Protein 6UCK (pdb70)

InterPro domains:
  IPR000443 Islet amyloid polypeptide [PR00818] (2-23)
  IPR000443 Islet amyloid polypeptide [PR00818] (28-44)
  IPR000443 Islet amyloid polypeptide [PR00818] (44-60)
  IPR000443 Islet amyloid polypeptide [PR00818] (60-75)
  IPR001693 Calcitonin peptide-like [SM00113] (32-74)
  IPR018360 Calcitonin, conserved site [PS00258] (35-49)
  IPR021116 Calcitonin/adrenomedullin [PF00214] (27-73)
  IPR021117 Calcitonin-like [PTHR10505] (26-75)

Solvent-accessible surface area: 6943 Å² total; per-residue (Å²): 177,117,162,149,87,184,152,101,130,159,154,156,88,91,62,82,93,18,55,79,114,155,110,51,100,126,99,107,133,18,66,99,75,130,33,65,125,68,90,62,20,119,127,49,69,90,130,91,28,151,193,84,57,92,100,62,92,161,168,69,76,107,91,188,100,123,185

Structure (mmCIF, N/CA/C/O backbone):
data_6UCK
#
_entry.id   6UCK
#
loop_
_atom_site.group_PDB
_atom_site.id
_atom_site.type_symbol
_atom_site.label_atom_id
_atom_site.label_alt_id
_atom_site.label_comp_id
_atom_site.label_asym_id
_atom_site.label_entity_id
_atom_site.label_seq_id
_atom_site.pdbx_PDB_ins_code
_atom_site.Cartn_x
_atom_site.Cartn_y
_atom_site.Cartn_z
_atom_site.occupancy
_atom_site.B_iso_or_equiv
_atom_site.auth_seq_id
_atom_site.auth_comp_id
_atom_site.auth_asym_id
_atom_site.auth_atom_id
_atom_site.pdbx_PDB_model_num
ATOM 1 N N . THR A 1 1 ? -3.984 -3.761 0.611 1.00 0.00 1 THR A N 1
ATOM 2 C CA . THR A 1 1 ? -2.499 -3.654 0.646 1.00 0.00 1 THR A CA 1
ATOM 3 C C . THR A 1 1 ? -2.107 -2.483 1.553 1.00 0.00 1 THR A C 1
ATOM 4 O O . THR A 1 1 ? -2.880 -1.539 1.717 1.00 0.00 1 THR A O 1
ATOM 17 N N . PRO A 1 2 ? -0.935 -2.520 2.143 1.00 0.00 2 PRO A N 1
ATOM 18 C CA . PRO A 1 2 ? -0.462 -1.431 3.046 1.00 0.00 2 PRO A CA 1
ATOM 19 C C . PRO A 1 2 ? -0.067 -0.175 2.273 1.00 0.00 2 PRO A C 1
ATOM 20 O O . PRO A 1 2 ? 0.317 -0.248 1.106 1.00 0.00 2 PRO A O 1
ATOM 31 N N . ILE A 1 3 ? -0.166 0.975 2.932 1.00 0.00 3 ILE A N 1
ATOM 32 C CA . ILE A 1 3 ? 0.184 2.241 2.297 1.00 0.00 3 ILE A CA 1
ATOM 33 C C . ILE A 1 3 ? 1.688 2.322 2.058 1.00 0.00 3 ILE A C 1
ATOM 34 O O . ILE A 1 3 ? 2.484 1.904 2.899 1.00 0.00 3 ILE A O 1
ATOM 50 N N . GLU A 1 4 ? 2.070 2.862 0.905 1.00 0.00 4 GLU A N 1
ATOM 51 C CA . GLU A 1 4 ? 3.483 2.992 0.565 1.00 0.00 4 GLU A CA 1
ATOM 52 C C . GLU A 1 4 ? 4.178 3.956 1.522 1.00 0.00 4 GLU A C 1
ATOM 53 O O . GLU A 1 4 ? 3.605 4.969 1.923 1.00 0.00 4 GLU A O 1
ATOM 65 N N . SER A 1 5 ? 5.415 3.633 1.884 1.00 0.00 5 SER A N 1
ATOM 66 C CA . SER A 1 5 ? 6.180 4.477 2.795 1.00 0.00 5 SER A CA 1
ATOM 67 C C . SER A 1 5 ? 6.617 5.760 2.095 1.00 0.00 5 SER A C 1
ATOM 68 O O . SER A 1 5 ? 6.630 5.835 0.866 1.00 0.00 5 SER A O 1
ATOM 76 N N . HIS A 1 6 ? 6.976 6.767 2.885 1.00 0.00 6 HIS A N 1
ATOM 77 C CA . HIS A 1 6 ? 7.413 8.043 2.330 1.00 0.00 6 HIS A CA 1
ATOM 78 C C . HIS A 1 6 ? 8.935 8.094 2.222 1.00 0.00 6 HIS A C 1
ATOM 79 O O . HIS A 1 6 ? 9.525 9.173 2.169 1.00 0.00 6 HIS A O 1
ATOM 94 N N . GLN A 1 7 ? 9.566 6.923 2.189 1.00 0.00 7 GLN A N 1
ATOM 95 C CA . GLN A 1 7 ? 11.019 6.853 2.087 1.00 0.00 7 GLN A CA 1
ATOM 96 C C . GLN A 1 7 ? 11.463 7.001 0.634 1.00 0.00 7 GLN A C 1
ATOM 97 O O . GLN A 1 7 ? 10.920 6.351 -0.260 1.00 0.00 7 GLN A O 1
ATOM 111 N N . VAL A 1 8 ? 12.452 7.859 0.408 1.00 0.00 8 VAL A N 1
ATOM 112 C CA . VAL A 1 8 ? 12.961 8.084 -0.940 1.00 0.00 8 VAL A CA 1
ATOM 113 C C . VAL A 1 8 ? 14.486 8.073 -0.945 1.00 0.00 8 VAL A C 1
ATOM 114 O O . VAL A 1 8 ? 15.123 8.556 -0.009 1.00 0.00 8 VAL A O 1
ATOM 127 N N . GLU A 1 9 ? 15.066 7.519 -2.005 1.00 0.00 9 GLU A N 1
ATOM 128 C CA . GLU A 1 9 ? 16.518 7.452 -2.120 1.00 0.00 9 GLU A CA 1
ATOM 129 C C . GLU A 1 9 ? 16.955 7.714 -3.558 1.00 0.00 9 GLU A C 1
ATOM 130 O O . GLU A 1 9 ? 17.407 6.806 -4.256 1.00 0.00 9 GLU A O 1
ATOM 142 N N . LYS A 1 10 ? 16.818 8.962 -3.993 1.00 0.00 10 LYS A N 1
ATOM 143 C CA . LYS A 1 10 ? 17.203 9.334 -5.350 1.00 0.00 10 LYS A CA 1
ATOM 144 C C . LYS A 1 10 ? 18.623 8.867 -5.652 1.00 0.00 10 LYS A C 1
ATOM 145 O O . LYS A 1 10 ? 19.373 8.503 -4.747 1.00 0.00 10 LYS A O 1
ATOM 164 N N . ARG A 1 11 ? 18.984 8.879 -6.931 1.00 0.00 11 ARG A N 1
ATOM 165 C CA . ARG A 1 11 ? 20.318 8.454 -7.342 1.00 0.00 11 ARG A CA 1
ATOM 166 C C . ARG A 1 11 ? 20.805 9.281 -8.528 1.00 0.00 11 ARG A C 1
ATOM 167 O O . ARG A 1 11 ? 20.020 9.966 -9.184 1.00 0.00 11 ARG A O 1
ATOM 188 N N . LYS A 1 12 ? 22.106 9.216 -8.794 1.00 0.00 12 LYS A N 1
ATOM 189 C CA . LYS A 1 12 ? 22.690 9.966 -9.901 1.00 0.00 12 LYS A CA 1
ATOM 190 C C . LYS A 1 12 ? 22.047 9.563 -11.225 1.00 0.00 12 LYS A C 1
ATOM 191 O O . LYS A 1 12 ? 21.557 8.444 -11.372 1.00 0.00 12 LYS A O 1
ATOM 210 N N . CYS A 1 13 ? 22.052 10.486 -12.182 1.00 0.00 13 CYS A N 1
ATOM 211 C CA . CYS A 1 13 ? 21.464 10.222 -13.492 1.00 0.00 13 CYS A CA 1
ATOM 212 C C . CYS A 1 13 ? 22.273 9.173 -14.248 1.00 0.00 13 CYS A C 1
ATOM 213 O O . CYS A 1 13 ? 23.084 9.504 -15.114 1.00 0.00 13 CYS A O 1
ATOM 220 N N . ASN A 1 14 ? 22.045 7.907 -13.916 1.00 0.00 14 ASN A N 1
ATOM 221 C CA . ASN A 1 14 ? 22.753 6.811 -14.570 1.00 0.00 14 ASN A CA 1
ATOM 222 C C . ASN A 1 14 ? 21.804 5.985 -15.440 1.00 0.00 14 ASN A C 1
ATOM 223 O O . ASN A 1 14 ? 22.247 5.233 -16.309 1.00 0.00 14 ASN A O 1
ATOM 234 N N . THR A 1 15 ? 20.501 6.124 -15.204 1.00 0.00 15 THR A N 1
ATOM 235 C CA . THR A 1 15 ? 19.514 5.380 -15.978 1.00 0.00 15 THR A CA 1
ATOM 236 C C . THR A 1 15 ? 19.130 6.147 -17.241 1.00 0.00 15 THR A C 1
ATOM 237 O O . THR A 1 15 ? 19.165 7.377 -17.267 1.00 0.00 15 THR A O 1
ATOM 248 N N . ALA A 1 16 ? 18.768 5.410 -18.286 1.00 0.00 16 ALA A N 1
ATOM 249 C CA . ALA A 1 16 ? 18.383 6.025 -19.553 1.00 0.00 16 ALA A CA 1
ATOM 250 C C . ALA A 1 16 ? 17.152 6.916 -19.386 1.00 0.00 16 ALA A C 1
ATOM 251 O O . ALA A 1 16 ? 16.871 7.759 -20.238 1.00 0.00 16 ALA A O 1
ATOM 258 N N . THR A 1 17 ? 16.422 6.727 -18.291 1.00 0.00 17 THR A N 1
ATOM 259 C CA . THR A 1 17 ? 15.226 7.524 -18.038 1.00 0.00 17 THR A CA 1
ATOM 260 C C . THR A 1 17 ? 15.585 8.998 -17.865 1.00 0.00 17 THR A C 1
ATOM 261 O O . THR A 1 17 ? 14.864 9.879 -18.333 1.00 0.00 17 THR A O 1
ATOM 272 N N . CYS A 1 18 ? 16.699 9.259 -17.189 1.00 0.00 18 CYS A N 1
ATOM 273 C CA . CYS A 1 18 ? 17.137 10.631 -16.961 1.00 0.00 18 CYS A CA 1
ATOM 274 C C . CYS A 1 18 ? 17.344 11.359 -18.286 1.00 0.00 18 CYS A C 1
ATOM 275 O O . CYS A 1 18 ? 16.829 12.458 -18.487 1.00 0.00 18 CYS A O 1
ATOM 282 N N . ALA A 1 19 ? 18.099 10.740 -19.187 1.00 0.00 19 ALA A N 1
ATOM 283 C CA . ALA A 1 19 ? 18.363 11.344 -20.489 1.00 0.00 19 ALA A CA 1
ATOM 284 C C . ALA A 1 19 ? 17.077 11.453 -21.302 1.00 0.00 19 ALA A C 1
ATOM 285 O O . ALA A 1 19 ? 16.854 12.444 -21.996 1.00 0.00 19 ALA A O 1
ATOM 292 N N . THR A 1 20 ? 16.244 10.420 -21.220 1.00 0.00 20 THR A N 1
ATOM 293 C CA . THR A 1 20 ? 14.985 10.392 -21.961 1.00 0.00 20 THR A CA 1
ATOM 294 C C . THR A 1 20 ? 14.227 11.711 -21.829 1.00 0.00 20 THR A C 1
ATOM 295 O O . THR A 1 20 ? 13.677 12.217 -22.807 1.00 0.00 20 THR A O 1
ATOM 306 N N . GLN A 1 21 ? 14.189 12.260 -20.620 1.00 0.00 21 GLN A N 1
ATOM 307 C CA . GLN A 1 21 ? 13.479 13.515 -20.391 1.00 0.00 21 GLN A CA 1
ATOM 308 C C . GLN A 1 21 ? 14.345 14.715 -20.771 1.00 0.00 21 GLN A C 1
ATOM 309 O O . GLN A 1 21 ? 13.828 15.777 -21.117 1.00 0.00 21 GLN A O 1
ATOM 323 N N . ARG A 1 22 ? 15.661 14.545 -20.698 1.00 0.00 22 ARG A N 1
ATOM 324 C CA . ARG A 1 22 ? 16.579 15.631 -21.032 1.00 0.00 22 ARG A CA 1
ATOM 325 C C . ARG A 1 22 ? 16.520 15.957 -22.522 1.00 0.00 22 ARG A C 1
ATOM 326 O O . ARG A 1 22 ? 16.478 17.125 -22.909 1.00 0.00 22 ARG A O 1
ATOM 347 N N . LEU A 1 23 ? 16.524 14.921 -23.354 1.00 0.00 23 LEU A N 1
ATOM 348 C CA . LEU A 1 23 ? 16.478 15.119 -24.798 1.00 0.00 23 LEU A CA 1
ATOM 349 C C . LEU A 1 23 ? 15.112 15.645 -25.230 1.00 0.00 23 LEU A C 1
ATOM 350 O O . LEU A 1 23 ? 15.007 16.398 -26.198 1.00 0.00 23 LEU A O 1
ATOM 366 N N . ALA A 1 24 ? 14.066 15.243 -24.513 1.00 0.00 24 ALA A N 1
ATOM 367 C CA . ALA A 1 24 ? 12.716 15.683 -24.845 1.00 0.00 24 ALA A CA 1
ATOM 368 C C . ALA A 1 24 ? 12.621 17.205 -24.805 1.00 0.00 24 ALA A C 1
ATOM 369 O O . ALA A 1 24 ? 12.053 17.823 -25.704 1.00 0.00 24 ALA A O 1
ATOM 376 N N . ASN A 1 25 ? 13.180 17.805 -23.759 1.00 0.00 25 ASN A N 1
ATOM 377 C CA . ASN A 1 25 ? 13.149 19.255 -23.619 1.00 0.00 25 ASN A CA 1
ATOM 378 C C . ASN A 1 25 ? 13.971 19.917 -24.721 1.00 0.00 25 ASN A C 1
ATOM 379 O O . ASN A 1 25 ? 13.588 20.955 -25.260 1.00 0.00 25 ASN A O 1
ATOM 390 N N . PHE A 1 26 ? 15.107 19.308 -25.045 1.00 0.00 26 PHE A N 1
ATOM 391 C CA . PHE A 1 26 ? 15.988 19.841 -26.078 1.00 0.00 26 PHE A CA 1
ATOM 392 C C . PHE A 1 26 ? 15.299 19.827 -27.440 1.00 0.00 26 PHE A C 1
ATOM 393 O O . PHE A 1 26 ? 15.534 20.703 -28.272 1.00 0.00 26 PHE A O 1
ATOM 410 N N . LEU A 1 27 ? 14.454 18.826 -27.664 1.00 0.00 27 LEU A N 1
ATOM 411 C CA . LEU A 1 27 ? 13.742 18.706 -28.933 1.00 0.00 27 LEU A CA 1
ATOM 412 C C . LEU A 1 27 ? 12.966 19.989 -29.227 1.00 0.00 27 LEU A C 1
ATOM 413 O O . LEU A 1 27 ? 13.223 20.670 -30.220 1.00 0.00 27 LEU A O 1
ATOM 429 N N . VAL A 1 28 ? 12.014 20.313 -28.357 1.00 0.00 28 VAL A N 1
ATOM 430 C CA . VAL A 1 28 ? 11.201 21.511 -28.535 1.00 0.00 28 VAL A CA 1
ATOM 431 C C . VAL A 1 28 ? 12.058 22.777 -28.497 1.00 0.00 28 VAL A C 1
ATOM 432 O O . VAL A 1 28 ? 11.628 23.839 -28.946 1.00 0.00 28 VAL A O 1
ATOM 445 N N . HIS A 1 29 ? 13.266 22.659 -27.954 1.00 0.00 29 HIS A N 1
ATOM 446 C CA . HIS A 1 29 ? 14.165 23.804 -27.859 1.00 0.00 29 HIS A CA 1
ATOM 447 C C . HIS A 1 29 ? 14.988 23.961 -29.134 1.00 0.00 29 HIS A C 1
ATOM 448 O O . HIS A 1 29 ? 15.398 25.067 -29.485 1.00 0.00 29 HIS A O 1
ATOM 463 N N . SER A 1 30 ? 15.234 22.849 -29.818 1.00 0.00 30 SER A N 1
ATOM 464 C CA . SER A 1 30 ? 16.017 22.866 -31.048 1.00 0.00 30 SER A CA 1
ATOM 465 C C . SER A 1 30 ? 15.119 22.766 -32.279 1.00 0.00 30 SER A C 1
ATOM 466 O O . SER A 1 30 ? 15.584 22.420 -33.364 1.00 0.00 30 SER A O 1
ATOM 474 N N . SER A 1 31 ? 13.836 23.070 -32.115 1.00 0.00 31 SER A N 1
ATOM 475 C CA . SER A 1 31 ? 12.909 23.001 -33.240 1.00 0.00 31 SER A CA 1
ATOM 476 C C . SER A 1 31 ? 13.438 23.827 -34.410 1.00 0.00 31 SER A C 1
ATOM 477 O O . SER A 1 31 ? 13.534 23.338 -35.535 1.00 0.00 31 SER A O 1
ATOM 485 N N . ASN A 1 32 ? 13.783 25.080 -34.131 1.00 0.00 32 ASN A N 1
ATOM 486 C CA . ASN A 1 32 ? 14.306 25.967 -35.164 1.00 0.00 32 ASN A CA 1
ATOM 487 C C . ASN A 1 32 ? 15.430 25.278 -35.930 1.00 0.00 32 ASN A C 1
ATOM 488 O O . ASN A 1 32 ? 15.394 25.184 -37.156 1.00 0.00 32 ASN A O 1
ATOM 499 N N . ASN A 1 33 ? 16.423 24.794 -35.196 1.00 0.00 33 ASN A N 1
ATOM 500 C CA . ASN A 1 33 ? 17.556 24.106 -35.807 1.00 0.00 33 ASN A CA 1
ATOM 501 C C . ASN A 1 33 ? 17.084 22.920 -36.644 1.00 0.00 33 ASN A C 1
ATOM 502 O O . ASN A 1 33 ? 17.579 22.697 -37.747 1.00 0.00 33 ASN A O 1
ATOM 513 N N . PHE A 1 34 ? 16.136 22.156 -36.115 1.00 0.00 34 PHE A N 1
ATOM 514 C CA . PHE A 1 34 ? 15.620 20.991 -36.826 1.00 0.00 34 PHE A CA 1
ATOM 515 C C . PHE A 1 34 ? 15.044 21.379 -38.186 1.00 0.00 34 PHE A C 1
ATOM 516 O O . PHE A 1 34 ? 15.380 20.777 -39.206 1.00 0.00 34 PHE A O 1
ATOM 533 N N . GLY A 1 35 ? 14.164 22.375 -38.193 1.00 0.00 35 GLY A N 1
ATOM 534 C CA . GLY A 1 35 ? 13.537 22.815 -39.436 1.00 0.00 35 GLY A CA 1
ATOM 535 C C . GLY A 1 35 ? 14.557 23.429 -40.391 1.00 0.00 35 GLY A C 1
ATOM 536 O O . GLY A 1 35 ? 14.550 23.144 -41.587 1.00 0.00 35 GLY A O 1
ATOM 540 N N . ALA A 1 36 ? 15.424 24.279 -39.855 1.00 0.00 36 ALA A N 1
ATOM 541 C CA . ALA A 1 36 ? 16.441 24.938 -40.670 1.00 0.00 36 ALA A CA 1
ATOM 542 C C . ALA A 1 36 ? 17.379 23.916 -41.305 1.00 0.00 36 ALA A C 1
ATOM 543 O O . ALA A 1 36 ? 17.760 24.049 -42.468 1.00 0.00 36 ALA A O 1
ATOM 550 N N . ILE A 1 37 ? 17.753 22.900 -40.535 1.00 0.00 37 ILE A N 1
ATOM 551 C CA . ILE A 1 37 ? 18.653 21.866 -41.034 1.00 0.00 37 ILE A CA 1
ATOM 552 C C . ILE A 1 37 ? 17.961 20.993 -42.076 1.00 0.00 37 ILE A C 1
ATOM 553 O O . ILE A 1 37 ? 18.534 20.694 -43.124 1.00 0.00 37 ILE A O 1
ATOM 569 N N . LEU A 1 38 ? 16.730 20.582 -41.788 1.00 0.00 38 LEU A N 1
ATOM 570 C CA . LEU A 1 38 ? 15.985 19.740 -42.717 1.00 0.00 38 LEU A CA 1
ATOM 571 C C . LEU A 1 38 ? 15.698 20.497 -44.011 1.00 0.00 38 LEU A C 1
ATOM 572 O O . LEU A 1 38 ? 15.744 19.926 -45.100 1.00 0.00 38 LEU A O 1
ATOM 588 N N . SER A 1 39 ? 15.397 21.784 -43.881 1.00 0.00 39 SER A N 1
ATOM 589 C CA . SER A 1 39 ? 15.097 22.611 -45.043 1.00 0.00 39 SER A CA 1
ATOM 590 C C . SER A 1 39 ? 16.234 22.547 -46.059 1.00 0.00 39 SER A C 1
ATOM 591 O O . SER A 1 39 ? 16.002 22.587 -47.268 1.00 0.00 39 SER A O 1
ATOM 599 N N . SER A 1 40 ? 17.463 22.452 -45.561 1.00 0.00 40 SER A N 1
ATOM 600 C CA . SER A 1 40 ? 18.629 22.387 -46.436 1.00 0.00 40 SER A CA 1
ATOM 601 C C . SER A 1 40 ? 18.959 20.941 -46.804 1.00 0.00 40 SER A C 1
ATOM 602 O O . SER A 1 40 ? 20.084 20.636 -47.199 1.00 0.00 40 SER A O 1
ATOM 610 N N . THR A 1 41 ? 17.976 20.055 -46.674 1.00 0.00 41 THR A N 1
ATOM 611 C CA . THR A 1 41 ? 18.184 18.648 -47.000 1.00 0.00 41 THR A CA 1
ATOM 612 C C . THR A 1 41 ? 18.689 18.492 -48.433 1.00 0.00 41 THR A C 1
ATOM 613 O O . THR A 1 41 ? 19.294 17.477 -48.779 1.00 0.00 41 THR A O 1
ATOM 624 N N . ASN A 1 42 ? 18.439 19.502 -49.262 1.00 0.00 42 ASN A N 1
ATOM 625 C CA . ASN A 1 42 ? 18.875 19.460 -50.654 1.00 0.00 42 ASN A CA 1
ATOM 626 C C . ASN A 1 42 ? 20.385 19.244 -50.748 1.00 0.00 42 ASN A C 1
ATOM 627 O O . ASN A 1 42 ? 20.898 18.854 -51.797 1.00 0.00 42 ASN A O 1
ATOM 638 N N . VAL A 1 43 ? 21.093 19.498 -49.650 1.00 0.00 43 VAL A N 1
ATOM 639 C CA . VAL A 1 43 ? 22.542 19.325 -49.631 1.00 0.00 43 VAL A CA 1
ATOM 640 C C . VAL A 1 43 ? 22.927 17.924 -50.099 1.00 0.00 43 VAL A C 1
ATOM 641 O O . VAL A 1 43 ? 24.050 17.699 -50.550 1.00 0.00 43 VAL A O 1
ATOM 654 N N . GLY A 1 44 ? 21.992 16.984 -49.988 1.00 0.00 44 GLY A N 1
ATOM 655 C CA . GLY A 1 44 ? 22.254 15.610 -50.403 1.00 0.00 44 GLY A CA 1
ATOM 656 C C . GLY A 1 44 ? 21.471 14.611 -49.553 1.00 0.00 44 GLY A C 1
ATOM 657 O O . GLY A 1 44 ? 21.343 13.442 -49.920 1.00 0.00 44 GLY A O 1
ATOM 661 N N . SER A 1 45 ? 20.948 15.071 -48.419 1.00 0.00 45 SER A N 1
ATOM 662 C CA . SER A 1 45 ? 20.183 14.198 -47.535 1.00 0.00 45 SER A CA 1
ATOM 663 C C . SER A 1 45 ? 18.695 14.273 -47.863 1.00 0.00 45 SER A C 1
ATOM 664 O O . SER A 1 45 ? 17.848 14.147 -46.979 1.00 0.00 45 SER A O 1
ATOM 672 N N . ASN A 1 46 ? 18.385 14.481 -49.139 1.00 0.00 46 ASN A N 1
ATOM 673 C CA . ASN A 1 46 ? 16.995 14.573 -49.573 1.00 0.00 46 ASN A CA 1
ATOM 674 C C . ASN A 1 46 ? 16.485 13.216 -50.052 1.00 0.00 46 ASN A C 1
ATOM 675 O O . ASN A 1 46 ? 15.536 13.140 -50.831 1.00 0.00 46 ASN A O 1
ATOM 686 N N . THR A 1 47 ? 17.120 12.147 -49.580 1.00 0.00 47 THR A N 1
ATOM 687 C CA . THR A 1 47 ? 16.718 10.799 -49.969 1.00 0.00 47 THR A CA 1
ATOM 688 C C . THR A 1 47 ? 15.716 10.229 -48.970 1.00 0.00 47 THR A C 1
ATOM 689 O O . THR A 1 47 ? 15.639 9.016 -48.777 1.00 0.00 47 THR A O 1
ATOM 700 N N . TYR A 1 48 ? 14.952 11.113 -48.336 1.00 0.00 48 TYR A N 1
ATOM 701 C CA . TYR A 1 48 ? 13.958 10.687 -47.356 1.00 0.00 48 TYR A CA 1
ATOM 702 C C . TYR A 1 48 ? 12.553 11.080 -47.807 1.00 0.00 48 TYR A C 1
ATOM 703 O O . TYR A 1 48 ? 11.647 11.227 -46.986 1.00 0.00 48 TYR A O 1
ATOM 721 N N . GLY A 1 49 ? 12.378 11.246 -49.115 1.00 0.00 49 GLY A N 1
ATOM 722 C CA . GLY A 1 49 ? 11.079 11.622 -49.663 1.00 0.00 49 GLY A CA 1
ATOM 723 C C . GLY A 1 49 ? 9.968 10.748 -49.089 1.00 0.00 49 GLY A C 1
ATOM 724 O O . GLY A 1 49 ? 9.827 9.583 -49.459 1.00 0.00 49 GLY A O 1
ATOM 728 N N . LYS A 1 50 ? 9.183 11.322 -48.183 1.00 0.00 50 LYS A N 1
ATOM 729 C CA . LYS A 1 50 ? 8.086 10.590 -47.560 1.00 0.00 50 LYS A CA 1
ATOM 730 C C . LYS A 1 50 ? 6.963 10.345 -48.562 1.00 0.00 50 LYS A C 1
ATOM 731 O O . LYS A 1 50 ? 6.183 9.403 -48.416 1.00 0.00 50 LYS A O 1
ATOM 750 N N . ARG A 1 51 ? 6.884 11.198 -49.578 1.00 0.00 51 ARG A N 1
ATOM 751 C CA . ARG A 1 51 ? 5.849 11.063 -50.597 1.00 0.00 51 ARG A CA 1
ATOM 752 C C . ARG A 1 51 ? 5.982 9.733 -51.336 1.00 0.00 51 ARG A C 1
ATOM 753 O O . ARG A 1 51 ? 5.037 9.275 -51.979 1.00 0.00 51 ARG A O 1
ATOM 774 N N . ASN A 1 52 ? 7.155 9.112 -51.241 1.00 0.00 52 ASN A N 1
ATOM 775 C CA . ASN A 1 52 ? 7.386 7.835 -51.905 1.00 0.00 52 ASN A CA 1
ATOM 776 C C . ASN A 1 52 ? 6.538 6.738 -51.269 1.00 0.00 52 ASN A C 1
ATOM 777 O O . ASN A 1 52 ? 6.225 5.733 -51.907 1.00 0.00 52 ASN A O 1
ATOM 788 N N . ALA A 1 53 ? 6.175 6.935 -50.005 1.00 0.00 53 ALA A N 1
ATOM 789 C CA . ALA A 1 53 ? 5.369 5.954 -49.289 1.00 0.00 53 ALA A CA 1
ATOM 790 C C . ALA A 1 53 ? 4.082 5.654 -50.051 1.00 0.00 53 ALA A C 1
ATOM 791 O O . ALA A 1 53 ? 3.630 4.510 -50.100 1.00 0.00 53 ALA A O 1
ATOM 798 N N . VAL A 1 54 ? 3.493 6.688 -50.642 1.00 0.00 54 VAL A N 1
ATOM 799 C CA . VAL A 1 54 ? 2.257 6.515 -51.395 1.00 0.00 54 VAL A CA 1
ATOM 800 C C . VAL A 1 54 ? 2.547 5.909 -52.767 1.00 0.00 54 VAL A C 1
ATOM 801 O O . VAL A 1 54 ? 1.721 5.185 -53.320 1.00 0.00 54 VAL A O 1
ATOM 814 N N . GLU A 1 55 ? 3.724 6.209 -53.310 1.00 0.00 55 GLU A N 1
ATOM 815 C CA . GLU A 1 55 ? 4.106 5.685 -54.617 1.00 0.00 55 GLU A CA 1
ATOM 816 C C . GLU A 1 55 ? 4.212 4.163 -54.578 1.00 0.00 55 GLU A C 1
ATOM 817 O O . GLU A 1 55 ? 3.664 3.474 -55.439 1.00 0.00 55 GLU A O 1
ATOM 829 N N . VAL A 1 56 ? 4.917 3.642 -53.579 1.00 0.00 56 VAL A N 1
ATOM 830 C CA . VAL A 1 56 ? 5.078 2.198 -53.453 1.00 0.00 56 VAL A CA 1
ATOM 831 C C . VAL A 1 56 ? 3.746 1.538 -53.109 1.00 0.00 56 VAL A C 1
ATOM 832 O O . VAL A 1 56 ? 3.425 0.465 -53.620 1.00 0.00 56 VAL A O 1
ATOM 845 N N . LEU A 1 57 ? 2.975 2.185 -52.239 1.00 0.00 57 LEU A N 1
ATOM 846 C CA . LEU A 1 57 ? 1.679 1.653 -51.831 1.00 0.00 57 LEU A CA 1
ATOM 847 C C . LEU A 1 57 ? 0.859 1.223 -53.043 1.00 0.00 57 LEU A C 1
ATOM 848 O O . LEU A 1 57 ? 0.422 0.075 -53.131 1.00 0.00 57 LEU A O 1
ATOM 864 N N . LYS A 1 58 ? 0.647 2.148 -53.973 1.00 0.00 58 LYS A N 1
ATOM 865 C CA . LYS A 1 58 ? -0.132 1.843 -55.168 1.00 0.00 58 LYS A CA 1
ATOM 866 C C . LYS A 1 58 ? 0.562 0.769 -55.998 1.00 0.00 58 LYS A C 1
ATOM 867 O O . LYS A 1 58 ? -0.089 -0.038 -56.661 1.00 0.00 58 LYS A O 1
ATOM 886 N N . ARG A 1 59 ? 1.891 0.769 -55.956 1.00 0.00 59 ARG A N 1
ATOM 887 C CA . ARG A 1 59 ? 2.674 -0.206 -56.705 1.00 0.00 59 ARG A CA 1
ATOM 888 C C . ARG A 1 59 ? 2.459 -1.610 -56.148 1.00 0.00 59 ARG A C 1
ATOM 889 O O . ARG A 1 59 ? 2.557 -2.599 -56.875 1.00 0.00 59 ARG A O 1
ATOM 910 N N . GLU A 1 60 ? 2.170 -1.690 -54.853 1.00 0.00 60 GLU A N 1
ATOM 911 C CA . GLU A 1 60 ? 1.948 -2.978 -54.207 1.00 0.00 60 GLU A CA 1
ATOM 912 C C . GLU A 1 60 ? 0.572 -3.021 -53.548 1.00 0.00 60 GLU A C 1
ATOM 913 O O . GLU A 1 60 ? 0.457 -2.939 -52.325 1.00 0.00 60 GLU A O 1
ATOM 925 N N . PRO A 1 61 ? -0.465 -3.150 -54.333 1.00 0.00 61 PRO A N 1
ATOM 926 C CA . PRO A 1 61 ? -1.866 -3.209 -53.820 1.00 0.00 61 PRO A CA 1
ATOM 927 C C . PRO A 1 61 ? -2.147 -4.486 -53.028 1.00 0.00 61 PRO A C 1
ATOM 928 O O . PRO A 1 61 ? -3.181 -4.601 -52.370 1.00 0.00 61 PRO A O 1
ATOM 939 N N . LEU A 1 62 ? -1.226 -5.444 -53.096 1.00 0.00 62 LEU A N 1
ATOM 940 C CA . LEU A 1 62 ? -1.396 -6.703 -52.381 1.00 0.00 62 LEU A CA 1
ATOM 941 C C . LEU A 1 62 ? -1.542 -6.451 -50.883 1.00 0.00 62 LEU A C 1
ATOM 942 O O . LEU A 1 62 ? -2.379 -7.063 -50.221 1.00 0.00 62 LEU A O 1
ATOM 958 N N . ASN A 1 63 ? -0.722 -5.547 -50.355 1.00 0.00 63 ASN A N 1
ATOM 959 C CA . ASN A 1 63 ? -0.773 -5.227 -48.934 1.00 0.00 63 ASN A CA 1
ATOM 960 C C . ASN A 1 63 ? -2.198 -4.880 -48.514 1.00 0.00 63 ASN A C 1
ATOM 961 O O . ASN A 1 63 ? -2.600 -5.130 -47.378 1.00 0.00 63 ASN A O 1
ATOM 972 N N . TYR A 1 64 ? -2.957 -4.302 -49.440 1.00 0.00 64 TYR A N 1
ATOM 973 C CA . TYR A 1 64 ? -4.337 -3.923 -49.158 1.00 0.00 64 TYR A CA 1
ATOM 974 C C . TYR A 1 64 ? -5.261 -5.132 -49.266 1.00 0.00 64 TYR A C 1
ATOM 975 O O . TYR A 1 64 ? -6.087 -5.374 -48.386 1.00 0.00 64 TYR A O 1
ATOM 993 N N . LEU A 1 65 ? -5.118 -5.885 -50.351 1.00 0.00 65 LEU A N 1
ATOM 994 C CA . LEU A 1 65 ? -5.949 -7.065 -50.565 1.00 0.00 65 LEU A CA 1
ATOM 995 C C . LEU A 1 65 ? -5.606 -8.151 -49.543 1.00 0.00 65 LEU A C 1
ATOM 996 O O . LEU A 1 65 ? -4.520 -8.141 -48.963 1.00 0.00 65 LEU A O 1
ATOM 1012 N N . PRO A 1 66 ? -6.501 -9.081 -49.311 1.00 0.00 66 PRO A N 1
ATOM 1013 C CA . PRO A 1 66 ? -6.272 -10.187 -48.333 1.00 0.00 66 PRO A CA 1
ATOM 1014 C C . PRO A 1 66 ? -4.966 -10.929 -48.602 1.00 0.00 66 PRO A C 1
ATOM 1015 O O . PRO A 1 66 ? -4.592 -11.152 -49.753 1.00 0.00 66 PRO A O 1
ATOM 1026 N N . LEU A 1 67 ? -4.277 -11.309 -47.530 1.00 0.00 67 LEU A N 1
ATOM 1027 C CA . LEU A 1 67 ? -3.014 -12.027 -47.661 1.00 0.00 67 LEU A CA 1
ATOM 1028 C C . LEU A 1 67 ? -3.251 -13.533 -47.647 1.00 0.00 67 LEU A C 1
ATOM 1029 O O . LEU A 1 67 ? -4.106 -13.986 -48.391 1.00 0.00 67 LEU A O 1
ATOM 1045 N N . THR A 1 1 ? -3.264 -4.472 0.031 1.00 0.00 1 THR A N 2
ATOM 1046 C CA . THR A 1 1 ? -1.839 -4.528 0.462 1.00 0.00 1 THR A CA 2
ATOM 1047 C C . THR A 1 1 ? -1.572 -3.393 1.452 1.00 0.00 1 THR A C 2
ATOM 1048 O O . THR A 1 1 ? -2.323 -2.419 1.503 1.00 0.00 1 THR A O 2
ATOM 1061 N N . PRO A 1 2 ? -0.526 -3.499 2.232 1.00 0.00 2 PRO A N 2
ATOM 1062 C CA . PRO A 1 2 ? -0.167 -2.455 3.236 1.00 0.00 2 PRO A CA 2
ATOM 1063 C C . PRO A 1 2 ? 0.320 -1.169 2.573 1.00 0.00 2 PRO A C 2
ATOM 1064 O O . PRO A 1 2 ? 0.816 -1.189 1.447 1.00 0.00 2 PRO A O 2
ATOM 1075 N N . ILE A 1 3 ? 0.171 -0.052 3.277 1.00 0.00 3 ILE A N 2
ATOM 1076 C CA . ILE A 1 3 ? 0.596 1.236 2.742 1.00 0.00 3 ILE A CA 2
ATOM 1077 C C . ILE A 1 3 ? 2.026 1.153 2.218 1.00 0.00 3 ILE A C 2
ATOM 1078 O O . ILE A 1 3 ? 2.914 0.621 2.885 1.00 0.00 3 ILE A O 2
ATOM 1094 N N . GLU A 1 4 ? 2.241 1.681 1.018 1.00 0.00 4 GLU A N 2
ATOM 1095 C CA . GLU A 1 4 ? 3.566 1.661 0.411 1.00 0.00 4 GLU A CA 2
ATOM 1096 C C . GLU A 1 4 ? 4.505 2.612 1.146 1.00 0.00 4 GLU A C 2
ATOM 1097 O O . GLU A 1 4 ? 4.067 3.599 1.736 1.00 0.00 4 GLU A O 2
ATOM 1109 N N . SER A 1 5 ? 5.798 2.307 1.107 1.00 0.00 5 SER A N 2
ATOM 1110 C CA . SER A 1 5 ? 6.790 3.142 1.773 1.00 0.00 5 SER A CA 2
ATOM 1111 C C . SER A 1 5 ? 6.953 4.469 1.040 1.00 0.00 5 SER A C 2
ATOM 1112 O O . SER A 1 5 ? 6.466 4.634 -0.078 1.00 0.00 5 SER A O 2
ATOM 1120 N N . HIS A 1 6 ? 7.641 5.411 1.677 1.00 0.00 6 HIS A N 2
ATOM 1121 C CA . HIS A 1 6 ? 7.861 6.721 1.074 1.00 0.00 6 HIS A CA 2
ATOM 1122 C C . HIS A 1 6 ? 9.155 6.735 0.263 1.00 0.00 6 HIS A C 2
ATOM 1123 O O . HIS A 1 6 ? 9.736 7.793 0.024 1.00 0.00 6 HIS A O 2
ATOM 1138 N N . GLN A 1 7 ? 9.602 5.555 -0.158 1.00 0.00 7 GLN A N 2
ATOM 1139 C CA . GLN A 1 7 ? 10.827 5.448 -0.942 1.00 0.00 7 GLN A CA 2
ATOM 1140 C C . GLN A 1 7 ? 10.651 6.110 -2.304 1.00 0.00 7 GLN A C 2
ATOM 1141 O O . GLN A 1 7 ? 9.589 6.015 -2.919 1.00 0.00 7 GLN A O 2
ATOM 1155 N N . VAL A 1 8 ? 11.699 6.781 -2.770 1.00 0.00 8 VAL A N 2
ATOM 1156 C CA . VAL A 1 8 ? 11.648 7.455 -4.062 1.00 0.00 8 VAL A CA 2
ATOM 1157 C C . VAL A 1 8 ? 12.816 7.018 -4.941 1.00 0.00 8 VAL A C 2
ATOM 1158 O O . VAL A 1 8 ? 13.938 6.852 -4.461 1.00 0.00 8 VAL A O 2
ATOM 1171 N N . GLU A 1 9 ? 12.545 6.831 -6.228 1.00 0.00 9 GLU A N 2
ATOM 1172 C CA . GLU A 1 9 ? 13.582 6.412 -7.164 1.00 0.00 9 GLU A CA 2
ATOM 1173 C C . GLU A 1 9 ? 13.381 7.081 -8.521 1.00 0.00 9 GLU A C 2
ATOM 1174 O O . GLU A 1 9 ? 13.059 6.422 -9.510 1.00 0.00 9 GLU A O 2
ATOM 1186 N N . LYS A 1 10 ? 13.572 8.396 -8.559 1.00 0.00 10 LYS A N 2
ATOM 1187 C CA . LYS A 1 10 ? 13.410 9.147 -9.799 1.00 0.00 10 LYS A CA 2
ATOM 1188 C C . LYS A 1 10 ? 14.344 8.608 -10.878 1.00 0.00 10 LYS A C 2
ATOM 1189 O O . LYS A 1 10 ? 15.392 8.037 -10.576 1.00 0.00 10 LYS A O 2
ATOM 1208 N N . ARG A 1 11 ? 13.958 8.795 -12.135 1.00 0.00 11 ARG A N 2
ATOM 1209 C CA . ARG A 1 11 ? 14.769 8.324 -13.252 1.00 0.00 11 ARG A CA 2
ATOM 1210 C C . ARG A 1 11 ? 14.668 9.284 -14.433 1.00 0.00 11 ARG A C 2
ATOM 1211 O O . ARG A 1 11 ? 13.885 10.234 -14.408 1.00 0.00 11 ARG A O 2
ATOM 1232 N N . LYS A 1 12 ? 15.465 9.031 -15.466 1.00 0.00 12 LYS A N 2
ATOM 1233 C CA . LYS A 1 12 ? 15.456 9.880 -16.652 1.00 0.00 12 LYS A CA 2
ATOM 1234 C C . LYS A 1 12 ? 14.171 9.673 -17.448 1.00 0.00 12 LYS A C 2
ATOM 1235 O O . LYS A 1 12 ? 13.660 8.558 -17.536 1.00 0.00 12 LYS A O 2
ATOM 1254 N N . CYS A 1 13 ? 13.653 10.759 -18.017 1.00 0.00 13 CYS A N 2
ATOM 1255 C CA . CYS A 1 13 ? 12.422 10.695 -18.800 1.00 0.00 13 CYS A CA 2
ATOM 1256 C C . CYS A 1 13 ? 12.521 9.632 -19.892 1.00 0.00 13 CYS A C 2
ATOM 1257 O O . CYS A 1 13 ? 13.037 9.892 -20.978 1.00 0.00 13 CYS A O 2
ATOM 1264 N N . ASN A 1 14 ? 12.023 8.436 -19.594 1.00 0.00 14 ASN A N 2
ATOM 1265 C CA . ASN A 1 14 ? 12.062 7.341 -20.558 1.00 0.00 14 ASN A CA 2
ATOM 1266 C C . ASN A 1 14 ? 10.651 6.947 -20.993 1.00 0.00 14 ASN A C 2
ATOM 1267 O O . ASN A 1 14 ? 10.413 6.665 -22.167 1.00 0.00 14 ASN A O 2
ATOM 1278 N N . THR A 1 15 ? 9.720 6.923 -20.043 1.00 0.00 15 THR A N 2
ATOM 1279 C CA . THR A 1 15 ? 8.342 6.556 -20.349 1.00 0.00 15 THR A CA 2
ATOM 1280 C C . THR A 1 15 ? 7.818 7.375 -21.526 1.00 0.00 15 THR A C 2
ATOM 1281 O O . THR A 1 15 ? 8.181 8.538 -21.699 1.00 0.00 15 THR A O 2
ATOM 1292 N N . ALA A 1 16 ? 6.969 6.752 -22.338 1.00 0.00 16 ALA A N 2
ATOM 1293 C CA . ALA A 1 16 ? 6.402 7.420 -23.507 1.00 0.00 16 ALA A CA 2
ATOM 1294 C C . ALA A 1 16 ? 5.505 8.589 -23.102 1.00 0.00 16 ALA A C 2
ATOM 1295 O O . ALA A 1 16 ? 5.190 9.450 -23.925 1.00 0.00 16 ALA A O 2
ATOM 1302 N N . THR A 1 17 ? 5.095 8.620 -21.838 1.00 0.00 17 THR A N 2
ATOM 1303 C CA . THR A 1 17 ? 4.236 9.695 -21.354 1.00 0.00 17 THR A CA 2
ATOM 1304 C C . THR A 1 17 ? 4.994 11.020 -21.328 1.00 0.00 17 THR A C 2
ATOM 1305 O O . THR A 1 17 ? 4.427 12.076 -21.608 1.00 0.00 17 THR A O 2
ATOM 1316 N N . CYS A 1 18 ? 6.276 10.956 -20.984 1.00 0.00 18 CYS A N 2
ATOM 1317 C CA . CYS A 1 18 ? 7.104 12.154 -20.918 1.00 0.00 18 CYS A CA 2
ATOM 1318 C C . CYS A 1 18 ? 7.161 12.845 -22.276 1.00 0.00 18 CYS A C 2
ATOM 1319 O O . CYS A 1 18 ? 6.961 14.055 -22.377 1.00 0.00 18 CYS A O 2
ATOM 1326 N N . ALA A 1 19 ? 7.433 12.069 -23.320 1.00 0.00 19 ALA A N 2
ATOM 1327 C CA . ALA A 1 19 ? 7.511 12.621 -24.667 1.00 0.00 19 ALA A CA 2
ATOM 1328 C C . ALA A 1 19 ? 6.131 13.061 -25.148 1.00 0.00 19 ALA A C 2
ATOM 1329 O O . ALA A 1 19 ? 6.000 14.031 -25.892 1.00 0.00 19 ALA A O 2
ATOM 1336 N N . THR A 1 20 ? 5.104 12.332 -24.727 1.00 0.00 20 THR A N 2
ATOM 1337 C CA . THR A 1 20 ? 3.739 12.650 -25.131 1.00 0.00 20 THR A CA 2
ATOM 1338 C C . THR A 1 20 ? 3.327 14.037 -24.639 1.00 0.00 20 THR A C 2
ATOM 1339 O O . THR A 1 20 ? 2.767 14.829 -25.396 1.00 0.00 20 THR A O 2
ATOM 1350 N N . GLN A 1 21 ? 3.588 14.320 -23.365 1.00 0.00 21 GLN A N 2
ATOM 1351 C CA . GLN A 1 21 ? 3.216 15.611 -22.791 1.00 0.00 21 GLN A CA 2
ATOM 1352 C C . GLN A 1 21 ? 4.143 16.728 -23.272 1.00 0.00 21 GLN A C 2
ATOM 1353 O O . GLN A 1 21 ? 3.721 17.879 -23.394 1.00 0.00 21 GLN A O 2
ATOM 1367 N N . ARG A 1 22 ? 5.401 16.393 -23.545 1.00 0.00 22 ARG A N 2
ATOM 1368 C CA . ARG A 1 22 ? 6.355 17.396 -24.009 1.00 0.00 22 ARG A CA 2
ATOM 1369 C C . ARG A 1 22 ? 6.191 17.644 -25.506 1.00 0.00 22 ARG A C 2
ATOM 1370 O O . ARG A 1 22 ? 6.537 18.714 -26.009 1.00 0.00 22 ARG A O 2
ATOM 1391 N N . LEU A 1 23 ? 5.661 16.652 -26.214 1.00 0.00 23 LEU A N 2
ATOM 1392 C CA . LEU A 1 23 ? 5.454 16.776 -27.651 1.00 0.00 23 LEU A CA 2
ATOM 1393 C C . LEU A 1 23 ? 4.253 17.668 -27.942 1.00 0.00 23 LEU A C 2
ATOM 1394 O O . LEU A 1 23 ? 4.279 18.479 -28.867 1.00 0.00 23 LEU A O 2
ATOM 1410 N N . ALA A 1 24 ? 3.197 17.506 -27.151 1.00 0.00 24 ALA A N 2
ATOM 1411 C CA . ALA A 1 24 ? 1.988 18.297 -27.339 1.00 0.00 24 ALA A CA 2
ATOM 1412 C C . ALA A 1 24 ? 2.295 19.787 -27.240 1.00 0.00 24 ALA A C 2
ATOM 1413 O O . ALA A 1 24 ? 1.901 20.568 -28.106 1.00 0.00 24 ALA A O 2
ATOM 1420 N N . ASN A 1 25 ? 2.993 20.180 -26.180 1.00 0.00 25 ASN A N 2
ATOM 1421 C CA . ASN A 1 25 ? 3.336 21.584 -25.985 1.00 0.00 25 ASN A CA 2
ATOM 1422 C C . ASN A 1 25 ? 4.257 22.076 -27.097 1.00 0.00 25 ASN A C 2
ATOM 1423 O O . ASN A 1 25 ? 4.103 23.190 -27.599 1.00 0.00 25 ASN A O 2
ATOM 1434 N N . PHE A 1 26 ? 5.219 21.239 -27.472 1.00 0.00 26 PHE A N 2
ATOM 1435 C CA . PHE A 1 26 ? 6.169 21.597 -28.520 1.00 0.00 26 PHE A CA 2
ATOM 1436 C C . PHE A 1 26 ? 5.473 21.693 -29.875 1.00 0.00 26 PHE A C 2
ATOM 1437 O O . PHE A 1 26 ? 5.887 22.465 -30.740 1.00 0.00 26 PHE A O 2
ATOM 1454 N N . LEU A 1 27 ? 4.421 20.902 -30.056 1.00 0.00 27 LEU A N 2
ATOM 1455 C CA . LEU A 1 27 ? 3.683 20.905 -31.313 1.00 0.00 27 LEU A CA 2
ATOM 1456 C C . LEU A 1 27 ? 3.117 22.296 -31.588 1.00 0.00 27 LEU A C 2
ATOM 1457 O O . LEU A 1 27 ? 3.465 22.936 -32.581 1.00 0.00 27 LEU A O 2
ATOM 1473 N N . VAL A 1 28 ? 2.242 22.759 -30.701 1.00 0.00 28 VAL A N 2
ATOM 1474 C CA . VAL A 1 28 ? 1.626 24.072 -30.860 1.00 0.00 28 VAL A CA 2
ATOM 1475 C C . VAL A 1 28 ? 2.664 25.187 -30.752 1.00 0.00 28 VAL A C 2
ATOM 1476 O O . VAL A 1 28 ? 2.442 26.301 -31.227 1.00 0.00 28 VAL A O 2
ATOM 1489 N N . HIS A 1 29 ? 3.790 24.885 -30.113 1.00 0.00 29 HIS A N 2
ATOM 1490 C CA . HIS A 1 29 ? 4.847 25.876 -29.935 1.00 0.00 29 HIS A CA 2
ATOM 1491 C C . HIS A 1 29 ? 5.759 25.940 -31.156 1.00 0.00 29 HIS A C 2
ATOM 1492 O O . HIS A 1 29 ? 6.390 26.965 -31.413 1.00 0.00 29 HIS A O 2
ATOM 1507 N N . SER A 1 30 ? 5.836 24.843 -31.900 1.00 0.00 30 SER A N 2
ATOM 1508 C CA . SER A 1 30 ? 6.684 24.785 -33.085 1.00 0.00 30 SER A CA 2
ATOM 1509 C C . SER A 1 30 ? 5.867 24.976 -34.360 1.00 0.00 30 SER A C 2
ATOM 1510 O O . SER A 1 30 ? 6.318 24.620 -35.447 1.00 0.00 30 SER A O 2
ATOM 1518 N N . SER A 1 31 ? 4.668 25.534 -34.230 1.00 0.00 31 SER A N 2
ATOM 1519 C CA . SER A 1 31 ? 3.819 25.754 -35.395 1.00 0.00 31 SER A CA 2
ATOM 1520 C C . SER A 1 31 ? 4.517 26.676 -36.391 1.00 0.00 31 SER A C 2
ATOM 1521 O O . SER A 1 31 ? 4.609 26.376 -37.581 1.00 0.00 31 SER A O 2
ATOM 1529 N N . ASN A 1 32 ? 5.003 27.803 -35.885 1.00 0.00 32 ASN A N 2
ATOM 1530 C CA . ASN A 1 32 ? 5.692 28.777 -36.725 1.00 0.00 32 ASN A CA 2
ATOM 1531 C C . ASN A 1 32 ? 6.837 28.112 -37.482 1.00 0.00 32 ASN A C 2
ATOM 1532 O O . ASN A 1 32 ? 6.973 28.277 -38.695 1.00 0.00 32 ASN A O 2
ATOM 1543 N N . ASN A 1 33 ? 7.656 27.359 -36.759 1.00 0.00 33 ASN A N 2
ATOM 1544 C CA . ASN A 1 33 ? 8.787 26.668 -37.368 1.00 0.00 33 ASN A CA 2
ATOM 1545 C C . ASN A 1 33 ? 8.311 25.650 -38.400 1.00 0.00 33 ASN A C 2
ATOM 1546 O O . ASN A 1 33 ? 8.903 25.523 -39.473 1.00 0.00 33 ASN A O 2
ATOM 1557 N N . PHE A 1 34 ? 7.252 24.918 -38.070 1.00 0.00 34 PHE A N 2
ATOM 1558 C CA . PHE A 1 34 ? 6.718 23.904 -38.975 1.00 0.00 34 PHE A CA 2
ATOM 1559 C C . PHE A 1 34 ? 6.560 24.456 -40.388 1.00 0.00 34 PHE A C 2
ATOM 1560 O O . PHE A 1 34 ? 7.006 23.840 -41.356 1.00 0.00 34 PHE A O 2
ATOM 1577 N N . GLY A 1 35 ? 5.919 25.614 -40.503 1.00 0.00 35 GLY A N 2
ATOM 1578 C CA . GLY A 1 35 ? 5.708 26.223 -41.811 1.00 0.00 35 GLY A CA 2
ATOM 1579 C C . GLY A 1 35 ? 7.038 26.584 -42.463 1.00 0.00 35 GLY A C 2
ATOM 1580 O O . GLY A 1 35 ? 7.205 26.451 -43.674 1.00 0.00 35 GLY A O 2
ATOM 1584 N N . ALA A 1 36 ? 7.978 27.048 -41.647 1.00 0.00 36 ALA A N 2
ATOM 1585 C CA . ALA A 1 36 ? 9.293 27.433 -42.147 1.00 0.00 36 ALA A CA 2
ATOM 1586 C C . ALA A 1 36 ? 10.012 26.234 -42.763 1.00 0.00 36 ALA A C 2
ATOM 1587 O O . ALA A 1 36 ? 10.611 26.344 -43.833 1.00 0.00 36 ALA A O 2
ATOM 1594 N N . ILE A 1 37 ? 9.953 25.091 -42.085 1.00 0.00 37 ILE A N 2
ATOM 1595 C CA . ILE A 1 37 ? 10.608 23.886 -42.588 1.00 0.00 37 ILE A CA 2
ATOM 1596 C C . ILE A 1 37 ? 9.862 23.329 -43.797 1.00 0.00 37 ILE A C 2
ATOM 1597 O O . ILE A 1 37 ? 10.476 22.955 -44.796 1.00 0.00 37 ILE A O 2
ATOM 1613 N N . LEU A 1 38 ? 8.538 23.276 -43.704 1.00 0.00 38 LEU A N 2
ATOM 1614 C CA . LEU A 1 38 ? 7.728 22.763 -44.804 1.00 0.00 38 LEU A CA 2
ATOM 1615 C C . LEU A 1 38 ? 7.965 23.596 -46.060 1.00 0.00 38 LEU A C 2
ATOM 1616 O O . LEU A 1 38 ? 8.143 23.060 -47.154 1.00 0.00 38 LEU A O 2
ATOM 1632 N N . SER A 1 39 ? 7.959 24.912 -45.885 1.00 0.00 39 SER A N 2
ATOM 1633 C CA . SER A 1 39 ? 8.168 25.831 -46.997 1.00 0.00 39 SER A CA 2
ATOM 1634 C C . SER A 1 39 ? 9.434 25.468 -47.769 1.00 0.00 39 SER A C 2
ATOM 1635 O O . SER A 1 39 ? 9.563 25.786 -48.952 1.00 0.00 39 SER A O 2
ATOM 1643 N N . SER A 1 40 ? 10.366 24.805 -47.092 1.00 0.00 40 SER A N 2
ATOM 1644 C CA . SER A 1 40 ? 11.620 24.407 -47.725 1.00 0.00 40 SER A CA 2
ATOM 1645 C C . SER A 1 40 ? 11.501 23.011 -48.331 1.00 0.00 40 SER A C 2
ATOM 1646 O O . SER A 1 40 ? 12.499 22.308 -48.490 1.00 0.00 40 SER A O 2
ATOM 1654 N N . THR A 1 41 ? 10.277 22.617 -48.668 1.00 0.00 41 THR A N 2
ATOM 1655 C CA . THR A 1 41 ? 10.042 21.303 -49.257 1.00 0.00 41 THR A CA 2
ATOM 1656 C C . THR A 1 41 ? 10.872 21.120 -50.525 1.00 0.00 41 THR A C 2
ATOM 1657 O O . THR A 1 41 ? 11.129 19.993 -50.949 1.00 0.00 41 THR A O 2
ATOM 1668 N N . ASN A 1 42 ? 11.289 22.231 -51.127 1.00 0.00 42 ASN A N 2
ATOM 1669 C CA . ASN A 1 42 ? 12.088 22.173 -52.348 1.00 0.00 42 ASN A CA 2
ATOM 1670 C C . ASN A 1 42 ? 13.561 21.894 -52.039 1.00 0.00 42 ASN A C 2
ATOM 1671 O O . ASN A 1 42 ? 14.406 21.950 -52.932 1.00 0.00 42 ASN A O 2
ATOM 1682 N N . VAL A 1 43 ? 13.868 21.594 -50.778 1.00 0.00 43 VAL A N 2
ATOM 1683 C CA . VAL A 1 43 ? 15.244 21.311 -50.387 1.00 0.00 43 VAL A CA 2
ATOM 1684 C C . VAL A 1 43 ? 15.550 19.818 -50.522 1.00 0.00 43 VAL A C 2
ATOM 1685 O O . VAL A 1 43 ? 16.496 19.312 -49.921 1.00 0.00 43 VAL A O 2
ATOM 1698 N N . GLY A 1 44 ? 14.745 19.117 -51.318 1.00 0.00 44 GLY A N 2
ATOM 1699 C CA . GLY A 1 44 ? 14.946 17.686 -51.519 1.00 0.00 44 GLY A CA 2
ATOM 1700 C C . GLY A 1 44 ? 13.767 16.878 -50.979 1.00 0.00 44 GLY A C 2
ATOM 1701 O O . GLY A 1 44 ? 13.619 15.698 -51.296 1.00 0.00 44 GLY A O 2
ATOM 1705 N N . SER A 1 45 ? 12.931 17.515 -50.162 1.00 0.00 45 SER A N 2
ATOM 1706 C CA . SER A 1 45 ? 11.774 16.836 -49.590 1.00 0.00 45 SER A CA 2
ATOM 1707 C C . SER A 1 45 ? 10.499 17.231 -50.330 1.00 0.00 45 SER A C 2
ATOM 1708 O O . SER A 1 45 ? 9.425 17.317 -49.733 1.00 0.00 45 SER A O 2
ATOM 1716 N N . ASN A 1 46 ? 10.625 17.472 -51.631 1.00 0.00 46 ASN A N 2
ATOM 1717 C CA . ASN A 1 46 ? 9.474 17.859 -52.441 1.00 0.00 46 ASN A CA 2
ATOM 1718 C C . ASN A 1 46 ? 8.802 16.630 -53.050 1.00 0.00 46 ASN A C 2
ATOM 1719 O O . ASN A 1 46 ? 8.105 16.731 -54.060 1.00 0.00 46 ASN A O 2
ATOM 1730 N N . THR A 1 47 ? 9.013 15.472 -52.431 1.00 0.00 47 THR A N 2
ATOM 1731 C CA . THR A 1 47 ? 8.419 14.234 -52.925 1.00 0.00 47 THR A CA 2
ATOM 1732 C C . THR A 1 47 ? 7.089 13.962 -52.229 1.00 0.00 47 THR A C 2
ATOM 1733 O O . THR A 1 47 ? 6.679 12.810 -52.080 1.00 0.00 47 THR A O 2
ATOM 1744 N N . TYR A 1 48 ? 6.419 15.028 -51.805 1.00 0.00 48 TYR A N 2
ATOM 1745 C CA . TYR A 1 48 ? 5.134 14.890 -51.126 1.00 0.00 48 TYR A CA 2
ATOM 1746 C C . TYR A 1 48 ? 3.976 15.147 -52.090 1.00 0.00 48 TYR A C 2
ATOM 1747 O O . TYR A 1 48 ? 2.852 15.414 -51.664 1.00 0.00 48 TYR A O 2
ATOM 1765 N N . GLY A 1 49 ? 4.253 15.064 -53.389 1.00 0.00 49 GLY A N 2
ATOM 1766 C CA . GLY A 1 49 ? 3.220 15.290 -54.394 1.00 0.00 49 GLY A CA 2
ATOM 1767 C C . GLY A 1 49 ? 1.969 14.474 -54.086 1.00 0.00 49 GLY A C 2
ATOM 1768 O O . GLY A 1 49 ? 1.965 13.250 -54.223 1.00 0.00 49 GLY A O 2
ATOM 1772 N N . LYS A 1 50 ? 0.909 15.161 -53.671 1.00 0.00 50 LYS A N 2
ATOM 1773 C CA . LYS A 1 50 ? -0.346 14.492 -53.346 1.00 0.00 50 LYS A CA 2
ATOM 1774 C C . LYS A 1 50 ? -1.046 14.013 -54.614 1.00 0.00 50 LYS A C 2
ATOM 1775 O O . LYS A 1 50 ? -1.825 13.061 -54.583 1.00 0.00 50 LYS A O 2
ATOM 1794 N N . ARG A 1 51 ? -0.763 14.681 -55.728 1.00 0.00 51 ARG A N 2
ATOM 1795 C CA . ARG A 1 51 ? -1.371 14.316 -57.004 1.00 0.00 51 ARG A CA 2
ATOM 1796 C C . ARG A 1 51 ? -0.912 12.930 -57.456 1.00 0.00 51 ARG A C 2
ATOM 1797 O O . ARG A 1 51 ? -1.513 12.332 -58.349 1.00 0.00 51 ARG A O 2
ATOM 1818 N N . ASN A 1 52 ? 0.151 12.420 -56.840 1.00 0.00 52 ASN A N 2
ATOM 1819 C CA . ASN A 1 52 ? 0.664 11.103 -57.199 1.00 0.00 52 ASN A CA 2
ATOM 1820 C C . ASN A 1 52 ? -0.130 10.008 -56.494 1.00 0.00 52 ASN A C 2
ATOM 1821 O O . ASN A 1 52 ? -0.302 8.912 -57.027 1.00 0.00 52 ASN A O 2
ATOM 1832 N N . ALA A 1 53 ? -0.605 10.310 -55.291 1.00 0.00 53 ALA A N 2
ATOM 1833 C CA . ALA A 1 53 ? -1.372 9.342 -54.515 1.00 0.00 53 ALA A CA 2
ATOM 1834 C C . ALA A 1 53 ? -2.612 8.888 -55.280 1.00 0.00 53 ALA A C 2
ATOM 1835 O O . ALA A 1 53 ? -2.927 7.699 -55.314 1.00 0.00 53 ALA A O 2
ATOM 1842 N N . VAL A 1 54 ? -3.316 9.838 -55.886 1.00 0.00 54 VAL A N 2
ATOM 1843 C CA . VAL A 1 54 ? -4.522 9.511 -56.639 1.00 0.00 54 VAL A CA 2
ATOM 1844 C C . VAL A 1 54 ? -4.169 8.817 -57.951 1.00 0.00 54 VAL A C 2
ATOM 1845 O O . VAL A 1 54 ? -4.952 8.023 -58.472 1.00 0.00 54 VAL A O 2
ATOM 1858 N N . GLU A 1 55 ? -2.991 9.122 -58.486 1.00 0.00 55 GLU A N 2
ATOM 1859 C CA . GLU A 1 55 ? -2.558 8.517 -59.740 1.00 0.00 55 GLU A CA 2
ATOM 1860 C C . GLU A 1 55 ? -2.542 6.994 -59.627 1.00 0.00 55 GLU A C 2
ATOM 1861 O O . GLU A 1 55 ? -3.039 6.294 -60.509 1.00 0.00 55 GLU A O 2
ATOM 1873 N N . VAL A 1 56 ? -1.968 6.485 -58.541 1.00 0.00 56 VAL A N 2
ATOM 1874 C CA . VAL A 1 56 ? -1.899 5.042 -58.340 1.00 0.00 56 VAL A CA 2
ATOM 1875 C C . VAL A 1 56 ? -3.292 4.472 -58.078 1.00 0.00 56 VAL A C 2
ATOM 1876 O O . VAL A 1 56 ? -3.588 3.338 -58.455 1.00 0.00 56 VAL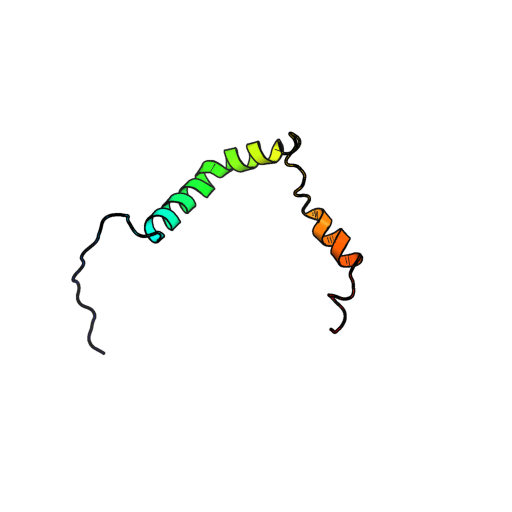 A O 2
ATOM 1889 N N . LEU A 1 57 ? -4.144 5.263 -57.431 1.00 0.00 57 LEU A N 2
ATOM 1890 C CA . LEU A 1 57 ? -5.501 4.824 -57.125 1.00 0.00 57 LEU A CA 2
ATOM 1891 C C . LEU A 1 57 ? -6.226 4.371 -58.389 1.00 0.00 57 LEU A C 2
ATOM 1892 O O . LEU A 1 57 ? -6.745 3.257 -58.449 1.00 0.00 57 LEU A O 2
ATOM 1908 N N . LYS A 1 58 ? -6.265 5.240 -59.394 1.00 0.00 58 LYS A N 2
ATOM 1909 C CA . LYS A 1 58 ? -6.941 4.907 -60.643 1.00 0.00 58 LYS A CA 2
ATOM 1910 C C . LYS A 1 58 ? -6.171 3.829 -61.400 1.00 0.00 58 LYS A C 2
ATOM 1911 O O . LYS A 1 58 ? -6.750 3.054 -62.160 1.00 0.00 58 LYS A O 2
ATOM 1930 N N . ARG A 1 59 ? -4.859 3.794 -61.187 1.00 0.00 59 ARG A N 2
ATOM 1931 C CA . ARG A 1 59 ? -4.006 2.815 -61.854 1.00 0.00 59 ARG A CA 2
ATOM 1932 C C . ARG A 1 59 ? -4.337 1.399 -61.390 1.00 0.00 59 ARG A C 2
ATOM 1933 O O . ARG A 1 59 ? -4.299 0.454 -62.178 1.00 0.00 59 ARG A O 2
ATOM 1954 N N . GLU A 1 60 ? -4.657 1.257 -60.107 1.00 0.00 60 GLU A N 2
ATOM 1955 C CA . GLU A 1 60 ? -4.988 -0.051 -59.553 1.00 0.00 60 GLU A CA 2
ATOM 1956 C C . GLU A 1 60 ? -6.412 -0.059 -59.005 1.00 0.00 60 GLU A C 2
ATOM 1957 O O . GLU A 1 60 ? -6.622 -0.024 -57.794 1.00 0.00 60 GLU A O 2
ATOM 1969 N N . PRO A 1 61 ? -7.386 -0.106 -59.873 1.00 0.00 61 PRO A N 2
ATOM 1970 C CA . PRO A 1 61 ? -8.822 -0.123 -59.471 1.00 0.00 61 PRO A CA 2
ATOM 1971 C C . PRO A 1 61 ? -9.236 -1.450 -58.832 1.00 0.00 61 PRO A C 2
ATOM 1972 O O . PRO A 1 61 ? -10.352 -1.581 -58.332 1.00 0.00 61 PRO A O 2
ATOM 1983 N N . LEU A 1 62 ? -8.336 -2.432 -58.854 1.00 0.00 62 LEU A N 2
ATOM 1984 C CA . LEU A 1 62 ? -8.634 -3.736 -58.273 1.00 0.00 62 LEU A CA 2
ATOM 1985 C C . LEU A 1 62 ? -8.784 -3.628 -56.758 1.00 0.00 62 LEU A C 2
ATOM 1986 O O . LEU A 1 62 ? -9.691 -4.218 -56.171 1.00 0.00 62 LEU A O 2
ATOM 2002 N N . ASN A 1 63 ? -7.889 -2.870 -56.131 1.00 0.00 63 ASN A N 2
ATOM 2003 C CA . ASN A 1 63 ? -7.937 -2.695 -54.683 1.00 0.00 63 ASN A CA 2
ATOM 2004 C C . ASN A 1 63 ? -9.183 -1.914 -54.278 1.00 0.00 63 ASN A C 2
ATOM 2005 O O . ASN A 1 63 ? -9.727 -2.117 -53.193 1.00 0.00 63 ASN A O 2
ATOM 2016 N N . TYR A 1 64 ? -9.632 -1.024 -55.156 1.00 0.00 64 TYR A N 2
ATOM 2017 C CA . TYR A 1 64 ? -10.819 -0.224 -54.875 1.00 0.00 64 TYR A CA 2
ATOM 2018 C C . TYR A 1 64 ? -12.084 -1.058 -55.059 1.00 0.00 64 TYR A C 2
ATOM 2019 O O . TYR A 1 64 ? -12.995 -1.006 -54.234 1.00 0.00 64 TYR A O 2
ATOM 2037 N N . LEU A 1 65 ? -12.134 -1.825 -56.143 1.00 0.00 65 LEU A N 2
ATOM 2038 C CA . LEU A 1 65 ? -13.295 -2.665 -56.417 1.00 0.00 65 LEU A CA 2
ATOM 2039 C C . LEU A 1 65 ? -13.329 -3.853 -55.455 1.00 0.00 65 LEU A C 2
ATOM 2040 O O . LEU A 1 65 ? -12.305 -4.219 -54.879 1.00 0.00 65 LEU A O 2
ATOM 2056 N N . PRO A 1 66 ? -14.477 -4.459 -55.268 1.00 0.00 66 PRO A N 2
ATOM 2057 C CA . PRO A 1 66 ? -14.624 -5.628 -54.350 1.00 0.00 66 PRO A CA 2
ATOM 2058 C C . PRO A 1 66 ? -13.604 -6.724 -54.647 1.00 0.00 66 PRO A C 2
ATOM 2059 O O . PRO A 1 66 ? -13.316 -7.018 -55.807 1.00 0.00 66 PRO A O 2
ATOM 2070 N N . LEU A 1 67 ? -13.062 -7.322 -53.592 1.00 0.00 67 LEU A N 2
ATOM 2071 C CA . LEU A 1 67 ? -12.075 -8.384 -53.752 1.00 0.00 67 LEU A CA 2
ATOM 2072 C C . LEU A 1 67 ? -12.473 -9.613 -52.941 1.00 0.00 67 LEU A C 2
ATOM 2073 O O . LEU A 1 67 ? -13.634 -9.708 -52.578 1.00 0.00 67 LEU A O 2
ATOM 2089 N N . THR A 1 1 ? -3.523 -3.774 -0.400 1.00 0.00 1 THR A N 3
ATOM 2090 C CA . THR A 1 1 ? -2.089 -3.955 -0.041 1.00 0.00 1 THR A CA 3
ATOM 2091 C C . THR A 1 1 ? -1.713 -2.941 1.041 1.00 0.00 1 THR A C 3
ATOM 2092 O O . THR A 1 1 ? -2.405 -1.940 1.229 1.00 0.00 1 THR A O 3
ATOM 2105 N N . PRO A 1 2 ? -0.640 -3.180 1.750 1.00 0.00 2 PRO A N 3
ATOM 2106 C CA . PRO A 1 2 ? -0.174 -2.267 2.835 1.00 0.00 2 PRO A CA 3
ATOM 2107 C C . PRO A 1 2 ? 0.461 -0.993 2.283 1.00 0.00 2 PRO A C 3
ATOM 2108 O O . PRO A 1 2 ? 0.957 -0.973 1.156 1.00 0.00 2 PRO A O 3
ATOM 2119 N N . ILE A 1 3 ? 0.441 0.067 3.084 1.00 0.00 3 ILE A N 3
ATOM 2120 C CA . ILE A 1 3 ? 1.017 1.339 2.664 1.00 0.00 3 ILE A CA 3
ATOM 2121 C C . ILE A 1 3 ? 2.436 1.139 2.143 1.00 0.00 3 ILE A C 3
ATOM 2122 O O . ILE A 1 3 ? 3.224 0.397 2.729 1.00 0.00 3 ILE A O 3
ATOM 2138 N N . GLU A 1 4 ? 2.754 1.805 1.038 1.00 0.00 4 GLU A N 3
ATOM 2139 C CA . GLU A 1 4 ? 4.082 1.692 0.446 1.00 0.00 4 GLU A CA 3
ATOM 2140 C C . GLU A 1 4 ? 5.141 2.244 1.394 1.00 0.00 4 GLU A C 3
ATOM 2141 O O . GLU A 1 4 ? 4.841 3.055 2.271 1.00 0.00 4 GLU A O 3
ATOM 2153 N N . SER A 1 5 ? 6.380 1.799 1.213 1.00 0.00 5 SER A N 3
ATOM 2154 C CA . SER A 1 5 ? 7.477 2.255 2.059 1.00 0.00 5 SER A CA 3
ATOM 2155 C C . SER A 1 5 ? 7.824 3.707 1.748 1.00 0.00 5 SER A C 3
ATOM 2156 O O . SER A 1 5 ? 7.421 4.245 0.717 1.00 0.00 5 SER A O 3
ATOM 2164 N N . HIS A 1 6 ? 8.575 4.336 2.647 1.00 0.00 6 HIS A N 3
ATOM 2165 C CA . HIS A 1 6 ? 8.972 5.727 2.457 1.00 0.00 6 HIS A CA 3
ATOM 2166 C C . HIS A 1 6 ? 10.293 5.816 1.694 1.00 0.00 6 HIS A C 3
ATOM 2167 O O . HIS A 1 6 ? 10.981 6.835 1.748 1.00 0.00 6 HIS A O 3
ATOM 2182 N N . GLN A 1 7 ? 10.642 4.746 0.984 1.00 0.00 7 GLN A N 3
ATOM 2183 C CA . GLN A 1 7 ? 11.882 4.723 0.216 1.00 0.00 7 GLN A CA 3
ATOM 2184 C C . GLN A 1 7 ? 11.856 5.786 -0.876 1.00 0.00 7 GLN A C 3
ATOM 2185 O O . GLN A 1 7 ? 10.858 5.942 -1.580 1.00 0.00 7 GLN A O 3
ATOM 2199 N N . VAL A 1 8 ? 12.959 6.515 -1.013 1.00 0.00 8 VAL A N 3
ATOM 2200 C CA . VAL A 1 8 ? 13.051 7.561 -2.023 1.00 0.00 8 VAL A CA 3
ATOM 2201 C C . VAL A 1 8 ? 12.667 7.014 -3.394 1.00 0.00 8 VAL A C 3
ATOM 2202 O O . VAL A 1 8 ? 13.086 5.922 -3.777 1.00 0.00 8 VAL A O 3
ATOM 2215 N N . GLU A 1 9 ? 11.867 7.780 -4.128 1.00 0.00 9 GLU A N 3
ATOM 2216 C CA . GLU A 1 9 ? 11.431 7.361 -5.455 1.00 0.00 9 GLU A CA 3
ATOM 2217 C C . GLU A 1 9 ? 11.274 8.568 -6.375 1.00 0.00 9 GLU A C 3
ATOM 2218 O O . GLU A 1 9 ? 11.231 9.709 -5.915 1.00 0.00 9 GLU A O 3
ATOM 2230 N N . LYS A 1 10 ? 11.191 8.307 -7.675 1.00 0.00 10 LYS A N 3
ATOM 2231 C CA . LYS A 1 10 ? 11.039 9.379 -8.651 1.00 0.00 10 LYS A CA 3
ATOM 2232 C C . LYS A 1 10 ? 10.040 8.984 -9.732 1.00 0.00 10 LYS A C 3
ATOM 2233 O O . LYS A 1 10 ? 9.750 7.803 -9.922 1.00 0.00 10 LYS A O 3
ATOM 2252 N N . ARG A 1 11 ? 9.519 9.981 -10.439 1.00 0.00 11 ARG A N 3
ATOM 2253 C CA . ARG A 1 11 ? 8.554 9.729 -11.503 1.00 0.00 11 ARG A CA 3
ATOM 2254 C C . ARG A 1 11 ? 8.737 10.731 -12.640 1.00 0.00 11 ARG A C 3
ATOM 2255 O O . ARG A 1 11 ? 7.845 11.527 -12.933 1.00 0.00 11 ARG A O 3
ATOM 2276 N N . LYS A 1 12 ? 9.900 10.685 -13.282 1.00 0.00 12 LYS A N 3
ATOM 2277 C CA . LYS A 1 12 ? 10.187 11.593 -14.386 1.00 0.00 12 LYS A CA 3
ATOM 2278 C C . LYS A 1 12 ? 9.074 11.539 -15.428 1.00 0.00 12 LYS A C 3
ATOM 2279 O O . LYS A 1 12 ? 8.435 10.504 -15.617 1.00 0.00 12 LYS A O 3
ATOM 2298 N N . CYS A 1 13 ? 8.845 12.664 -16.099 1.00 0.00 13 CYS A N 3
ATOM 2299 C CA . CYS A 1 13 ? 7.803 12.739 -17.117 1.00 0.00 13 CYS A CA 3
ATOM 2300 C C . CYS A 1 13 ? 8.164 11.876 -18.323 1.00 0.00 13 CYS A C 3
ATOM 2301 O O . CYS A 1 13 ? 8.805 12.342 -19.266 1.00 0.00 13 CYS A O 3
ATOM 2308 N N . ASN A 1 14 ? 7.747 10.615 -18.287 1.00 0.00 14 ASN A N 3
ATOM 2309 C CA . ASN A 1 14 ? 8.031 9.697 -19.384 1.00 0.00 14 ASN A CA 3
ATOM 2310 C C . ASN A 1 14 ? 6.751 9.348 -20.142 1.00 0.00 14 ASN A C 3
ATOM 2311 O O . ASN A 1 14 ? 6.783 9.113 -21.350 1.00 0.00 14 ASN A O 3
ATOM 2322 N N . THR A 1 15 ? 5.629 9.307 -19.425 1.00 0.00 15 THR A N 3
ATOM 2323 C CA . THR A 1 15 ? 4.348 8.978 -20.042 1.00 0.00 15 THR A CA 3
ATOM 2324 C C . THR A 1 15 ? 4.138 9.786 -21.319 1.00 0.00 15 THR A C 3
ATOM 2325 O O . THR A 1 15 ? 4.559 10.938 -21.415 1.00 0.00 15 THR A O 3
ATOM 2336 N N . ALA A 1 16 ? 3.490 9.166 -22.300 1.00 0.00 16 ALA A N 3
ATOM 2337 C CA . ALA A 1 16 ? 3.233 9.824 -23.577 1.00 0.00 16 ALA A CA 3
ATOM 2338 C C . ALA A 1 16 ? 2.290 11.012 -23.406 1.00 0.00 16 ALA A C 3
ATOM 2339 O O . ALA A 1 16 ? 2.264 11.916 -24.242 1.00 0.00 16 ALA A O 3
ATOM 2346 N N . THR A 1 17 ? 1.517 11.009 -22.325 1.00 0.00 17 THR A N 3
ATOM 2347 C CA . THR A 1 17 ? 0.578 12.097 -22.069 1.00 0.00 17 THR A CA 3
ATOM 2348 C C . THR A 1 17 ? 1.321 13.373 -21.685 1.00 0.00 17 THR A C 3
ATOM 2349 O O . THR A 1 17 ? 0.967 14.467 -22.126 1.00 0.00 17 THR A O 3
ATOM 2360 N N . CYS A 1 18 ? 2.350 13.227 -20.857 1.00 0.00 18 CYS A N 3
ATOM 2361 C CA . CYS A 1 18 ? 3.133 14.375 -20.415 1.00 0.00 18 CYS A CA 3
ATOM 2362 C C . CYS A 1 18 ? 3.808 15.058 -21.600 1.00 0.00 18 CYS A C 3
ATOM 2363 O O . CYS A 1 18 ? 3.756 16.280 -21.737 1.00 0.00 18 CYS A O 3
ATOM 2370 N N . ALA A 1 19 ? 4.446 14.263 -22.452 1.00 0.00 19 ALA A N 3
ATOM 2371 C CA . ALA A 1 19 ? 5.133 14.805 -23.619 1.00 0.00 19 ALA A CA 3
ATOM 2372 C C . ALA A 1 19 ? 4.148 15.494 -24.560 1.00 0.00 19 ALA A C 3
ATOM 2373 O O . ALA A 1 19 ? 4.476 16.502 -25.184 1.00 0.00 19 ALA A O 3
ATOM 2380 N N . THR A 1 20 ? 2.946 14.939 -24.666 1.00 0.00 20 THR A N 3
ATOM 2381 C CA . THR A 1 20 ? 1.926 15.503 -25.545 1.00 0.00 20 THR A CA 3
ATOM 2382 C C . THR A 1 20 ? 1.767 17.005 -25.321 1.00 0.00 20 THR A C 3
ATOM 2383 O O . THR A 1 20 ? 1.690 17.777 -26.277 1.00 0.00 20 THR A O 3
ATOM 2394 N N . GLN A 1 21 ? 1.703 17.414 -24.058 1.00 0.00 21 GLN A N 3
ATOM 2395 C CA . GLN A 1 21 ? 1.536 18.828 -23.736 1.00 0.00 21 GLN A CA 3
ATOM 2396 C C . GLN A 1 21 ? 2.790 19.627 -24.085 1.00 0.00 21 GLN A C 3
ATOM 2397 O O . GLN A 1 21 ? 2.711 20.822 -24.371 1.00 0.00 21 GLN A O 3
ATOM 2411 N N . ARG A 1 22 ? 3.945 18.969 -24.055 1.00 0.00 22 ARG A N 3
ATOM 2412 C CA . ARG A 1 22 ? 5.200 19.647 -24.366 1.00 0.00 22 ARG A CA 3
ATOM 2413 C C . ARG A 1 22 ? 5.324 19.893 -25.869 1.00 0.00 22 ARG A C 3
ATOM 2414 O O . ARG A 1 22 ? 5.572 21.018 -26.304 1.00 0.00 22 ARG A O 3
ATOM 2435 N N . LEU A 1 23 ? 5.155 18.836 -26.656 1.00 0.00 23 LEU A N 3
ATOM 2436 C CA . LEU A 1 23 ? 5.258 18.957 -28.105 1.00 0.00 23 LEU A CA 3
ATOM 2437 C C . LEU A 1 23 ? 4.089 19.764 -28.662 1.00 0.00 23 LEU A C 3
ATOM 2438 O O . LEU A 1 23 ? 4.240 20.494 -29.642 1.00 0.00 23 LEU A O 3
ATOM 2454 N N . ALA A 1 24 ? 2.924 19.628 -28.037 1.00 0.00 24 ALA A N 3
ATOM 2455 C CA . ALA A 1 24 ? 1.741 20.350 -28.489 1.00 0.00 24 ALA A CA 3
ATOM 2456 C C . ALA A 1 24 ? 1.991 21.855 -28.481 1.00 0.00 24 ALA A C 3
ATOM 2457 O O . ALA A 1 24 ? 1.669 22.550 -29.444 1.00 0.00 24 ALA A O 3
ATOM 2464 N N . ASN A 1 25 ? 2.563 22.354 -27.390 1.00 0.00 25 ASN A N 3
ATOM 2465 C CA . ASN A 1 25 ? 2.845 23.780 -27.277 1.00 0.00 25 ASN A CA 3
ATOM 2466 C C . ASN A 1 25 ? 3.867 24.213 -28.323 1.00 0.00 25 ASN A C 3
ATOM 2467 O O . ASN A 1 25 ? 3.752 25.288 -28.911 1.00 0.00 25 ASN A O 3
ATOM 2478 N N . PHE A 1 26 ? 4.869 23.369 -28.545 1.00 0.00 26 PHE A N 3
ATOM 2479 C CA . PHE A 1 26 ? 5.912 23.673 -29.518 1.00 0.00 26 PHE A CA 3
ATOM 2480 C C . PHE A 1 26 ? 5.325 23.792 -30.921 1.00 0.00 26 PHE A C 3
ATOM 2481 O O . PHE A 1 26 ? 5.824 24.552 -31.749 1.00 0.00 26 PHE A O 3
ATOM 2498 N N . LEU A 1 27 ? 4.268 23.031 -31.183 1.00 0.00 27 LEU A N 3
ATOM 2499 C CA . LEU A 1 27 ? 3.624 23.056 -32.491 1.00 0.00 27 LEU A CA 3
ATOM 2500 C C . LEU A 1 27 ? 3.025 24.436 -32.760 1.00 0.00 27 LEU A C 3
ATOM 2501 O O . LEU A 1 27 ? 3.413 25.121 -33.707 1.00 0.00 27 LEU A O 3
ATOM 2517 N N . VAL A 1 28 ? 2.073 24.834 -31.922 1.00 0.00 28 VAL A N 3
ATOM 2518 C CA . VAL A 1 28 ? 1.413 26.127 -32.078 1.00 0.00 28 VAL A CA 3
ATOM 2519 C C . VAL A 1 28 ? 2.395 27.286 -31.902 1.00 0.00 28 VAL A C 3
ATOM 2520 O O . VAL A 1 28 ? 2.115 28.413 -32.309 1.00 0.00 28 VAL A O 3
ATOM 2533 N N . HIS A 1 29 ? 3.539 27.007 -31.283 1.00 0.00 29 HIS A N 3
ATOM 2534 C CA . HIS A 1 29 ? 4.541 28.042 -31.049 1.00 0.00 29 HIS A CA 3
ATOM 2535 C C . HIS A 1 29 ? 5.563 28.088 -32.180 1.00 0.00 29 HIS A C 3
ATOM 2536 O O . HIS A 1 29 ? 6.167 29.130 -32.439 1.00 0.00 29 HIS A O 3
ATOM 2551 N N . SER A 1 30 ? 5.762 26.957 -32.845 1.00 0.00 30 SER A N 3
ATOM 2552 C CA . SER A 1 30 ? 6.721 26.872 -33.940 1.00 0.00 30 SER A CA 3
ATOM 2553 C C . SER A 1 30 ? 6.013 26.838 -35.291 1.00 0.00 30 SER A C 3
ATOM 2554 O O . SER A 1 30 ? 6.596 26.418 -36.288 1.00 0.00 30 SER A O 3
ATOM 2562 N N . SER A 1 31 ? 4.758 27.276 -35.324 1.00 0.00 31 SER A N 3
ATOM 2563 C CA . SER A 1 31 ? 4.003 27.280 -36.572 1.00 0.00 31 SER A CA 3
ATOM 2564 C C . SER A 1 31 ? 4.721 28.116 -37.628 1.00 0.00 31 SER A C 3
ATOM 2565 O O . SER A 1 31 ? 4.947 27.663 -38.750 1.00 0.00 31 SER A O 3
ATOM 2573 N N . ASN A 1 32 ? 5.075 29.341 -37.255 1.00 0.00 32 ASN A N 3
ATOM 2574 C CA . ASN A 1 32 ? 5.767 30.242 -38.172 1.00 0.00 32 ASN A CA 3
ATOM 2575 C C . ASN A 1 32 ? 6.991 29.558 -38.773 1.00 0.00 32 ASN A C 3
ATOM 2576 O O . ASN A 1 32 ? 7.164 29.530 -39.991 1.00 0.00 32 ASN A O 3
ATOM 2587 N N . ASN A 1 33 ? 7.833 29.005 -37.909 1.00 0.00 33 ASN A N 3
ATOM 2588 C CA . ASN A 1 33 ? 9.038 28.318 -38.360 1.00 0.00 33 ASN A CA 3
ATOM 2589 C C . ASN A 1 33 ? 8.680 27.136 -39.256 1.00 0.00 33 ASN A C 3
ATOM 2590 O O . ASN A 1 33 ? 9.330 26.902 -40.275 1.00 0.00 33 ASN A O 3
ATOM 2601 N N . PHE A 1 34 ? 7.653 26.389 -38.871 1.00 0.00 34 PHE A N 3
ATOM 2602 C CA . PHE A 1 34 ? 7.230 25.229 -39.646 1.00 0.00 34 PHE A CA 3
ATOM 2603 C C . PHE A 1 34 ? 6.990 25.604 -41.104 1.00 0.00 34 PHE A C 3
ATOM 2604 O O . PHE A 1 34 ? 7.468 24.926 -42.014 1.00 0.00 34 PHE A O 3
ATOM 2621 N N . GLY A 1 35 ? 6.241 26.680 -41.322 1.00 0.00 35 GLY A N 3
ATOM 2622 C CA . GLY A 1 35 ? 5.941 27.121 -42.679 1.00 0.00 35 GLY A CA 3
ATOM 2623 C C . GLY A 1 35 ? 7.214 27.520 -43.420 1.00 0.00 35 GLY A C 3
ATOM 2624 O O . GLY A 1 35 ? 7.356 27.261 -44.614 1.00 0.00 35 GLY A O 3
ATOM 2628 N N . ALA A 1 36 ? 8.132 28.156 -42.702 1.00 0.00 36 ALA A N 3
ATOM 2629 C CA . ALA A 1 36 ? 9.391 28.593 -43.298 1.00 0.00 36 ALA A CA 3
ATOM 2630 C C . ALA A 1 36 ? 10.186 27.399 -43.823 1.00 0.00 36 ALA A C 3
ATOM 2631 O O . ALA A 1 36 ? 10.733 27.444 -44.925 1.00 0.00 36 ALA A O 3
ATOM 2638 N N . ILE A 1 37 ? 10.249 26.335 -43.029 1.00 0.00 37 ILE A N 3
ATOM 2639 C CA . ILE A 1 37 ? 10.984 25.139 -43.431 1.00 0.00 37 ILE A CA 3
ATOM 2640 C C . ILE A 1 37 ? 10.243 24.387 -44.533 1.00 0.00 37 ILE A C 3
ATOM 2641 O O . ILE A 1 37 ? 10.844 23.981 -45.528 1.00 0.00 37 ILE A O 3
ATOM 2657 N N . LEU A 1 38 ? 8.940 24.200 -44.354 1.00 0.00 38 LEU A N 3
ATOM 2658 C CA . LEU A 1 38 ? 8.140 23.490 -45.346 1.00 0.00 38 LEU A CA 3
ATOM 2659 C C . LEU A 1 38 ? 8.235 24.188 -46.699 1.00 0.00 38 LEU A C 3
ATOM 2660 O O . LEU A 1 38 ? 8.421 23.546 -47.732 1.00 0.00 38 LEU A O 3
ATOM 2676 N N . SER A 1 39 ? 8.097 25.508 -46.680 1.00 0.00 39 SER A N 3
ATOM 2677 C CA . SER A 1 39 ? 8.160 26.296 -47.906 1.00 0.00 39 SER A CA 3
ATOM 2678 C C . SER A 1 39 ? 9.392 25.925 -48.727 1.00 0.00 39 SER A C 3
ATOM 2679 O O . SER A 1 39 ? 9.396 26.056 -49.951 1.00 0.00 39 SER A O 3
ATOM 2687 N N . SER A 1 40 ? 10.436 25.463 -48.045 1.00 0.00 40 SER A N 3
ATOM 2688 C CA . SER A 1 40 ? 11.670 25.078 -48.723 1.00 0.00 40 SER A CA 3
ATOM 2689 C C . SER A 1 40 ? 11.651 23.593 -49.076 1.00 0.00 40 SER A C 3
ATOM 2690 O O . SER A 1 40 ? 12.694 22.938 -49.100 1.00 0.00 40 SER A O 3
ATOM 2698 N N . THR A 1 41 ? 10.461 23.069 -49.349 1.00 0.00 41 THR A N 3
ATOM 2699 C CA . THR A 1 41 ? 10.318 21.660 -49.700 1.00 0.00 41 THR A CA 3
ATOM 2700 C C . THR A 1 41 ? 10.968 21.356 -51.051 1.00 0.00 41 THR A C 3
ATOM 2701 O O . THR A 1 41 ? 11.089 20.193 -51.437 1.00 0.00 41 THR A O 3
ATOM 2712 N N . ASN A 1 42 ? 11.383 22.398 -51.770 1.00 0.00 42 ASN A N 3
ATOM 2713 C CA . ASN A 1 42 ? 12.014 22.207 -53.072 1.00 0.00 42 ASN A CA 3
ATOM 2714 C C . ASN A 1 42 ? 13.501 21.878 -52.926 1.00 0.00 42 ASN A C 3
ATOM 2715 O O . ASN A 1 42 ? 14.235 21.854 -53.913 1.00 0.00 42 ASN A O 3
ATOM 2726 N N . VAL A 1 43 ? 13.943 21.623 -51.695 1.00 0.00 43 VAL A N 3
ATOM 2727 C CA . VAL A 1 43 ? 15.343 21.296 -51.450 1.00 0.00 43 VAL A CA 3
ATOM 2728 C C . VAL A 1 43 ? 15.574 19.788 -51.554 1.00 0.00 43 VAL A C 3
ATOM 2729 O O . VAL A 1 43 ? 16.567 19.266 -51.048 1.00 0.00 43 VAL A O 3
ATOM 2742 N N . GLY A 1 44 ? 14.654 19.090 -52.217 1.00 0.00 44 GLY A N 3
ATOM 2743 C CA . GLY A 1 44 ? 14.777 17.645 -52.378 1.00 0.00 44 GLY A CA 3
ATOM 2744 C C . GLY A 1 44 ? 13.644 16.910 -51.663 1.00 0.00 44 GLY A C 3
ATOM 2745 O O . GLY A 1 44 ? 13.391 15.735 -51.933 1.00 0.00 44 GLY A O 3
ATOM 2749 N N . SER A 1 45 ? 12.966 17.603 -50.752 1.00 0.00 45 SER A N 3
ATOM 2750 C CA . SER A 1 45 ? 11.866 16.997 -50.010 1.00 0.00 45 SER A CA 3
ATOM 2751 C C . SER A 1 45 ? 10.532 17.303 -50.684 1.00 0.00 45 SER A C 3
ATOM 2752 O O . SER A 1 45 ? 9.497 17.389 -50.024 1.00 0.00 45 SER A O 3
ATOM 2760 N N . ASN A 1 46 ? 10.565 17.467 -52.002 1.00 0.00 46 ASN A N 3
ATOM 2761 C CA . ASN A 1 46 ? 9.352 17.765 -52.755 1.00 0.00 46 ASN A CA 3
ATOM 2762 C C . ASN A 1 46 ? 8.708 16.481 -53.273 1.00 0.00 46 ASN A C 3
ATOM 2763 O O . ASN A 1 46 ? 7.963 16.502 -54.253 1.00 0.00 46 ASN A O 3
ATOM 2774 N N . THR A 1 47 ? 8.999 15.366 -52.610 1.00 0.00 47 THR A N 3
ATOM 2775 C CA . THR A 1 47 ? 8.440 14.081 -53.015 1.00 0.00 47 THR A CA 3
ATOM 2776 C C . THR A 1 47 ? 7.148 13.794 -52.254 1.00 0.00 47 THR A C 3
ATOM 2777 O O . THR A 1 47 ? 6.795 12.637 -52.026 1.00 0.00 47 THR A O 3
ATOM 2788 N N . TYR A 1 48 ? 6.449 14.855 -51.864 1.00 0.00 48 TYR A N 3
ATOM 2789 C CA . TYR A 1 48 ? 5.197 14.706 -51.129 1.00 0.00 48 TYR A CA 3
ATOM 2790 C C . TYR A 1 48 ? 4.039 15.326 -51.907 1.00 0.00 48 TYR A C 3
ATOM 2791 O O . TYR A 1 48 ? 3.030 15.724 -51.324 1.00 0.00 48 TYR A O 3
ATOM 2809 N N . GLY A 1 49 ? 4.191 15.405 -53.226 1.00 0.00 49 GLY A N 3
ATOM 2810 C CA . GLY A 1 49 ? 3.151 15.979 -54.073 1.00 0.00 49 GLY A CA 3
ATOM 2811 C C . GLY A 1 49 ? 1.784 15.389 -53.740 1.00 0.00 49 GLY A C 3
ATOM 2812 O O . GLY A 1 49 ? 1.542 14.200 -53.948 1.00 0.00 49 GLY A O 3
ATOM 2816 N N . LYS A 1 50 ? 0.895 16.231 -53.223 1.00 0.00 50 LYS A N 3
ATOM 2817 C CA . LYS A 1 50 ? -0.447 15.788 -52.864 1.00 0.00 50 LYS A CA 3
ATOM 2818 C C . LYS A 1 50 ? -1.238 15.403 -54.110 1.00 0.00 50 LYS A C 3
ATOM 2819 O O . LYS A 1 50 ? -2.064 14.490 -54.075 1.00 0.00 50 LYS A O 3
ATOM 2838 N N . ARG A 1 51 ? -0.981 16.104 -55.208 1.00 0.00 51 ARG A N 3
ATOM 2839 C CA . ARG A 1 51 ? -1.675 15.828 -56.462 1.00 0.00 51 ARG A CA 3
ATOM 2840 C C . ARG A 1 51 ? -1.396 14.404 -56.942 1.00 0.00 51 ARG A C 3
ATOM 2841 O O . ARG A 1 51 ? -2.106 13.882 -57.801 1.00 0.00 51 ARG A O 3
ATOM 2862 N N . ASN A 1 52 ? -0.361 13.778 -56.387 1.00 0.00 52 ASN A N 3
ATOM 2863 C CA . ASN A 1 52 ? -0.012 12.416 -56.776 1.00 0.00 52 ASN A CA 3
ATOM 2864 C C . ASN A 1 52 ? -0.873 11.405 -56.026 1.00 0.00 52 ASN A C 3
ATOM 2865 O O . ASN A 1 52 ? -1.086 10.287 -56.495 1.00 0.00 52 ASN A O 3
ATOM 2876 N N . ALA A 1 53 ? -1.363 11.803 -54.856 1.00 0.00 53 ALA A N 3
ATOM 2877 C CA . ALA A 1 53 ? -2.196 10.922 -54.045 1.00 0.00 53 ALA A CA 3
ATOM 2878 C C . ALA A 1 53 ? -3.452 10.511 -54.807 1.00 0.00 53 ALA A C 3
ATOM 2879 O O . ALA A 1 53 ? -3.861 9.351 -54.768 1.00 0.00 53 ALA A O 3
ATOM 2886 N N . VAL A 1 54 ? -4.063 11.470 -55.494 1.00 0.00 54 VAL A N 3
ATOM 2887 C CA . VAL A 1 54 ? -5.275 11.193 -56.255 1.00 0.00 54 VAL A CA 3
ATOM 2888 C C . VAL A 1 54 ? -4.941 10.493 -57.569 1.00 0.00 54 VAL A C 3
ATOM 2889 O O . VAL A 1 54 ? -5.745 9.723 -58.093 1.00 0.00 54 VAL A O 3
ATOM 2902 N N . GLU A 1 55 ? -3.751 10.762 -58.097 1.00 0.00 55 GLU A N 3
ATOM 2903 C CA . GLU A 1 55 ? -3.329 10.147 -59.351 1.00 0.00 55 GLU A CA 3
ATOM 2904 C C . GLU A 1 55 ? -3.195 8.635 -59.191 1.00 0.00 55 GLU A C 3
ATOM 2905 O O . GLU A 1 55 ? -3.664 7.870 -60.033 1.00 0.00 55 GLU A O 3
ATOM 2917 N N . VAL A 1 56 ? -2.552 8.210 -58.108 1.00 0.00 56 VAL A N 3
ATOM 2918 C CA . VAL A 1 56 ? -2.366 6.785 -57.857 1.00 0.00 56 VAL A CA 3
ATOM 2919 C C . VAL A 1 56 ? -3.677 6.140 -57.416 1.00 0.00 56 VAL A C 3
ATOM 2920 O O . VAL A 1 56 ? -3.965 4.996 -57.766 1.00 0.00 56 VAL A O 3
ATOM 2933 N N . LEU A 1 57 ? -4.467 6.882 -56.645 1.00 0.00 57 LEU A N 3
ATOM 2934 C CA . LEU A 1 57 ? -5.747 6.375 -56.160 1.00 0.00 57 LEU A CA 3
ATOM 2935 C C . LEU A 1 57 ? -6.555 5.754 -57.294 1.00 0.00 57 LEU A C 3
ATOM 2936 O O . LEU A 1 57 ? -7.051 4.634 -57.171 1.00 0.00 57 LEU A O 3
ATOM 2952 N N . LYS A 1 58 ? -6.690 6.485 -58.396 1.00 0.00 58 LYS A N 3
ATOM 2953 C CA . LYS A 1 58 ? -7.449 5.983 -59.536 1.00 0.00 58 LYS A CA 3
ATOM 2954 C C . LYS A 1 58 ? -6.788 4.734 -60.109 1.00 0.00 58 LYS A C 3
ATOM 2955 O O . LYS A 1 58 ? -7.464 3.776 -60.484 1.00 0.00 58 LYS A O 3
ATOM 2974 N N . ARG A 1 59 ? -5.460 4.753 -60.171 1.00 0.00 59 ARG A N 3
ATOM 2975 C CA . ARG A 1 59 ? -4.710 3.619 -60.699 1.00 0.00 59 ARG A CA 3
ATOM 2976 C C . ARG A 1 59 ? -4.796 2.424 -59.752 1.00 0.00 59 ARG A C 3
ATOM 2977 O O . ARG A 1 59 ? -4.592 1.282 -60.163 1.00 0.00 59 ARG A O 3
ATOM 2998 N N . GLU A 1 60 ? -5.096 2.693 -58.484 1.00 0.00 60 GLU A N 3
ATOM 2999 C CA . GLU A 1 60 ? -5.201 1.627 -57.494 1.00 0.00 60 GLU A CA 3
ATOM 3000 C C . GLU A 1 60 ? -6.631 1.513 -56.977 1.00 0.00 60 GLU A C 3
ATOM 3001 O O . GLU A 1 60 ? -6.928 1.918 -55.854 1.00 0.00 60 GLU A O 3
ATOM 3013 N N . PRO A 1 61 ? -7.513 0.968 -57.773 1.00 0.00 61 PRO A N 3
ATOM 3014 C CA . PRO A 1 61 ? -8.946 0.791 -57.392 1.00 0.00 61 PRO A CA 3
ATOM 3015 C C . PRO A 1 61 ? -9.130 -0.227 -56.265 1.00 0.00 61 PRO A C 3
ATOM 3016 O O . PRO A 1 61 ? -10.235 -0.397 -55.748 1.00 0.00 61 PRO A O 3
ATOM 3027 N N . LEU A 1 62 ? -8.048 -0.902 -55.885 1.00 0.00 62 LEU A N 3
ATOM 3028 C CA . LEU A 1 62 ? -8.116 -1.892 -54.818 1.00 0.00 62 LEU A CA 3
ATOM 3029 C C . LEU A 1 62 ? -8.555 -1.237 -53.512 1.00 0.00 62 LEU A C 3
ATOM 3030 O O . LEU A 1 62 ? -9.370 -1.790 -52.774 1.00 0.00 62 LEU A O 3
ATOM 3046 N N . ASN A 1 63 ? -8.011 -0.057 -53.232 1.00 0.00 63 ASN A N 3
ATOM 3047 C CA . ASN A 1 63 ? -8.359 0.659 -52.010 1.00 0.00 63 ASN A CA 3
ATOM 3048 C C . ASN A 1 63 ? -9.871 0.845 -51.909 1.00 0.00 63 ASN A C 3
ATOM 3049 O O . ASN A 1 63 ? -10.416 0.985 -50.814 1.00 0.00 63 ASN A O 3
ATOM 3060 N N . TYR A 1 64 ? -10.543 0.843 -53.056 1.00 0.00 64 TYR A N 3
ATOM 3061 C CA . TYR A 1 64 ? -11.992 1.008 -53.082 1.00 0.00 64 TYR A CA 3
ATOM 3062 C C . TYR A 1 64 ? -12.684 -0.272 -52.623 1.00 0.00 64 TYR A C 3
ATOM 3063 O O . TYR A 1 64 ? -13.590 -0.235 -51.790 1.00 0.00 64 TYR A O 3
ATOM 3081 N N . LEU A 1 65 ? -12.252 -1.402 -53.171 1.00 0.00 65 LEU A N 3
ATOM 3082 C CA . LEU A 1 65 ? -12.837 -2.689 -52.812 1.00 0.00 65 LEU A CA 3
ATOM 3083 C C . LEU A 1 65 ? -12.448 -3.070 -51.383 1.00 0.00 65 LEU A C 3
ATOM 3084 O O . LEU A 1 65 ? -11.461 -2.563 -50.849 1.00 0.00 65 LEU A O 3
ATOM 3100 N N . PRO A 1 66 ? -13.196 -3.945 -50.755 1.00 0.00 66 PRO A N 3
ATOM 3101 C CA . PRO A 1 66 ? -12.908 -4.388 -49.358 1.00 0.00 66 PRO A CA 3
ATOM 3102 C C . PRO A 1 66 ? -11.470 -4.873 -49.194 1.00 0.00 66 PRO A C 3
ATOM 3103 O O . PRO A 1 66 ? -10.927 -5.545 -50.072 1.00 0.00 66 PRO A O 3
ATOM 3114 N N . LEU A 1 67 ? -10.859 -4.528 -48.066 1.00 0.00 67 LEU A N 3
ATOM 3115 C CA . LEU A 1 67 ? -9.484 -4.933 -47.798 1.00 0.00 67 LEU A CA 3
ATOM 3116 C C . LEU A 1 67 ? -9.370 -5.556 -46.410 1.00 0.00 67 LEU A C 3
ATOM 3117 O O . LEU A 1 67 ? -10.117 -5.149 -45.536 1.00 0.00 67 LEU A O 3
ATOM 3133 N N . THR A 1 1 ? -3.463 -3.475 -0.288 1.00 0.00 1 THR A N 4
ATOM 3134 C CA . THR A 1 1 ? -2.184 -3.885 0.358 1.00 0.00 1 THR A CA 4
ATOM 3135 C C . THR A 1 1 ? -1.553 -2.667 1.033 1.00 0.00 1 THR A C 4
ATOM 3136 O O . THR A 1 1 ? -1.891 -1.528 0.711 1.00 0.00 1 THR A O 4
ATOM 3149 N N . PRO A 1 2 ? -0.652 -2.883 1.957 1.00 0.00 2 PRO A N 4
ATOM 3150 C CA . PRO A 1 2 ? 0.031 -1.776 2.689 1.00 0.00 2 PRO A CA 4
ATOM 3151 C C . PRO A 1 2 ? 1.053 -1.052 1.816 1.00 0.00 2 PRO A C 4
ATOM 3152 O O . PRO A 1 2 ? 1.531 -1.596 0.821 1.00 0.00 2 PRO A O 4
ATOM 3163 N N . ILE A 1 3 ? 1.382 0.178 2.196 1.00 0.00 3 ILE A N 4
ATOM 3164 C CA . ILE A 1 3 ? 2.348 0.968 1.441 1.00 0.00 3 ILE A CA 4
ATOM 3165 C C . ILE A 1 3 ? 3.611 0.157 1.172 1.00 0.00 3 ILE A C 4
ATOM 3166 O O . ILE A 1 3 ? 4.103 -0.553 2.049 1.00 0.00 3 ILE A O 4
ATOM 3182 N N . GLU A 1 4 ? 4.131 0.269 -0.045 1.00 0.00 4 GLU A N 4
ATOM 3183 C CA . GLU A 1 4 ? 5.338 -0.458 -0.420 1.00 0.00 4 GLU A CA 4
ATOM 3184 C C . GLU A 1 4 ? 6.516 -0.023 0.446 1.00 0.00 4 GLU A C 4
ATOM 3185 O O . GLU A 1 4 ? 6.393 0.886 1.267 1.00 0.00 4 GLU A O 4
ATOM 3197 N N . SER A 1 5 ? 7.656 -0.679 0.258 1.00 0.00 5 SER A N 4
ATOM 3198 C CA . SER A 1 5 ? 8.851 -0.353 1.029 1.00 0.00 5 SER A CA 4
ATOM 3199 C C . SER A 1 5 ? 9.379 1.024 0.640 1.00 0.00 5 SER A C 4
ATOM 3200 O O . SER A 1 5 ? 8.943 1.610 -0.351 1.00 0.00 5 SER A O 4
ATOM 3208 N N . HIS A 1 6 ? 10.318 1.536 1.428 1.00 0.00 6 HIS A N 4
ATOM 3209 C CA . HIS A 1 6 ? 10.898 2.846 1.158 1.00 0.00 6 HIS A CA 4
ATOM 3210 C C . HIS A 1 6 ? 11.422 2.916 -0.273 1.00 0.00 6 HIS A C 4
ATOM 3211 O O . HIS A 1 6 ? 11.510 3.995 -0.860 1.00 0.00 6 HIS A O 4
ATOM 3226 N N . GLN A 1 7 ? 11.766 1.760 -0.831 1.00 0.00 7 GLN A N 4
ATOM 3227 C CA . GLN A 1 7 ? 12.278 1.704 -2.195 1.00 0.00 7 GLN A CA 4
ATOM 3228 C C . GLN A 1 7 ? 11.203 2.134 -3.188 1.00 0.00 7 GLN A C 4
ATOM 3229 O O . GLN A 1 7 ? 10.059 1.687 -3.111 1.00 0.00 7 GLN A O 4
ATOM 3243 N N . VAL A 1 8 ? 11.578 3.005 -4.119 1.00 0.00 8 VAL A N 4
ATOM 3244 C CA . VAL A 1 8 ? 10.636 3.489 -5.122 1.00 0.00 8 VAL A CA 4
ATOM 3245 C C . VAL A 1 8 ? 11.270 3.466 -6.509 1.00 0.00 8 VAL A C 4
ATOM 3246 O O . VAL A 1 8 ? 12.453 3.766 -6.667 1.00 0.00 8 VAL A O 4
ATOM 3259 N N . GLU A 1 9 ? 10.473 3.109 -7.511 1.00 0.00 9 GLU A N 4
ATOM 3260 C CA . GLU A 1 9 ? 10.966 3.051 -8.882 1.00 0.00 9 GLU A CA 4
ATOM 3261 C C . GLU A 1 9 ? 9.852 3.394 -9.866 1.00 0.00 9 GLU A C 4
ATOM 3262 O O . GLU A 1 9 ? 8.669 3.293 -9.540 1.00 0.00 9 GLU A O 4
ATOM 3274 N N . LYS A 1 10 ? 10.239 3.804 -11.069 1.00 0.00 10 LYS A N 4
ATOM 3275 C CA . LYS A 1 10 ? 9.263 4.163 -12.092 1.00 0.00 10 LYS A CA 4
ATOM 3276 C C . LYS A 1 10 ? 8.562 2.918 -12.627 1.00 0.00 10 LYS A C 4
ATOM 3277 O O . LYS A 1 10 ? 9.210 1.949 -13.024 1.00 0.00 10 LYS A O 4
ATOM 3296 N N . ARG A 1 11 ? 7.234 2.951 -12.631 1.00 0.00 11 ARG A N 4
ATOM 3297 C CA . ARG A 1 11 ? 6.451 1.821 -13.119 1.00 0.00 11 ARG A CA 4
ATOM 3298 C C . ARG A 1 11 ? 5.180 2.310 -13.810 1.00 0.00 11 ARG A C 4
ATOM 3299 O O . ARG A 1 11 ? 4.069 2.026 -13.367 1.00 0.00 11 ARG A O 4
ATOM 3320 N N . LYS A 1 12 ? 5.354 3.046 -14.902 1.00 0.00 12 LYS A N 4
ATOM 3321 C CA . LYS A 1 12 ? 4.213 3.567 -15.647 1.00 0.00 12 LYS A CA 4
ATOM 3322 C C . LYS A 1 12 ? 3.749 2.559 -16.694 1.00 0.00 12 LYS A C 4
ATOM 3323 O O . LYS A 1 12 ? 4.574 1.920 -17.349 1.00 0.00 12 LYS A O 4
ATOM 3342 N N . CYS A 1 13 ? 2.422 2.443 -16.838 1.00 0.00 13 CYS A N 4
ATOM 3343 C CA . CYS A 1 13 ? 1.802 1.524 -17.803 1.00 0.00 13 CYS A CA 4
ATOM 3344 C C . CYS A 1 13 ? 2.639 0.266 -18.019 1.00 0.00 13 CYS A C 4
ATOM 3345 O O . CYS A 1 13 ? 3.393 0.171 -18.988 1.00 0.00 13 CYS A O 4
ATOM 3352 N N . ASN A 1 14 ? 2.503 -0.696 -17.113 1.00 0.00 14 ASN A N 4
ATOM 3353 C CA . ASN A 1 14 ? 3.254 -1.942 -17.218 1.00 0.00 14 ASN A CA 4
ATOM 3354 C C . ASN A 1 14 ? 2.340 -3.085 -17.649 1.00 0.00 14 ASN A C 4
ATOM 3355 O O . ASN A 1 14 ? 2.562 -4.240 -17.286 1.00 0.00 14 ASN A O 4
ATOM 3366 N N . THR A 1 15 ? 1.313 -2.757 -18.428 1.00 0.00 15 THR A N 4
ATOM 3367 C CA . THR A 1 15 ? 0.375 -3.768 -18.904 1.00 0.00 15 THR A CA 4
ATOM 3368 C C . THR A 1 15 ? -0.179 -3.384 -20.273 1.00 0.00 15 THR A C 4
ATOM 3369 O O . THR A 1 15 ? -0.287 -2.202 -20.599 1.00 0.00 15 THR A O 4
ATOM 3380 N N . ALA A 1 16 ? -0.523 -4.390 -21.071 1.00 0.00 16 ALA A N 4
ATOM 3381 C CA . ALA A 1 16 ? -1.060 -4.147 -22.406 1.00 0.00 16 ALA A CA 4
ATOM 3382 C C . ALA A 1 16 ? -2.368 -3.363 -22.337 1.00 0.00 16 ALA A C 4
ATOM 3383 O O . ALA A 1 16 ? -2.773 -2.730 -23.312 1.00 0.00 16 ALA A O 4
ATOM 3390 N N . THR A 1 17 ? -3.028 -3.409 -21.183 1.00 0.00 17 THR A N 4
ATOM 3391 C CA . THR A 1 17 ? -4.289 -2.698 -21.009 1.00 0.00 17 THR A CA 4
ATOM 3392 C C . THR A 1 17 ? -4.102 -1.203 -21.249 1.00 0.00 17 THR A C 4
ATOM 3393 O O . THR A 1 17 ? -4.966 -0.545 -21.829 1.00 0.00 17 THR A O 4
ATOM 3404 N N . CYS A 1 18 ? -2.971 -0.671 -20.797 1.00 0.00 18 CYS A N 4
ATOM 3405 C CA . CYS A 1 18 ? -2.684 0.749 -20.968 1.00 0.00 18 CYS A CA 4
ATOM 3406 C C . CYS A 1 18 ? -2.693 1.127 -22.445 1.00 0.00 18 CYS A C 4
ATOM 3407 O O . CYS A 1 18 ? -3.256 2.151 -22.830 1.00 0.00 18 CYS A O 4
ATOM 3414 N N . ALA A 1 19 ? -2.061 0.299 -23.269 1.00 0.00 19 ALA A N 4
ATOM 3415 C CA . ALA A 1 19 ? -2.001 0.565 -24.701 1.00 0.00 19 ALA A CA 4
ATOM 3416 C C . ALA A 1 19 ? -3.403 0.585 -25.305 1.00 0.00 19 ALA A C 4
ATOM 3417 O O . ALA A 1 19 ? -3.703 1.399 -26.176 1.00 0.00 19 ALA A O 4
ATOM 3424 N N . THR A 1 20 ? -4.251 -0.327 -24.848 1.00 0.00 20 THR A N 4
ATOM 3425 C CA . THR A 1 20 ? -5.614 -0.417 -25.360 1.00 0.00 20 THR A CA 4
ATOM 3426 C C . THR A 1 20 ? -6.386 0.883 -25.135 1.00 0.00 20 THR A C 4
ATOM 3427 O O . THR A 1 20 ? -7.035 1.391 -26.050 1.00 0.00 20 THR A O 4
ATOM 3438 N N . GLN A 1 21 ? -6.335 1.407 -23.913 1.00 0.00 21 GLN A N 4
ATOM 3439 C CA . GLN A 1 21 ? -7.060 2.635 -23.592 1.00 0.00 21 GLN A CA 4
ATOM 3440 C C . GLN A 1 21 ? -6.367 3.869 -24.171 1.00 0.00 21 GLN A C 4
ATOM 3441 O O . GLN A 1 21 ? -7.026 4.852 -24.511 1.00 0.00 21 GLN A O 4
ATOM 3455 N N . ARG A 1 22 ? -5.042 3.823 -24.281 1.00 0.00 22 ARG A N 4
ATOM 3456 C CA . ARG A 1 22 ? -4.300 4.959 -24.819 1.00 0.00 22 ARG A CA 4
ATOM 3457 C C . ARG A 1 22 ? -4.337 4.960 -26.347 1.00 0.00 22 ARG A C 4
ATOM 3458 O O . ARG A 1 22 ? -4.158 6.001 -26.979 1.00 0.00 22 ARG A O 4
ATOM 3479 N N . LEU A 1 23 ? -4.571 3.790 -26.934 1.00 0.00 23 LEU A N 4
ATOM 3480 C CA . LEU A 1 23 ? -4.630 3.675 -28.386 1.00 0.00 23 LEU A CA 4
ATOM 3481 C C . LEU A 1 23 ? -5.933 4.261 -28.918 1.00 0.00 23 LEU A C 4
ATOM 3482 O O . LEU A 1 23 ? -5.937 4.995 -29.906 1.00 0.00 23 LEU A O 4
ATOM 3498 N N . ALA A 1 24 ? -7.040 3.923 -28.264 1.00 0.00 24 ALA A N 4
ATOM 3499 C CA . ALA A 1 24 ? -8.346 4.413 -28.689 1.00 0.00 24 ALA A CA 4
ATOM 3500 C C . ALA A 1 24 ? -8.379 5.938 -28.703 1.00 0.00 24 ALA A C 4
ATOM 3501 O O . ALA A 1 24 ? -8.883 6.545 -29.647 1.00 0.00 24 ALA A O 4
ATOM 3508 N N . ASN A 1 25 ? -7.843 6.554 -27.653 1.00 0.00 25 ASN A N 4
ATOM 3509 C CA . ASN A 1 25 ? -7.826 8.010 -27.567 1.00 0.00 25 ASN A CA 4
ATOM 3510 C C . ASN A 1 25 ? -6.978 8.609 -28.685 1.00 0.00 25 ASN A C 4
ATOM 3511 O O . ASN A 1 25 ? -7.351 9.614 -29.289 1.00 0.00 25 ASN A O 4
ATOM 3522 N N . PHE A 1 26 ? -5.835 7.985 -28.951 1.00 0.00 26 PHE A N 4
ATOM 3523 C CA . PHE A 1 26 ? -4.937 8.465 -29.995 1.00 0.00 26 PHE A CA 4
ATOM 3524 C C . PHE A 1 26 ? -5.573 8.305 -31.373 1.00 0.00 26 PHE A C 4
ATOM 3525 O O . PHE A 1 26 ? -5.389 9.145 -32.253 1.00 0.00 26 PHE A O 4
ATOM 3542 N N . LEU A 1 27 ? -6.315 7.218 -31.554 1.00 0.00 27 LEU A N 4
ATOM 3543 C CA . LEU A 1 27 ? -6.967 6.950 -32.830 1.00 0.00 27 LEU A CA 4
ATOM 3544 C C . LEU A 1 27 ? -7.910 8.095 -33.195 1.00 0.00 27 LEU A C 4
ATOM 3545 O O . LEU A 1 27 ? -7.727 8.763 -34.213 1.00 0.00 27 LEU A O 4
ATOM 3561 N N . VAL A 1 28 ? -8.921 8.316 -32.360 1.00 0.00 28 VAL A N 4
ATOM 3562 C CA . VAL A 1 28 ? -9.891 9.377 -32.611 1.00 0.00 28 VAL A CA 4
ATOM 3563 C C . VAL A 1 28 ? -9.205 10.729 -32.800 1.00 0.00 28 VAL A C 4
ATOM 3564 O O . VAL A 1 28 ? -9.794 11.658 -33.351 1.00 0.00 28 VAL A O 4
ATOM 3577 N N . HIS A 1 29 ? -7.965 10.838 -32.331 1.00 0.00 29 HIS A N 4
ATOM 3578 C CA . HIS A 1 29 ? -7.225 12.090 -32.449 1.00 0.00 29 HIS A CA 4
ATOM 3579 C C . HIS A 1 29 ? -6.296 12.072 -33.660 1.00 0.00 29 HIS A C 4
ATOM 3580 O O . HIS A 1 29 ? -5.855 13.123 -34.127 1.00 0.00 29 HIS A O 4
ATOM 3595 N N . SER A 1 30 ? -5.997 10.879 -34.164 1.00 0.00 30 SER A N 4
ATOM 3596 C CA . SER A 1 30 ? -5.115 10.740 -35.317 1.00 0.00 30 SER A CA 4
ATOM 3597 C C . SER A 1 30 ? -5.910 10.418 -36.580 1.00 0.00 30 SER A C 4
ATOM 3598 O O . SER A 1 30 ? -5.353 9.921 -37.558 1.00 0.00 30 SER A O 4
ATOM 3606 N N . SER A 1 31 ? -7.209 10.700 -36.559 1.00 0.00 31 SER A N 4
ATOM 3607 C CA . SER A 1 31 ? -8.051 10.429 -37.719 1.00 0.00 31 SER A CA 4
ATOM 3608 C C . SER A 1 31 ? -7.469 11.092 -38.965 1.00 0.00 31 SER A C 4
ATOM 3609 O O . SER A 1 31 ? -7.283 10.446 -39.995 1.00 0.00 31 SER A O 4
ATOM 3617 N N . ASN A 1 32 ? -7.188 12.387 -38.859 1.00 0.00 32 ASN A N 4
ATOM 3618 C CA . ASN A 1 32 ? -6.630 13.134 -39.982 1.00 0.00 32 ASN A CA 4
ATOM 3619 C C . ASN A 1 32 ? -5.446 12.384 -40.584 1.00 0.00 32 ASN A C 4
ATOM 3620 O O . ASN A 1 32 ? -5.400 12.141 -41.790 1.00 0.00 32 ASN A O 4
ATOM 3631 N N . ASN A 1 33 ? -4.496 12.013 -39.735 1.00 0.00 33 ASN A N 4
ATOM 3632 C CA . ASN A 1 33 ? -3.319 11.283 -40.192 1.00 0.00 33 ASN A CA 4
ATOM 3633 C C . ASN A 1 33 ? -3.726 9.960 -40.834 1.00 0.00 33 ASN A C 4
ATOM 3634 O O . ASN A 1 33 ? -3.179 9.569 -41.864 1.00 0.00 33 ASN A O 4
ATOM 3645 N N . PHE A 1 34 ? -4.684 9.273 -40.222 1.00 0.00 34 PHE A N 4
ATOM 3646 C CA . PHE A 1 34 ? -5.146 7.994 -40.751 1.00 0.00 34 PHE A CA 4
ATOM 3647 C C . PHE A 1 34 ? -5.634 8.149 -42.187 1.00 0.00 34 PHE A C 4
ATOM 3648 O O . PHE A 1 34 ? -5.248 7.382 -43.070 1.00 0.00 34 PHE A O 4
ATOM 3665 N N . GLY A 1 35 ? -6.489 9.141 -42.415 1.00 0.00 35 GLY A N 4
ATOM 3666 C CA . GLY A 1 35 ? -7.025 9.378 -43.751 1.00 0.00 35 GLY A CA 4
ATOM 3667 C C . GLY A 1 35 ? -5.912 9.754 -44.725 1.00 0.00 35 GLY A C 4
ATOM 3668 O O . GLY A 1 35 ? -5.893 9.301 -45.867 1.00 0.00 35 GLY A O 4
ATOM 3672 N N . ALA A 1 36 ? -4.993 10.592 -44.260 1.00 0.00 36 ALA A N 4
ATOM 3673 C CA . ALA A 1 36 ? -3.879 11.037 -45.091 1.00 0.00 36 ALA A CA 4
ATOM 3674 C C . ALA A 1 36 ? -3.021 9.855 -45.537 1.00 0.00 36 ALA A C 4
ATOM 3675 O O . ALA A 1 36 ? -2.625 9.769 -46.699 1.00 0.00 36 ALA A O 4
ATOM 3682 N N . ILE A 1 37 ? -2.732 8.951 -44.607 1.00 0.00 37 ILE A N 4
ATOM 3683 C CA . ILE A 1 37 ? -1.912 7.784 -44.918 1.00 0.00 37 ILE A CA 4
ATOM 3684 C C . ILE A 1 37 ? -2.669 6.799 -45.805 1.00 0.00 37 ILE A C 4
ATOM 3685 O O . ILE A 1 37 ? -2.125 6.295 -46.788 1.00 0.00 37 ILE A O 4
ATOM 3701 N N . LEU A 1 38 ? -3.919 6.521 -45.453 1.00 0.00 38 LEU A N 4
ATOM 3702 C CA . LEU A 1 38 ? -4.728 5.587 -46.228 1.00 0.00 38 LEU A CA 4
ATOM 3703 C C . LEU A 1 38 ? -4.915 6.096 -47.655 1.00 0.00 38 LEU A C 4
ATOM 3704 O O . LEU A 1 38 ? -4.811 5.334 -48.616 1.00 0.00 38 LEU A O 4
ATOM 3720 N N . SER A 1 39 ? -5.198 7.386 -47.780 1.00 0.00 39 SER A N 4
ATOM 3721 C CA . SER A 1 39 ? -5.409 7.995 -49.089 1.00 0.00 39 SER A CA 4
ATOM 3722 C C . SER A 1 39 ? -4.245 7.686 -50.026 1.00 0.00 39 SER A C 4
ATOM 3723 O O . SER A 1 39 ? -4.400 7.703 -51.247 1.00 0.00 39 SER A O 4
ATOM 3731 N N . SER A 1 40 ? -3.082 7.405 -49.448 1.00 0.00 40 SER A N 4
ATOM 3732 C CA . SER A 1 40 ? -1.899 7.095 -50.245 1.00 0.00 40 SER A CA 4
ATOM 3733 C C . SER A 1 40 ? -1.796 5.594 -50.500 1.00 0.00 40 SER A C 4
ATOM 3734 O O . SER A 1 40 ? -0.700 5.035 -50.532 1.00 0.00 40 SER A O 4
ATOM 3742 N N . THR A 1 41 ? -2.943 4.947 -50.680 1.00 0.00 41 THR A N 4
ATOM 3743 C CA . THR A 1 41 ? -2.967 3.510 -50.931 1.00 0.00 41 THR A CA 4
ATOM 3744 C C . THR A 1 41 ? -2.786 3.220 -52.417 1.00 0.00 41 THR A C 4
ATOM 3745 O O . THR A 1 41 ? -3.542 2.446 -53.005 1.00 0.00 41 THR A O 4
ATOM 3756 N N . ASN A 1 42 ? -1.778 3.843 -53.020 1.00 0.00 42 ASN A N 4
ATOM 3757 C CA . ASN A 1 42 ? -1.508 3.639 -54.438 1.00 0.00 42 ASN A CA 4
ATOM 3758 C C . ASN A 1 42 ? -0.778 2.315 -54.677 1.00 0.00 42 ASN A C 4
ATOM 3759 O O . ASN A 1 42 ? -0.452 1.979 -55.816 1.00 0.00 42 ASN A O 4
ATOM 3770 N N . VAL A 1 43 ? -0.521 1.565 -53.605 1.00 0.00 43 VAL A N 4
ATOM 3771 C CA . VAL A 1 43 ? 0.170 0.287 -53.731 1.00 0.00 43 VAL A CA 4
ATOM 3772 C C . VAL A 1 43 ? -0.676 -0.707 -54.520 1.00 0.00 43 VAL A C 4
ATOM 3773 O O . VAL A 1 43 ? -0.150 -1.636 -55.133 1.00 0.00 43 VAL A O 4
ATOM 3786 N N . GLY A 1 44 ? -1.990 -0.507 -54.499 1.00 0.00 44 GLY A N 4
ATOM 3787 C CA . GLY A 1 44 ? -2.899 -1.395 -55.216 1.00 0.00 44 GLY A CA 4
ATOM 3788 C C . GLY A 1 44 ? -3.854 -2.097 -54.255 1.00 0.00 44 GLY A C 4
ATOM 3789 O O . GLY A 1 44 ? -4.398 -3.155 -54.571 1.00 0.00 44 GLY A O 4
ATOM 3793 N N . SER A 1 45 ? -4.054 -1.503 -53.083 1.00 0.00 45 SER A N 4
ATOM 3794 C CA . SER A 1 45 ? -4.947 -2.085 -52.087 1.00 0.00 45 SER A CA 4
ATOM 3795 C C . SER A 1 45 ? -6.207 -1.237 -51.936 1.00 0.00 45 SER A C 4
ATOM 3796 O O . SER A 1 45 ? -6.824 -1.209 -50.871 1.00 0.00 45 SER A O 4
ATOM 3804 N N . ASN A 1 46 ? -6.581 -0.548 -53.009 1.00 0.00 46 ASN A N 4
ATOM 3805 C CA . ASN A 1 46 ? -7.768 0.300 -52.986 1.00 0.00 46 ASN A CA 4
ATOM 3806 C C . ASN A 1 46 ? -8.973 -0.449 -53.547 1.00 0.00 46 ASN A C 4
ATOM 3807 O O . ASN A 1 46 ? -9.908 0.161 -54.066 1.00 0.00 46 ASN A O 4
ATOM 3818 N N . THR A 1 47 ? -8.944 -1.774 -53.442 1.00 0.00 47 THR A N 4
ATOM 3819 C CA . THR A 1 47 ? -10.040 -2.595 -53.946 1.00 0.00 47 THR A CA 4
ATOM 3820 C C . THR A 1 47 ? -11.078 -2.842 -52.854 1.00 0.00 47 THR A C 4
ATOM 3821 O O . THR A 1 47 ? -11.817 -3.825 -52.901 1.00 0.00 47 THR A O 4
ATOM 3832 N N . TYR A 1 48 ? -11.130 -1.944 -51.875 1.00 0.00 48 TYR A N 4
ATOM 3833 C CA . TYR A 1 48 ? -12.085 -2.076 -50.780 1.00 0.00 48 TYR A CA 4
ATOM 3834 C C . TYR A 1 48 ? -13.011 -0.864 -50.726 1.00 0.00 48 TYR A C 4
ATOM 3835 O O . TYR A 1 48 ? -13.571 -0.545 -49.677 1.00 0.00 48 TYR A O 4
ATOM 3853 N N . GLY A 1 49 ? -13.170 -0.193 -51.863 1.00 0.00 49 GLY A N 4
ATOM 3854 C CA . GLY A 1 49 ? -14.030 0.983 -51.931 1.00 0.00 49 GLY A CA 4
ATOM 3855 C C . GLY A 1 49 ? -15.442 0.655 -51.459 1.00 0.00 49 GLY A C 4
ATOM 3856 O O . GLY A 1 49 ? -15.928 -0.460 -51.646 1.00 0.00 49 GLY A O 4
ATOM 3860 N N . LYS A 1 50 ? -16.096 1.635 -50.844 1.00 0.00 50 LYS A N 4
ATOM 3861 C CA . LYS A 1 50 ? -17.453 1.442 -50.346 1.00 0.00 50 LYS A CA 4
ATOM 3862 C C . LYS A 1 50 ? -18.410 1.146 -51.497 1.00 0.00 50 LYS A C 4
ATOM 3863 O O . LYS A 1 50 ? -19.330 0.340 -51.358 1.00 0.00 50 LYS A O 4
ATOM 3882 N N . ARG A 1 51 ? -18.187 1.802 -52.631 1.00 0.00 51 ARG A N 4
ATOM 3883 C CA . ARG A 1 51 ? -19.037 1.601 -53.799 1.00 0.00 51 ARG A CA 4
ATOM 3884 C C . ARG A 1 51 ? -18.891 0.181 -54.345 1.00 0.00 51 ARG A C 4
ATOM 3885 O O . ARG A 1 51 ? -19.744 -0.294 -55.094 1.00 0.00 51 ARG A O 4
ATOM 3906 N N . ASN A 1 52 ? -17.810 -0.495 -53.965 1.00 0.00 52 ASN A N 4
ATOM 3907 C CA . ASN A 1 52 ? -17.576 -1.859 -54.426 1.00 0.00 52 ASN A CA 4
ATOM 3908 C C . ASN A 1 52 ? -18.516 -2.832 -53.721 1.00 0.00 52 ASN A C 4
ATOM 3909 O O . ASN A 1 52 ? -18.820 -3.904 -54.244 1.00 0.00 52 ASN A O 4
ATOM 3920 N N . ALA A 1 53 ? -18.967 -2.455 -52.529 1.00 0.00 53 ALA A N 4
ATOM 3921 C CA . ALA A 1 53 ? -19.866 -3.305 -51.758 1.00 0.00 53 ALA A CA 4
ATOM 3922 C C . ALA A 1 53 ? -21.130 -3.616 -52.552 1.00 0.00 53 ALA A C 4
ATOM 3923 O O . ALA A 1 53 ? -21.629 -4.740 -52.526 1.00 0.00 53 ALA A O 4
ATOM 3930 N N . VAL A 1 54 ? -21.648 -2.613 -53.252 1.00 0.00 54 VAL A N 4
ATOM 3931 C CA . VAL A 1 54 ? -22.858 -2.800 -54.043 1.00 0.00 54 VAL A CA 4
ATOM 3932 C C . VAL A 1 54 ? -22.551 -3.581 -55.318 1.00 0.00 54 VAL A C 4
ATOM 3933 O O . VAL A 1 54 ? -23.402 -4.313 -55.824 1.00 0.00 54 VAL A O 4
ATOM 3946 N N . GLU A 1 55 ? -21.336 -3.423 -55.837 1.00 0.00 55 GLU A N 4
ATOM 3947 C CA . GLU A 1 55 ? -20.943 -4.122 -57.055 1.00 0.00 55 GLU A CA 4
ATOM 3948 C C . GLU A 1 55 ? -20.989 -5.634 -56.851 1.00 0.00 55 GLU A C 4
ATOM 3949 O O . GLU A 1 55 ? -21.561 -6.361 -57.663 1.00 0.00 55 GLU A O 4
ATOM 3961 N N . VAL A 1 56 ? -20.384 -6.103 -55.764 1.00 0.00 56 VAL A N 4
ATOM 3962 C CA . VAL A 1 56 ? -20.368 -7.533 -55.475 1.00 0.00 56 VAL A CA 4
ATOM 3963 C C . VAL A 1 56 ? -21.758 -8.014 -55.066 1.00 0.00 56 VAL A C 4
ATOM 3964 O O . VAL A 1 56 ? -22.189 -9.098 -55.458 1.00 0.00 56 VAL A O 4
ATOM 3977 N N . LEU A 1 57 ? -22.454 -7.201 -54.276 1.00 0.00 57 LEU A N 4
ATOM 3978 C CA . LEU A 1 57 ? -23.795 -7.552 -53.819 1.00 0.00 57 LEU A CA 4
ATOM 3979 C C . LEU A 1 57 ? -24.665 -8.021 -54.981 1.00 0.00 57 LEU A C 4
ATOM 3980 O O . LEU A 1 57 ? -25.217 -9.121 -54.948 1.00 0.00 57 LEU A O 4
ATOM 3996 N N . LYS A 1 58 ? -24.793 -7.182 -56.003 1.00 0.00 58 LYS A N 4
ATOM 3997 C CA . LYS A 1 58 ? -25.610 -7.528 -57.160 1.00 0.00 58 LYS A CA 4
ATOM 3998 C C . LYS A 1 58 ? -25.010 -8.716 -57.906 1.00 0.00 58 LYS A C 4
ATOM 3999 O O . LYS A 1 58 ? -25.731 -9.543 -58.465 1.00 0.00 58 LYS A O 4
ATOM 4018 N N . ARG A 1 59 ? -23.683 -8.790 -57.909 1.00 0.00 59 ARG A N 4
ATOM 4019 C CA . ARG A 1 59 ? -22.985 -9.875 -58.588 1.00 0.00 59 ARG A CA 4
ATOM 4020 C C . ARG A 1 59 ? -23.320 -11.219 -57.949 1.00 0.00 59 ARG A C 4
ATOM 4021 O O . ARG A 1 59 ? -23.410 -12.237 -58.635 1.00 0.00 59 ARG A O 4
ATOM 4042 N N . GLU A 1 60 ? -23.498 -11.217 -56.632 1.00 0.00 60 GLU A N 4
ATOM 4043 C CA . GLU A 1 60 ? -23.815 -12.445 -55.913 1.00 0.00 60 GLU A CA 4
ATOM 4044 C C . GLU A 1 60 ? -25.218 -12.376 -55.315 1.00 0.00 60 GLU A C 4
ATOM 4045 O O . GLU A 1 60 ? -25.379 -12.198 -54.108 1.00 0.00 60 GLU A O 4
ATOM 4057 N N . PRO A 1 61 ? -26.227 -12.518 -56.134 1.00 0.00 61 PRO A N 4
ATOM 4058 C CA . PRO A 1 61 ? -27.649 -12.477 -55.679 1.00 0.00 61 PRO A CA 4
ATOM 4059 C C . PRO A 1 61 ? -28.020 -13.679 -54.809 1.00 0.00 61 PRO A C 4
ATOM 4060 O O . PRO A 1 61 ? -29.096 -13.711 -54.212 1.00 0.00 61 PRO A O 4
ATOM 4071 N N . LEU A 1 62 ? -27.129 -14.665 -54.739 1.00 0.00 62 LEU A N 4
ATOM 4072 C CA . LEU A 1 62 ? -27.388 -15.854 -53.936 1.00 0.00 62 LEU A CA 4
ATOM 4073 C C . LEU A 1 62 ? -27.584 -15.474 -52.471 1.00 0.00 62 LEU A C 4
ATOM 4074 O O . LEU A 1 62 ? -28.477 -15.992 -51.800 1.00 0.00 62 LEU A O 4
ATOM 4090 N N . ASN A 1 63 ? -26.745 -14.566 -51.982 1.00 0.00 63 ASN A N 4
ATOM 4091 C CA . ASN A 1 63 ? -26.839 -14.125 -50.595 1.00 0.00 63 ASN A CA 4
ATOM 4092 C C . ASN A 1 63 ? -28.271 -13.722 -50.259 1.00 0.00 63 ASN A C 4
ATOM 4093 O O . ASN A 1 63 ? -28.711 -13.846 -49.116 1.00 0.00 63 ASN A O 4
ATOM 4104 N N . TYR A 1 64 ? -28.995 -13.241 -51.265 1.00 0.00 64 TYR A N 4
ATOM 4105 C CA . TYR A 1 64 ? -30.380 -12.825 -51.070 1.00 0.00 64 TYR A CA 4
ATOM 4106 C C . TYR A 1 64 ? -31.292 -14.040 -50.937 1.00 0.00 64 TYR A C 4
ATOM 4107 O O . TYR A 1 64 ? -32.157 -14.082 -50.062 1.00 0.00 64 TYR A O 4
ATOM 4125 N N . LEU A 1 65 ? -31.096 -15.026 -51.805 1.00 0.00 65 LEU A N 4
ATOM 4126 C CA . LEU A 1 65 ? -31.913 -16.233 -51.766 1.00 0.00 65 LEU A CA 4
ATOM 4127 C C . LEU A 1 65 ? -31.574 -17.063 -50.527 1.00 0.00 65 LEU A C 4
ATOM 4128 O O . LEU A 1 65 ? -30.495 -16.914 -49.953 1.00 0.00 65 LEU A O 4
ATOM 4144 N N . PRO A 1 66 ? -32.464 -17.928 -50.104 1.00 0.00 66 PRO A N 4
ATOM 4145 C CA . PRO A 1 66 ? -32.235 -18.789 -48.905 1.00 0.00 66 PRO A CA 4
ATOM 4146 C C . PRO A 1 66 ? -30.923 -19.564 -48.998 1.00 0.00 66 PRO A C 4
ATOM 4147 O O . PRO A 1 66 ? -30.544 -20.035 -50.070 1.00 0.00 66 PRO A O 4
ATOM 4158 N N . LEU A 1 67 ? -30.237 -19.693 -47.867 1.00 0.00 67 LEU A N 4
ATOM 4159 C CA . LEU A 1 67 ? -28.969 -20.413 -47.833 1.00 0.00 67 LEU A CA 4
ATOM 4160 C C . LEU A 1 67 ? -28.930 -21.371 -46.646 1.00 0.00 67 LEU A C 4
ATOM 4161 O O . LEU A 1 67 ? -29.979 -21.621 -46.077 1.00 0.00 67 LEU A O 4
ATOM 4177 N N . THR A 1 1 ? -3.206 -3.692 0.191 1.00 0.00 1 THR A N 5
ATOM 4178 C CA . THR A 1 1 ? -1.803 -4.043 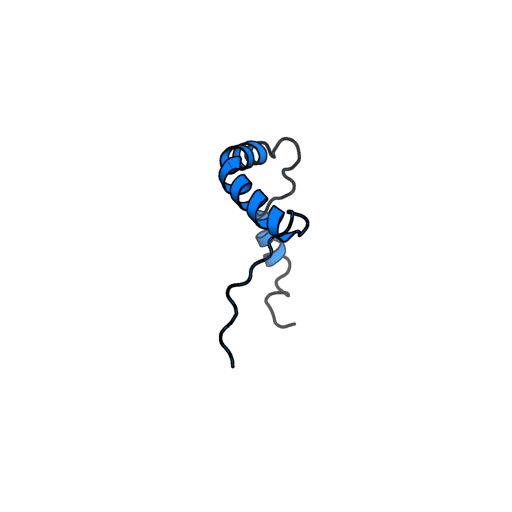0.550 1.00 0.00 1 THR A CA 5
ATOM 4179 C C . THR A 1 1 ? -1.114 -2.810 1.137 1.00 0.00 1 THR A C 5
ATOM 4180 O O . THR A 1 1 ? -1.568 -1.684 0.936 1.00 0.00 1 THR A O 5
ATOM 4193 N N . PRO A 1 2 ? -0.036 -3.001 1.854 1.00 0.00 2 PRO A N 5
ATOM 4194 C CA . PRO A 1 2 ? 0.722 -1.878 2.479 1.00 0.00 2 PRO A CA 5
ATOM 4195 C C . PRO A 1 2 ? 1.527 -1.085 1.453 1.00 0.00 2 PRO A C 5
ATOM 4196 O O . PRO A 1 2 ? 1.914 -1.613 0.410 1.00 0.00 2 PRO A O 5
ATOM 4207 N N . ILE A 1 3 ? 1.776 0.185 1.757 1.00 0.00 3 ILE A N 5
ATOM 4208 C CA . ILE A 1 3 ? 2.536 1.042 0.855 1.00 0.00 3 ILE A CA 5
ATOM 4209 C C . ILE A 1 3 ? 3.880 0.404 0.514 1.00 0.00 3 ILE A C 5
ATOM 4210 O O . ILE A 1 3 ? 4.522 -0.206 1.369 1.00 0.00 3 ILE A O 5
ATOM 4226 N N . GLU A 1 4 ? 4.297 0.548 -0.739 1.00 0.00 4 GLU A N 5
ATOM 4227 C CA . GLU A 1 4 ? 5.565 -0.021 -1.182 1.00 0.00 4 GLU A CA 5
ATOM 4228 C C . GLU A 1 4 ? 6.722 0.539 -0.361 1.00 0.00 4 GLU A C 5
ATOM 4229 O O . GLU A 1 4 ? 6.754 1.729 -0.046 1.00 0.00 4 GLU A O 5
ATOM 4241 N N . SER A 1 5 ? 7.669 -0.326 -0.017 1.00 0.00 5 SER A N 5
ATOM 4242 C CA . SER A 1 5 ? 8.825 0.093 0.768 1.00 0.00 5 SER A CA 5
ATOM 4243 C C . SER A 1 5 ? 9.929 0.624 -0.141 1.00 0.00 5 SER A C 5
ATOM 4244 O O . SER A 1 5 ? 9.945 0.346 -1.341 1.00 0.00 5 SER A O 5
ATOM 4252 N N . HIS A 1 6 ? 10.852 1.385 0.438 1.00 0.00 6 HIS A N 5
ATOM 4253 C CA . HIS A 1 6 ? 11.958 1.945 -0.330 1.00 0.00 6 HIS A CA 5
ATOM 4254 C C . HIS A 1 6 ? 12.864 0.836 -0.859 1.00 0.00 6 HIS A C 5
ATOM 4255 O O . HIS A 1 6 ? 13.577 1.022 -1.845 1.00 0.00 6 HIS A O 5
ATOM 4270 N N . GLN A 1 7 ? 12.832 -0.318 -0.198 1.00 0.00 7 GLN A N 5
ATOM 4271 C CA . GLN A 1 7 ? 13.655 -1.447 -0.614 1.00 0.00 7 GLN A CA 5
ATOM 4272 C C . GLN A 1 7 ? 13.290 -1.881 -2.029 1.00 0.00 7 GLN A C 5
ATOM 4273 O O . GLN A 1 7 ? 12.113 -1.947 -2.384 1.00 0.00 7 GLN A O 5
ATOM 4287 N N . VAL A 1 8 ? 14.305 -2.177 -2.834 1.00 0.00 8 VAL A N 5
ATOM 4288 C CA . VAL A 1 8 ? 14.075 -2.604 -4.209 1.00 0.00 8 VAL A CA 5
ATOM 4289 C C . VAL A 1 8 ? 14.785 -3.925 -4.485 1.00 0.00 8 VAL A C 5
ATOM 4290 O O . VAL A 1 8 ? 15.912 -4.141 -4.039 1.00 0.00 8 VAL A O 5
ATOM 4303 N N . GLU A 1 9 ? 14.117 -4.806 -5.222 1.00 0.00 9 GLU A N 5
ATOM 4304 C CA . GLU A 1 9 ? 14.691 -6.104 -5.553 1.00 0.00 9 GLU A CA 5
ATOM 4305 C C . GLU A 1 9 ? 14.580 -6.370 -7.052 1.00 0.00 9 GLU A C 5
ATOM 4306 O O . GLU A 1 9 ? 13.972 -7.351 -7.480 1.00 0.00 9 GLU A O 5
ATOM 4318 N N . LYS A 1 10 ? 15.175 -5.487 -7.847 1.00 0.00 10 LYS A N 5
ATOM 4319 C CA . LYS A 1 10 ? 15.140 -5.634 -9.296 1.00 0.00 10 LYS A CA 5
ATOM 4320 C C . LYS A 1 10 ? 16.462 -6.198 -9.807 1.00 0.00 10 LYS A C 5
ATOM 4321 O O . LYS A 1 10 ? 17.404 -6.392 -9.039 1.00 0.00 10 LYS A O 5
ATOM 4340 N N . ARG A 1 11 ? 16.523 -6.460 -11.108 1.00 0.00 11 ARG A N 5
ATOM 4341 C CA . ARG A 1 11 ? 17.735 -7.003 -11.710 1.00 0.00 11 ARG A CA 5
ATOM 4342 C C . ARG A 1 11 ? 18.056 -6.283 -13.015 1.00 0.00 11 ARG A C 5
ATOM 4343 O O . ARG A 1 11 ? 17.251 -5.499 -13.518 1.00 0.00 11 ARG A O 5
ATOM 4364 N N . LYS A 1 12 ? 19.239 -6.552 -13.556 1.00 0.00 12 LYS A N 5
ATOM 4365 C CA . LYS A 1 12 ? 19.658 -5.922 -14.802 1.00 0.00 12 LYS A CA 5
ATOM 4366 C C . LYS A 1 12 ? 18.793 -6.403 -15.963 1.00 0.00 12 LYS A C 5
ATOM 4367 O O . LYS A 1 12 ? 18.371 -7.559 -15.998 1.00 0.00 12 LYS A O 5
ATOM 4386 N N . CYS A 1 13 ? 18.533 -5.507 -16.910 1.00 0.00 13 CYS A N 5
ATOM 4387 C CA . CYS A 1 13 ? 17.716 -5.850 -18.068 1.00 0.00 13 CYS A CA 5
ATOM 4388 C C . CYS A 1 13 ? 18.320 -7.031 -18.822 1.00 0.00 13 CYS A C 5
ATOM 4389 O O . CYS A 1 13 ? 19.198 -6.858 -19.667 1.00 0.00 13 CYS A O 5
ATOM 4396 N N . ASN A 1 14 ? 17.841 -8.230 -18.510 1.00 0.00 14 ASN A N 5
ATOM 4397 C CA . ASN A 1 14 ? 18.336 -9.437 -19.164 1.00 0.00 14 ASN A CA 5
ATOM 4398 C C . ASN A 1 14 ? 17.204 -10.163 -19.889 1.00 0.00 14 ASN A C 5
ATOM 4399 O O . ASN A 1 14 ? 17.407 -10.731 -20.962 1.00 0.00 14 ASN A O 5
ATOM 4410 N N . THR A 1 15 ? 16.014 -10.142 -19.295 1.00 0.00 15 THR A N 5
ATOM 4411 C CA . THR A 1 15 ? 14.860 -10.806 -19.894 1.00 0.00 15 THR A CA 5
ATOM 4412 C C . THR A 1 15 ? 14.445 -10.106 -21.185 1.00 0.00 15 THR A C 5
ATOM 4413 O O . THR A 1 15 ? 14.556 -8.886 -21.307 1.00 0.00 15 THR A O 5
ATOM 4424 N N . ALA A 1 16 ? 13.971 -10.891 -22.147 1.00 0.00 16 ALA A N 5
ATOM 4425 C CA . ALA A 1 16 ? 13.544 -10.346 -23.431 1.00 0.00 16 ALA A CA 5
ATOM 4426 C C . ALA A 1 16 ? 12.425 -9.321 -23.252 1.00 0.00 16 ALA A C 5
ATOM 4427 O O . ALA A 1 16 ? 12.154 -8.526 -24.152 1.00 0.00 16 ALA A O 5
ATOM 4434 N N . THR A 1 17 ? 11.776 -9.340 -22.090 1.00 0.00 17 THR A N 5
ATOM 4435 C CA . THR A 1 17 ? 10.691 -8.403 -21.820 1.00 0.00 17 THR A CA 5
ATOM 4436 C C . THR A 1 17 ? 11.206 -6.967 -21.822 1.00 0.00 17 THR A C 5
ATOM 4437 O O . THR A 1 17 ? 10.531 -6.057 -22.304 1.00 0.00 17 THR A O 5
ATOM 4448 N N . CYS A 1 18 ? 12.402 -6.769 -21.277 1.00 0.00 18 CYS A N 5
ATOM 4449 C CA . CYS A 1 18 ? 12.993 -5.437 -21.220 1.00 0.00 18 CYS A CA 5
ATOM 4450 C C . CYS A 1 18 ? 13.148 -4.858 -22.623 1.00 0.00 18 CYS A C 5
ATOM 4451 O O . CYS A 1 18 ? 12.738 -3.729 -22.887 1.00 0.00 18 CYS A O 5
ATOM 4458 N N . ALA A 1 19 ? 13.742 -5.639 -23.519 1.00 0.00 19 ALA A N 5
ATOM 4459 C CA . ALA A 1 19 ? 13.942 -5.190 -24.892 1.00 0.00 19 ALA A CA 5
ATOM 4460 C C . ALA A 1 19 ? 12.603 -5.022 -25.604 1.00 0.00 19 ALA A C 5
ATOM 4461 O O . ALA A 1 19 ? 12.416 -4.089 -26.383 1.00 0.00 19 ALA A O 5
ATOM 4468 N N . THR A 1 20 ? 11.680 -5.940 -25.337 1.00 0.00 20 THR A N 5
ATOM 4469 C CA . THR A 1 20 ? 10.362 -5.898 -25.963 1.00 0.00 20 THR A CA 5
ATOM 4470 C C . THR A 1 20 ? 9.751 -4.502 -25.879 1.00 0.00 20 THR A C 5
ATOM 4471 O O . THR A 1 20 ? 9.216 -3.992 -26.864 1.00 0.00 20 THR A O 5
ATOM 4482 N N . GLN A 1 21 ? 9.820 -3.891 -24.700 1.00 0.00 21 GLN A N 5
ATOM 4483 C CA . GLN A 1 21 ? 9.255 -2.558 -24.515 1.00 0.00 21 GLN A CA 5
ATOM 4484 C C . GLN A 1 21 ? 10.057 -1.516 -25.290 1.00 0.00 21 GLN A C 5
ATOM 4485 O O . GLN A 1 21 ? 9.519 -0.489 -25.702 1.00 0.00 21 GLN A O 5
ATOM 4499 N N . ARG A 1 22 ? 11.344 -1.786 -25.487 1.00 0.00 22 ARG A N 5
ATOM 4500 C CA . ARG A 1 22 ? 12.202 -0.860 -26.216 1.00 0.00 22 ARG A CA 5
ATOM 4501 C C . ARG A 1 22 ? 11.868 -0.880 -27.705 1.00 0.00 22 ARG A C 5
ATOM 4502 O O . ARG A 1 22 ? 11.780 0.167 -28.347 1.00 0.00 22 ARG A O 5
ATOM 4523 N N . LEU A 1 23 ? 11.690 -2.080 -28.249 1.00 0.00 23 LEU A N 5
ATOM 4524 C CA . LEU A 1 23 ? 11.375 -2.228 -29.666 1.00 0.00 23 LEU A CA 5
ATOM 4525 C C . LEU A 1 23 ? 10.097 -1.470 -30.015 1.00 0.00 23 LEU A C 5
ATOM 4526 O O . LEU A 1 23 ? 10.047 -0.750 -31.013 1.00 0.00 23 LEU A O 5
ATOM 4542 N N . ALA A 1 24 ? 9.065 -1.642 -29.196 1.00 0.00 24 ALA A N 5
ATOM 4543 C CA . ALA A 1 24 ? 7.794 -0.972 -29.441 1.00 0.00 24 ALA A CA 5
ATOM 4544 C C . ALA A 1 24 ? 7.996 0.533 -29.587 1.00 0.00 24 ALA A C 5
ATOM 4545 O O . ALA A 1 24 ? 7.453 1.153 -30.501 1.00 0.00 24 ALA A O 5
ATOM 4552 N N . ASN A 1 25 ? 8.777 1.116 -28.685 1.00 0.00 25 ASN A N 5
ATOM 4553 C CA . ASN A 1 25 ? 9.037 2.551 -28.733 1.00 0.00 25 ASN A CA 5
ATOM 4554 C C . ASN A 1 25 ? 9.880 2.902 -29.954 1.00 0.00 25 ASN A C 5
ATOM 4555 O O . ASN A 1 25 ? 9.646 3.914 -30.614 1.00 0.00 25 ASN A O 5
ATOM 4566 N N . PHE A 1 26 ? 10.865 2.058 -30.245 1.00 0.00 26 PHE A N 5
ATOM 4567 C CA . PHE A 1 26 ? 11.746 2.282 -31.385 1.00 0.00 26 PHE A CA 5
ATOM 4568 C C . PHE A 1 26 ? 10.972 2.196 -32.697 1.00 0.00 26 PHE A C 5
ATOM 4569 O O . PHE A 1 26 ? 11.357 2.806 -33.694 1.00 0.00 26 PHE A O 5
ATOM 4586 N N . LEU A 1 27 ? 9.887 1.430 -32.693 1.00 0.00 27 LEU A N 5
ATOM 4587 C CA . LEU A 1 27 ? 9.074 1.266 -33.893 1.00 0.00 27 LEU A CA 5
ATOM 4588 C C . LEU A 1 27 ? 8.504 2.613 -34.338 1.00 0.00 27 LEU A C 5
ATOM 4589 O O . LEU A 1 27 ? 8.791 3.088 -35.437 1.00 0.00 27 LEU A O 5
ATOM 4605 N N . VAL A 1 28 ? 7.694 3.223 -33.478 1.00 0.00 28 VAL A N 5
ATOM 4606 C CA . VAL A 1 28 ? 7.082 4.510 -33.796 1.00 0.00 28 VAL A CA 5
ATOM 4607 C C . VAL A 1 28 ? 8.121 5.632 -33.826 1.00 0.00 28 VAL A C 5
ATOM 4608 O O . VAL A 1 28 ? 7.875 6.699 -34.389 1.00 0.00 28 VAL A O 5
ATOM 4621 N N . HIS A 1 29 ? 9.278 5.388 -33.217 1.00 0.00 29 HIS A N 5
ATOM 4622 C CA . HIS A 1 29 ? 10.337 6.392 -33.183 1.00 0.00 29 HIS A CA 5
ATOM 4623 C C . HIS A 1 29 ? 11.119 6.397 -34.493 1.00 0.00 29 HIS A C 5
ATOM 4624 O O . HIS A 1 29 ? 11.521 7.452 -34.984 1.00 0.00 29 HIS A O 5
ATOM 4639 N N . SER A 1 30 ? 11.336 5.211 -35.048 1.00 0.00 30 SER A N 5
ATOM 4640 C CA . SER A 1 30 ? 12.077 5.071 -36.296 1.00 0.00 30 SER A CA 5
ATOM 4641 C C . SER A 1 30 ? 11.135 5.024 -37.496 1.00 0.00 30 SER A C 5
ATOM 4642 O O . SER A 1 30 ? 11.520 4.569 -38.573 1.00 0.00 30 SER A O 5
ATOM 4650 N N . SER A 1 31 ? 9.902 5.488 -37.314 1.00 0.00 31 SER A N 5
ATOM 4651 C CA . SER A 1 31 ? 8.939 5.477 -38.409 1.00 0.00 31 SER A CA 5
ATOM 4652 C C . SER A 1 31 ? 9.473 6.288 -39.585 1.00 0.00 31 SER A C 5
ATOM 4653 O O . SER A 1 31 ? 9.458 5.831 -40.728 1.00 0.00 31 SER A O 5
ATOM 4661 N N . ASN A 1 32 ? 9.949 7.492 -39.290 1.00 0.00 32 ASN A N 5
ATOM 4662 C CA . ASN A 1 32 ? 10.495 8.362 -40.325 1.00 0.00 32 ASN A CA 5
ATOM 4663 C C . ASN A 1 32 ? 11.517 7.601 -41.163 1.00 0.00 32 ASN A C 5
ATOM 4664 O O . ASN A 1 32 ? 11.388 7.508 -42.383 1.00 0.00 32 ASN A O 5
ATOM 4675 N N . ASN A 1 33 ? 12.527 7.056 -40.498 1.00 0.00 33 ASN A N 5
ATOM 4676 C CA . ASN A 1 33 ? 13.568 6.298 -41.183 1.00 0.00 33 ASN A CA 5
ATOM 4677 C C . ASN A 1 33 ? 12.966 5.144 -41.979 1.00 0.00 33 ASN A C 5
ATOM 4678 O O . ASN A 1 33 ? 13.346 4.909 -43.126 1.00 0.00 33 ASN A O 5
ATOM 4689 N N . PHE A 1 34 ? 12.038 4.419 -41.367 1.00 0.00 34 PHE A N 5
ATOM 4690 C CA . PHE A 1 34 ? 11.407 3.284 -42.033 1.00 0.00 34 PHE A CA 5
ATOM 4691 C C . PHE A 1 34 ? 10.788 3.697 -43.367 1.00 0.00 34 PHE A C 5
ATOM 4692 O O . PHE A 1 34 ? 11.079 3.104 -44.405 1.00 0.00 34 PHE A O 5
ATOM 4709 N N . GLY A 1 35 ? 9.925 4.707 -43.332 1.00 0.00 35 GLY A N 5
ATOM 4710 C CA . GLY A 1 35 ? 9.264 5.172 -44.548 1.00 0.00 35 GLY A CA 5
ATOM 4711 C C . GLY A 1 35 ? 10.265 5.777 -45.528 1.00 0.00 35 GLY A C 5
ATOM 4712 O O . GLY A 1 35 ? 10.152 5.592 -46.739 1.00 0.00 35 GLY A O 5
ATOM 4716 N N . ALA A 1 36 ? 11.243 6.500 -44.996 1.00 0.00 36 ALA A N 5
ATOM 4717 C CA . ALA A 1 36 ? 12.260 7.129 -45.832 1.00 0.00 36 ALA A CA 5
ATOM 4718 C C . ALA A 1 36 ? 13.052 6.075 -46.602 1.00 0.00 36 ALA A C 5
ATOM 4719 O O . ALA A 1 36 ? 13.368 6.258 -47.777 1.00 0.00 36 ALA A O 5
ATOM 4726 N N . ILE A 1 37 ? 13.369 4.973 -45.930 1.00 0.00 37 ILE A N 5
ATOM 4727 C CA . ILE A 1 37 ? 14.125 3.894 -46.557 1.00 0.00 37 ILE A CA 5
ATOM 4728 C C . ILE A 1 37 ? 13.297 3.201 -47.635 1.00 0.00 37 ILE A C 5
ATOM 4729 O O . ILE A 1 37 ? 13.800 2.911 -48.720 1.00 0.00 37 ILE A O 5
ATOM 4745 N N . LEU A 1 38 ? 12.029 2.936 -47.338 1.00 0.00 38 LEU A N 5
ATOM 4746 C CA . LEU A 1 38 ? 11.160 2.277 -48.307 1.00 0.00 38 LEU A CA 5
ATOM 4747 C C . LEU A 1 38 ? 10.944 3.179 -49.518 1.00 0.00 38 LEU A C 5
ATOM 4748 O O . LEU A 1 38 ? 10.957 2.719 -50.660 1.00 0.00 38 LEU A O 5
ATOM 4764 N N . SER A 1 39 ? 10.746 4.465 -49.257 1.00 0.00 39 SER A N 5
ATOM 4765 C CA . SER A 1 39 ? 10.528 5.430 -50.329 1.00 0.00 39 SER A CA 5
ATOM 4766 C C . SER A 1 39 ? 11.719 5.448 -51.282 1.00 0.00 39 SER A C 5
ATOM 4767 O O . SER A 1 39 ? 11.557 5.628 -52.489 1.00 0.00 39 SER A O 5
ATOM 4775 N N . SER A 1 40 ? 12.914 5.261 -50.732 1.00 0.00 40 SER A N 5
ATOM 4776 C CA . SER A 1 40 ? 14.126 5.258 -51.544 1.00 0.00 40 SER A CA 5
ATOM 4777 C C . SER A 1 40 ? 14.463 3.842 -52.004 1.00 0.00 40 SER A C 5
ATOM 4778 O O . SER A 1 40 ? 15.633 3.474 -52.105 1.00 0.00 40 SER A O 5
ATOM 4786 N N . THR A 1 41 ? 13.429 3.052 -52.282 1.00 0.00 41 THR A N 5
ATOM 4787 C CA . THR A 1 41 ? 13.627 1.678 -52.731 1.00 0.00 41 THR A CA 5
ATOM 4788 C C . THR A 1 41 ? 14.496 1.634 -53.986 1.00 0.00 41 THR A C 5
ATOM 4789 O O . THR A 1 41 ? 15.091 0.604 -54.301 1.00 0.00 41 THR A O 5
ATOM 4800 N N . ASN A 1 42 ? 14.566 2.755 -54.700 1.00 0.00 42 ASN A N 5
ATOM 4801 C CA . ASN A 1 42 ? 15.367 2.824 -55.918 1.00 0.00 42 ASN A CA 5
ATOM 4802 C C . ASN A 1 42 ? 16.820 2.439 -55.641 1.00 0.00 42 ASN A C 5
ATOM 4803 O O . ASN A 1 42 ? 17.567 2.111 -56.563 1.00 0.00 42 ASN A O 5
ATOM 4814 N N . VAL A 1 43 ? 17.217 2.480 -54.371 1.00 0.00 43 VAL A N 5
ATOM 4815 C CA . VAL A 1 43 ? 18.583 2.133 -53.997 1.00 0.00 43 VAL A CA 5
ATOM 4816 C C . VAL A 1 43 ? 18.972 0.774 -54.573 1.00 0.00 43 VAL A C 5
ATOM 4817 O O . VAL A 1 43 ? 20.152 0.494 -54.782 1.00 0.00 43 VAL A O 5
ATOM 4830 N N . GLY A 1 44 ? 17.974 -0.067 -54.826 1.00 0.00 44 GLY A N 5
ATOM 4831 C CA . GLY A 1 44 ? 18.228 -1.393 -55.377 1.00 0.00 44 GLY A CA 5
ATOM 4832 C C . GLY A 1 44 ? 17.198 -2.409 -54.886 1.00 0.00 44 GLY A C 5
ATOM 4833 O O . GLY A 1 44 ? 17.085 -3.502 -55.440 1.00 0.00 44 GLY A O 5
ATOM 4837 N N . SER A 1 45 ? 16.448 -2.046 -53.848 1.00 0.00 45 SER A N 5
ATOM 4838 C CA . SER A 1 45 ? 15.434 -2.943 -53.302 1.00 0.00 45 SER A CA 5
ATOM 4839 C C . SER A 1 45 ? 14.081 -2.690 -53.959 1.00 0.00 45 SER A C 5
ATOM 4840 O O . SER A 1 45 ? 13.037 -2.816 -53.319 1.00 0.00 45 SER A O 5
ATOM 4848 N N . ASN A 1 46 ? 14.107 -2.331 -55.239 1.00 0.00 46 ASN A N 5
ATOM 4849 C CA . ASN A 1 46 ? 12.874 -2.062 -55.973 1.00 0.00 46 ASN A CA 5
ATOM 4850 C C . ASN A 1 46 ? 12.126 -3.357 -56.301 1.00 0.00 46 ASN A C 5
ATOM 4851 O O . ASN A 1 46 ? 11.054 -3.321 -56.905 1.00 0.00 46 ASN A O 5
ATOM 4862 N N . THR A 1 47 ? 12.688 -4.499 -55.904 1.00 0.00 47 THR A N 5
ATOM 4863 C CA . THR A 1 47 ? 12.050 -5.783 -56.170 1.00 0.00 47 THR A CA 5
ATOM 4864 C C . THR A 1 47 ? 11.158 -6.192 -55.001 1.00 0.00 47 THR A C 5
ATOM 4865 O O . THR A 1 47 ? 10.946 -7.380 -54.757 1.00 0.00 47 THR A O 5
ATOM 4876 N N . TYR A 1 48 ? 10.641 -5.201 -54.282 1.00 0.00 48 TYR A N 5
ATOM 4877 C CA . TYR A 1 48 ? 9.775 -5.471 -53.139 1.00 0.00 48 TYR A CA 5
ATOM 4878 C C . TYR A 1 48 ? 8.303 -5.337 -53.526 1.00 0.00 48 TYR A C 5
ATOM 4879 O O . TYR A 1 48 ? 7.439 -5.179 -52.663 1.00 0.00 48 TYR A O 5
ATOM 4897 N N . GLY A 1 49 ? 8.020 -5.405 -54.825 1.00 0.00 49 GLY A N 5
ATOM 4898 C CA . GLY A 1 49 ? 6.646 -5.289 -55.301 1.00 0.00 49 GLY A CA 5
ATOM 4899 C C . GLY A 1 49 ? 5.720 -6.221 -54.527 1.00 0.00 49 GLY A C 5
ATOM 4900 O O . GLY A 1 49 ? 5.690 -7.427 -54.771 1.00 0.00 49 GLY A O 5
ATOM 4904 N N . LYS A 1 50 ? 4.964 -5.651 -53.594 1.00 0.00 50 LYS A N 5
ATOM 4905 C CA . LYS A 1 50 ? 4.036 -6.436 -52.788 1.00 0.00 50 LYS A CA 5
ATOM 4906 C C . LYS A 1 50 ? 2.749 -6.710 -53.562 1.00 0.00 50 LYS A C 5
ATOM 4907 O O . LYS A 1 50 ? 2.029 -7.664 -53.269 1.00 0.00 50 LYS A O 5
ATOM 4926 N N . ARG A 1 51 ? 2.465 -5.865 -54.549 1.00 0.00 51 ARG A N 5
ATOM 4927 C CA . ARG A 1 51 ? 1.261 -6.025 -55.356 1.00 0.00 51 ARG A CA 5
ATOM 4928 C C . ARG A 1 51 ? 1.252 -7.381 -56.061 1.00 0.00 51 ARG A C 5
ATOM 4929 O O . ARG A 1 51 ? 0.202 -7.853 -56.497 1.00 0.00 51 ARG A O 5
ATOM 4950 N N . ASN A 1 52 ? 2.422 -8.003 -56.172 1.00 0.00 52 ASN A N 5
ATOM 4951 C CA . ASN A 1 52 ? 2.522 -9.301 -56.829 1.00 0.00 52 ASN A CA 5
ATOM 4952 C C . ASN A 1 52 ? 1.710 -10.349 -56.074 1.00 0.00 52 ASN A C 5
ATOM 4953 O O . ASN A 1 52 ? 1.271 -11.343 -56.653 1.00 0.00 52 ASN A O 5
ATOM 4964 N N . ALA A 1 53 ? 1.520 -10.124 -54.779 1.00 0.00 53 ALA A N 5
ATOM 4965 C CA . ALA A 1 53 ? 0.766 -11.060 -53.953 1.00 0.00 53 ALA A CA 5
ATOM 4966 C C . ALA A 1 53 ? -0.616 -11.313 -54.549 1.00 0.00 53 ALA A C 5
ATOM 4967 O O . ALA A 1 53 ? -1.121 -12.435 -54.512 1.00 0.00 53 ALA A O 5
ATOM 4974 N N . VAL A 1 54 ? -1.224 -10.265 -55.093 1.00 0.00 54 VAL A N 5
ATOM 4975 C CA . VAL A 1 54 ? -2.548 -10.394 -55.689 1.00 0.00 54 VAL A CA 5
ATOM 4976 C C . VAL A 1 54 ? -2.458 -11.058 -57.061 1.00 0.00 54 VAL A C 5
ATOM 4977 O O . VAL A 1 54 ? -3.384 -11.750 -57.485 1.00 0.00 54 VAL A O 5
ATOM 4990 N N . GLU A 1 55 ? -1.340 -10.847 -57.750 1.00 0.00 55 GLU A N 5
ATOM 4991 C CA . GLU A 1 55 ? -1.151 -11.435 -59.072 1.00 0.00 55 GLU A CA 5
ATOM 4992 C C . GLU A 1 55 ? -1.139 -12.959 -58.987 1.00 0.00 55 GLU A C 5
ATOM 4993 O O . GLU A 1 55 ? -1.858 -13.634 -59.724 1.00 0.00 55 GLU A O 5
ATOM 5005 N N . VAL A 1 56 ? -0.320 -13.498 -58.089 1.00 0.00 56 VAL A N 5
ATOM 5006 C CA . VAL A 1 56 ? -0.233 -14.946 -57.932 1.00 0.00 56 VAL A CA 5
ATOM 5007 C C . VAL A 1 56 ? -1.552 -15.507 -57.411 1.00 0.00 56 VAL A C 5
ATOM 5008 O O . VAL A 1 56 ? -1.990 -16.577 -57.833 1.00 0.00 56 VAL A O 5
ATOM 5021 N N . LEU A 1 57 ? -2.178 -14.781 -56.488 1.00 0.00 57 LEU A N 5
ATOM 5022 C CA . LEU A 1 57 ? -3.447 -15.215 -55.910 1.00 0.00 57 LEU A CA 5
ATOM 5023 C C . LEU A 1 57 ? -4.420 -15.648 -57.002 1.00 0.00 57 LEU A C 5
ATOM 5024 O O . LEU A 1 57 ? -4.924 -16.771 -56.986 1.00 0.00 57 LEU A O 5
ATOM 5040 N N . LYS A 1 58 ? -4.683 -14.752 -57.948 1.00 0.00 58 LYS A N 5
ATOM 5041 C CA . LYS A 1 58 ? -5.601 -15.060 -59.037 1.00 0.00 58 LYS A CA 5
ATOM 5042 C C . LYS A 1 58 ? -5.063 -16.214 -59.877 1.00 0.00 58 LYS A C 5
ATOM 5043 O O . LYS A 1 58 ? -5.825 -17.042 -60.377 1.00 0.00 58 LYS A O 5
ATOM 5062 N N . ARG A 1 59 ? -3.743 -16.258 -60.026 1.00 0.00 59 ARG A N 5
ATOM 5063 C CA . ARG A 1 59 ? -3.104 -17.312 -60.806 1.00 0.00 59 ARG A CA 5
ATOM 5064 C C . ARG A 1 59 ? -3.378 -18.679 -60.187 1.00 0.00 59 ARG A C 5
ATOM 5065 O O . ARG A 1 59 ? -3.570 -19.666 -60.897 1.00 0.00 59 ARG A O 5
ATOM 5086 N N . GLU A 1 60 ? -3.391 -18.729 -58.858 1.00 0.00 60 GLU A N 5
ATOM 5087 C CA . GLU A 1 60 ? -3.639 -19.981 -58.152 1.00 0.00 60 GLU A CA 5
ATOM 5088 C C . GLU A 1 60 ? -4.998 -19.942 -57.454 1.00 0.00 60 GLU A C 5
ATOM 5089 O O . GLU A 1 60 ? -5.075 -19.774 -56.238 1.00 0.00 60 GLU A O 5
ATOM 5101 N N . PRO A 1 61 ? -6.062 -20.093 -58.199 1.00 0.00 61 PRO A N 5
ATOM 5102 C CA . PRO A 1 61 ? -7.447 -20.075 -57.639 1.00 0.00 61 PRO A CA 5
ATOM 5103 C C . PRO A 1 61 ? -7.706 -21.243 -56.687 1.00 0.00 61 PRO A C 5
ATOM 5104 O O . PRO A 1 61 ? -8.681 -21.236 -55.936 1.00 0.00 61 PRO A O 5
ATOM 5115 N N . LEU A 1 62 ? -6.831 -22.243 -56.724 1.00 0.00 62 LEU A N 5
ATOM 5116 C CA . LEU A 1 62 ? -6.983 -23.407 -55.858 1.00 0.00 62 LEU A CA 5
ATOM 5117 C C . LEU A 1 62 ? -7.124 -22.973 -54.403 1.00 0.00 62 LEU A C 5
ATOM 5118 O O . LEU A 1 62 ? -7.938 -23.522 -53.659 1.00 0.00 62 LEU A O 5
ATOM 5134 N N . ASN A 1 63 ? -6.327 -21.987 -54.003 1.00 0.00 63 ASN A N 5
ATOM 5135 C CA . ASN A 1 63 ? -6.372 -21.487 -52.633 1.00 0.00 63 ASN A CA 5
ATOM 5136 C C . ASN A 1 63 ? -7.811 -21.205 -52.212 1.00 0.00 63 ASN A C 5
ATOM 5137 O O . ASN A 1 63 ? -8.157 -21.313 -51.035 1.00 0.00 63 ASN A O 5
ATOM 5148 N N . TYR A 1 64 ? -8.645 -20.845 -53.182 1.00 0.00 64 TYR A N 5
ATOM 5149 C CA . TYR A 1 64 ? -10.047 -20.552 -52.904 1.00 0.00 64 TYR A CA 5
ATOM 5150 C C . TYR A 1 64 ? -10.827 -21.839 -52.653 1.00 0.00 64 TYR A C 5
ATOM 5151 O O . TYR A 1 64 ? -11.581 -21.939 -51.686 1.00 0.00 64 TYR A O 5
ATOM 5169 N N . LEU A 1 65 ? -10.645 -22.820 -53.531 1.00 0.00 65 LEU A N 5
ATOM 5170 C CA . LEU A 1 65 ? -11.342 -24.093 -53.391 1.00 0.00 65 LEU A CA 5
ATOM 5171 C C . LEU A 1 65 ? -10.968 -24.763 -52.067 1.00 0.00 65 LEU A C 5
ATOM 5172 O O . LEU A 1 65 ? -9.930 -24.453 -51.483 1.00 0.00 65 LEU A O 5
ATOM 5188 N N . PRO A 1 66 ? -11.786 -25.667 -51.585 1.00 0.00 66 PRO A N 5
ATOM 5189 C CA . PRO A 1 66 ? -11.521 -26.382 -50.300 1.00 0.00 66 PRO A CA 5
ATOM 5190 C C . PRO A 1 66 ? -10.137 -27.025 -50.276 1.00 0.00 66 PRO A C 5
ATOM 5191 O O . PRO A 1 66 ? -9.670 -27.556 -51.284 1.00 0.00 66 PRO A O 5
ATOM 5202 N N . LEU A 1 67 ? -9.487 -26.975 -49.117 1.00 0.00 67 LEU A N 5
ATOM 5203 C CA . LEU A 1 67 ? -8.158 -27.557 -48.972 1.00 0.00 67 LEU A CA 5
ATOM 5204 C C . LEU A 1 67 ? -8.147 -28.592 -47.852 1.00 0.00 67 LEU A C 5
ATOM 5205 O O . LEU A 1 67 ? -9.216 -29.050 -47.484 1.00 0.00 67 LEU A O 5
ATOM 5221 N N . THR A 1 1 ? -3.352 -2.994 0.516 1.00 0.00 1 THR A N 6
ATOM 5222 C CA . THR A 1 1 ? -1.894 -3.294 0.469 1.00 0.00 1 THR A CA 6
ATOM 5223 C C . THR A 1 1 ? -1.130 -2.175 1.176 1.00 0.00 1 THR A C 6
ATOM 5224 O O . THR A 1 1 ? -1.655 -1.076 1.356 1.00 0.00 1 THR A O 6
ATOM 5237 N N . PRO A 1 2 ? 0.088 -2.430 1.580 1.00 0.00 2 PRO A N 6
ATOM 5238 C CA . PRO A 1 2 ? 0.929 -1.419 2.283 1.00 0.00 2 PRO A CA 6
ATOM 5239 C C . PRO A 1 2 ? 1.424 -0.326 1.339 1.00 0.00 2 PRO A C 6
ATOM 5240 O O . PRO A 1 2 ? 1.574 -0.551 0.138 1.00 0.00 2 PRO A O 6
ATOM 5251 N N . ILE A 1 3 ? 1.675 0.857 1.891 1.00 0.00 3 ILE A N 6
ATOM 5252 C CA . ILE A 1 3 ? 2.151 1.977 1.088 1.00 0.00 3 ILE A CA 6
ATOM 5253 C C . ILE A 1 3 ? 3.436 1.604 0.356 1.00 0.00 3 ILE A C 6
ATOM 5254 O O . ILE A 1 3 ? 4.270 0.866 0.882 1.00 0.00 3 ILE A O 6
ATOM 5270 N N . GLU A 1 4 ? 3.589 2.117 -0.860 1.00 0.00 4 GLU A N 6
ATOM 5271 C CA . GLU A 1 4 ? 4.776 1.831 -1.656 1.00 0.00 4 GLU A CA 6
ATOM 5272 C C . GLU A 1 4 ? 6.034 2.293 -0.928 1.00 0.00 4 GLU A C 6
ATOM 5273 O O . GLU A 1 4 ? 5.975 3.161 -0.057 1.00 0.00 4 GLU A O 6
ATOM 5285 N N . SER A 1 5 ? 7.171 1.708 -1.291 1.00 0.00 5 SER A N 6
ATOM 5286 C CA . SER A 1 5 ? 8.438 2.067 -0.665 1.00 0.00 5 SER A CA 6
ATOM 5287 C C . SER A 1 5 ? 8.780 3.526 -0.947 1.00 0.00 5 SER A C 6
ATOM 5288 O O . SER A 1 5 ? 8.472 4.050 -2.018 1.00 0.00 5 SER A O 6
ATOM 5296 N N . HIS A 1 6 ? 9.418 4.178 0.020 1.00 0.00 6 HIS A N 6
ATOM 5297 C CA . HIS A 1 6 ? 9.796 5.578 -0.137 1.00 0.00 6 HIS A CA 6
ATOM 5298 C C . HIS A 1 6 ? 11.194 5.699 -0.739 1.00 0.00 6 HIS A C 6
ATOM 5299 O O . HIS A 1 6 ? 11.852 6.730 -0.596 1.00 0.00 6 HIS A O 6
ATOM 5314 N N . GLN A 1 7 ? 11.645 4.643 -1.411 1.00 0.00 7 GLN A N 6
ATOM 5315 C CA . GLN A 1 7 ? 12.967 4.651 -2.027 1.00 0.00 7 GLN A CA 6
ATOM 5316 C C . GLN A 1 7 ? 12.958 5.489 -3.302 1.00 0.00 7 GLN A C 6
ATOM 5317 O O . GLN A 1 7 ? 12.079 5.337 -4.149 1.00 0.00 7 GLN A O 6
ATOM 5331 N N . VAL A 1 8 ? 13.943 6.372 -3.431 1.00 0.00 8 VAL A N 6
ATOM 5332 C CA . VAL A 1 8 ? 14.037 7.226 -4.609 1.00 0.00 8 VAL A CA 6
ATOM 5333 C C . VAL A 1 8 ? 13.992 6.388 -5.882 1.00 0.00 8 VAL A C 6
ATOM 5334 O O . VAL A 1 8 ? 14.586 5.312 -5.950 1.00 0.00 8 VAL A O 6
ATOM 5347 N N . GLU A 1 9 ? 13.282 6.886 -6.889 1.00 0.00 9 GLU A N 6
ATOM 5348 C CA . GLU A 1 9 ? 13.166 6.173 -8.155 1.00 0.00 9 GLU A CA 6
ATOM 5349 C C . GLU A 1 9 ? 13.101 7.154 -9.321 1.00 0.00 9 GLU A C 6
ATOM 5350 O O . GLU A 1 9 ? 12.929 8.357 -9.124 1.00 0.00 9 GLU A O 6
ATOM 5362 N N . LYS A 1 10 ? 13.238 6.632 -10.535 1.00 0.00 10 LYS A N 6
ATOM 5363 C CA . LYS A 1 10 ? 13.192 7.471 -11.726 1.00 0.00 10 LYS A CA 6
ATOM 5364 C C . LYS A 1 10 ? 12.398 6.786 -12.833 1.00 0.00 10 LYS A C 6
ATOM 5365 O O . LYS A 1 10 ? 12.274 5.561 -12.855 1.00 0.00 10 LYS A O 6
ATOM 5384 N N . ARG A 1 11 ? 11.860 7.584 -13.750 1.00 0.00 11 ARG A N 6
ATOM 5385 C CA . ARG A 1 11 ? 11.078 7.044 -14.855 1.00 0.00 11 ARG A CA 6
ATOM 5386 C C . ARG A 1 11 ? 11.293 7.872 -16.119 1.00 0.00 11 ARG A C 6
ATOM 5387 O O . ARG A 1 11 ? 10.364 8.484 -16.643 1.00 0.00 11 ARG A O 6
ATOM 5408 N N . LYS A 1 12 ? 12.529 7.882 -16.608 1.00 0.00 12 LYS A N 6
ATOM 5409 C CA . LYS A 1 12 ? 12.856 8.636 -17.813 1.00 0.00 12 LYS A CA 6
ATOM 5410 C C . LYS A 1 12 ? 11.969 8.199 -18.974 1.00 0.00 12 LYS A C 6
ATOM 5411 O O . LYS A 1 12 ? 11.546 7.045 -19.044 1.00 0.00 12 LYS A O 6
ATOM 5430 N N . CYS A 1 13 ? 11.693 9.127 -19.884 1.00 0.00 13 CYS A N 6
ATOM 5431 C CA . CYS A 1 13 ? 10.856 8.823 -21.039 1.00 0.00 13 CYS A CA 6
ATOM 5432 C C . CYS A 1 13 ? 11.448 7.667 -21.838 1.00 0.00 13 CYS A C 6
ATOM 5433 O O . CYS A 1 13 ? 12.332 7.863 -22.672 1.00 0.00 13 CYS A O 6
ATOM 5440 N N . ASN A 1 14 ? 10.952 6.463 -21.575 1.00 0.00 14 ASN A N 6
ATOM 5441 C CA . ASN A 1 14 ? 11.433 5.275 -22.273 1.00 0.00 14 ASN A CA 6
ATOM 5442 C C . ASN A 1 14 ? 10.290 4.584 -23.013 1.00 0.00 14 ASN A C 6
ATOM 5443 O O . ASN A 1 14 ? 10.478 4.051 -24.107 1.00 0.00 14 ASN A O 6
ATOM 5454 N N . THR A 1 15 ? 9.105 4.595 -22.408 1.00 0.00 15 THR A N 6
ATOM 5455 C CA . THR A 1 15 ? 7.940 3.963 -23.019 1.00 0.00 15 THR A CA 6
ATOM 5456 C C . THR A 1 15 ? 7.614 4.621 -24.357 1.00 0.00 15 THR A C 6
ATOM 5457 O O . THR A 1 15 ? 7.799 5.826 -24.531 1.00 0.00 15 THR A O 6
ATOM 5468 N N . ALA A 1 16 ? 7.138 3.816 -25.302 1.00 0.00 16 ALA A N 6
ATOM 5469 C CA . ALA A 1 16 ? 6.798 4.316 -26.632 1.00 0.00 16 ALA A CA 6
ATOM 5470 C C . ALA A 1 16 ? 5.708 5.384 -26.567 1.00 0.00 16 ALA A C 6
ATOM 5471 O O . ALA A 1 16 ? 5.531 6.155 -27.510 1.00 0.00 16 ALA A O 6
ATOM 5478 N N . THR A 1 17 ? 4.976 5.426 -25.458 1.00 0.00 17 THR A N 6
ATOM 5479 C CA . THR A 1 17 ? 3.908 6.408 -25.302 1.00 0.00 17 THR A CA 6
ATOM 5480 C C . THR A 1 17 ? 4.476 7.825 -25.265 1.00 0.00 17 THR A C 6
ATOM 5481 O O . THR A 1 17 ? 3.899 8.749 -25.837 1.00 0.00 17 THR A O 6
ATOM 5492 N N . CYS A 1 18 ? 5.609 7.989 -24.588 1.00 0.00 18 CYS A N 6
ATOM 5493 C CA . CYS A 1 18 ? 6.242 9.299 -24.483 1.00 0.00 18 CYS A CA 6
ATOM 5494 C C . CYS A 1 18 ? 6.673 9.800 -25.857 1.00 0.00 18 CYS A C 6
ATOM 5495 O O . CYS A 1 18 ? 6.393 10.938 -26.228 1.00 0.00 18 CYS A O 6
ATOM 5502 N N . ALA A 1 19 ? 7.358 8.944 -26.607 1.00 0.00 19 ALA A N 6
ATOM 5503 C CA . ALA A 1 19 ? 7.823 9.318 -27.938 1.00 0.00 19 ALA A CA 6
ATOM 5504 C C . ALA A 1 19 ? 6.642 9.631 -28.851 1.00 0.00 19 ALA A C 6
ATOM 5505 O O . ALA A 1 19 ? 6.699 10.556 -29.660 1.00 0.00 19 ALA A O 6
ATOM 5512 N N . THR A 1 20 ? 5.576 8.850 -28.721 1.00 0.00 20 THR A N 6
ATOM 5513 C CA . THR A 1 20 ? 4.388 9.044 -29.546 1.00 0.00 20 THR A CA 6
ATOM 5514 C C . THR A 1 20 ? 3.956 10.509 -29.558 1.00 0.00 20 THR A C 6
ATOM 5515 O O . THR A 1 20 ? 3.569 11.039 -30.599 1.00 0.00 20 THR A O 6
ATOM 5526 N N . GLN A 1 21 ? 4.012 11.155 -28.398 1.00 0.00 21 GLN A N 6
ATOM 5527 C CA . GLN A 1 21 ? 3.610 12.555 -28.299 1.00 0.00 21 GLN A CA 6
ATOM 5528 C C . GLN A 1 21 ? 4.721 13.482 -28.785 1.00 0.00 21 GLN A C 6
ATOM 5529 O O . GLN A 1 21 ? 4.455 14.597 -29.234 1.00 0.00 21 GLN A O 6
ATOM 5543 N N . ARG A 1 22 ? 5.965 13.021 -28.693 1.00 0.00 22 ARG A N 6
ATOM 5544 C CA . ARG A 1 22 ? 7.099 13.832 -29.128 1.00 0.00 22 ARG A CA 6
ATOM 5545 C C . ARG A 1 22 ? 7.122 13.951 -30.650 1.00 0.00 22 ARG A C 6
ATOM 5546 O O . ARG A 1 22 ? 7.143 15.055 -31.195 1.00 0.00 22 ARG A O 6
ATOM 5567 N N . LEU A 1 23 ? 7.122 12.809 -31.329 1.00 0.00 23 LEU A N 6
ATOM 5568 C CA . LEU A 1 23 ? 7.149 12.804 -32.787 1.00 0.00 23 LEU A CA 6
ATOM 5569 C C . LEU A 1 23 ? 5.918 13.508 -33.349 1.00 0.00 23 LEU A C 6
ATOM 5570 O O . LEU A 1 23 ? 5.975 14.115 -34.418 1.00 0.00 23 LEU A O 6
ATOM 5586 N N . ALA A 1 24 ? 4.805 13.423 -32.627 1.00 0.00 24 ALA A N 6
ATOM 5587 C CA . ALA A 1 24 ? 3.569 14.055 -33.073 1.00 0.00 24 ALA A CA 6
ATOM 5588 C C . ALA A 1 24 ? 3.761 15.559 -33.237 1.00 0.00 24 ALA A C 6
ATOM 5589 O O . ALA A 1 24 ? 3.275 16.154 -34.198 1.00 0.00 24 ALA A O 6
ATOM 5596 N N . ASN A 1 25 ? 4.469 16.171 -32.294 1.00 0.00 25 ASN A N 6
ATOM 5597 C CA . ASN A 1 25 ? 4.713 17.607 -32.350 1.00 0.00 25 ASN A CA 6
ATOM 5598 C C . ASN A 1 25 ? 5.526 17.966 -33.590 1.00 0.00 25 ASN A C 6
ATOM 5599 O O . ASN A 1 25 ? 5.274 18.982 -34.238 1.00 0.00 25 ASN A O 6
ATOM 5610 N N . PHE A 1 26 ? 6.504 17.126 -33.912 1.00 0.00 26 PHE A N 6
ATOM 5611 C CA . PHE A 1 26 ? 7.355 17.361 -35.073 1.00 0.00 26 PHE A CA 6
ATOM 5612 C C . PHE A 1 26 ? 6.546 17.281 -36.365 1.00 0.00 26 PHE A C 6
ATOM 5613 O O . PHE A 1 26 ? 6.890 17.914 -37.362 1.00 0.00 26 PHE A O 6
ATOM 5630 N N . LEU A 1 27 ? 5.475 16.494 -36.343 1.00 0.00 27 LEU A N 6
ATOM 5631 C CA . LEU A 1 27 ? 4.631 16.336 -37.524 1.00 0.00 27 LEU A CA 6
ATOM 5632 C C . LEU A 1 27 ? 3.934 17.650 -37.870 1.00 0.00 27 LEU A C 6
ATOM 5633 O O . LEU A 1 27 ? 4.136 18.202 -38.952 1.00 0.00 27 LEU A O 6
ATOM 5649 N N . VAL A 1 28 ? 3.106 18.141 -36.952 1.00 0.00 28 VAL A N 6
ATOM 5650 C CA . VAL A 1 28 ? 2.378 19.384 -37.185 1.00 0.00 28 VAL A CA 6
ATOM 5651 C C . VAL A 1 28 ? 3.326 20.584 -37.208 1.00 0.00 28 VAL A C 6
ATOM 5652 O O . VAL A 1 28 ? 2.976 21.649 -37.717 1.00 0.00 28 VAL A O 6
ATOM 5665 N N . HIS A 1 29 ? 4.524 20.405 -36.657 1.00 0.00 29 HIS A N 6
ATOM 5666 C CA . HIS A 1 29 ? 5.507 21.483 -36.624 1.00 0.00 29 HIS A CA 6
ATOM 5667 C C . HIS A 1 29 ? 6.308 21.516 -37.921 1.00 0.00 29 HIS A C 6
ATOM 5668 O O . HIS A 1 29 ? 6.700 22.583 -38.395 1.00 0.00 29 HIS A O 6
ATOM 5683 N N . SER A 1 30 ? 6.548 20.339 -38.487 1.00 0.00 30 SER A N 6
ATOM 5684 C CA . SER A 1 30 ? 7.305 20.222 -39.727 1.00 0.00 30 SER A CA 6
ATOM 5685 C C . SER A 1 30 ? 6.375 20.133 -40.934 1.00 0.00 30 SER A C 6
ATOM 5686 O O . SER A 1 30 ? 6.783 19.683 -42.004 1.00 0.00 30 SER A O 6
ATOM 5694 N N . SER A 1 31 ? 5.125 20.555 -40.763 1.00 0.00 31 SER A N 6
ATOM 5695 C CA . SER A 1 31 ? 4.167 20.501 -41.861 1.00 0.00 31 SER A CA 6
ATOM 5696 C C . SER A 1 31 ? 4.685 21.302 -43.051 1.00 0.00 31 SER A C 6
ATOM 5697 O O . SER A 1 31 ? 4.625 20.849 -44.192 1.00 0.00 31 SER A O 6
ATOM 5705 N N . ASN A 1 32 ? 5.196 22.495 -42.769 1.00 0.00 32 ASN A N 6
ATOM 5706 C CA . ASN A 1 32 ? 5.730 23.354 -43.821 1.00 0.00 32 ASN A CA 6
ATOM 5707 C C . ASN A 1 32 ? 6.762 22.593 -44.646 1.00 0.00 32 ASN A C 6
ATOM 5708 O O . ASN A 1 32 ? 6.647 22.499 -45.866 1.00 0.00 32 ASN A O 6
ATOM 5719 N N . ASN A 1 33 ? 7.767 22.052 -43.969 1.00 0.00 33 ASN A N 6
ATOM 5720 C CA . ASN A 1 33 ? 8.819 21.296 -44.642 1.00 0.00 33 ASN A CA 6
ATOM 5721 C C . ASN A 1 33 ? 8.233 20.126 -45.430 1.00 0.00 33 ASN A C 6
ATOM 5722 O O . ASN A 1 33 ? 8.603 19.899 -46.582 1.00 0.00 33 ASN A O 6
ATOM 5733 N N . PHE A 1 34 ? 7.330 19.380 -44.804 1.00 0.00 34 PHE A N 6
ATOM 5734 C CA . PHE A 1 34 ? 6.716 18.229 -45.460 1.00 0.00 34 PHE A CA 6
ATOM 5735 C C . PHE A 1 34 ? 6.046 18.628 -46.773 1.00 0.00 34 PHE A C 6
ATOM 5736 O O . PHE A 1 34 ? 6.329 18.052 -47.823 1.00 0.00 34 PHE A O 6
ATOM 5753 N N . GLY A 1 35 ? 5.149 19.606 -46.706 1.00 0.00 35 GLY A N 6
ATOM 5754 C CA . GLY A 1 35 ? 4.437 20.059 -47.897 1.00 0.00 35 GLY A CA 6
ATOM 5755 C C . GLY A 1 35 ? 5.390 20.697 -48.901 1.00 0.00 35 GLY A C 6
ATOM 5756 O O . GLY A 1 35 ? 5.218 20.555 -50.111 1.00 0.00 35 GLY A O 6
ATOM 5760 N N . ALA A 1 36 ? 6.392 21.402 -48.391 1.00 0.00 36 ALA A N 6
ATOM 5761 C CA . ALA A 1 36 ? 7.368 22.061 -49.252 1.00 0.00 36 ALA A CA 6
ATOM 5762 C C . ALA A 1 36 ? 8.165 21.031 -50.048 1.00 0.00 36 ALA A C 6
ATOM 5763 O O . ALA A 1 36 ? 8.446 21.228 -51.231 1.00 0.00 36 ALA A O 6
ATOM 5770 N N . ILE A 1 37 ? 8.526 19.934 -49.391 1.00 0.00 37 ILE A N 6
ATOM 5771 C CA . ILE A 1 37 ? 9.292 18.877 -50.043 1.00 0.00 37 ILE A CA 6
ATOM 5772 C C . ILE A 1 37 ? 8.451 18.156 -51.094 1.00 0.00 37 ILE A C 6
ATOM 5773 O O . ILE A 1 37 ? 8.930 17.879 -52.193 1.00 0.00 37 ILE A O 6
ATOM 5789 N N . LEU A 1 38 ? 7.201 17.856 -50.759 1.00 0.00 38 LEU A N 6
ATOM 5790 C CA . LEU A 1 38 ? 6.322 17.169 -51.699 1.00 0.00 38 LEU A CA 6
ATOM 5791 C C . LEU A 1 38 ? 5.999 18.077 -52.882 1.00 0.00 38 LEU A C 6
ATOM 5792 O O . LEU A 1 38 ? 5.999 17.642 -54.032 1.00 0.00 38 LEU A O 6
ATOM 5808 N N . SER A 1 39 ? 5.723 19.341 -52.585 1.00 0.00 39 SER A N 6
ATOM 5809 C CA . SER A 1 39 ? 5.396 20.311 -53.624 1.00 0.00 39 SER A CA 6
ATOM 5810 C C . SER A 1 39 ? 6.569 20.487 -54.585 1.00 0.00 39 SER A C 6
ATOM 5811 O O . SER A 1 39 ? 6.383 20.867 -55.741 1.00 0.00 39 SER A O 6
ATOM 5819 N N . SER A 1 40 ? 7.775 20.214 -54.098 1.00 0.00 40 SER A N 6
ATOM 5820 C CA . SER A 1 40 ? 8.970 20.351 -54.923 1.00 0.00 40 SER A CA 6
ATOM 5821 C C . SER A 1 40 ? 9.307 19.032 -55.613 1.00 0.00 40 SER A C 6
ATOM 5822 O O . SER A 1 40 ? 10.473 18.743 -55.884 1.00 0.00 40 SER A O 6
ATOM 5830 N N . THR A 1 41 ? 8.281 18.236 -55.895 1.00 0.00 41 THR A N 6
ATOM 5831 C CA . THR A 1 41 ? 8.484 16.950 -56.555 1.00 0.00 41 THR A CA 6
ATOM 5832 C C . THR A 1 41 ? 8.358 17.098 -58.068 1.00 0.00 41 THR A C 6
ATOM 5833 O O . THR A 1 41 ? 7.948 16.166 -58.761 1.00 0.00 41 THR A O 6
ATOM 5844 N N . ASN A 1 42 ? 8.714 18.274 -58.576 1.00 0.00 42 ASN A N 6
ATOM 5845 C CA . ASN A 1 42 ? 8.635 18.530 -60.010 1.00 0.00 42 ASN A CA 6
ATOM 5846 C C . ASN A 1 42 ? 9.942 18.151 -60.705 1.00 0.00 42 ASN A C 6
ATOM 5847 O O . ASN A 1 42 ? 10.229 18.624 -61.804 1.00 0.00 42 ASN A O 6
ATOM 5858 N N . VAL A 1 43 ? 10.730 17.294 -60.060 1.00 0.00 43 VAL A N 6
ATOM 5859 C CA . VAL A 1 43 ? 12.000 16.862 -60.634 1.00 0.00 43 VAL A CA 6
ATOM 5860 C C . VAL A 1 43 ? 11.806 15.628 -61.516 1.00 0.00 43 VAL A C 6
ATOM 5861 O O . VAL A 1 43 ? 12.765 14.923 -61.829 1.00 0.00 43 VAL A O 6
ATOM 5874 N N . GLY A 1 44 ? 10.564 15.372 -61.920 1.00 0.00 44 GLY A N 6
ATOM 5875 C CA . GLY A 1 44 ? 10.270 14.220 -62.766 1.00 0.00 44 GLY A CA 6
ATOM 5876 C C . GLY A 1 44 ? 8.914 13.615 -62.416 1.00 0.00 44 GLY A C 6
ATOM 5877 O O . GLY A 1 44 ? 8.292 12.944 -63.240 1.00 0.00 44 GLY A O 6
ATOM 5881 N N . SER A 1 45 ? 8.460 13.856 -61.189 1.00 0.00 45 SER A N 6
ATOM 5882 C CA . SER A 1 45 ? 7.175 13.328 -60.743 1.00 0.00 45 SER A CA 6
ATOM 5883 C C . SER A 1 45 ? 6.088 14.391 -60.865 1.00 0.00 45 SER A C 6
ATOM 5884 O O . SER A 1 45 ? 5.164 14.444 -60.053 1.00 0.00 45 SER A O 6
ATOM 5892 N N . ASN A 1 46 ? 6.205 15.237 -61.884 1.00 0.00 46 ASN A N 6
ATOM 5893 C CA . ASN A 1 46 ? 5.227 16.298 -62.102 1.00 0.00 46 ASN A CA 6
ATOM 5894 C C . ASN A 1 46 ? 3.836 15.721 -62.372 1.00 0.00 46 ASN A C 6
ATOM 5895 O O . ASN A 1 46 ? 2.843 16.448 -62.346 1.00 0.00 46 ASN A O 6
ATOM 5906 N N . THR A 1 47 ? 3.766 14.416 -62.632 1.00 0.00 47 THR A N 6
ATOM 5907 C CA . THR A 1 47 ? 2.485 13.772 -62.903 1.00 0.00 47 THR A CA 6
ATOM 5908 C C . THR A 1 47 ? 1.867 13.233 -61.615 1.00 0.00 47 THR A C 6
ATOM 5909 O O . THR A 1 47 ? 1.118 12.257 -61.637 1.00 0.00 47 THR A O 6
ATOM 5920 N N . TYR A 1 48 ? 2.185 13.875 -60.495 1.00 0.00 48 TYR A N 6
ATOM 5921 C CA . TYR A 1 48 ? 1.653 13.451 -59.205 1.00 0.00 48 TYR A CA 6
ATOM 5922 C C . TYR A 1 48 ? 0.405 14.255 -58.842 1.00 0.00 48 TYR A C 6
ATOM 5923 O O . TYR A 1 48 ? 0.015 14.320 -57.676 1.00 0.00 48 TYR A O 6
ATOM 5941 N N . GLY A 1 49 ? -0.222 14.863 -59.846 1.00 0.00 49 GLY A N 6
ATOM 5942 C CA . GLY A 1 49 ? -1.423 15.656 -59.614 1.00 0.00 49 GLY A CA 6
ATOM 5943 C C . GLY A 1 49 ? -2.475 14.849 -58.862 1.00 0.00 49 GLY A C 6
ATOM 5944 O O . GLY A 1 49 ? -2.694 13.672 -59.151 1.00 0.00 49 GLY A O 6
ATOM 5948 N N . LYS A 1 50 ? -3.124 15.490 -57.896 1.00 0.00 50 LYS A N 6
ATOM 5949 C CA . LYS A 1 50 ? -4.154 14.826 -57.106 1.00 0.00 50 LYS A CA 6
ATOM 5950 C C . LYS A 1 50 ? -5.397 14.566 -57.951 1.00 0.00 50 LYS A C 6
ATOM 5951 O O . LYS A 1 50 ? -6.175 13.656 -57.663 1.00 0.00 50 LYS A O 6
ATOM 5970 N N . ARG A 1 51 ? -5.579 15.371 -58.992 1.00 0.00 51 ARG A N 6
ATOM 5971 C CA . ARG A 1 51 ? -6.733 15.220 -59.871 1.00 0.00 51 ARG A CA 6
ATOM 5972 C C . ARG A 1 51 ? -6.743 13.840 -60.525 1.00 0.00 51 ARG A C 6
ATOM 5973 O O . ARG A 1 51 ? -7.783 13.374 -60.990 1.00 0.00 51 ARG A O 6
ATOM 5994 N N . ASN A 1 52 ? -5.584 13.189 -60.559 1.00 0.00 52 ASN A N 6
ATOM 5995 C CA . ASN A 1 52 ? -5.483 11.864 -61.161 1.00 0.00 52 ASN A CA 6
ATOM 5996 C C . ASN A 1 52 ? -6.321 10.854 -60.383 1.00 0.00 52 ASN A C 6
ATOM 5997 O O . ASN A 1 52 ? -6.770 9.850 -60.935 1.00 0.00 52 ASN A O 6
ATOM 6008 N N . ALA A 1 53 ? -6.520 11.125 -59.098 1.00 0.00 53 ALA A N 6
ATOM 6009 C CA . ALA A 1 53 ? -7.299 10.229 -58.251 1.00 0.00 53 ALA A CA 6
ATOM 6010 C C . ALA A 1 53 ? -8.661 9.943 -58.876 1.00 0.00 53 ALA A C 6
ATOM 6011 O O . ALA A 1 53 ? -9.153 8.816 -58.825 1.00 0.00 53 ALA A O 6
ATOM 6018 N N . VAL A 1 54 ? -9.265 10.969 -59.466 1.00 0.00 54 VAL A N 6
ATOM 6019 C CA . VAL A 1 54 ? -10.570 10.807 -60.096 1.00 0.00 54 VAL A CA 6
ATOM 6020 C C . VAL A 1 54 ? -10.426 10.116 -61.450 1.00 0.00 54 VAL A C 6
ATOM 6021 O O . VAL A 1 54 ? -11.331 9.410 -61.895 1.00 0.00 54 VAL A O 6
ATOM 6034 N N . GLU A 1 55 ? -9.285 10.323 -62.100 1.00 0.00 55 GLU A N 6
ATOM 6035 C CA . GLU A 1 55 ? -9.039 9.713 -63.401 1.00 0.00 55 GLU A CA 6
ATOM 6036 C C . GLU A 1 55 ? -9.045 8.191 -63.290 1.00 0.00 55 GLU A C 6
ATOM 6037 O O . GLU A 1 55 ? -9.738 7.509 -64.045 1.00 0.00 55 GLU A O 6
ATOM 6049 N N . VAL A 1 56 ? -8.271 7.662 -62.348 1.00 0.00 56 VAL A N 6
ATOM 6050 C CA . VAL A 1 56 ? -8.204 6.217 -62.159 1.00 0.00 56 VAL A CA 6
ATOM 6051 C C . VAL A 1 56 ? -9.541 5.679 -61.655 1.00 0.00 56 VAL A C 6
ATOM 6052 O O . VAL A 1 56 ? -9.993 4.616 -62.079 1.00 0.00 56 VAL A O 6
ATOM 6065 N N . LEU A 1 57 ? -10.167 6.419 -60.745 1.00 0.00 57 LEU A N 6
ATOM 6066 C CA . LEU A 1 57 ? -11.451 6.006 -60.187 1.00 0.00 57 LEU A CA 6
ATOM 6067 C C . LEU A 1 57 ? -12.432 5.640 -61.296 1.00 0.00 57 LEU A C 6
ATOM 6068 O O . LEU A 1 57 ? -12.976 4.536 -61.316 1.00 0.00 57 LEU A O 6
ATOM 6084 N N . LYS A 1 58 ? -12.663 6.575 -62.212 1.00 0.00 58 LYS A N 6
ATOM 6085 C CA . LYS A 1 58 ? -13.591 6.338 -63.312 1.00 0.00 58 LYS A CA 6
ATOM 6086 C C . LYS A 1 58 ? -13.087 5.215 -64.214 1.00 0.00 58 LYS A C 6
ATOM 6087 O O . LYS A 1 58 ? -13.875 4.524 -64.859 1.00 0.00 58 LYS A O 6
ATOM 6106 N N . ARG A 1 59 ? -11.770 5.044 -64.257 1.00 0.00 59 ARG A N 6
ATOM 6107 C CA . ARG A 1 59 ? -11.169 4.005 -65.087 1.00 0.00 59 ARG A CA 6
ATOM 6108 C C . ARG A 1 59 ? -11.581 2.618 -64.601 1.00 0.00 59 ARG A C 6
ATOM 6109 O O . ARG A 1 59 ? -11.827 1.717 -65.403 1.00 0.00 59 ARG A O 6
ATOM 6130 N N . GLU A 1 60 ? -11.652 2.454 -63.284 1.00 0.00 60 GLU A N 6
ATOM 6131 C CA . GLU A 1 60 ? -12.032 1.171 -62.703 1.00 0.00 60 GLU A CA 6
ATOM 6132 C C . GLU A 1 60 ? -13.370 1.294 -61.966 1.00 0.00 60 GLU A C 6
ATOM 6133 O O . GLU A 1 60 ? -13.420 1.330 -60.737 1.00 0.00 60 GLU A O 6
ATOM 6145 N N . PRO A 1 61 ? -14.451 1.366 -62.700 1.00 0.00 61 PRO A N 6
ATOM 6146 C CA . PRO A 1 61 ? -15.820 1.496 -62.114 1.00 0.00 61 PRO A CA 6
ATOM 6147 C C . PRO A 1 61 ? -16.263 0.235 -61.375 1.00 0.00 61 PRO A C 6
ATOM 6148 O O . PRO A 1 61 ? -17.199 0.273 -60.576 1.00 0.00 61 PRO A O 6
ATOM 6159 N N . LEU A 1 62 ? -15.593 -0.878 -61.648 1.00 0.00 62 LEU A N 6
ATOM 6160 C CA . LEU A 1 62 ? -15.938 -2.140 -61.003 1.00 0.00 62 LEU A CA 6
ATOM 6161 C C . LEU A 1 62 ? -15.936 -1.985 -59.485 1.00 0.00 62 LEU A C 6
ATOM 6162 O O . LEU A 1 62 ? -16.825 -2.490 -58.799 1.00 0.00 62 LEU A O 6
ATOM 6178 N N . ASN A 1 63 ? -14.932 -1.286 -58.967 1.00 0.00 63 ASN A N 6
ATOM 6179 C CA . ASN A 1 63 ? -14.825 -1.076 -57.528 1.00 0.00 63 ASN A CA 6
ATOM 6180 C C . ASN A 1 63 ? -16.096 -0.431 -56.986 1.00 0.00 63 ASN A C 6
ATOM 6181 O O . ASN A 1 63 ? -16.505 -0.697 -55.856 1.00 0.00 63 ASN A O 6
ATOM 6192 N N . TYR A 1 64 ? -16.715 0.418 -57.799 1.00 0.00 64 TYR A N 6
ATOM 6193 C CA . TYR A 1 64 ? -17.940 1.096 -57.389 1.00 0.00 64 TYR A CA 6
ATOM 6194 C C . TYR A 1 64 ? -19.123 0.133 -57.423 1.00 0.00 64 TYR A C 6
ATOM 6195 O O . TYR A 1 64 ? -19.901 0.059 -56.472 1.00 0.00 64 TYR A O 6
ATOM 6213 N N . LEU A 1 65 ? -19.254 -0.603 -58.521 1.00 0.00 65 LEU A N 6
ATOM 6214 C CA . LEU A 1 65 ? -20.349 -1.557 -58.661 1.00 0.00 65 LEU A CA 6
ATOM 6215 C C . LEU A 1 65 ? -20.137 -2.752 -57.732 1.00 0.00 65 LEU A C 6
ATOM 6216 O O . LEU A 1 65 ? -19.016 -3.012 -57.294 1.00 0.00 65 LEU A O 6
ATOM 6232 N N . PRO A 1 66 ? -21.182 -3.481 -57.423 1.00 0.00 66 PRO A N 6
ATOM 6233 C CA . PRO A 1 66 ? -21.092 -4.671 -56.524 1.00 0.00 66 PRO A CA 6
ATOM 6234 C C . PRO A 1 66 ? -20.022 -5.658 -56.984 1.00 0.00 66 PRO A C 6
ATOM 6235 O O . PRO A 1 66 ? -19.862 -5.902 -58.180 1.00 0.00 66 PRO A O 6
ATOM 6246 N N . LEU A 1 67 ? -19.293 -6.222 -56.027 1.00 0.00 67 LEU A N 6
ATOM 6247 C CA . LEU A 1 67 ? -18.242 -7.181 -56.346 1.00 0.00 67 LEU A CA 6
ATOM 6248 C C . LEU A 1 67 ? -18.619 -8.574 -55.851 1.00 0.00 67 LEU A C 6
ATOM 6249 O O . LEU A 1 67 ? -19.239 -8.661 -54.804 1.00 0.00 67 LEU A O 6
ATOM 6265 N N . THR A 1 1 ? -3.036 -3.712 0.146 1.00 0.00 1 THR A N 7
ATOM 6266 C CA . THR A 1 1 ? -1.643 -3.746 0.676 1.00 0.00 1 THR A CA 7
ATOM 6267 C C . THR A 1 1 ? -1.454 -2.591 1.658 1.00 0.00 1 THR A C 7
ATOM 6268 O O . THR A 1 1 ? -2.234 -1.639 1.665 1.00 0.00 1 THR A O 7
ATOM 6281 N N . PRO A 1 2 ? -0.439 -2.658 2.481 1.00 0.00 2 PRO A N 7
ATOM 6282 C CA . PRO A 1 2 ? -0.148 -1.595 3.487 1.00 0.00 2 PRO A CA 7
ATOM 6283 C C . PRO A 1 2 ? 0.409 -0.329 2.841 1.00 0.00 2 PRO A C 7
ATOM 6284 O O . PRO A 1 2 ? 1.000 -0.380 1.762 1.00 0.00 2 PRO A O 7
ATOM 6295 N N . ILE A 1 3 ? 0.216 0.804 3.508 1.00 0.00 3 ILE A N 7
ATOM 6296 C CA . ILE A 1 3 ? 0.704 2.077 2.989 1.00 0.00 3 ILE A CA 7
ATOM 6297 C C . ILE A 1 3 ? 2.224 2.056 2.860 1.00 0.00 3 ILE A C 7
ATOM 6298 O O . ILE A 1 3 ? 2.914 1.413 3.651 1.00 0.00 3 ILE A O 7
ATOM 6314 N N . GLU A 1 4 ? 2.738 2.762 1.859 1.00 0.00 4 GLU A N 7
ATOM 6315 C CA . GLU A 1 4 ? 4.178 2.816 1.637 1.00 0.00 4 GLU A CA 7
ATOM 6316 C C . GLU A 1 4 ? 4.886 3.404 2.853 1.00 0.00 4 GLU A C 7
ATOM 6317 O O . GLU A 1 4 ? 4.363 4.300 3.516 1.00 0.00 4 GLU A O 7
ATOM 6329 N N . SER A 1 5 ? 6.079 2.893 3.141 1.00 0.00 5 SER A N 7
ATOM 6330 C CA . SER A 1 5 ? 6.852 3.375 4.280 1.00 0.00 5 SER A CA 7
ATOM 6331 C C . SER A 1 5 ? 7.379 4.781 4.016 1.00 0.00 5 SER A C 7
ATOM 6332 O O . SER A 1 5 ? 7.421 5.234 2.872 1.00 0.00 5 SER A O 7
ATOM 6340 N N . HIS A 1 6 ? 7.780 5.467 5.081 1.00 0.00 6 HIS A N 7
ATOM 6341 C CA . HIS A 1 6 ? 8.302 6.823 4.954 1.00 0.00 6 HIS A CA 7
ATOM 6342 C C . HIS A 1 6 ? 9.585 6.833 4.126 1.00 0.00 6 HIS A C 7
ATOM 6343 O O . HIS A 1 6 ? 9.953 7.857 3.550 1.00 0.00 6 HIS A O 7
ATOM 6358 N N . GLN A 1 7 ? 10.263 5.690 4.071 1.00 0.00 7 GLN A N 7
ATOM 6359 C CA . GLN A 1 7 ? 11.503 5.587 3.311 1.00 0.00 7 GLN A CA 7
ATOM 6360 C C . GLN A 1 7 ? 11.287 6.036 1.869 1.00 0.00 7 GLN A C 7
ATOM 6361 O O . GLN A 1 7 ? 10.301 5.662 1.233 1.00 0.00 7 GLN A O 7
ATOM 6375 N N . VAL A 1 8 ? 12.215 6.841 1.360 1.00 0.00 8 VAL A N 7
ATOM 6376 C CA . VAL A 1 8 ? 12.116 7.336 -0.008 1.00 0.00 8 VAL A CA 7
ATOM 6377 C C . VAL A 1 8 ? 13.459 7.216 -0.720 1.00 0.00 8 VAL A C 7
ATOM 6378 O O . VAL A 1 8 ? 14.514 7.396 -0.111 1.00 0.00 8 VAL A O 7
ATOM 6391 N N . GLU A 1 9 ? 13.413 6.909 -2.012 1.00 0.00 9 GLU A N 7
ATOM 6392 C CA . GLU A 1 9 ? 14.633 6.767 -2.798 1.00 0.00 9 GLU A CA 7
ATOM 6393 C C . GLU A 1 9 ? 14.452 7.375 -4.185 1.00 0.00 9 GLU A C 7
ATOM 6394 O O . GLU A 1 9 ? 13.362 7.826 -4.538 1.00 0.00 9 GLU A O 7
ATOM 6406 N N . LYS A 1 10 ? 15.526 7.384 -4.968 1.00 0.00 10 LYS A N 7
ATOM 6407 C CA . LYS A 1 10 ? 15.472 7.940 -6.315 1.00 0.00 10 LYS A CA 7
ATOM 6408 C C . LYS A 1 10 ? 16.145 7.001 -7.311 1.00 0.00 10 LYS A C 7
ATOM 6409 O O . LYS A 1 10 ? 16.910 6.116 -6.928 1.00 0.00 10 LYS A O 7
ATOM 6428 N N . ARG A 1 11 ? 15.851 7.200 -8.592 1.00 0.00 11 ARG A N 7
ATOM 6429 C CA . ARG A 1 11 ? 16.429 6.366 -9.640 1.00 0.00 11 ARG A CA 7
ATOM 6430 C C . ARG A 1 11 ? 16.684 7.189 -10.901 1.00 0.00 11 ARG A C 7
ATOM 6431 O O . ARG A 1 11 ? 15.985 8.166 -11.169 1.00 0.00 11 ARG A O 7
ATOM 6452 N N . LYS A 1 12 ? 17.696 6.790 -11.668 1.00 0.00 12 LYS A N 7
ATOM 6453 C CA . LYS A 1 12 ? 18.044 7.502 -12.895 1.00 0.00 12 LYS A CA 7
ATOM 6454 C C . LYS A 1 12 ? 16.949 7.343 -13.945 1.00 0.00 12 LYS A C 7
ATOM 6455 O O . LYS A 1 12 ? 16.341 6.281 -14.069 1.00 0.00 12 LYS A O 7
ATOM 6474 N N . CYS A 1 13 ? 16.707 8.409 -14.702 1.00 0.00 13 CYS A N 7
ATOM 6475 C CA . CYS A 1 13 ? 15.684 8.381 -15.741 1.00 0.00 13 CYS A CA 7
ATOM 6476 C C . CYS A 1 13 ? 16.172 7.598 -16.958 1.00 0.00 13 CYS A C 7
ATOM 6477 O O . CYS A 1 13 ? 16.696 8.173 -17.913 1.00 0.00 13 CYS A O 7
ATOM 6484 N N . ASN A 1 14 ? 16.001 6.281 -16.917 1.00 0.00 14 ASN A N 7
ATOM 6485 C CA . ASN A 1 14 ? 16.431 5.435 -18.026 1.00 0.00 14 ASN A CA 7
ATOM 6486 C C . ASN A 1 14 ? 15.236 5.015 -18.878 1.00 0.00 14 ASN A C 7
ATOM 6487 O O . ASN A 1 14 ? 15.356 4.862 -20.094 1.00 0.00 14 ASN A O 7
ATOM 6498 N N . THR A 1 15 ? 14.087 4.824 -18.229 1.00 0.00 15 THR A N 7
ATOM 6499 C CA . THR A 1 15 ? 12.874 4.414 -18.932 1.00 0.00 15 THR A CA 7
ATOM 6500 C C . THR A 1 15 ? 12.663 5.250 -20.191 1.00 0.00 15 THR A C 7
ATOM 6501 O O . THR A 1 15 ? 12.992 6.436 -20.225 1.00 0.00 15 THR A O 7
ATOM 6512 N N . ALA A 1 16 ? 12.121 4.617 -21.226 1.00 0.00 16 ALA A N 7
ATOM 6513 C CA . ALA A 1 16 ? 11.875 5.298 -22.492 1.00 0.00 16 ALA A CA 7
ATOM 6514 C C . ALA A 1 16 ? 10.799 6.371 -22.345 1.00 0.00 16 ALA A C 7
ATOM 6515 O O . ALA A 1 16 ? 10.720 7.293 -23.156 1.00 0.00 16 ALA A O 7
ATOM 6522 N N . THR A 1 17 ? 9.970 6.247 -21.313 1.00 0.00 17 THR A N 7
ATOM 6523 C CA . THR A 1 17 ? 8.904 7.216 -21.084 1.00 0.00 17 THR A CA 7
ATOM 6524 C C . THR A 1 17 ? 9.474 8.552 -20.616 1.00 0.00 17 THR A C 7
ATOM 6525 O O . THR A 1 17 ? 9.011 9.615 -21.027 1.00 0.00 17 THR A O 7
ATOM 6536 N N . CYS A 1 18 ? 10.478 8.490 -19.749 1.00 0.00 18 CYS A N 7
ATOM 6537 C CA . CYS A 1 18 ? 11.100 9.701 -19.227 1.00 0.00 18 CYS A CA 7
ATOM 6538 C C . CYS A 1 18 ? 11.745 10.504 -20.353 1.00 0.00 18 CYS A C 7
ATOM 6539 O O . CYS A 1 18 ? 11.556 11.716 -20.452 1.00 0.00 18 CYS A O 7
ATOM 6546 N N . ALA A 1 19 ? 12.509 9.822 -21.199 1.00 0.00 19 ALA A N 7
ATOM 6547 C CA . ALA A 1 19 ? 13.179 10.486 -22.312 1.00 0.00 19 ALA A CA 7
ATOM 6548 C C . ALA A 1 19 ? 12.160 11.068 -23.289 1.00 0.00 19 ALA A C 7
ATOM 6549 O O . ALA A 1 19 ? 12.376 12.136 -23.859 1.00 0.00 19 ALA A O 7
ATOM 6556 N N . THR A 1 20 ? 11.058 10.353 -23.487 1.00 0.00 20 THR A N 7
ATOM 6557 C CA . THR A 1 20 ? 10.017 10.801 -24.408 1.00 0.00 20 THR A CA 7
ATOM 6558 C C . THR A 1 20 ? 9.658 12.266 -24.171 1.00 0.00 20 THR A C 7
ATOM 6559 O O . THR A 1 20 ? 9.527 13.040 -25.119 1.00 0.00 20 THR A O 7
ATOM 6570 N N . GLN A 1 21 ? 9.487 12.641 -22.907 1.00 0.00 21 GLN A N 7
ATOM 6571 C CA . GLN A 1 21 ? 9.128 14.017 -22.576 1.00 0.00 21 GLN A CA 7
ATOM 6572 C C . GLN A 1 21 ? 10.294 14.967 -22.840 1.00 0.00 21 GLN A C 7
ATOM 6573 O O . GLN A 1 21 ? 10.088 16.148 -23.119 1.00 0.00 21 GLN A O 7
ATOM 6587 N N . ARG A 1 22 ? 11.517 14.452 -22.747 1.00 0.00 22 ARG A N 7
ATOM 6588 C CA . ARG A 1 22 ? 12.696 15.281 -22.976 1.00 0.00 22 ARG A CA 7
ATOM 6589 C C . ARG A 1 22 ? 12.871 15.572 -24.466 1.00 0.00 22 ARG A C 7
ATOM 6590 O O . ARG A 1 22 ? 12.933 16.731 -24.877 1.00 0.00 22 ARG A O 7
ATOM 6611 N N . LEU A 1 23 ? 12.954 14.516 -25.267 1.00 0.00 23 LEU A N 7
ATOM 6612 C CA . LEU A 1 23 ? 13.127 14.677 -26.706 1.00 0.00 23 LEU A CA 7
ATOM 6613 C C . LEU A 1 23 ? 11.908 15.360 -27.321 1.00 0.00 23 LEU A C 7
ATOM 6614 O O . LEU A 1 23 ? 12.025 16.078 -28.313 1.00 0.00 23 LEU A O 7
ATOM 6630 N N . ALA A 1 24 ? 10.741 15.134 -26.726 1.00 0.00 24 ALA A N 7
ATOM 6631 C CA . ALA A 1 24 ? 9.513 15.737 -27.229 1.00 0.00 24 ALA A CA 7
ATOM 6632 C C . ALA A 1 24 ? 9.604 17.259 -27.174 1.00 0.00 24 ALA A C 7
ATOM 6633 O O . ALA A 1 24 ? 9.269 17.946 -28.138 1.00 0.00 24 ALA A O 7
ATOM 6640 N N . ASN A 1 25 ? 10.058 17.778 -26.037 1.00 0.00 25 ASN A N 7
ATOM 6641 C CA . ASN A 1 25 ? 10.186 19.220 -25.865 1.00 0.00 25 ASN A CA 7
ATOM 6642 C C . ASN A 1 25 ? 11.169 19.799 -26.878 1.00 0.00 25 ASN A C 7
ATOM 6643 O O . ASN A 1 25 ? 10.936 20.866 -27.445 1.00 0.00 25 ASN A O 7
ATOM 6654 N N . PHE A 1 26 ? 12.270 19.088 -27.098 1.00 0.00 26 PHE A N 7
ATOM 6655 C CA . PHE A 1 26 ? 13.285 19.540 -28.043 1.00 0.00 26 PHE A CA 7
ATOM 6656 C C . PHE A 1 26 ? 12.724 19.571 -29.461 1.00 0.00 26 PHE A C 7
ATOM 6657 O O . PHE A 1 26 ? 13.072 20.442 -30.258 1.00 0.00 26 PHE A O 7
ATOM 6674 N N . LEU A 1 27 ? 11.857 18.612 -29.769 1.00 0.00 27 LEU A N 7
ATOM 6675 C CA . LEU A 1 27 ? 11.255 18.533 -31.095 1.00 0.00 27 LEU A CA 7
ATOM 6676 C C . LEU A 1 27 ? 10.479 19.814 -31.397 1.00 0.00 27 LEU A C 7
ATOM 6677 O O . LEU A 1 27 ? 10.694 20.458 -32.424 1.00 0.00 27 LEU A O 7
ATOM 6693 N N . VAL A 1 28 ? 9.573 20.176 -30.494 1.00 0.00 28 VAL A N 7
ATOM 6694 C CA . VAL A 1 28 ? 8.761 21.376 -30.671 1.00 0.00 28 VAL A CA 7
ATOM 6695 C C . VAL A 1 28 ? 9.594 22.646 -30.496 1.00 0.00 28 VAL A C 7
ATOM 6696 O O . VAL A 1 28 ? 9.182 23.728 -30.913 1.00 0.00 28 VAL A O 7
ATOM 6709 N N . HIS A 1 29 ? 10.757 22.511 -29.864 1.00 0.00 29 HIS A N 7
ATOM 6710 C CA . HIS A 1 29 ? 11.622 23.663 -29.628 1.00 0.00 29 HIS A CA 7
ATOM 6711 C C . HIS A 1 29 ? 12.693 23.792 -30.710 1.00 0.00 29 HIS A C 7
ATOM 6712 O O . HIS A 1 29 ? 13.361 24.821 -30.805 1.00 0.00 29 HIS A O 7
ATOM 6727 N N . SER A 1 30 ? 12.858 22.755 -31.526 1.00 0.00 30 SER A N 7
ATOM 6728 C CA . SER A 1 30 ? 13.854 22.785 -32.591 1.00 0.00 30 SER A CA 7
ATOM 6729 C C . SER A 1 30 ? 13.184 22.723 -33.963 1.00 0.00 30 SER A C 7
ATOM 6730 O O . SER A 1 30 ? 13.829 22.399 -34.959 1.00 0.00 30 SER A O 7
ATOM 6738 N N . SER A 1 31 ? 11.893 23.040 -34.012 1.00 0.00 31 SER A N 7
ATOM 6739 C CA . SER A 1 31 ? 11.162 23.019 -35.274 1.00 0.00 31 SER A CA 7
ATOM 6740 C C . SER A 1 31 ? 11.727 24.063 -36.233 1.00 0.00 31 SER A C 7
ATOM 6741 O O . SER A 1 31 ? 11.961 23.789 -37.410 1.00 0.00 31 SER A O 7
ATOM 6749 N N . ASN A 1 32 ? 11.932 25.265 -35.706 1.00 0.00 32 ASN A N 7
ATOM 6750 C CA . ASN A 1 32 ? 12.460 26.369 -36.502 1.00 0.00 32 ASN A CA 7
ATOM 6751 C C . ASN A 1 32 ? 13.825 26.015 -37.085 1.00 0.00 32 ASN A C 7
ATOM 6752 O O . ASN A 1 32 ? 14.009 26.023 -38.303 1.00 0.00 32 ASN A O 7
ATOM 6763 N N . ASN A 1 33 ? 14.779 25.712 -36.213 1.00 0.00 33 ASN A N 7
ATOM 6764 C CA . ASN A 1 33 ? 16.125 25.366 -36.656 1.00 0.00 33 ASN A CA 7
ATOM 6765 C C . ASN A 1 33 ? 16.103 24.140 -37.564 1.00 0.00 33 ASN A C 7
ATOM 6766 O O . ASN A 1 33 ? 16.791 24.106 -38.585 1.00 0.00 33 ASN A O 7
ATOM 6777 N N . PHE A 1 34 ? 15.325 23.132 -37.189 1.00 0.00 34 PHE A N 7
ATOM 6778 C CA . PHE A 1 34 ? 15.245 21.911 -37.984 1.00 0.00 34 PHE A CA 7
ATOM 6779 C C . PHE A 1 34 ? 14.920 22.232 -39.440 1.00 0.00 34 PHE A C 7
ATOM 6780 O O . PHE A 1 34 ? 15.510 21.659 -40.356 1.00 0.00 34 PHE A O 7
ATOM 6797 N N . GLY A 1 35 ? 13.979 23.148 -39.647 1.00 0.00 35 GLY A N 7
ATOM 6798 C CA . GLY A 1 35 ? 13.589 23.528 -40.999 1.00 0.00 35 GLY A CA 7
ATOM 6799 C C . GLY A 1 35 ? 14.782 24.089 -41.765 1.00 0.00 35 GLY A C 7
ATOM 6800 O O . GLY A 1 35 ? 14.933 23.859 -42.965 1.00 0.00 35 GLY A O 7
ATOM 6804 N N . ALA A 1 36 ? 15.623 24.833 -41.055 1.00 0.00 36 ALA A N 7
ATOM 6805 C CA . ALA A 1 36 ? 16.803 25.437 -41.663 1.00 0.00 36 ALA A CA 7
ATOM 6806 C C . ALA A 1 36 ? 17.714 24.362 -42.248 1.00 0.00 36 ALA A C 7
ATOM 6807 O O . ALA A 1 36 ? 18.227 24.508 -43.357 1.00 0.00 36 ALA A O 7
ATOM 6814 N N . ILE A 1 37 ? 17.909 23.283 -41.498 1.00 0.00 37 ILE A N 7
ATOM 6815 C CA . ILE A 1 37 ? 18.758 22.191 -41.960 1.00 0.00 37 ILE A CA 7
ATOM 6816 C C . ILE A 1 37 ? 18.100 21.456 -43.124 1.00 0.00 37 ILE A C 7
ATOM 6817 O O . ILE A 1 37 ? 18.753 21.152 -44.122 1.00 0.00 37 ILE A O 7
ATOM 6833 N N . LEU A 1 38 ? 16.808 21.173 -42.994 1.00 0.00 38 LEU A N 7
ATOM 6834 C CA . LEU A 1 38 ? 16.088 20.474 -44.051 1.00 0.00 38 LEU A CA 7
ATOM 6835 C C . LEU A 1 38 ? 16.225 21.237 -45.364 1.00 0.00 38 LEU A C 7
ATOM 6836 O O . LEU A 1 38 ? 16.583 20.669 -46.396 1.00 0.00 38 LEU A O 7
ATOM 6852 N N . SER A 1 39 ? 15.930 22.532 -45.307 1.00 0.00 39 SER A N 7
ATOM 6853 C CA . SER A 1 39 ? 16.010 23.389 -46.486 1.00 0.00 39 SER A CA 7
ATOM 6854 C C . SER A 1 39 ? 17.326 23.172 -47.228 1.00 0.00 39 SER A C 7
ATOM 6855 O O . SER A 1 39 ? 17.400 23.351 -48.444 1.00 0.00 39 SER A O 7
ATOM 6863 N N . SER A 1 40 ? 18.362 22.786 -46.490 1.00 0.00 40 SER A N 7
ATOM 6864 C CA . SER A 1 40 ? 19.670 22.549 -47.092 1.00 0.00 40 SER A CA 7
ATOM 6865 C C . SER A 1 40 ? 19.813 21.089 -47.514 1.00 0.00 40 SER A C 7
ATOM 6866 O O . SER A 1 40 ? 20.897 20.511 -47.426 1.00 0.00 40 SER A O 7
ATOM 6874 N N . THR A 1 41 ? 18.714 20.498 -47.972 1.00 0.00 41 THR A N 7
ATOM 6875 C CA . THR A 1 41 ? 18.728 19.105 -48.406 1.00 0.00 41 THR A CA 7
ATOM 6876 C C . THR A 1 41 ? 19.626 18.917 -49.631 1.00 0.00 41 THR A C 7
ATOM 6877 O O . THR A 1 41 ? 19.926 17.787 -50.016 1.00 0.00 41 THR A O 7
ATOM 6888 N N . ASN A 1 42 ? 20.051 20.022 -50.241 1.00 0.00 42 ASN A N 7
ATOM 6889 C CA . ASN A 1 42 ? 20.909 19.947 -51.419 1.00 0.00 42 ASN A CA 7
ATOM 6890 C C . ASN A 1 42 ? 22.374 19.742 -51.027 1.00 0.00 42 ASN A C 7
ATOM 6891 O O . ASN A 1 42 ? 23.263 19.821 -51.875 1.00 0.00 42 ASN A O 7
ATOM 6902 N N . VAL A 1 43 ? 22.624 19.479 -49.745 1.00 0.00 43 VAL A N 7
ATOM 6903 C CA . VAL A 1 43 ? 23.988 19.267 -49.275 1.00 0.00 43 VAL A CA 7
ATOM 6904 C C . VAL A 1 43 ? 24.374 17.790 -49.375 1.00 0.00 43 VAL A C 7
ATOM 6905 O O . VAL A 1 43 ? 25.319 17.342 -48.727 1.00 0.00 43 VAL A O 7
ATOM 6918 N N . GLY A 1 44 ? 23.641 17.038 -50.193 1.00 0.00 44 GLY A N 7
ATOM 6919 C CA . GLY A 1 44 ? 23.924 15.616 -50.365 1.00 0.00 44 GLY A CA 7
ATOM 6920 C C . GLY A 1 44 ? 22.732 14.759 -49.943 1.00 0.00 44 GLY A C 7
ATOM 6921 O O . GLY A 1 44 ? 22.650 13.583 -50.296 1.00 0.00 44 GLY A O 7
ATOM 6925 N N . SER A 1 45 ? 21.810 15.350 -49.186 1.00 0.00 45 SER A N 7
ATOM 6926 C CA . SER A 1 45 ? 20.633 14.622 -48.727 1.00 0.00 45 SER A CA 7
ATOM 6927 C C . SER A 1 45 ? 19.436 14.915 -49.626 1.00 0.00 45 SER A C 7
ATOM 6928 O O . SER A 1 45 ? 18.293 14.927 -49.170 1.00 0.00 45 SER A O 7
ATOM 6936 N N . ASN A 1 46 ? 19.706 15.151 -50.906 1.00 0.00 46 ASN A N 7
ATOM 6937 C CA . ASN A 1 46 ? 18.642 15.444 -51.860 1.00 0.00 46 ASN A CA 7
ATOM 6938 C C . ASN A 1 46 ? 18.208 14.177 -52.591 1.00 0.00 46 ASN A C 7
ATOM 6939 O O . ASN A 1 46 ? 17.695 14.238 -53.708 1.00 0.00 46 ASN A O 7
ATOM 6950 N N . THR A 1 47 ? 18.415 13.029 -51.951 1.00 0.00 47 THR A N 7
ATOM 6951 C CA . THR A 1 47 ? 18.039 11.752 -52.548 1.00 0.00 47 THR A CA 7
ATOM 6952 C C . THR A 1 47 ? 16.631 11.353 -52.115 1.00 0.00 47 THR A C 7
ATOM 6953 O O . THR A 1 47 ? 16.306 10.168 -52.038 1.00 0.00 47 THR A O 7
ATOM 6964 N N . TYR A 1 48 ? 15.800 12.352 -51.830 1.00 0.00 48 TYR A N 7
ATOM 6965 C CA . TYR A 1 48 ? 14.429 12.095 -51.403 1.00 0.00 48 TYR A CA 7
ATOM 6966 C C . TYR A 1 48 ? 13.432 12.570 -52.459 1.00 0.00 48 TYR A C 7
ATOM 6967 O O . TYR A 1 48 ? 12.262 12.807 -52.158 1.00 0.00 48 TYR A O 7
ATOM 6985 N N . GLY A 1 49 ? 13.899 12.706 -53.698 1.00 0.00 49 GLY A N 7
ATOM 6986 C CA . GLY A 1 49 ? 13.034 13.155 -54.784 1.00 0.00 49 GLY A CA 7
ATOM 6987 C C . GLY A 1 49 ? 11.733 12.360 -54.811 1.00 0.00 49 GLY A C 7
ATOM 6988 O O . GLY A 1 49 ? 11.742 11.131 -54.743 1.00 0.00 49 GLY A O 7
ATOM 6992 N N . LYS A 1 50 ? 10.615 13.073 -54.910 1.00 0.00 50 LYS A N 7
ATOM 6993 C CA . LYS A 1 50 ? 9.307 12.427 -54.945 1.00 0.00 50 LYS A CA 7
ATOM 6994 C C . LYS A 1 50 ? 9.102 11.701 -56.271 1.00 0.00 50 LYS A C 7
ATOM 6995 O O . LYS A 1 50 ? 8.370 10.714 -56.341 1.00 0.00 50 LYS A O 7
ATOM 7014 N N . ARG A 1 51 ? 9.748 12.199 -57.320 1.00 0.00 51 ARG A N 7
ATOM 7015 C CA . ARG A 1 51 ? 9.625 11.590 -58.640 1.00 0.00 51 ARG A CA 7
ATOM 7016 C C . ARG A 1 51 ? 10.025 10.116 -58.601 1.00 0.00 51 ARG A C 7
ATOM 7017 O O . ARG A 1 51 ? 9.678 9.349 -59.499 1.00 0.00 51 ARG A O 7
ATOM 7038 N N . ASN A 1 52 ? 10.750 9.722 -57.559 1.00 0.00 52 ASN A N 7
ATOM 7039 C CA . ASN A 1 52 ? 11.179 8.335 -57.424 1.00 0.00 52 ASN A CA 7
ATOM 7040 C C . ASN A 1 52 ? 9.996 7.441 -57.066 1.00 0.00 52 ASN A C 7
ATOM 7041 O O . ASN A 1 52 ? 9.924 6.290 -57.496 1.00 0.00 52 ASN A O 7
ATOM 7052 N N . ALA A 1 53 ? 9.072 7.976 -56.276 1.00 0.00 53 ALA A N 7
ATOM 7053 C CA . ALA A 1 53 ? 7.897 7.215 -55.865 1.00 0.00 53 ALA A CA 7
ATOM 7054 C C . ALA A 1 53 ? 7.082 6.777 -57.079 1.00 0.00 53 ALA A C 7
ATOM 7055 O O . ALA A 1 53 ? 6.605 5.644 -57.140 1.00 0.00 53 ALA A O 7
ATOM 7062 N N . VAL A 1 54 ? 6.921 7.677 -58.041 1.00 0.00 54 VAL A N 7
ATOM 7063 C CA . VAL A 1 54 ? 6.155 7.360 -59.242 1.00 0.00 54 VAL A CA 7
ATOM 7064 C C . VAL A 1 54 ? 6.844 6.255 -60.039 1.00 0.00 54 VAL A C 7
ATOM 7065 O O . VAL A 1 54 ? 6.188 5.475 -60.730 1.00 0.00 54 VAL A O 7
ATOM 7078 N N . GLU A 1 55 ? 8.168 6.198 -59.944 1.00 0.00 55 GLU A N 7
ATOM 7079 C CA . GLU A 1 55 ? 8.936 5.190 -60.666 1.00 0.00 55 GLU A CA 7
ATOM 7080 C C . GLU A 1 55 ? 8.728 3.802 -60.064 1.00 0.00 55 GLU A C 7
ATOM 7081 O O . GLU A 1 55 ? 8.493 2.834 -60.787 1.00 0.00 55 GLU A O 7
ATOM 7093 N N . VAL A 1 56 ? 8.828 3.707 -58.742 1.00 0.00 56 VAL A N 7
ATOM 7094 C CA . VAL A 1 56 ? 8.661 2.422 -58.068 1.00 0.00 56 VAL A CA 7
ATOM 7095 C C . VAL A 1 56 ? 7.195 1.993 -58.055 1.00 0.00 56 VAL A C 7
ATOM 7096 O O . VAL A 1 56 ? 6.895 0.799 -58.083 1.00 0.00 56 VAL A O 7
ATOM 7109 N N . LEU A 1 57 ? 6.283 2.961 -58.011 1.00 0.00 57 LEU A N 7
ATOM 7110 C CA . LEU A 1 57 ? 4.858 2.647 -57.992 1.00 0.00 57 LEU A CA 7
ATOM 7111 C C . LEU A 1 57 ? 4.435 1.956 -59.285 1.00 0.00 57 LEU A C 7
ATOM 7112 O O . LEU A 1 57 ? 3.673 0.989 -59.256 1.00 0.00 57 LEU A O 7
ATOM 7128 N N . LYS A 1 58 ? 4.927 2.450 -60.416 1.00 0.00 58 LYS A N 7
ATOM 7129 C CA . LYS A 1 58 ? 4.579 1.855 -61.702 1.00 0.00 58 LYS A CA 7
ATOM 7130 C C . LYS A 1 58 ? 5.174 0.455 -61.819 1.00 0.00 58 LYS A C 7
ATOM 7131 O O . LYS A 1 58 ? 4.537 -0.459 -62.342 1.00 0.00 58 LYS A O 7
ATOM 7150 N N . ARG A 1 59 ? 6.398 0.296 -61.326 1.00 0.00 59 ARG A N 7
ATOM 7151 C CA . ARG A 1 59 ? 7.070 -0.997 -61.376 1.00 0.00 59 ARG A CA 7
ATOM 7152 C C . ARG A 1 59 ? 6.283 -2.040 -60.588 1.00 0.00 59 ARG A C 7
ATOM 7153 O O . ARG A 1 59 ? 6.382 -3.238 -60.853 1.00 0.00 59 ARG A O 7
ATOM 7174 N N . GLU A 1 60 ? 5.501 -1.575 -59.617 1.00 0.00 60 GLU A N 7
ATOM 7175 C CA . GLU A 1 60 ? 4.700 -2.474 -58.795 1.00 0.00 60 GLU A CA 7
ATOM 7176 C C . GLU A 1 60 ? 3.221 -2.363 -59.165 1.00 0.00 60 GLU A C 7
ATOM 7177 O O . GLU A 1 60 ? 2.459 -1.676 -58.486 1.00 0.00 60 GLU A O 7
ATOM 7189 N N . PRO A 1 61 ? 2.801 -3.017 -60.222 1.00 0.00 61 PRO A N 7
ATOM 7190 C CA . PRO A 1 61 ? 1.377 -2.976 -60.675 1.00 0.00 61 PRO A CA 7
ATOM 7191 C C . PRO A 1 61 ? 0.414 -3.572 -59.648 1.00 0.00 61 PRO A C 7
ATOM 7192 O O . PRO A 1 61 ? -0.803 -3.459 -59.791 1.00 0.00 61 PRO A O 7
ATOM 7203 N N . LEU A 1 62 ? 0.960 -4.202 -58.611 1.00 0.00 62 LEU A N 7
ATOM 7204 C CA . LEU A 1 62 ? 0.127 -4.800 -57.576 1.00 0.00 62 LEU A CA 7
ATOM 7205 C C . LEU A 1 62 ? -0.763 -3.740 -56.934 1.00 0.00 62 LEU A C 7
ATOM 7206 O O . LEU A 1 62 ? -1.944 -3.979 -56.683 1.00 0.00 62 LEU A O 7
ATOM 7222 N N . ASN A 1 63 ? -0.192 -2.568 -56.671 1.00 0.00 63 ASN A N 7
ATOM 7223 C CA . ASN A 1 63 ? -0.952 -1.483 -56.060 1.00 0.00 63 ASN A CA 7
ATOM 7224 C C . ASN A 1 63 ? -1.887 -0.826 -57.078 1.00 0.00 63 ASN A C 7
ATOM 7225 O O . ASN A 1 63 ? -2.767 -0.048 -56.708 1.00 0.00 63 ASN A O 7
ATOM 7236 N N . TYR A 1 64 ? -1.696 -1.140 -58.359 1.00 0.00 64 TYR A N 7
ATOM 7237 C CA . TYR A 1 64 ? -2.532 -0.570 -59.410 1.00 0.00 64 TYR A CA 7
ATOM 7238 C C . TYR A 1 64 ? -3.912 -1.220 -59.406 1.00 0.00 64 TYR A C 7
ATOM 7239 O O . TYR A 1 64 ? -4.922 -0.559 -59.648 1.00 0.00 64 TYR A O 7
ATOM 7257 N N . LEU A 1 65 ? -3.945 -2.520 -59.131 1.00 0.00 65 LEU A N 7
ATOM 7258 C CA . LEU A 1 65 ? -5.205 -3.253 -59.099 1.00 0.00 65 LEU A CA 7
ATOM 7259 C C . LEU A 1 65 ? -6.022 -2.851 -57.870 1.00 0.00 65 LEU A C 7
ATOM 7260 O O . LEU A 1 65 ? -5.471 -2.336 -56.896 1.00 0.00 65 LEU A O 7
ATOM 7276 N N . PRO A 1 66 ? -7.314 -3.071 -57.891 1.00 0.00 66 PRO A N 7
ATOM 7277 C CA . PRO A 1 66 ? -8.205 -2.716 -56.746 1.00 0.00 66 PRO A CA 7
ATOM 7278 C C . PRO A 1 66 ? -7.701 -3.294 -55.427 1.00 0.00 66 PRO A C 7
ATOM 7279 O O . PRO A 1 66 ? -7.241 -4.435 -55.373 1.00 0.00 66 PRO A O 7
ATOM 7290 N N . LEU A 1 67 ? -7.792 -2.500 -54.365 1.00 0.00 67 LEU A N 7
ATOM 7291 C CA . LEU A 1 67 ? -7.342 -2.942 -53.051 1.00 0.00 67 LEU A CA 7
ATOM 7292 C C . LEU A 1 67 ? -8.250 -2.386 -51.958 1.00 0.00 67 LEU A C 7
ATOM 7293 O O . LEU A 1 67 ? -9.192 -1.689 -52.297 1.00 0.00 67 LEU A O 7
ATOM 7309 N N . THR A 1 1 ? -2.187 -4.987 0.668 1.00 0.00 1 THR A N 8
ATOM 7310 C CA . THR A 1 1 ? -0.805 -4.443 0.555 1.00 0.00 1 THR A CA 8
ATOM 7311 C C . THR A 1 1 ? -0.769 -3.040 1.165 1.00 0.00 1 THR A C 8
ATOM 7312 O O . THR A 1 1 ? -1.808 -2.401 1.326 1.00 0.00 1 THR A O 8
ATOM 7325 N N . PRO A 1 2 ? 0.398 -2.557 1.507 1.00 0.00 2 PRO A N 8
ATOM 7326 C CA . PRO A 1 2 ? 0.560 -1.204 2.115 1.00 0.00 2 PRO A CA 8
ATOM 7327 C C . PRO A 1 2 ? 0.371 -0.085 1.094 1.00 0.00 2 PRO A C 8
ATOM 7328 O O . PRO A 1 2 ? 0.509 -0.301 -0.110 1.00 0.00 2 PRO A O 8
ATOM 7339 N N . ILE A 1 3 ? 0.051 1.109 1.585 1.00 0.00 3 ILE A N 8
ATOM 7340 C CA . ILE A 1 3 ? -0.158 2.256 0.707 1.00 0.00 3 ILE A CA 8
ATOM 7341 C C . ILE A 1 3 ? 0.997 2.389 -0.285 1.00 0.00 3 ILE A C 8
ATOM 7342 O O . ILE A 1 3 ? 2.144 2.613 0.102 1.00 0.00 3 ILE A O 8
ATOM 7358 N N . GLU A 1 4 ? 0.683 2.249 -1.569 1.00 0.00 4 GLU A N 8
ATOM 7359 C CA . GLU A 1 4 ? 1.699 2.353 -2.610 1.00 0.00 4 GLU A CA 8
ATOM 7360 C C . GLU A 1 4 ? 2.497 3.643 -2.453 1.00 0.00 4 GLU A C 8
ATOM 7361 O O . GLU A 1 4 ? 2.128 4.522 -1.674 1.00 0.00 4 GLU A O 8
ATOM 7373 N N . SER A 1 5 ? 3.592 3.750 -3.199 1.00 0.00 5 SER A N 8
ATOM 7374 C CA . SER A 1 5 ? 4.436 4.938 -3.134 1.00 0.00 5 SER A CA 8
ATOM 7375 C C . SER A 1 5 ? 3.704 6.147 -3.707 1.00 0.00 5 SER A C 8
ATOM 7376 O O . SER A 1 5 ? 2.960 6.031 -4.680 1.00 0.00 5 SER A O 8
ATOM 7384 N N . HIS A 1 6 ? 3.920 7.308 -3.095 1.00 0.00 6 HIS A N 8
ATOM 7385 C CA . HIS A 1 6 ? 3.273 8.533 -3.551 1.00 0.00 6 HIS A CA 8
ATOM 7386 C C . HIS A 1 6 ? 3.826 8.969 -4.906 1.00 0.00 6 HIS A C 8
ATOM 7387 O O . HIS A 1 6 ? 3.187 9.735 -5.628 1.00 0.00 6 HIS A O 8
ATOM 7402 N N . GLN A 1 7 ? 5.015 8.480 -5.248 1.00 0.00 7 GLN A N 8
ATOM 7403 C CA . GLN A 1 7 ? 5.634 8.833 -6.521 1.00 0.00 7 GLN A CA 8
ATOM 7404 C C . GLN A 1 7 ? 4.690 8.522 -7.678 1.00 0.00 7 GLN A C 8
ATOM 7405 O O . GLN A 1 7 ? 4.116 7.435 -7.748 1.00 0.00 7 GLN A O 8
ATOM 7419 N N . VAL A 1 8 ? 4.533 9.483 -8.582 1.00 0.00 8 VAL A N 8
ATOM 7420 C CA . VAL A 1 8 ? 3.653 9.300 -9.731 1.00 0.00 8 VAL A CA 8
ATOM 7421 C C . VAL A 1 8 ? 4.365 9.694 -11.022 1.00 0.00 8 VAL A C 8
ATOM 7422 O O . VAL A 1 8 ? 5.116 10.669 -11.056 1.00 0.00 8 VAL A O 8
ATOM 7435 N N . GLU A 1 9 ? 4.123 8.929 -12.081 1.00 0.00 9 GLU A N 8
ATOM 7436 C CA . GLU A 1 9 ? 4.745 9.205 -13.370 1.00 0.00 9 GLU A CA 8
ATOM 7437 C C . GLU A 1 9 ? 3.703 9.159 -14.485 1.00 0.00 9 GLU A C 8
ATOM 7438 O O . GLU A 1 9 ? 3.710 8.254 -15.320 1.00 0.00 9 GLU A O 8
ATOM 7450 N N . LYS A 1 10 ? 2.808 10.140 -14.490 1.00 0.00 10 LYS A N 8
ATOM 7451 C CA . LYS A 1 10 ? 1.762 10.203 -15.504 1.00 0.00 10 LYS A CA 8
ATOM 7452 C C . LYS A 1 10 ? 2.370 10.366 -16.894 1.00 0.00 10 LYS A C 8
ATOM 7453 O O . LYS A 1 10 ? 3.587 10.475 -17.041 1.00 0.00 10 LYS A O 8
ATOM 7472 N N . ARG A 1 11 ? 1.51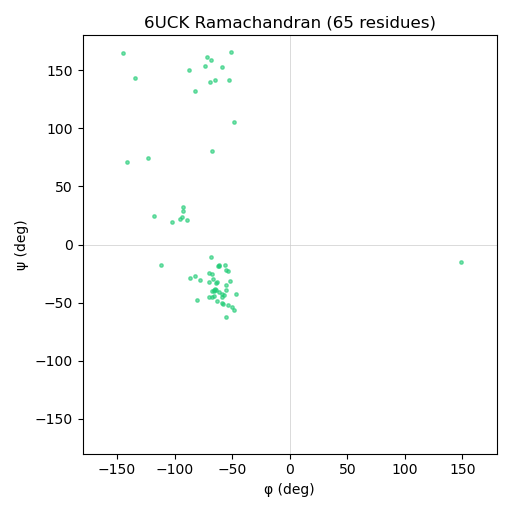3 10.379 -17.910 1.00 0.00 11 ARG A N 8
ATOM 7473 C CA . ARG A 1 11 ? 1.974 10.528 -19.286 1.00 0.00 11 ARG A CA 8
ATOM 7474 C C . ARG A 1 11 ? 0.984 11.363 -20.094 1.00 0.00 11 ARG A C 8
ATOM 7475 O O . ARG A 1 11 ? -0.158 11.561 -19.681 1.00 0.00 11 ARG A O 8
ATOM 7496 N N . LYS A 1 12 ? 1.433 11.855 -21.245 1.00 0.00 12 LYS A N 8
ATOM 7497 C CA . LYS A 1 12 ? 0.580 12.672 -22.103 1.00 0.00 12 LYS A CA 8
ATOM 7498 C C . LYS A 1 12 ? -0.620 11.871 -22.598 1.00 0.00 12 LYS A C 8
ATOM 7499 O O . LYS A 1 12 ? -0.488 10.712 -22.991 1.00 0.00 12 LYS A O 8
ATOM 7518 N N . CYS A 1 13 ? -1.792 12.498 -22.576 1.00 0.00 13 CYS A N 8
ATOM 7519 C CA . CYS A 1 13 ? -3.011 11.835 -23.024 1.00 0.00 13 CYS A CA 8
ATOM 7520 C C . CYS A 1 13 ? -2.981 11.614 -24.532 1.00 0.00 13 CYS A C 8
ATOM 7521 O O . CYS A 1 13 ? -3.599 12.362 -25.290 1.00 0.00 13 CYS A O 8
ATOM 7528 N N . ASN A 1 14 ? -2.259 10.585 -24.963 1.00 0.00 14 ASN A N 8
ATOM 7529 C CA . ASN A 1 14 ? -2.161 10.281 -26.387 1.00 0.00 14 ASN A CA 8
ATOM 7530 C C . ASN A 1 14 ? -3.304 9.370 -26.841 1.00 0.00 14 ASN A C 8
ATOM 7531 O O . ASN A 1 14 ? -3.418 9.057 -28.026 1.00 0.00 14 ASN A O 8
ATOM 7542 N N . THR A 1 15 ? -4.148 8.944 -25.901 1.00 0.00 15 THR A N 8
ATOM 7543 C CA . THR A 1 15 ? -5.268 8.071 -26.237 1.00 0.00 15 THR A CA 8
ATOM 7544 C C . THR A 1 15 ? -6.066 8.654 -27.401 1.00 0.00 15 THR A C 8
ATOM 7545 O O . THR A 1 15 ? -6.016 9.857 -27.661 1.00 0.00 15 THR A O 8
ATOM 7556 N N . ALA A 1 16 ? -6.785 7.790 -28.110 1.00 0.00 16 ALA A N 8
ATOM 7557 C CA . ALA A 1 16 ? -7.574 8.219 -29.261 1.00 0.00 16 ALA A CA 8
ATOM 7558 C C . ALA A 1 16 ? -8.557 9.329 -28.895 1.00 0.00 16 ALA A C 8
ATOM 7559 O O . ALA A 1 16 ? -8.824 10.216 -29.706 1.00 0.00 16 ALA A O 8
ATOM 7566 N N . THR A 1 17 ? -9.101 9.280 -27.684 1.00 0.00 17 THR A N 8
ATOM 7567 C CA . THR A 1 17 ? -10.057 10.296 -27.253 1.00 0.00 17 THR A CA 8
ATOM 7568 C C . THR A 1 17 ? -9.416 11.682 -27.249 1.00 0.00 17 THR A C 8
ATOM 7569 O O . THR A 1 17 ? -9.968 12.631 -27.807 1.00 0.00 17 THR A O 8
ATOM 7580 N N . CYS A 1 18 ? -8.251 11.794 -26.620 1.00 0.00 18 CYS A N 8
ATOM 7581 C CA . CYS A 1 18 ? -7.549 13.071 -26.557 1.00 0.00 18 CYS A CA 8
ATOM 7582 C C . CYS A 1 18 ? -7.047 13.475 -27.939 1.00 0.00 18 CYS A C 8
ATOM 7583 O O . CYS A 1 18 ? -7.089 14.648 -28.306 1.00 0.00 18 CYS A O 8
ATOM 7590 N N . ALA A 1 19 ? -6.573 12.496 -28.700 1.00 0.00 19 ALA A N 8
ATOM 7591 C CA . ALA A 1 19 ? -6.065 12.762 -30.041 1.00 0.00 19 ALA A CA 8
ATOM 7592 C C . ALA A 1 19 ? -7.176 13.295 -30.942 1.00 0.00 19 ALA A C 8
ATOM 7593 O O . ALA A 1 19 ? -6.947 14.180 -31.767 1.00 0.00 19 ALA A O 8
ATOM 7600 N N . THR A 1 20 ? -8.375 12.743 -30.786 1.00 0.00 20 THR A N 8
ATOM 7601 C CA . THR A 1 20 ? -9.514 13.160 -31.597 1.00 0.00 20 THR A CA 8
ATOM 7602 C C . THR A 1 20 ? -9.718 14.671 -31.538 1.00 0.00 20 THR A C 8
ATOM 7603 O O . THR A 1 20 ? -9.901 15.319 -32.568 1.00 0.00 20 THR A O 8
ATOM 7614 N N . GLN A 1 21 ? -9.693 15.230 -30.333 1.00 0.00 21 GLN A N 8
ATOM 7615 C CA . GLN A 1 21 ? -9.886 16.668 -30.173 1.00 0.00 21 GLN A CA 8
ATOM 7616 C C . GLN A 1 21 ? -8.603 17.425 -30.505 1.00 0.00 21 GLN A C 8
ATOM 7617 O O . GLN A 1 21 ? -8.645 18.586 -30.914 1.00 0.00 21 GLN A O 8
ATOM 7631 N N . ARG A 1 22 ? -7.465 16.762 -30.328 1.00 0.00 22 ARG A N 8
ATOM 7632 C CA . ARG A 1 22 ? -6.178 17.387 -30.612 1.00 0.00 22 ARG A CA 8
ATOM 7633 C C . ARG A 1 22 ? -6.057 17.713 -32.099 1.00 0.00 22 ARG A C 8
ATOM 7634 O O . ARG A 1 22 ? -5.731 18.840 -32.472 1.00 0.00 22 ARG A O 8
ATOM 7655 N N . LEU A 1 23 ? -6.314 16.719 -32.942 1.00 0.00 23 LEU A N 8
ATOM 7656 C CA . LEU A 1 23 ? -6.221 16.915 -34.385 1.00 0.00 23 LEU A CA 8
ATOM 7657 C C . LEU A 1 23 ? -7.384 17.762 -34.893 1.00 0.00 23 LEU A C 8
ATOM 7658 O O . LEU A 1 23 ? -7.275 18.422 -35.926 1.00 0.00 23 LEU A O 8
ATOM 7674 N N . ALA A 1 24 ? -8.498 17.737 -34.168 1.00 0.00 24 ALA A N 8
ATOM 7675 C CA . ALA A 1 24 ? -9.671 18.505 -34.570 1.00 0.00 24 ALA A CA 8
ATOM 7676 C C . ALA A 1 24 ? -9.304 19.968 -34.796 1.00 0.00 24 ALA A C 8
ATOM 7677 O O . ALA A 1 24 ? -9.596 20.534 -35.849 1.00 0.00 24 ALA A O 8
ATOM 7684 N N . ASN A 1 25 ? -8.661 20.576 -33.803 1.00 0.00 25 ASN A N 8
ATOM 7685 C CA . ASN A 1 25 ? -8.260 21.973 -33.911 1.00 0.00 25 ASN A CA 8
ATOM 7686 C C . ASN A 1 25 ? -7.149 22.137 -34.943 1.00 0.00 25 ASN A C 8
ATOM 7687 O O . ASN A 1 25 ? -7.104 23.130 -35.669 1.00 0.00 25 ASN A O 8
ATOM 7698 N N . PHE A 1 26 ? -6.252 21.157 -35.000 1.00 0.00 26 PHE A N 8
ATOM 7699 C CA . PHE A 1 26 ? -5.142 21.205 -35.944 1.00 0.00 26 PHE A CA 8
ATOM 7700 C C . PHE A 1 26 ? -5.659 21.253 -37.379 1.00 0.00 26 PHE A C 8
ATOM 7701 O O . PHE A 1 26 ? -5.076 21.916 -38.237 1.00 0.00 26 PHE A O 8
ATOM 7718 N N . LEU A 1 27 ? -6.754 20.545 -37.633 1.00 0.00 27 LEU A N 8
ATOM 7719 C CA . LEU A 1 27 ? -7.341 20.511 -38.967 1.00 0.00 27 LEU A CA 8
ATOM 7720 C C . LEU A 1 27 ? -7.744 21.920 -39.397 1.00 0.00 27 LEU A C 8
ATOM 7721 O O . LEU A 1 27 ? -7.380 22.380 -40.479 1.00 0.00 27 LEU A O 8
ATOM 7737 N N . VAL A 1 28 ? -8.501 22.599 -38.540 1.00 0.00 28 VAL A N 8
ATOM 7738 C CA . VAL A 1 28 ? -8.955 23.953 -38.840 1.00 0.00 28 VAL A CA 8
ATOM 7739 C C . VAL A 1 28 ? -7.828 24.969 -38.659 1.00 0.00 28 VAL A C 8
ATOM 7740 O O . VAL A 1 28 ? -7.903 26.088 -39.168 1.00 0.00 28 VAL A O 8
ATOM 7753 N N . HIS A 1 29 ? -6.788 24.579 -37.925 1.00 0.00 29 HIS A N 8
ATOM 7754 C CA . HIS A 1 29 ? -5.660 25.469 -37.678 1.00 0.00 29 HIS A CA 8
ATOM 7755 C C . HIS A 1 29 ? -4.734 25.533 -38.888 1.00 0.00 29 HIS A C 8
ATOM 7756 O O . HIS A 1 29 ? -4.244 26.603 -39.250 1.00 0.00 29 HIS A O 8
ATOM 7771 N N . SER A 1 30 ? -4.488 24.382 -39.504 1.00 0.00 30 SER A N 8
ATOM 7772 C CA . SER A 1 30 ? -3.610 24.309 -40.666 1.00 0.00 30 SER A CA 8
ATOM 7773 C C . SER A 1 30 ? -4.390 24.464 -41.966 1.00 0.00 30 SER A C 8
ATOM 7774 O O . SER A 1 30 ? -3.902 24.092 -43.032 1.00 0.00 30 SER A O 8
ATOM 7782 N N . SER A 1 31 ? -5.599 25.010 -41.886 1.00 0.00 31 SER A N 8
ATOM 7783 C CA . SER A 1 31 ? -6.406 25.191 -43.087 1.00 0.00 31 SER A CA 8
ATOM 7784 C C . SER A 1 31 ? -5.665 26.078 -44.084 1.00 0.00 31 SER A C 8
ATOM 7785 O O . SER A 1 31 ? -5.526 25.735 -45.258 1.00 0.00 31 SER A O 8
ATOM 7793 N N . ASN A 1 32 ? -5.190 27.219 -43.598 1.00 0.00 32 ASN A N 8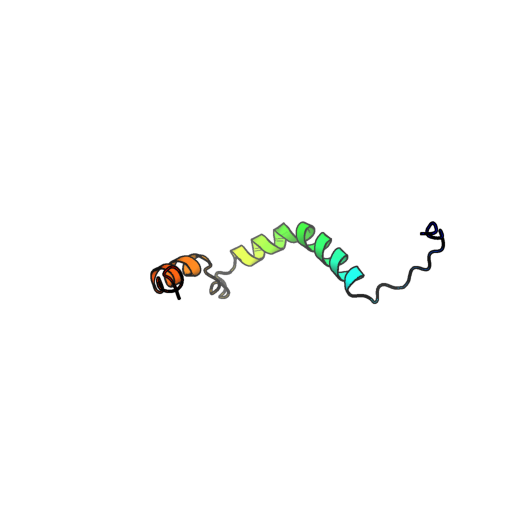
ATOM 7794 C CA . ASN A 1 32 ? -4.456 28.156 -44.442 1.00 0.00 32 ASN A CA 8
ATOM 7795 C C . ASN A 1 32 ? -3.372 27.421 -45.224 1.00 0.00 32 ASN A C 8
ATOM 7796 O O . ASN A 1 32 ? -3.303 27.514 -46.449 1.00 0.00 32 ASN A O 8
ATOM 7807 N N . ASN A 1 33 ? -2.535 26.686 -44.503 1.00 0.00 33 ASN A N 8
ATOM 7808 C CA . ASN A 1 33 ? -1.461 25.924 -45.131 1.00 0.00 33 ASN A CA 8
ATOM 7809 C C . ASN A 1 33 ? -2.028 24.921 -46.131 1.00 0.00 33 ASN A C 8
ATOM 7810 O O . ASN A 1 33 ? -1.513 24.781 -47.238 1.00 0.00 33 ASN A O 8
ATOM 7821 N N . PHE A 1 34 ? -3.083 24.220 -45.733 1.00 0.00 34 PHE A N 8
ATOM 7822 C CA . PHE A 1 34 ? -3.701 23.225 -46.603 1.00 0.00 34 PHE A CA 8
ATOM 7823 C C . PHE A 1 34 ? -4.021 23.816 -47.973 1.00 0.00 34 PHE A C 8
ATOM 7824 O O . PHE A 1 34 ? -3.647 23.254 -49.003 1.00 0.00 34 PHE A O 8
ATOM 7841 N N . GLY A 1 35 ? -4.723 24.945 -47.981 1.00 0.00 35 GLY A N 8
ATOM 7842 C CA . GLY A 1 35 ? -5.092 25.592 -49.236 1.00 0.00 35 GLY A CA 8
ATOM 7843 C C . GLY A 1 35 ? -3.864 26.121 -49.970 1.00 0.00 35 GLY A C 8
ATOM 7844 O O . GLY A 1 35 ? -3.804 26.093 -51.198 1.00 0.00 35 GLY A O 8
ATOM 7848 N N . ALA A 1 36 ? -2.888 26.601 -49.209 1.00 0.00 36 ALA A N 8
ATOM 7849 C CA . ALA A 1 36 ? -1.663 27.132 -49.800 1.00 0.00 36 ALA A CA 8
ATOM 7850 C C . ALA A 1 36 ? -0.908 26.038 -50.551 1.00 0.00 36 ALA A C 8
ATOM 7851 O O . ALA A 1 36 ? -0.385 26.270 -51.641 1.00 0.00 36 ALA A O 8
ATOM 7858 N N . ILE A 1 37 ? -0.857 24.846 -49.967 1.00 0.00 37 ILE A N 8
ATOM 7859 C CA . ILE A 1 37 ? -0.165 23.725 -50.596 1.00 0.00 37 ILE A CA 8
ATOM 7860 C C . ILE A 1 37 ? -0.957 23.204 -51.793 1.00 0.00 37 ILE A C 8
ATOM 7861 O O . ILE A 1 37 ? -0.388 22.934 -52.851 1.00 0.00 37 ILE A O 8
ATOM 7877 N N . LEU A 1 38 ? -2.267 23.062 -51.622 1.00 0.00 38 LEU A N 8
ATOM 7878 C CA . LEU A 1 38 ? -3.113 22.570 -52.703 1.00 0.00 38 LEU A CA 8
ATOM 7879 C C . LEU A 1 38 ? -3.034 23.508 -53.903 1.00 0.00 38 LEU A C 8
ATOM 7880 O O . LEU A 1 38 ? -2.857 23.070 -55.039 1.00 0.00 38 LEU A O 8
ATOM 7896 N N . SER A 1 39 ? -3.168 24.802 -53.639 1.00 0.00 39 SER A N 8
ATOM 7897 C CA . SER A 1 39 ? -3.111 25.802 -54.698 1.00 0.00 39 SER A CA 8
ATOM 7898 C C . SER A 1 39 ? -1.876 25.590 -55.570 1.00 0.00 39 SER A C 8
ATOM 7899 O O . SER A 1 39 ? -1.888 25.891 -56.764 1.00 0.00 39 SER A O 8
ATOM 7907 N N . SER A 1 40 ? -0.812 25.073 -54.964 1.00 0.00 40 SER A N 8
ATOM 7908 C CA . SER A 1 40 ? 0.427 24.828 -55.693 1.00 0.00 40 SER A CA 8
ATOM 7909 C C . SER A 1 40 ? 0.500 23.377 -56.162 1.00 0.00 40 SER A C 8
ATOM 7910 O O . SER A 1 40 ? 1.575 22.778 -56.186 1.00 0.00 40 SER A O 8
ATOM 7918 N N . THR A 1 41 ? -0.647 22.819 -56.535 1.00 0.00 41 THR A N 8
ATOM 7919 C CA . THR A 1 41 ? -0.697 21.437 -57.001 1.00 0.00 41 THR A CA 8
ATOM 7920 C C . THR A 1 41 ? -0.531 21.372 -58.517 1.00 0.00 41 THR A C 8
ATOM 7921 O O . THR A 1 41 ? -1.119 20.516 -59.179 1.00 0.00 41 THR A O 8
ATOM 7932 N N . ASN A 1 42 ? 0.273 22.280 -59.062 1.00 0.00 42 ASN A N 8
ATOM 7933 C CA . ASN A 1 42 ? 0.507 22.312 -60.501 1.00 0.00 42 ASN A CA 8
ATOM 7934 C C . ASN A 1 42 ? 1.729 21.473 -60.871 1.00 0.00 42 ASN A C 8
ATOM 7935 O O . ASN A 1 42 ? 2.319 21.659 -61.935 1.00 0.00 42 ASN A O 8
ATOM 7946 N N . VAL A 1 43 ? 2.104 20.549 -59.990 1.00 0.00 43 VAL A N 8
ATOM 7947 C CA . VAL A 1 43 ? 3.256 19.691 -60.243 1.00 0.00 43 VAL A CA 8
ATOM 7948 C C . VAL A 1 43 ? 2.809 18.306 -60.712 1.00 0.00 43 VAL A C 8
ATOM 7949 O O . VAL A 1 43 ? 3.630 17.408 -60.896 1.00 0.00 43 VAL A O 8
ATOM 7962 N N . GLY A 1 44 ? 1.503 18.137 -60.908 1.00 0.00 44 GLY A N 8
ATOM 7963 C CA . GLY A 1 44 ? 0.969 16.857 -61.357 1.00 0.00 44 GLY A CA 8
ATOM 7964 C C . GLY A 1 44 ? 0.549 15.991 -60.173 1.00 0.00 44 GLY A C 8
ATOM 7965 O O . GLY A 1 44 ? 0.411 14.775 -60.301 1.00 0.00 44 GLY A O 8
ATOM 7969 N N . SER A 1 45 ? 0.347 16.624 -59.020 1.00 0.00 45 SER A N 8
ATOM 7970 C CA . SER A 1 45 ? -0.057 15.898 -57.822 1.00 0.00 45 SER A CA 8
ATOM 7971 C C . SER A 1 45 ? -1.502 16.225 -57.458 1.00 0.00 45 SER A C 8
ATOM 7972 O O . SER A 1 45 ? -1.865 16.249 -56.283 1.00 0.00 45 SER A O 8
ATOM 7980 N N . ASN A 1 46 ? -2.322 16.478 -58.474 1.00 0.00 46 ASN A N 8
ATOM 7981 C CA . ASN A 1 46 ? -3.725 16.803 -58.248 1.00 0.00 46 ASN A CA 8
ATOM 7982 C C . ASN A 1 46 ? -4.607 15.579 -58.482 1.00 0.00 46 ASN A C 8
ATOM 7983 O O . ASN A 1 46 ? -5.784 15.707 -58.817 1.00 0.00 46 ASN A O 8
ATOM 7994 N N . THR A 1 47 ? -4.029 14.395 -58.304 1.00 0.00 47 THR A N 8
ATOM 7995 C CA . THR A 1 47 ? -4.774 13.156 -58.499 1.00 0.00 47 THR A CA 8
ATOM 7996 C C . THR A 1 47 ? -5.235 12.586 -57.161 1.00 0.00 47 THR A C 8
ATOM 7997 O O . THR A 1 47 ? -5.478 11.385 -57.039 1.00 0.00 47 THR A O 8
ATOM 8008 N N . TYR A 1 48 ? -5.354 13.453 -56.159 1.00 0.00 48 TYR A N 8
ATOM 8009 C CA . TYR A 1 48 ? -5.787 13.020 -54.835 1.00 0.00 48 TYR A CA 8
ATOM 8010 C C . TYR A 1 48 ? -6.867 13.952 -54.290 1.00 0.00 48 TYR A C 8
ATOM 8011 O O . TYR A 1 48 ? -7.075 14.033 -53.080 1.00 0.00 48 TYR A O 8
ATOM 8029 N N . GLY A 1 49 ? -7.551 14.652 -55.190 1.00 0.00 49 GLY A N 8
ATOM 8030 C CA . GLY A 1 49 ? -8.606 15.574 -54.783 1.00 0.00 49 GLY A CA 8
ATOM 8031 C C . GLY A 1 49 ? -9.712 14.841 -54.034 1.00 0.00 49 GLY A C 8
ATOM 8032 O O . GLY A 1 49 ? -10.017 13.686 -54.330 1.00 0.00 49 GLY A O 8
ATOM 8036 N N . LYS A 1 50 ? -10.310 15.521 -53.060 1.00 0.00 50 LYS A N 8
ATOM 8037 C CA . LYS A 1 50 ? -11.383 14.926 -52.272 1.00 0.00 50 LYS A CA 8
ATOM 8038 C C . LYS A 1 50 ? -12.592 14.624 -53.152 1.00 0.00 50 LYS A C 8
ATOM 8039 O O . LYS A 1 50 ? -13.282 13.624 -52.953 1.00 0.00 50 LYS A O 8
ATOM 8058 N N . ARG A 1 51 ? -12.844 15.494 -54.124 1.00 0.00 51 ARG A N 8
ATOM 8059 C CA . ARG A 1 51 ? -13.974 15.308 -55.027 1.00 0.00 51 ARG A CA 8
ATOM 8060 C C . ARG A 1 51 ? -13.851 13.987 -55.781 1.00 0.00 51 ARG A C 8
ATOM 8061 O O . ARG A 1 51 ? -14.840 13.461 -56.293 1.00 0.00 51 ARG A O 8
ATOM 8082 N N . ASN A 1 52 ? -12.636 13.453 -55.845 1.00 0.00 52 ASN A N 8
ATOM 8083 C CA . ASN A 1 52 ? -12.404 12.191 -56.538 1.00 0.00 52 ASN A CA 8
ATOM 8084 C C . ASN A 1 52 ? -13.183 11.060 -55.871 1.00 0.00 52 ASN A C 8
ATOM 8085 O O . ASN A 1 52 ? -13.480 10.044 -56.501 1.00 0.00 52 ASN A O 8
ATOM 8096 N N . ALA A 1 53 ? -13.507 11.239 -54.594 1.00 0.00 53 ALA A N 8
ATOM 8097 C CA . ALA A 1 53 ? -14.246 10.224 -53.853 1.00 0.00 53 ALA A CA 8
ATOM 8098 C C . ALA A 1 53 ? -15.563 9.896 -54.550 1.00 0.00 53 ALA A C 8
ATOM 8099 O O . ALA A 1 53 ? -15.980 8.739 -54.593 1.00 0.00 53 ALA A O 8
ATOM 8106 N N . VAL A 1 54 ? -16.216 10.918 -55.092 1.00 0.00 54 VAL A N 8
ATOM 8107 C CA . VAL A 1 54 ? -17.485 10.713 -55.781 1.00 0.00 54 VAL A CA 8
ATOM 8108 C C . VAL A 1 54 ? -17.250 10.103 -57.162 1.00 0.00 54 VAL A C 8
ATOM 8109 O O . VAL A 1 54 ? -18.072 9.330 -57.655 1.00 0.00 54 VAL A O 8
ATOM 8122 N N . GLU A 1 55 ? -16.127 10.455 -57.785 1.00 0.00 55 GLU A N 8
ATOM 8123 C CA . GLU A 1 55 ? -15.803 9.934 -59.108 1.00 0.00 55 GLU A CA 8
ATOM 8124 C C . GLU A 1 55 ? -15.590 8.424 -59.058 1.00 0.00 55 GLU A C 8
ATOM 8125 O O . GLU A 1 55 ? -16.169 7.681 -59.850 1.00 0.00 55 GLU A O 8
ATOM 8137 N N . VAL A 1 56 ? -14.755 7.975 -58.127 1.00 0.00 56 VAL A N 8
ATOM 8138 C CA . VAL A 1 56 ? -14.479 6.548 -57.995 1.00 0.00 56 VAL A CA 8
ATOM 8139 C C . VAL A 1 56 ? -15.744 5.790 -57.598 1.00 0.00 56 VAL A C 8
ATOM 8140 O O . VAL A 1 56 ? -16.020 4.712 -58.124 1.00 0.00 56 VAL A O 8
ATOM 8153 N N . LEU A 1 57 ? -16.506 6.356 -56.665 1.00 0.00 57 LEU A N 8
ATOM 8154 C CA . LEU A 1 57 ? -17.737 5.721 -56.204 1.00 0.00 57 LEU A CA 8
ATOM 8155 C C . LEU A 1 57 ? -18.591 5.264 -57.382 1.00 0.00 57 LEU A C 8
ATOM 8156 O O . LEU A 1 57 ? -19.040 4.118 -57.425 1.00 0.00 57 LEU A O 8
ATOM 8172 N N . LYS A 1 58 ? -18.817 6.163 -58.333 1.00 0.00 58 LYS A N 8
ATOM 8173 C CA . LYS A 1 58 ? -19.627 5.832 -59.500 1.00 0.00 58 LYS A CA 8
ATOM 8174 C C . LYS A 1 58 ? -18.988 4.694 -60.289 1.00 0.00 58 LYS A C 8
ATOM 8175 O O . LYS A 1 58 ? -19.680 3.818 -60.808 1.00 0.00 58 LYS A O 8
ATOM 8194 N N . ARG A 1 59 ? -17.662 4.715 -60.370 1.00 0.00 59 ARG A N 8
ATOM 8195 C CA . ARG A 1 59 ? -16.932 3.682 -61.095 1.00 0.00 59 ARG A CA 8
ATOM 8196 C C . ARG A 1 59 ? -17.096 2.330 -60.407 1.00 0.00 59 ARG A C 8
ATOM 8197 O O . ARG A 1 59 ? -17.185 1.293 -61.064 1.00 0.00 59 ARG A O 8
ATOM 8218 N N . GLU A 1 60 ? -17.134 2.352 -59.078 1.00 0.00 60 GLU A N 8
ATOM 8219 C CA . GLU A 1 60 ? -17.286 1.126 -58.304 1.00 0.00 60 GLU A CA 8
ATOM 8220 C C . GLU A 1 60 ? -18.684 1.054 -57.684 1.00 0.00 60 GLU A C 8
ATOM 8221 O O . GLU A 1 60 ? -18.884 1.495 -56.554 1.00 0.00 60 GLU A O 8
ATOM 8233 N N . PRO A 1 61 ? -19.654 0.513 -58.385 1.00 0.00 61 PRO A N 8
ATOM 8234 C CA . PRO A 1 61 ? -21.048 0.399 -57.858 1.00 0.00 61 PRO A CA 8
ATOM 8235 C C . PRO A 1 61 ? -21.155 -0.554 -56.665 1.00 0.00 61 PRO A C 8
ATOM 8236 O O . PRO A 1 61 ? -22.217 -0.673 -56.055 1.00 0.00 61 PRO A O 8
ATOM 8247 N N . LEU A 1 62 ? -20.057 -1.229 -56.334 1.00 0.00 62 LEU A N 8
ATOM 8248 C CA . LEU A 1 62 ? -20.060 -2.159 -55.212 1.00 0.00 62 LEU A CA 8
ATOM 8249 C C . LEU A 1 62 ? -20.392 -1.431 -53.911 1.00 0.00 62 LEU A C 8
ATOM 8250 O O . LEU A 1 62 ? -21.165 -1.931 -53.093 1.00 0.00 62 LEU A O 8
ATOM 8266 N N . ASN A 1 63 ? -19.809 -0.250 -53.722 1.00 0.00 63 ASN A N 8
ATOM 8267 C CA . ASN A 1 63 ? -20.063 0.523 -52.510 1.00 0.00 63 ASN A CA 8
ATOM 8268 C C . ASN A 1 63 ? -21.536 0.920 -52.414 1.00 0.00 63 ASN A C 8
ATOM 8269 O O . ASN A 1 63 ? -22.017 1.282 -51.341 1.00 0.00 63 ASN A O 8
ATOM 8280 N N . TYR A 1 64 ? -22.250 0.844 -53.535 1.00 0.00 64 TYR A N 8
ATOM 8281 C CA . TYR A 1 64 ? -23.667 1.195 -53.549 1.00 0.00 64 TYR A CA 8
ATOM 8282 C C . TYR A 1 64 ? -24.491 0.097 -52.886 1.00 0.00 64 TYR A C 8
ATOM 8283 O O . TYR A 1 64 ? -25.341 0.372 -52.039 1.00 0.00 64 TYR A O 8
ATOM 8301 N N . LEU A 1 65 ? -24.236 -1.147 -53.277 1.00 0.00 65 LEU A N 8
ATOM 8302 C CA . LEU A 1 65 ? -24.964 -2.279 -52.714 1.00 0.00 65 LEU A CA 8
ATOM 8303 C C . LEU A 1 65 ? -24.523 -2.530 -51.271 1.00 0.00 65 LEU A C 8
ATOM 8304 O O . LEU A 1 65 ? -23.438 -2.110 -50.869 1.00 0.00 65 LEU A O 8
ATOM 8320 N N . PRO A 1 66 ? -25.334 -3.201 -50.489 1.00 0.00 66 PRO A N 8
ATOM 8321 C CA . PRO A 1 66 ? -25.003 -3.502 -49.064 1.00 0.00 66 PRO A CA 8
ATOM 8322 C C . PRO A 1 66 ? -23.640 -4.176 -48.922 1.00 0.00 66 PRO A C 8
ATOM 8323 O O . PRO A 1 66 ? -23.272 -5.029 -49.729 1.00 0.00 66 PRO A O 8
ATOM 8334 N N . LEU A 1 67 ? -22.898 -3.786 -47.891 1.00 0.00 67 LEU A N 8
ATOM 8335 C CA . LEU A 1 67 ? -21.577 -4.358 -47.654 1.00 0.00 67 LEU A CA 8
ATOM 8336 C C . LEU A 1 67 ? -21.075 -3.987 -46.262 1.00 0.00 67 LEU A C 8
ATOM 8337 O O . LEU A 1 67 ? -21.860 -3.460 -45.491 1.00 0.00 67 LEU A O 8
ATOM 8353 N N . THR A 1 1 ? -3.534 -4.522 0.594 1.00 0.00 1 THR A N 9
ATOM 8354 C CA . THR A 1 1 ? -2.063 -4.471 0.826 1.00 0.00 1 THR A CA 9
ATOM 8355 C C . THR A 1 1 ? -1.725 -3.196 1.600 1.00 0.00 1 THR A C 9
ATOM 8356 O O . THR A 1 1 ? -2.446 -2.203 1.514 1.00 0.00 1 THR A O 9
ATOM 8369 N N . PRO A 1 2 ? -0.651 -3.206 2.350 1.00 0.00 2 PRO A N 9
ATOM 8370 C CA . PRO A 1 2 ? -0.224 -2.024 3.156 1.00 0.00 2 PRO A CA 9
ATOM 8371 C C . PRO A 1 2 ? 0.366 -0.916 2.288 1.00 0.00 2 PRO A C 9
ATOM 8372 O O . PRO A 1 2 ? 0.689 -1.134 1.121 1.00 0.00 2 PRO A O 9
ATOM 8383 N N . ILE A 1 3 ? 0.503 0.274 2.866 1.00 0.00 3 ILE A N 9
ATOM 8384 C CA . ILE A 1 3 ? 1.055 1.407 2.134 1.00 0.00 3 ILE A CA 9
ATOM 8385 C C . ILE A 1 3 ? 2.473 1.102 1.661 1.00 0.00 3 ILE A C 9
ATOM 8386 O O . ILE A 1 3 ? 3.235 0.425 2.350 1.00 0.00 3 ILE A O 9
ATOM 8402 N N . GLU A 1 4 ? 2.819 1.607 0.482 1.00 0.00 4 GLU A N 9
ATOM 8403 C CA . GLU A 1 4 ? 4.148 1.382 -0.075 1.00 0.00 4 GLU A CA 9
ATOM 8404 C C . GLU A 1 4 ? 5.195 2.174 0.703 1.00 0.00 4 GLU A C 9
ATOM 8405 O O . GLU A 1 4 ? 4.858 3.032 1.518 1.00 0.00 4 GLU A O 9
ATOM 8417 N N . SER A 1 5 ? 6.465 1.879 0.444 1.00 0.00 5 SER A N 9
ATOM 8418 C CA . SER A 1 5 ? 7.554 2.569 1.125 1.00 0.00 5 SER A CA 9
ATOM 8419 C C . SER A 1 5 ? 7.612 4.032 0.698 1.00 0.00 5 SER A C 9
ATOM 8420 O O . SER A 1 5 ? 7.040 4.413 -0.323 1.00 0.00 5 SER A O 9
ATOM 8428 N N . HIS A 1 6 ? 8.305 4.847 1.487 1.00 0.00 6 HIS A N 9
ATOM 8429 C CA . HIS A 1 6 ? 8.430 6.267 1.180 1.00 0.00 6 HIS A CA 9
ATOM 8430 C C . HIS A 1 6 ? 9.671 6.530 0.331 1.00 0.00 6 HIS A C 9
ATOM 8431 O O . HIS A 1 6 ? 10.195 7.643 0.312 1.00 0.00 6 HIS A O 9
ATOM 8446 N N . GLN A 1 7 ? 10.135 5.50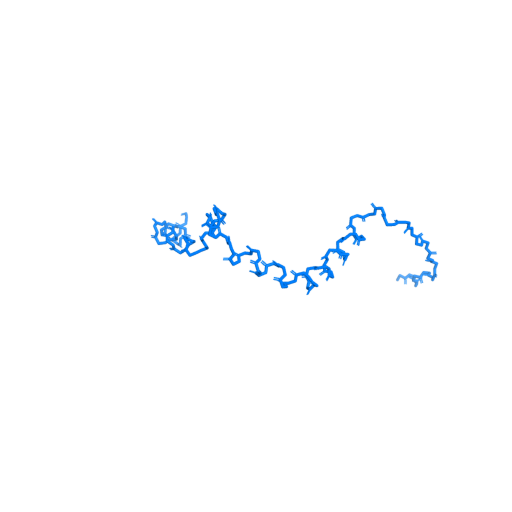0 -0.371 1.00 0.00 7 GLN A N 9
ATOM 8447 C CA . GLN A 1 7 ? 11.314 5.637 -1.218 1.00 0.00 7 GLN A CA 9
ATOM 8448 C C . GLN A 1 7 ? 11.034 6.588 -2.377 1.00 0.00 7 GLN A C 9
ATOM 8449 O O . GLN A 1 7 ? 9.982 6.516 -3.012 1.00 0.00 7 GLN A O 9
ATOM 8463 N N . VAL A 1 8 ? 11.982 7.480 -2.647 1.00 0.00 8 VAL A N 9
ATOM 8464 C CA . VAL A 1 8 ? 11.825 8.442 -3.732 1.00 0.00 8 VAL A CA 9
ATOM 8465 C C . VAL A 1 8 ? 13.127 8.583 -4.514 1.00 0.00 8 VAL A C 9
ATOM 8466 O O . VAL A 1 8 ? 14.216 8.479 -3.951 1.00 0.00 8 VAL A O 9
ATOM 8479 N N . GLU A 1 9 ? 13.005 8.819 -5.816 1.00 0.00 9 GLU A N 9
ATOM 8480 C CA . GLU A 1 9 ? 14.178 8.973 -6.668 1.00 0.00 9 GLU A CA 9
ATOM 8481 C C . GLU A 1 9 ? 13.929 10.031 -7.738 1.00 0.00 9 GLU A C 9
ATOM 8482 O O . GLU A 1 9 ? 12.784 10.390 -8.016 1.00 0.00 9 GLU A O 9
ATOM 8494 N N . LYS A 1 10 ? 15.007 10.527 -8.336 1.00 0.00 10 LYS A N 9
ATOM 8495 C CA . LYS A 1 10 ? 14.893 11.545 -9.374 1.00 0.00 10 LYS A CA 9
ATOM 8496 C C . LYS A 1 10 ? 15.804 11.212 -10.551 1.00 0.00 10 LYS A C 9
ATOM 8497 O O . LYS A 1 10 ? 16.853 10.593 -10.380 1.00 0.00 10 LYS A O 9
ATOM 8516 N N . ARG A 1 11 ? 15.395 11.628 -11.744 1.00 0.00 11 ARG A N 9
ATOM 8517 C CA . ARG A 1 11 ? 16.183 11.369 -12.943 1.00 0.00 11 ARG A CA 9
ATOM 8518 C C . ARG A 1 11 ? 16.067 12.531 -13.924 1.00 0.00 11 ARG A C 9
ATOM 8519 O O . ARG A 1 11 ? 15.359 13.505 -13.668 1.00 0.00 11 ARG A O 9
ATOM 8540 N N . LYS A 1 12 ? 16.768 12.421 -15.047 1.00 0.00 12 LYS A N 9
ATOM 8541 C CA . LYS A 1 12 ? 16.737 13.470 -16.060 1.00 0.00 12 LYS A CA 9
ATOM 8542 C C . LYS A 1 12 ? 15.485 13.343 -16.923 1.00 0.00 12 LYS A C 9
ATOM 8543 O O . LYS A 1 12 ? 14.984 12.241 -17.147 1.00 0.00 12 LYS A O 9
ATOM 8562 N N . CYS A 1 13 ? 14.984 14.477 -17.402 1.00 0.00 13 CYS A N 9
ATOM 8563 C CA . CYS A 1 13 ? 13.789 14.480 -18.237 1.00 0.00 13 CYS A CA 9
ATOM 8564 C C . CYS A 1 13 ? 14.033 13.709 -19.530 1.00 0.00 13 CYS A C 9
ATOM 8565 O O . CYS A 1 13 ? 14.508 14.267 -20.519 1.00 0.00 13 CYS A O 9
ATOM 8572 N N . ASN A 1 14 ? 13.700 12.421 -19.513 1.00 0.00 14 ASN A N 9
ATOM 8573 C CA . ASN A 1 14 ? 13.883 11.579 -20.691 1.00 0.00 14 ASN A CA 9
ATOM 8574 C C . ASN A 1 14 ? 12.534 11.117 -21.241 1.00 0.00 14 ASN A C 9
ATOM 8575 O O . ASN A 1 14 ? 12.371 10.965 -22.452 1.00 0.00 14 ASN A O 9
ATOM 8586 N N . THR A 1 15 ? 11.575 10.888 -20.343 1.00 0.00 15 THR A N 9
ATOM 8587 C CA . THR A 1 15 ? 10.245 10.436 -20.743 1.00 0.00 15 THR A CA 9
ATOM 8588 C C . THR A 1 15 ? 9.710 11.266 -21.907 1.00 0.00 15 THR A C 9
ATOM 8589 O O . THR A 1 15 ? 9.991 12.460 -22.013 1.00 0.00 15 THR A O 9
ATOM 8600 N N . ALA A 1 16 ? 8.941 10.621 -22.779 1.00 0.00 16 ALA A N 9
ATOM 8601 C CA . ALA A 1 16 ? 8.370 11.301 -23.937 1.00 0.00 16 ALA A CA 9
ATOM 8602 C C . ALA A 1 16 ? 7.378 12.379 -23.506 1.00 0.00 16 ALA A C 9
ATOM 8603 O O . ALA A 1 16 ? 7.082 13.301 -24.267 1.00 0.00 16 ALA A O 9
ATOM 8610 N N . THR A 1 17 ? 6.865 12.259 -22.284 1.00 0.00 17 THR A N 9
ATOM 8611 C CA . THR A 1 17 ? 5.907 13.232 -21.771 1.00 0.00 17 THR A CA 9
ATOM 8612 C C . THR A 1 17 ? 6.584 14.575 -21.519 1.00 0.00 17 THR A C 9
ATOM 8613 O O . THR A 1 17 ? 6.017 15.630 -21.803 1.00 0.00 17 THR A O 9
ATOM 8624 N N . CYS A 1 18 ? 7.799 14.529 -20.983 1.00 0.00 18 CYS A N 9
ATOM 8625 C CA . CYS A 1 18 ? 8.543 15.750 -20.696 1.00 0.00 18 CYS A CA 9
ATOM 8626 C C . CYS A 1 18 ? 8.784 16.544 -21.976 1.00 0.00 18 CYS A C 9
ATOM 8627 O O . CYS A 1 18 ? 8.583 17.758 -22.012 1.00 0.00 18 CYS A O 9
ATOM 8634 N N . ALA A 1 19 ? 9.217 15.851 -23.023 1.00 0.00 19 ALA A N 9
ATOM 8635 C CA . ALA A 1 19 ? 9.482 16.502 -24.301 1.00 0.00 19 ALA A CA 9
ATOM 8636 C C . ALA A 1 19 ? 8.188 17.014 -24.927 1.00 0.00 19 ALA A C 9
ATOM 8637 O O . ALA A 1 19 ? 8.194 17.989 -25.675 1.00 0.00 19 ALA A O 9
ATOM 8644 N N . THR A 1 20 ? 7.084 16.341 -24.634 1.00 0.00 20 THR A N 9
ATOM 8645 C CA . THR A 1 20 ? 5.793 16.733 -25.190 1.00 0.00 20 THR A CA 9
ATOM 8646 C C . THR A 1 20 ? 5.398 18.144 -24.754 1.00 0.00 20 THR A C 9
ATOM 8647 O O . THR A 1 20 ? 4.881 18.923 -25.555 1.00 0.00 20 THR A O 9
ATOM 8658 N N . GLN A 1 21 ? 5.622 18.464 -23.482 1.00 0.00 21 GLN A N 9
ATOM 8659 C CA . GLN A 1 21 ? 5.255 19.781 -22.966 1.00 0.00 21 GLN A CA 9
ATOM 8660 C C . GLN A 1 21 ? 6.220 20.869 -23.446 1.00 0.00 21 GLN A C 9
ATOM 8661 O O . GLN A 1 21 ? 5.815 22.014 -23.649 1.00 0.00 21 GLN A O 9
ATOM 8675 N N . ARG A 1 22 ? 7.491 20.518 -23.628 1.00 0.00 22 ARG A N 9
ATOM 8676 C CA . ARG A 1 22 ? 8.475 21.498 -24.082 1.00 0.00 22 ARG A CA 9
ATOM 8677 C C . ARG A 1 22 ? 8.446 21.633 -25.603 1.00 0.00 22 ARG A C 9
ATOM 8678 O O . ARG A 1 22 ? 8.837 22.664 -26.150 1.00 0.00 22 ARG A O 9
ATOM 8699 N N . LEU A 1 23 ? 7.980 20.588 -26.280 1.00 0.00 23 LEU A N 9
ATOM 8700 C CA . LEU A 1 23 ? 7.903 20.604 -27.737 1.00 0.00 23 LEU A CA 9
ATOM 8701 C C . LEU A 1 23 ? 6.697 21.416 -28.196 1.00 0.00 23 LEU A C 9
ATOM 8702 O O . LEU A 1 23 ? 6.776 22.170 -29.166 1.00 0.00 23 LEU A O 9
ATOM 8718 N N . ALA A 1 24 ? 5.578 21.254 -27.495 1.00 0.00 24 ALA A N 9
ATOM 8719 C CA . ALA A 1 24 ? 4.360 21.974 -27.846 1.00 0.00 24 ALA A CA 9
ATOM 8720 C C . ALA A 1 24 ? 4.584 23.482 -27.780 1.00 0.00 24 ALA A C 9
ATOM 8721 O O . ALA A 1 24 ? 4.181 24.216 -28.682 1.00 0.00 24 ALA A O 9
ATOM 8728 N N . ASN A 1 25 ? 5.224 23.941 -26.709 1.00 0.00 25 ASN A N 9
ATOM 8729 C CA . ASN A 1 25 ? 5.486 25.367 -26.547 1.00 0.00 25 ASN A CA 9
ATOM 8730 C C . ASN A 1 25 ? 6.415 25.871 -27.647 1.00 0.00 25 ASN A C 9
ATOM 8731 O O . ASN A 1 25 ? 6.214 26.955 -28.195 1.00 0.00 25 ASN A O 9
ATOM 8742 N N . PHE A 1 26 ? 7.434 25.078 -27.961 1.00 0.00 26 PHE A N 9
ATOM 8743 C CA . PHE A 1 26 ? 8.394 25.453 -28.993 1.00 0.00 26 PHE A CA 9
ATOM 8744 C C . PHE A 1 26 ? 7.758 25.373 -30.377 1.00 0.00 26 PHE A C 9
ATOM 8745 O O . PHE A 1 26 ? 8.154 26.091 -31.294 1.00 0.00 26 PHE A O 9
ATOM 8762 N N . LEU A 1 27 ? 6.774 24.492 -30.522 1.00 0.00 27 LEU A N 9
ATOM 8763 C CA . LEU A 1 27 ? 6.096 24.324 -31.802 1.00 0.00 27 LEU A CA 9
ATOM 8764 C C . LEU A 1 27 ? 5.437 25.637 -32.223 1.00 0.00 27 LEU A C 9
ATOM 8765 O O . LEU A 1 27 ? 5.778 26.214 -33.256 1.00 0.00 27 LEU A O 9
ATOM 8781 N N . VAL A 1 28 ? 4.490 26.103 -31.413 1.00 0.00 28 VAL A N 9
ATOM 8782 C CA . VAL A 1 28 ? 3.780 27.344 -31.709 1.00 0.00 28 VAL A CA 9
ATOM 8783 C C . VAL A 1 28 ? 4.706 28.555 -31.601 1.00 0.00 28 VAL A C 9
ATOM 8784 O O . VAL A 1 28 ? 4.399 29.629 -32.119 1.00 0.00 28 VAL A O 9
ATOM 8797 N N . HIS A 1 29 ? 5.833 28.380 -30.915 1.00 0.00 29 HIS A N 9
ATOM 8798 C CA . HIS A 1 29 ? 6.784 29.470 -30.733 1.00 0.00 29 HIS A CA 9
ATOM 8799 C C . HIS A 1 29 ? 7.790 29.519 -31.879 1.00 0.00 29 HIS A C 9
ATOM 8800 O O . HIS A 1 29 ? 8.415 30.551 -32.122 1.00 0.00 29 HIS A O 9
ATOM 8815 N N . SER A 1 30 ? 7.949 28.399 -32.576 1.00 0.00 30 SER A N 9
ATOM 8816 C CA . SER A 1 30 ? 8.888 28.321 -33.689 1.00 0.00 30 SER A CA 9
ATOM 8817 C C . SER A 1 30 ? 8.152 28.215 -35.023 1.00 0.00 30 SER A C 9
ATOM 8818 O O . SER A 1 30 ? 8.733 27.798 -36.023 1.00 0.00 30 SER A O 9
ATOM 8826 N N . SER A 1 31 ? 6.876 28.589 -35.038 1.00 0.00 31 SER A N 9
ATOM 8827 C CA . SER A 1 31 ? 6.094 28.523 -36.268 1.00 0.00 31 SER A CA 9
ATOM 8828 C C . SER A 1 31 ? 6.677 29.463 -37.321 1.00 0.00 31 SER A C 9
ATOM 8829 O O . SER A 1 31 ? 6.946 29.060 -38.453 1.00 0.00 31 SER A O 9
ATOM 8837 N N . ASN A 1 32 ? 6.860 30.720 -36.931 1.00 0.00 32 ASN A N 9
ATOM 8838 C CA . ASN A 1 32 ? 7.404 31.728 -37.837 1.00 0.00 32 ASN A CA 9
ATOM 8839 C C . ASN A 1 32 ? 8.731 31.265 -38.430 1.00 0.00 32 ASN A C 9
ATOM 8840 O O . ASN A 1 32 ? 8.882 31.181 -39.649 1.00 0.00 32 ASN A O 9
ATOM 8851 N N . ASN A 1 33 ? 9.689 30.968 -37.561 1.00 0.00 33 ASN A N 9
ATOM 8852 C CA . ASN A 1 33 ? 11.002 30.516 -38.011 1.00 0.00 33 ASN A CA 9
ATOM 8853 C C . ASN A 1 33 ? 10.877 29.245 -38.845 1.00 0.00 33 ASN A C 9
ATOM 8854 O O . ASN A 1 33 ? 11.543 29.098 -39.870 1.00 0.00 33 ASN A O 9
ATOM 8865 N N . PHE A 1 34 ? 10.027 28.327 -38.401 1.00 0.00 34 PHE A N 9
ATOM 8866 C CA . PHE A 1 34 ? 9.830 27.069 -39.113 1.00 0.00 34 PHE A CA 9
ATOM 8867 C C . PHE A 1 34 ? 9.503 27.313 -40.583 1.00 0.00 34 PHE A C 9
ATOM 8868 O O . PHE A 1 34 ? 9.999 26.609 -41.462 1.00 0.00 34 PHE A O 9
ATOM 8885 N N . GLY A 1 35 ? 8.658 28.305 -40.842 1.00 0.00 35 GLY A N 9
ATOM 8886 C CA . GLY A 1 35 ? 8.267 28.618 -42.212 1.00 0.00 35 GLY A CA 9
ATOM 8887 C C . GLY A 1 35 ? 9.474 29.034 -43.047 1.00 0.00 35 GLY A C 9
ATOM 8888 O O . GLY A 1 35 ? 9.597 28.656 -44.211 1.00 0.00 35 GLY A O 9
ATOM 8892 N N . ALA A 1 36 ? 10.356 29.822 -42.443 1.00 0.00 36 ALA A N 9
ATOM 8893 C CA . ALA A 1 36 ? 11.547 30.294 -43.141 1.00 0.00 36 ALA A CA 9
ATOM 8894 C C . ALA A 1 36 ? 12.389 29.116 -43.624 1.00 0.00 36 ALA A C 9
ATOM 8895 O O . ALA A 1 36 ? 12.893 29.122 -44.746 1.00 0.00 36 ALA A O 9
ATOM 8902 N N . ILE A 1 37 ? 12.533 28.106 -42.773 1.00 0.00 37 ILE A N 9
ATOM 8903 C CA . ILE A 1 37 ? 13.312 26.926 -43.133 1.00 0.00 37 ILE A CA 9
ATOM 8904 C C . ILE A 1 37 ? 12.583 26.105 -44.193 1.00 0.00 37 ILE A C 9
ATOM 8905 O O . ILE A 1 37 ? 13.185 25.674 -45.176 1.00 0.00 37 ILE A O 9
ATOM 8921 N N . LEU A 1 38 ? 11.286 25.890 -43.991 1.00 0.00 38 LEU A N 9
ATOM 8922 C CA . LEU A 1 38 ? 10.497 25.117 -44.944 1.00 0.00 38 LEU A CA 9
ATOM 8923 C C . LEU A 1 38 ? 10.615 25.720 -46.340 1.00 0.00 38 LEU A C 9
ATOM 8924 O O . LEU A 1 38 ? 10.907 25.020 -47.309 1.00 0.00 38 LEU A O 9
ATOM 8940 N N . SER A 1 39 ? 10.381 27.024 -46.431 1.00 0.00 39 SER A N 9
ATOM 8941 C CA . SER A 1 39 ? 10.458 27.719 -47.711 1.00 0.00 39 SER A CA 9
ATOM 8942 C C . SER A 1 39 ? 11.832 27.526 -48.345 1.00 0.00 39 SER A C 9
ATOM 8943 O O . SER A 1 39 ? 11.953 27.416 -49.565 1.00 0.00 39 SER A O 9
ATOM 8951 N N . SER A 1 40 ? 12.865 27.490 -47.510 1.00 0.00 40 SER A N 9
ATOM 8952 C CA . SER A 1 40 ? 14.228 27.313 -48.000 1.00 0.00 40 SER A CA 9
ATOM 8953 C C . SER A 1 40 ? 14.600 25.834 -48.049 1.00 0.00 40 SER A C 9
ATOM 8954 O O . SER A 1 40 ? 15.744 25.464 -47.784 1.00 0.00 40 SER A O 9
ATOM 8962 N N . THR A 1 41 ? 13.627 24.992 -48.387 1.00 0.00 41 THR A N 9
ATOM 8963 C CA . THR A 1 41 ? 13.868 23.554 -48.466 1.00 0.00 41 THR A CA 9
ATOM 8964 C C . THR A 1 41 ? 14.430 23.171 -49.834 1.00 0.00 41 THR A C 9
ATOM 8965 O O . THR A 1 41 ? 13.962 22.224 -50.466 1.00 0.00 41 THR A O 9
ATOM 8976 N N . ASN A 1 42 ? 15.440 23.910 -50.284 1.00 0.00 42 ASN A N 9
ATOM 8977 C CA . ASN A 1 42 ? 16.056 23.634 -51.577 1.00 0.00 42 ASN A CA 9
ATOM 8978 C C . ASN A 1 42 ? 17.248 22.695 -51.417 1.00 0.00 42 ASN A C 9
ATOM 8979 O O . ASN A 1 42 ? 18.145 22.667 -52.259 1.00 0.00 42 ASN A O 9
ATOM 8990 N N . VAL A 1 43 ? 17.250 21.926 -50.331 1.00 0.00 43 VAL A N 9
ATOM 8991 C CA . VAL A 1 43 ? 18.338 20.988 -50.073 1.00 0.00 43 VAL A CA 9
ATOM 8992 C C . VAL A 1 43 ? 18.060 19.634 -50.730 1.00 0.00 43 VAL A C 9
ATOM 8993 O O . VAL A 1 43 ? 18.675 18.627 -50.378 1.00 0.00 43 VAL A O 9
ATOM 9006 N N . GLY A 1 44 ? 17.136 19.613 -51.688 1.00 0.00 44 GLY A N 9
ATOM 9007 C CA . GLY A 1 44 ? 16.795 18.376 -52.380 1.00 0.00 44 GLY A CA 9
ATOM 9008 C C . GLY A 1 44 ? 15.878 17.494 -51.531 1.00 0.00 44 GLY A C 9
ATOM 9009 O O . GLY A 1 44 ? 15.781 16.289 -51.762 1.00 0.00 44 GLY A O 9
ATOM 9013 N N . SER A 1 45 ? 15.205 18.097 -50.552 1.00 0.00 45 SER A N 9
ATOM 9014 C CA . SER A 1 45 ? 14.301 17.347 -49.686 1.00 0.00 45 SER A CA 9
ATOM 9015 C C . SER A 1 45 ? 12.851 17.711 -49.990 1.00 0.00 45 SER A C 9
ATOM 9016 O O . SER A 1 45 ? 11.996 17.689 -49.105 1.00 0.00 45 SER A O 9
ATOM 9024 N N . ASN A 1 46 ? 12.585 18.047 -51.248 1.00 0.00 46 ASN A N 9
ATOM 9025 C CA . ASN A 1 46 ? 11.237 18.418 -51.662 1.00 0.00 46 ASN A CA 9
ATOM 9026 C C . ASN A 1 46 ? 10.507 17.215 -52.253 1.00 0.00 46 ASN A C 9
ATOM 9027 O O . ASN A 1 46 ? 9.610 17.368 -53.082 1.00 0.00 46 ASN A O 9
ATOM 9038 N N . THR A 1 47 ? 10.897 16.020 -51.820 1.00 0.00 47 THR A N 9
ATOM 9039 C CA . THR A 1 47 ? 10.272 14.798 -52.314 1.00 0.00 47 THR A CA 9
ATOM 9040 C C . THR A 1 47 ? 8.830 14.694 -51.825 1.00 0.00 47 THR A C 9
ATOM 9041 O O . THR A 1 47 ? 8.050 13.886 -52.329 1.00 0.00 47 THR A O 9
ATOM 9052 N N . TYR A 1 48 ? 8.481 15.518 -50.841 1.00 0.00 48 TYR A N 9
ATOM 9053 C CA . TYR A 1 48 ? 7.130 15.511 -50.292 1.00 0.00 48 TYR A CA 9
ATOM 9054 C C . TYR A 1 48 ? 6.238 16.495 -51.046 1.00 0.00 48 TYR A C 9
ATOM 9055 O O . TYR A 1 48 ? 5.204 16.925 -50.535 1.00 0.00 48 TYR A O 9
ATOM 9073 N N . GLY A 1 49 ? 6.643 16.846 -52.262 1.00 0.00 49 GLY A N 9
ATOM 9074 C CA . GLY A 1 49 ? 5.871 17.781 -53.072 1.00 0.00 49 GLY A CA 9
ATOM 9075 C C . GLY A 1 49 ? 4.400 17.382 -53.115 1.00 0.00 49 GLY A C 9
ATOM 9076 O O . GLY A 1 49 ? 4.067 16.197 -53.122 1.00 0.00 49 GLY A O 9
ATOM 9080 N N . LYS A 1 50 ? 3.524 18.381 -53.144 1.00 0.00 50 LYS A N 9
ATOM 9081 C CA . LYS A 1 50 ? 2.088 18.127 -53.185 1.00 0.00 50 LYS A CA 9
ATOM 9082 C C . LYS A 1 50 ? 1.714 17.377 -54.460 1.00 0.00 50 LYS A C 9
ATOM 9083 O O . LYS A 1 50 ? 0.857 16.494 -54.442 1.00 0.00 50 LYS A O 9
ATOM 9102 N N . ARG A 1 51 ? 2.362 17.736 -55.563 1.00 0.00 51 ARG A N 9
ATOM 9103 C CA . ARG A 1 51 ? 2.089 17.090 -56.842 1.00 0.00 51 ARG A CA 9
ATOM 9104 C C . ARG A 1 51 ? 2.426 15.599 -56.790 1.00 0.00 51 ARG A C 9
ATOM 9105 O O . ARG A 1 51 ? 2.027 14.837 -57.670 1.00 0.00 51 ARG A O 9
ATOM 9126 N N . ASN A 1 52 ? 3.159 15.185 -55.759 1.00 0.00 52 ASN A N 9
ATOM 9127 C CA . ASN A 1 52 ? 3.530 13.782 -55.619 1.00 0.00 52 ASN A CA 9
ATOM 9128 C C . ASN A 1 52 ? 2.367 12.975 -55.051 1.00 0.00 52 ASN A C 9
ATOM 9129 O O . ASN A 1 52 ? 2.204 11.797 -55.370 1.00 0.00 52 ASN A O 9
ATOM 9140 N N . ALA A 1 53 ? 1.562 13.613 -54.207 1.00 0.00 53 ALA A N 9
ATOM 9141 C CA . ALA A 1 53 ? 0.417 12.941 -53.601 1.00 0.00 53 ALA A CA 9
ATOM 9142 C C . ALA A 1 53 ? -0.540 12.428 -54.673 1.00 0.00 53 ALA A C 9
ATOM 9143 O O . ALA A 1 53 ? -1.021 11.297 -54.597 1.00 0.00 53 ALA A O 9
ATOM 9150 N N . VAL A 1 54 ? -0.815 13.264 -55.668 1.00 0.00 54 VAL A N 9
ATOM 9151 C CA . VAL A 1 54 ? -1.719 12.879 -56.746 1.00 0.00 54 VAL A CA 9
ATOM 9152 C C . VAL A 1 54 ? -1.075 11.816 -57.633 1.00 0.00 54 VAL A C 9
ATOM 9153 O O . VAL A 1 54 ? -1.770 10.989 -58.225 1.00 0.00 54 VAL A O 9
ATOM 9166 N N . GLU A 1 55 ? 0.251 11.838 -57.721 1.00 0.00 55 GLU A N 9
ATOM 9167 C CA . GLU A 1 55 ? 0.966 10.866 -58.541 1.00 0.00 55 GLU A CA 9
ATOM 9168 C C . GLU A 1 55 ? 0.807 9.457 -57.976 1.00 0.00 55 GLU A C 9
ATOM 9169 O O . GLU A 1 55 ? 0.524 8.514 -58.715 1.00 0.00 55 GLU A O 9
ATOM 9181 N N . VAL A 1 56 ? 0.991 9.318 -56.668 1.00 0.00 56 VAL A N 9
ATOM 9182 C CA . VAL A 1 56 ? 0.864 8.013 -56.028 1.00 0.00 56 VAL A CA 9
ATOM 9183 C C . VAL A 1 56 ? -0.605 7.630 -55.868 1.00 0.00 56 VAL A C 9
ATOM 9184 O O . VAL A 1 56 ? -0.958 6.453 -55.954 1.00 0.00 56 VAL A O 9
ATOM 9197 N N . LEU A 1 57 ? -1.456 8.625 -55.636 1.00 0.00 57 LEU A N 9
ATOM 9198 C CA . LEU A 1 57 ? -2.885 8.373 -55.468 1.00 0.00 57 LEU A CA 9
ATOM 9199 C C . LEU A 1 57 ? -3.438 7.573 -56.643 1.00 0.00 57 LEU A C 9
ATOM 9200 O O . LEU A 1 57 ? -4.107 6.558 -56.449 1.00 0.00 57 LEU A O 9
ATOM 9216 N N . LYS A 1 58 ? -3.163 8.032 -57.860 1.00 0.00 58 LYS A N 9
ATOM 9217 C CA . LYS A 1 58 ? -3.650 7.336 -59.046 1.00 0.00 58 LYS A CA 9
ATOM 9218 C C . LYS A 1 58 ? -2.947 5.991 -59.203 1.00 0.00 58 LYS A C 9
ATOM 9219 O O . LYS A 1 58 ? -3.566 4.997 -59.583 1.00 0.00 58 LYS A O 9
ATOM 9238 N N . ARG A 1 59 ? -1.652 5.968 -58.906 1.00 0.00 59 ARG A N 9
ATOM 9239 C CA . ARG A 1 59 ? -0.872 4.739 -59.015 1.00 0.00 59 ARG A CA 9
ATOM 9240 C C . ARG A 1 59 ? -1.341 3.710 -57.989 1.00 0.00 59 ARG A C 9
ATOM 9241 O O . ARG A 1 59 ? -1.123 2.510 -58.157 1.00 0.00 59 ARG A O 9
ATOM 9262 N N . GLU A 1 60 ? -1.983 4.189 -56.927 1.00 0.00 60 GLU A N 9
ATOM 9263 C CA . GLU A 1 60 ? -2.476 3.303 -55.878 1.00 0.00 60 GLU A CA 9
ATOM 9264 C C . GLU A 1 60 ? -4.002 3.208 -55.928 1.00 0.00 60 GLU A C 9
ATOM 9265 O O . GLU A 1 60 ? -4.695 3.903 -55.185 1.00 0.00 60 GLU A O 9
ATOM 9277 N N . PRO A 1 61 ? -4.537 2.370 -56.782 1.00 0.00 61 PRO A N 9
ATOM 9278 C CA . PRO A 1 61 ? -6.015 2.197 -56.914 1.00 0.00 61 PRO A CA 9
ATOM 9279 C C . PRO A 1 61 ? -6.648 1.584 -55.663 1.00 0.00 61 PRO A C 9
ATOM 9280 O O . PRO A 1 61 ? -7.872 1.488 -55.565 1.00 0.00 61 PRO A O 9
ATOM 9291 N N . LEU A 1 62 ? -5.816 1.182 -54.704 1.00 0.00 62 LEU A N 9
ATOM 9292 C CA . LEU A 1 62 ? -6.322 0.599 -53.469 1.00 0.00 62 LEU A CA 9
ATOM 9293 C C . LEU A 1 62 ? -7.166 1.625 -52.719 1.00 0.00 62 LEU A C 9
ATOM 9294 O O . LEU A 1 62 ? -8.236 1.306 -52.201 1.00 0.00 62 LEU A O 9
ATOM 9310 N N . ASN A 1 63 ? -6.679 2.861 -52.679 1.00 0.00 63 ASN A N 9
ATOM 9311 C CA . ASN A 1 63 ? -7.396 3.937 -52.005 1.00 0.00 63 ASN A CA 9
ATOM 9312 C C . ASN A 1 63 ? -8.444 4.561 -52.930 1.00 0.00 63 ASN A C 9
ATOM 9313 O O . ASN A 1 63 ? -9.249 5.386 -52.497 1.00 0.00 63 ASN A O 9
ATOM 9324 N N . TYR A 1 64 ? -8.432 4.168 -54.205 1.00 0.00 64 TYR A N 9
ATOM 9325 C CA . TYR A 1 64 ? -9.388 4.699 -55.169 1.00 0.00 64 TYR A CA 9
ATOM 9326 C C . TYR A 1 64 ? -10.766 4.085 -54.949 1.00 0.00 64 TYR A C 9
ATOM 9327 O O . TYR A 1 64 ? -11.788 4.706 -55.240 1.00 0.00 64 TYR A O 9
ATOM 9345 N N . LEU A 1 65 ? -10.786 2.862 -54.430 1.00 0.00 65 LEU A N 9
ATOM 9346 C CA . LEU A 1 65 ? -12.044 2.172 -54.173 1.00 0.00 65 LEU A CA 9
ATOM 9347 C C . LEU A 1 65 ? -12.593 2.569 -52.801 1.00 0.00 65 LEU A C 9
ATOM 9348 O O . LEU A 1 65 ? -11.845 3.034 -51.941 1.00 0.00 65 LEU A O 9
ATOM 9364 N N . PRO A 1 66 ? -13.873 2.397 -52.579 1.00 0.00 66 PRO A N 9
ATOM 9365 C CA . PRO A 1 66 ? -14.513 2.751 -51.277 1.00 0.00 66 PRO A CA 9
ATOM 9366 C C . PRO A 1 66 ? -13.797 2.107 -50.092 1.00 0.00 66 PRO A C 9
ATOM 9367 O O . PRO A 1 66 ? -13.373 0.953 -50.163 1.00 0.00 66 PRO A O 9
ATOM 9378 N N . LEU A 1 67 ? -13.665 2.861 -49.006 1.00 0.00 67 LEU A N 9
ATOM 9379 C CA . LEU A 1 67 ? -12.999 2.356 -47.812 1.00 0.00 67 LEU A CA 9
ATOM 9380 C C . LEU A 1 67 ? -13.257 3.278 -46.624 1.00 0.00 67 LEU A C 9
ATOM 9381 O O . LEU A 1 67 ? -13.045 4.471 -46.769 1.00 0.00 67 LEU A O 9
ATOM 9397 N N . THR A 1 1 ? -3.285 -2.652 -0.277 1.00 0.00 1 THR A N 10
ATOM 9398 C CA . THR A 1 1 ? -2.098 -3.358 0.281 1.00 0.00 1 THR A CA 10
ATOM 9399 C C . THR A 1 1 ? -1.292 -2.375 1.135 1.00 0.00 1 THR A C 10
ATOM 9400 O O . THR A 1 1 ? -1.344 -1.167 0.907 1.00 0.00 1 THR A O 10
ATOM 9413 N N . PRO A 1 2 ? -0.554 -2.858 2.107 1.00 0.00 2 PRO A N 10
ATOM 9414 C CA . PRO A 1 2 ? 0.266 -1.984 2.996 1.00 0.00 2 PRO A CA 10
ATOM 9415 C C . PRO A 1 2 ? 1.488 -1.419 2.277 1.00 0.00 2 PRO A C 10
ATOM 9416 O O . PRO A 1 2 ? 1.966 -1.993 1.299 1.00 0.00 2 PRO A O 10
ATOM 9427 N N . ILE A 1 3 ? 1.987 -0.289 2.769 1.00 0.00 3 ILE A N 10
ATOM 9428 C CA . ILE A 1 3 ? 3.153 0.346 2.165 1.00 0.00 3 ILE A CA 10
ATOM 9429 C C . ILE A 1 3 ? 4.281 -0.665 1.987 1.00 0.00 3 ILE A C 10
ATOM 9430 O O . ILE A 1 3 ? 4.505 -1.518 2.846 1.00 0.00 3 ILE A O 10
ATOM 9446 N N . GLU A 1 4 ? 4.990 -0.563 0.867 1.00 0.00 4 GLU A N 10
ATOM 9447 C CA . GLU A 1 4 ? 6.093 -1.474 0.587 1.00 0.00 4 GLU A CA 10
ATOM 9448 C C . GLU A 1 4 ? 7.116 -1.442 1.719 1.00 0.00 4 GLU A C 10
ATOM 9449 O O . GLU A 1 4 ? 7.105 -0.535 2.552 1.00 0.00 4 GLU A O 10
ATOM 9461 N N . SER A 1 5 ? 7.996 -2.437 1.743 1.00 0.00 5 SER A N 10
ATOM 9462 C CA . SER A 1 5 ? 9.020 -2.513 2.779 1.00 0.00 5 SER A CA 10
ATOM 9463 C C . SER A 1 5 ? 10.057 -1.411 2.592 1.00 0.00 5 SER A C 10
ATOM 9464 O O . SER A 1 5 ? 10.171 -0.829 1.513 1.00 0.00 5 SER A O 10
ATOM 9472 N N . HIS A 1 6 ? 10.810 -1.129 3.650 1.00 0.00 6 HIS A N 10
ATOM 9473 C CA . HIS A 1 6 ? 11.836 -0.094 3.593 1.00 0.00 6 HIS A CA 10
ATOM 9474 C C . HIS A 1 6 ? 12.930 -0.467 2.597 1.00 0.00 6 HIS A C 10
ATOM 9475 O O . HIS A 1 6 ? 13.649 0.399 2.099 1.00 0.00 6 HIS A O 10
ATOM 9490 N N . GLN A 1 7 ? 13.054 -1.760 2.310 1.00 0.00 7 GLN A N 10
ATOM 9491 C CA . GLN A 1 7 ? 14.068 -2.229 1.372 1.00 0.00 7 GLN A CA 10
ATOM 9492 C C . GLN A 1 7 ? 13.920 -1.524 0.027 1.00 0.00 7 GLN A C 10
ATOM 9493 O O . GLN A 1 7 ? 12.820 -1.422 -0.514 1.00 0.00 7 GLN A O 10
ATOM 9507 N N . VAL A 1 8 ? 15.037 -1.039 -0.505 1.00 0.00 8 VAL A N 10
ATOM 9508 C CA . VAL A 1 8 ? 15.023 -0.343 -1.787 1.00 0.00 8 VAL A CA 10
ATOM 9509 C C . VAL A 1 8 ? 14.458 -1.244 -2.881 1.00 0.00 8 VAL A C 10
ATOM 9510 O O . VAL A 1 8 ? 14.577 -2.468 -2.814 1.00 0.00 8 VAL A O 10
ATOM 9523 N N . GLU A 1 9 ? 13.842 -0.630 -3.886 1.00 0.00 9 GLU A N 10
ATOM 9524 C CA . GLU A 1 9 ? 13.261 -1.387 -4.990 1.00 0.00 9 GLU A CA 10
ATOM 9525 C C . GLU A 1 9 ? 13.347 -0.592 -6.290 1.00 0.00 9 GLU A C 10
ATOM 9526 O O . GLU A 1 9 ? 13.604 0.612 -6.276 1.00 0.00 9 GLU A O 10
ATOM 9538 N N . LYS A 1 10 ? 13.130 -1.273 -7.410 1.00 0.00 10 LYS A N 10
ATOM 9539 C CA . LYS A 1 10 ? 13.187 -0.620 -8.714 1.00 0.00 10 LYS A CA 10
ATOM 9540 C C . LYS A 1 10 ? 12.062 -1.121 -9.615 1.00 0.00 10 LYS A C 10
ATOM 9541 O O . LYS A 1 10 ? 11.646 -2.276 -9.521 1.00 0.00 10 LYS A O 10
ATOM 9560 N N . ARG A 1 11 ? 11.573 -0.244 -10.486 1.00 0.00 11 ARG A N 10
ATOM 9561 C CA . ARG A 1 11 ? 10.495 -0.609 -11.399 1.00 0.00 11 ARG A CA 10
ATOM 9562 C C . ARG A 1 11 ? 10.664 0.101 -12.741 1.00 0.00 11 ARG A C 10
ATOM 9563 O O . ARG A 1 11 ? 9.827 0.908 -13.140 1.00 0.00 11 ARG A O 10
ATOM 9584 N N . LYS A 1 12 ? 11.753 -0.211 -13.435 1.00 0.00 12 LYS A N 10
ATOM 9585 C CA . LYS A 1 12 ? 12.020 0.402 -14.732 1.00 0.00 12 LYS A CA 10
ATOM 9586 C C . LYS A 1 12 ? 10.897 0.089 -15.716 1.00 0.00 12 LYS A C 10
ATOM 9587 O O . LYS A 1 12 ? 10.286 -0.978 -15.658 1.00 0.00 12 LYS A O 10
ATOM 9606 N N . CYS A 1 13 ? 10.629 1.030 -16.617 1.00 0.00 13 CYS A N 10
ATOM 9607 C CA . CYS A 1 13 ? 9.574 0.849 -17.609 1.00 0.00 13 CYS A CA 10
ATOM 9608 C C . CYS A 1 13 ? 10.007 -0.145 -18.681 1.00 0.00 13 CYS A C 10
ATOM 9609 O O . CYS A 1 13 ? 10.527 0.243 -19.728 1.00 0.00 13 CYS A O 10
ATOM 9616 N N . ASN A 1 14 ? 9.790 -1.430 -18.418 1.00 0.00 14 ASN A N 10
ATOM 9617 C CA . ASN A 1 14 ? 10.163 -2.465 -19.376 1.00 0.00 14 ASN A CA 10
ATOM 9618 C C . ASN A 1 14 ? 8.930 -3.008 -20.095 1.00 0.00 14 ASN A C 10
ATOM 9619 O O . ASN A 1 14 ? 8.920 -3.111 -21.322 1.00 0.00 14 ASN A O 10
ATOM 9630 N N . THR A 1 15 ? 7.901 -3.366 -19.325 1.00 0.00 15 THR A N 10
ATOM 9631 C CA . THR A 1 15 ? 6.671 -3.912 -19.898 1.00 0.00 15 THR A CA 10
ATOM 9632 C C . THR A 1 15 ? 6.214 -3.100 -21.107 1.00 0.00 15 THR A C 10
ATOM 9633 O O . THR A 1 15 ? 6.534 -1.918 -21.235 1.00 0.00 15 THR A O 10
ATOM 9644 N N . ALA A 1 16 ? 5.466 -3.751 -21.992 1.00 0.00 16 ALA A N 10
ATOM 9645 C CA . ALA A 1 16 ? 4.966 -3.098 -23.197 1.00 0.00 16 ALA A CA 10
ATOM 9646 C C . ALA A 1 16 ? 3.883 -2.074 -22.864 1.00 0.00 16 ALA A C 10
ATOM 9647 O O . ALA A 1 16 ? 3.576 -1.202 -23.677 1.00 0.00 16 ALA A O 10
ATOM 9654 N N . THR A 1 17 ? 3.301 -2.183 -21.673 1.00 0.00 17 THR A N 10
ATOM 9655 C CA . THR A 1 17 ? 2.251 -1.256 -21.262 1.00 0.00 17 THR A CA 10
ATOM 9656 C C . THR A 1 17 ? 2.792 0.167 -21.168 1.00 0.00 17 THR A C 10
ATOM 9657 O O . THR A 1 17 ? 2.136 1.119 -21.590 1.00 0.00 17 THR A O 10
ATOM 9668 N N . CYS A 1 18 ? 3.991 0.305 -20.611 1.00 0.00 18 CYS A N 10
ATOM 9669 C CA . CYS A 1 18 ? 4.608 1.619 -20.466 1.00 0.00 18 CYS A CA 10
ATOM 9670 C C . CYS A 1 18 ? 4.837 2.258 -21.832 1.00 0.00 18 CYS A C 10
ATOM 9671 O O . CYS A 1 18 ? 4.553 3.438 -22.032 1.00 0.00 18 CYS A O 10
ATOM 9678 N N . ALA A 1 19 ? 5.355 1.471 -22.768 1.00 0.00 19 ALA A N 10
ATOM 9679 C CA . ALA A 1 19 ? 5.620 1.970 -24.114 1.00 0.00 19 ALA A CA 10
ATOM 9680 C C . ALA A 1 19 ? 4.317 2.220 -24.868 1.00 0.00 19 ALA A C 10
ATOM 9681 O O . ALA A 1 19 ? 4.227 3.135 -25.685 1.00 0.00 19 ALA A O 10
ATOM 9688 N N . THR A 1 20 ? 3.314 1.391 -24.604 1.00 0.00 20 THR A N 10
ATOM 9689 C CA . THR A 1 20 ? 2.026 1.524 -25.276 1.00 0.00 20 THR A CA 10
ATOM 9690 C C . THR A 1 20 ? 1.366 2.866 -24.962 1.00 0.00 20 THR A C 10
ATOM 9691 O O . THR A 1 20 ? 0.824 3.520 -25.853 1.00 0.00 20 THR A O 10
ATOM 9702 N N . GLN A 1 21 ? 1.391 3.264 -23.693 1.00 0.00 21 GLN A N 10
ATOM 9703 C CA . GLN A 1 21 ? 0.766 4.521 -23.289 1.00 0.00 21 GLN A CA 10
ATOM 9704 C C . GLN A 1 21 ? 1.575 5.730 -23.762 1.00 0.00 21 GLN A C 10
ATOM 9705 O O . GLN A 1 21 ? 1.005 6.779 -24.065 1.00 0.00 21 GLN A O 10
ATOM 9719 N N . ARG A 1 22 ? 2.897 5.590 -23.827 1.00 0.00 22 ARG A N 10
ATOM 9720 C CA . ARG A 1 22 ? 3.743 6.696 -24.267 1.00 0.00 22 ARG A CA 10
ATOM 9721 C C . ARG A 1 22 ? 3.826 6.744 -25.793 1.00 0.00 22 ARG A C 10
ATOM 9722 O O . ARG A 1 22 ? 4.104 7.793 -26.374 1.00 0.00 22 ARG A O 10
ATOM 9743 N N . LEU A 1 23 ? 3.584 5.605 -26.434 1.00 0.00 23 LEU A N 10
ATOM 9744 C CA . LEU A 1 23 ? 3.635 5.534 -27.890 1.00 0.00 23 LEU A CA 10
ATOM 9745 C C . LEU A 1 23 ? 2.309 5.982 -28.497 1.00 0.00 23 LEU A C 10
ATOM 9746 O O . LEU A 1 23 ? 2.284 6.700 -29.496 1.00 0.00 23 LEU A O 10
ATOM 9762 N N . ALA A 1 24 ? 1.210 5.545 -27.891 1.00 0.00 24 ALA A N 10
ATOM 9763 C CA . ALA A 1 24 ? -0.115 5.899 -28.385 1.00 0.00 24 ALA A CA 10
ATOM 9764 C C . ALA A 1 24 ? -0.315 7.411 -28.375 1.00 0.00 24 ALA A C 10
ATOM 9765 O O . ALA A 1 24 ? -0.828 7.981 -29.336 1.00 0.00 24 ALA A O 10
ATOM 9772 N N . ASN A 1 25 ? 0.090 8.054 -27.284 1.00 0.00 25 ASN A N 10
ATOM 9773 C CA . ASN A 1 25 ? -0.055 9.501 -27.161 1.00 0.00 25 ASN A CA 10
ATOM 9774 C C . ASN A 1 25 ? 0.777 10.228 -28.213 1.00 0.00 25 ASN A C 10
ATOM 9775 O O . ASN A 1 25 ? 0.352 11.245 -28.763 1.00 0.00 25 ASN A O 10
ATOM 9786 N N . PHE A 1 26 ? 1.968 9.708 -28.480 1.00 0.00 26 PHE A N 10
ATOM 9787 C CA . PHE A 1 26 ? 2.858 10.320 -29.460 1.00 0.00 26 PHE A CA 10
ATOM 9788 C C . PHE A 1 26 ? 2.321 10.139 -30.878 1.00 0.00 26 PHE A C 10
ATOM 9789 O O . PHE A 1 26 ? 2.432 11.038 -31.712 1.00 0.00 26 PHE A O 10
ATOM 9806 N N . LEU A 1 27 ? 1.754 8.968 -31.150 1.00 0.00 27 LEU A N 10
ATOM 9807 C CA . LEU A 1 27 ? 1.221 8.677 -32.478 1.00 0.00 27 LEU A CA 10
ATOM 9808 C C . LEU A 1 27 ? 0.019 9.570 -32.788 1.00 0.00 27 LEU A C 10
ATOM 9809 O O . LEU A 1 27 ? -0.034 10.206 -33.841 1.00 0.00 27 LEU A O 10
ATOM 9825 N N . VAL A 1 28 ? -0.949 9.612 -31.877 1.00 0.00 28 VAL A N 10
ATOM 9826 C CA . VAL A 1 28 ? -2.143 10.426 -32.089 1.00 0.00 28 VAL A CA 10
ATOM 9827 C C . VAL A 1 28 ? -1.783 11.896 -32.281 1.00 0.00 28 VAL A C 10
ATOM 9828 O O . VAL A 1 28 ? -2.562 12.664 -32.845 1.00 0.00 28 VAL A O 10
ATOM 9841 N N . HIS A 1 29 ? -0.605 12.288 -31.804 1.00 0.00 29 HIS A N 10
ATOM 9842 C CA . HIS A 1 29 ? -0.171 13.675 -31.929 1.00 0.00 29 HIS A CA 10
ATOM 9843 C C . HIS A 1 29 ? 0.745 13.853 -33.136 1.00 0.00 29 HIS A C 10
ATOM 9844 O O . HIS A 1 29 ? 0.861 14.951 -33.681 1.00 0.00 29 HIS A O 10
ATOM 9859 N N . SER A 1 30 ? 1.397 12.770 -33.544 1.00 0.00 30 SER A N 10
ATOM 9860 C CA . SER A 1 30 ? 2.306 12.819 -34.684 1.00 0.00 30 SER A CA 10
ATOM 9861 C C . SER A 1 30 ? 1.600 12.397 -35.971 1.00 0.00 30 SER A C 10
ATOM 9862 O O . SER A 1 30 ? 2.253 12.053 -36.957 1.00 0.00 30 SER A O 10
ATOM 9870 N N . SER A 1 31 ? 0.271 12.434 -35.967 1.00 0.00 31 SER A N 10
ATOM 9871 C CA . SER A 1 31 ? -0.488 12.058 -37.154 1.00 0.00 31 SER A CA 10
ATOM 9872 C C . SER A 1 31 ? -0.111 12.969 -38.318 1.00 0.00 31 SER A C 10
ATOM 9873 O O . SER A 1 31 ? 0.172 12.508 -39.423 1.00 0.00 31 SER A O 10
ATOM 9881 N N . ASN A 1 32 ? -0.110 14.270 -38.049 1.00 0.00 32 ASN A N 10
ATOM 9882 C CA . ASN A 1 32 ? 0.235 15.256 -39.065 1.00 0.00 32 ASN A CA 10
ATOM 9883 C C . ASN A 1 32 ? 1.556 14.892 -39.734 1.00 0.00 32 ASN A C 10
ATOM 9884 O O . ASN A 1 32 ? 1.643 14.806 -40.959 1.00 0.00 32 ASN A O 10
ATOM 9895 N N . ASN A 1 33 ? 2.583 14.682 -38.918 1.00 0.00 33 ASN A N 10
ATOM 9896 C CA . ASN A 1 33 ? 3.901 14.330 -39.433 1.00 0.00 33 ASN A CA 10
ATOM 9897 C C . ASN A 1 33 ? 3.857 13.008 -40.191 1.00 0.00 33 ASN A C 10
ATOM 9898 O O . ASN A 1 33 ? 4.505 12.861 -41.228 1.00 0.00 33 ASN A O 10
ATOM 9909 N N . PHE A 1 34 ? 3.104 12.043 -39.674 1.00 0.00 34 PHE A N 10
ATOM 9910 C CA . PHE A 1 34 ? 3.009 10.742 -40.326 1.00 0.00 34 PHE A CA 10
ATOM 9911 C C . PHE A 1 34 ? 2.651 10.906 -41.800 1.00 0.00 34 PHE A C 10
ATOM 9912 O O . PHE A 1 34 ? 3.187 10.206 -42.658 1.00 0.00 34 PHE A O 10
ATOM 9929 N N . GLY A 1 35 ? 1.745 11.835 -42.088 1.00 0.00 35 GLY A N 10
ATOM 9930 C CA . GLY A 1 35 ? 1.332 12.077 -43.465 1.00 0.00 35 GLY A CA 10
ATOM 9931 C C . GLY A 1 35 ? 2.527 12.490 -44.317 1.00 0.00 35 GLY A C 10
ATOM 9932 O O . GLY A 1 35 ? 2.662 12.072 -45.466 1.00 0.00 35 GLY A O 10
ATOM 9936 N N . ALA A 1 36 ? 3.391 13.317 -43.737 1.00 0.00 36 ALA A N 10
ATOM 9937 C CA . ALA A 1 36 ? 4.577 13.791 -44.442 1.00 0.00 36 ALA A CA 10
ATOM 9938 C C . ALA A 1 36 ? 5.444 12.616 -44.881 1.00 0.00 36 ALA A C 10
ATOM 9939 O O . ALA A 1 36 ? 5.939 12.586 -46.008 1.00 0.00 36 ALA A O 10
ATOM 9946 N N . ILE A 1 37 ? 5.621 11.648 -43.989 1.00 0.00 37 ILE A N 10
ATOM 9947 C CA . ILE A 1 37 ? 6.427 10.473 -44.303 1.00 0.00 37 ILE A CA 10
ATOM 9948 C C . ILE A 1 37 ? 5.717 9.596 -45.330 1.00 0.00 37 ILE A C 10
ATOM 9949 O O . ILE A 1 37 ? 6.337 9.107 -46.274 1.00 0.00 37 ILE A O 10
ATOM 9965 N N . LEU A 1 38 ? 4.416 9.401 -45.143 1.00 0.00 38 LEU A N 10
ATOM 9966 C CA . LEU A 1 38 ? 3.641 8.579 -46.066 1.00 0.00 38 LEU A CA 10
ATOM 9967 C C . LEU A 1 38 ? 3.764 9.124 -47.485 1.00 0.00 38 LEU A C 10
ATOM 9968 O O . LEU A 1 38 ? 3.997 8.376 -48.433 1.00 0.00 38 LEU A O 10
ATOM 9984 N N . SER A 1 39 ? 3.597 10.436 -47.617 1.00 0.00 39 SER A N 10
ATOM 9985 C CA . SER A 1 39 ? 3.681 11.086 -48.920 1.00 0.00 39 SER A CA 10
ATOM 9986 C C . SER A 1 39 ? 4.930 10.634 -49.673 1.00 0.00 39 SER A C 10
ATOM 9987 O O . SER A 1 39 ? 4.933 10.564 -50.902 1.00 0.00 39 SER A O 10
ATOM 9995 N N . SER A 1 40 ? 5.989 10.333 -48.928 1.00 0.00 40 SER A N 10
ATOM 9996 C CA . SER A 1 40 ? 7.240 9.894 -49.538 1.00 0.00 40 SER A CA 10
ATOM 9997 C C . SER A 1 40 ? 7.305 8.371 -49.608 1.00 0.00 40 SER A C 10
ATOM 9998 O O . SER A 1 40 ? 8.375 7.780 -49.458 1.00 0.00 40 SER A O 10
ATOM 10006 N N . THR A 1 41 ? 6.157 7.741 -49.836 1.00 0.00 41 THR A N 10
ATOM 10007 C CA . THR A 1 41 ? 6.102 6.286 -49.925 1.00 0.00 41 THR A CA 10
ATOM 10008 C C . THR A 1 41 ? 6.263 5.829 -51.371 1.00 0.00 41 THR A C 10
ATOM 10009 O O . THR A 1 41 ? 5.663 4.839 -51.791 1.00 0.00 41 THR A O 10
ATOM 10020 N N . ASN A 1 42 ? 7.078 6.555 -52.130 1.00 0.00 42 ASN A N 10
ATOM 10021 C CA . ASN A 1 42 ? 7.310 6.214 -53.529 1.00 0.00 42 ASN A CA 10
ATOM 10022 C C . ASN A 1 42 ? 8.505 5.273 -53.666 1.00 0.00 42 ASN A C 10
ATOM 10023 O O . ASN A 1 42 ? 9.121 5.190 -54.729 1.00 0.00 42 ASN A O 10
ATOM 10034 N N . VAL A 1 43 ? 8.828 4.565 -52.587 1.00 0.00 43 VAL A N 10
ATOM 10035 C CA . VAL A 1 43 ? 9.951 3.634 -52.604 1.00 0.00 43 VAL A CA 10
ATOM 10036 C C . VAL A 1 43 ? 9.496 2.243 -53.047 1.00 0.00 43 VAL A C 10
ATOM 10037 O O . VAL A 1 43 ? 10.175 1.248 -52.794 1.00 0.00 43 VAL A O 10
ATOM 10050 N N . GLY A 1 44 ? 8.345 2.177 -53.713 1.00 0.00 44 GLY A N 10
ATOM 10051 C CA . GLY A 1 44 ? 7.821 0.900 -54.183 1.00 0.00 44 GLY A CA 10
ATOM 10052 C C . GLY A 1 44 ? 6.673 0.409 -53.300 1.00 0.00 44 GLY A C 10
ATOM 10053 O O . GLY A 1 44 ? 5.950 -0.516 -53.672 1.00 0.00 44 GLY A O 10
ATOM 10057 N N . SER A 1 45 ? 6.509 1.027 -52.133 1.00 0.00 45 SER A N 10
ATOM 10058 C CA . SER A 1 45 ? 5.444 0.634 -51.217 1.00 0.00 45 SER A CA 10
ATOM 10059 C C . SER A 1 45 ? 4.183 1.457 -51.471 1.00 0.00 45 SER A C 10
ATOM 10060 O O . SER A 1 45 ? 3.351 1.624 -50.580 1.00 0.00 45 SER A O 10
ATOM 10068 N N . ASN A 1 46 ? 4.049 1.970 -52.691 1.00 0.00 46 ASN A N 10
ATOM 10069 C CA . ASN A 1 46 ? 2.886 2.774 -53.048 1.00 0.00 46 ASN A CA 10
ATOM 10070 C C . ASN A 1 46 ? 1.849 1.924 -53.775 1.00 0.00 46 ASN A C 10
ATOM 10071 O O . ASN A 1 46 ? 1.059 2.435 -54.569 1.00 0.00 46 ASN A O 10
ATOM 10082 N N . THR A 1 47 ? 1.858 0.623 -53.500 1.00 0.00 47 THR A N 10
ATOM 10083 C CA . THR A 1 47 ? 0.914 -0.290 -54.135 1.00 0.00 47 THR A CA 10
ATOM 10084 C C . THR A 1 47 ? -0.347 -0.438 -53.288 1.00 0.00 47 THR A C 10
ATOM 10085 O O . THR A 1 47 ? -1.048 -1.447 -53.373 1.00 0.00 47 THR A O 10
ATOM 10096 N N . TYR A 1 48 ? -0.634 0.574 -52.475 1.00 0.00 48 TYR A N 10
ATOM 10097 C CA . TYR A 1 48 ? -1.816 0.543 -51.620 1.00 0.00 48 TYR A CA 10
ATOM 10098 C C . TYR A 1 48 ? -2.790 1.655 -52.004 1.00 0.00 48 TYR A C 10
ATOM 10099 O O . TYR A 1 48 ? -3.618 2.073 -51.196 1.00 0.00 48 TYR A O 10
ATOM 10117 N N . GLY A 1 49 ? -2.687 2.128 -53.243 1.00 0.00 49 GLY A N 10
ATOM 10118 C CA . GLY A 1 49 ? -3.566 3.190 -53.719 1.00 0.00 49 GLY A CA 10
ATOM 10119 C C . GLY A 1 49 ? -5.028 2.765 -53.651 1.00 0.00 49 GLY A C 10
ATOM 10120 O O . GLY A 1 49 ? -5.341 1.574 -53.670 1.00 0.00 49 GLY A O 10
ATOM 10124 N N . LYS A 1 50 ? -5.920 3.747 -53.572 1.00 0.00 50 LYS A N 10
ATOM 10125 C CA . LYS A 1 50 ? -7.349 3.469 -53.501 1.00 0.00 50 LYS A CA 10
ATOM 10126 C C . LYS A 1 50 ? -7.817 2.738 -54.755 1.00 0.00 50 LYS A C 10
ATOM 10127 O O . LYS A 1 50 ? -8.688 1.871 -54.691 1.00 0.00 50 LYS A O 10
ATOM 10146 N N . ARG A 1 51 ? -7.234 3.096 -55.895 1.00 0.00 51 ARG A N 10
ATOM 10147 C CA . ARG A 1 51 ? -7.601 2.468 -57.160 1.00 0.00 51 ARG A CA 10
ATOM 10148 C C . ARG A 1 51 ? -7.357 0.959 -57.118 1.00 0.00 51 ARG A C 10
ATOM 10149 O O . ARG A 1 51 ? -7.851 0.221 -57.969 1.00 0.00 51 ARG A O 10
ATOM 10170 N N . ASN A 1 52 ? -6.596 0.502 -56.125 1.00 0.00 52 ASN A N 10
ATOM 10171 C CA . ASN A 1 52 ? -6.307 -0.921 -55.995 1.00 0.00 52 ASN A CA 10
ATOM 10172 C C . ASN A 1 52 ? -7.480 -1.649 -55.347 1.00 0.00 52 ASN A C 10
ATOM 10173 O O . ASN A 1 52 ? -7.747 -2.811 -55.655 1.00 0.00 52 ASN A O 10
ATOM 10184 N N . ALA A 1 53 ? -8.177 -0.963 -54.447 1.00 0.00 53 ALA A N 10
ATOM 10185 C CA . ALA A 1 53 ? -9.318 -1.559 -53.760 1.00 0.00 53 ALA A CA 10
ATOM 10186 C C . ALA A 1 53 ? -10.369 -2.028 -54.762 1.00 0.00 53 ALA A C 10
ATOM 10187 O O . ALA A 1 53 ? -10.869 -3.148 -54.670 1.00 0.00 53 ALA A O 10
ATOM 10194 N N . VAL A 1 54 ? -10.697 -1.167 -55.718 1.00 0.00 54 VAL A N 10
ATOM 10195 C CA . VAL A 1 54 ? -11.690 -1.510 -56.731 1.00 0.00 54 VAL A CA 10
ATOM 10196 C C . VAL A 1 54 ? -11.146 -2.574 -57.680 1.00 0.00 54 VAL A C 10
ATOM 10197 O O . VAL A 1 54 ? -11.901 -3.394 -58.201 1.00 0.00 54 VAL A O 10
ATOM 10210 N N . GLU A 1 55 ? -9.836 -2.560 -57.900 1.00 0.00 55 GLU A N 10
ATOM 10211 C CA . GLU A 1 55 ? -9.214 -3.536 -58.787 1.00 0.00 55 GLU A CA 10
ATOM 10212 C C . GLU A 1 55 ? -9.360 -4.947 -58.222 1.00 0.00 55 GLU A C 10
ATOM 10213 O O . GLU A 1 55 ? -9.728 -5.876 -58.940 1.00 0.00 55 GLU A O 10
ATOM 10225 N N . VAL A 1 56 ? -9.066 -5.101 -56.935 1.00 0.00 56 VAL A N 10
ATOM 10226 C CA . VAL A 1 56 ? -9.166 -6.408 -56.292 1.00 0.00 56 VAL A CA 10
ATOM 10227 C C . VAL A 1 56 ? -10.622 -6.764 -56.002 1.00 0.00 56 VAL A C 10
ATOM 10228 O O . VAL A 1 56 ? -10.997 -7.936 -56.026 1.00 0.00 56 VAL A O 10
ATOM 10241 N N . LEU A 1 57 ? -11.440 -5.752 -55.727 1.00 0.00 57 LEU A N 10
ATOM 10242 C CA . LEU A 1 57 ? -12.852 -5.984 -55.435 1.00 0.00 57 LEU A CA 10
ATOM 10243 C C . LEU A 1 57 ? -13.521 -6.759 -56.565 1.00 0.00 57 LEU A C 10
ATOM 10244 O O . LEU A 1 57 ? -14.218 -7.743 -56.320 1.00 0.00 57 LEU A O 10
ATOM 10260 N N . LYS A 1 58 ? -13.312 -6.315 -57.800 1.00 0.00 58 LYS A N 10
ATOM 10261 C CA . LYS A 1 58 ? -13.913 -6.992 -58.943 1.00 0.00 58 LYS A CA 10
ATOM 10262 C C . LYS A 1 58 ? -13.332 -8.394 -59.093 1.00 0.00 58 LYS A C 10
ATOM 10263 O O . LYS A 1 58 ? -14.045 -9.342 -59.422 1.00 0.00 58 LYS A O 10
ATOM 10282 N N . ARG A 1 59 ? -12.032 -8.516 -58.845 1.00 0.00 59 ARG A N 10
ATOM 10283 C CA . ARG A 1 59 ? -11.357 -9.805 -58.949 1.00 0.00 59 ARG A CA 10
ATOM 10284 C C . ARG A 1 59 ? -11.908 -10.788 -57.919 1.00 0.00 59 ARG A C 10
ATOM 10285 O O . ARG A 1 59 ? -11.803 -12.002 -58.089 1.00 0.00 59 ARG A O 10
ATOM 10306 N N . GLU A 1 60 ? -12.491 -10.255 -56.848 1.00 0.00 60 GLU A N 10
ATOM 10307 C CA . GLU A 1 60 ? -13.050 -11.096 -55.795 1.00 0.00 60 GLU A CA 10
ATOM 10308 C C . GLU A 1 60 ? -14.578 -11.058 -55.826 1.00 0.00 60 GLU A C 10
ATOM 10309 O O . GLU A 1 60 ? -15.200 -10.338 -55.046 1.00 0.00 60 GLU A O 10
ATOM 10321 N N . PRO A 1 61 ? -15.192 -11.813 -56.704 1.00 0.00 61 PRO A N 10
ATOM 10322 C CA . PRO A 1 61 ? -16.681 -11.857 -56.822 1.00 0.00 61 PRO A CA 10
ATOM 10323 C C . PRO A 1 61 ? -17.350 -12.458 -55.585 1.00 0.00 61 PRO A C 10
ATOM 10324 O O . PRO A 1 61 ? -18.576 -12.454 -55.472 1.00 0.00 61 PRO A O 10
ATOM 10335 N N . LEU A 1 62 ? -16.546 -12.971 -54.657 1.00 0.00 62 LEU A N 10
ATOM 10336 C CA . LEU A 1 62 ? -17.088 -13.562 -53.440 1.00 0.00 62 LEU A CA 10
ATOM 10337 C C . LEU A 1 62 ? -17.949 -12.546 -52.696 1.00 0.00 62 LEU A C 10
ATOM 10338 O O . LEU A 1 62 ? -19.020 -12.880 -52.190 1.00 0.00 62 LEU A O 10
ATOM 10354 N N . ASN A 1 63 ? -17.478 -11.304 -52.638 1.00 0.00 63 ASN A N 10
ATOM 10355 C CA . ASN A 1 63 ? -18.221 -10.250 -51.957 1.00 0.00 63 ASN A CA 10
ATOM 10356 C C . ASN A 1 63 ? -19.475 -9.875 -52.747 1.00 0.00 63 ASN A C 10
ATOM 10357 O O . ASN A 1 63 ? -20.407 -9.283 -52.202 1.00 0.00 63 ASN A O 10
ATOM 10368 N N . TYR A 1 64 ? -19.495 -10.225 -54.032 1.00 0.00 64 TYR A N 10
ATOM 10369 C CA . TYR A 1 64 ? -20.641 -9.921 -54.881 1.00 0.00 64 TYR A CA 10
ATOM 10370 C C . TYR A 1 64 ? -21.807 -10.850 -54.562 1.00 0.00 64 TYR A C 10
ATOM 10371 O O . TYR A 1 64 ? -22.965 -10.430 -54.563 1.00 0.00 64 TYR A O 10
ATOM 10389 N N . LEU A 1 65 ? -21.497 -12.113 -54.290 1.00 0.00 65 LEU A N 10
ATOM 10390 C CA . LEU A 1 65 ? -22.532 -13.091 -53.972 1.00 0.00 65 LEU A CA 10
ATOM 10391 C C . LEU A 1 65 ? -23.115 -12.818 -52.584 1.00 0.00 65 LEU A C 10
ATOM 10392 O O . LEU A 1 65 ? -22.480 -12.160 -51.760 1.00 0.00 65 LEU A O 10
ATOM 10408 N N . PRO A 1 66 ? -24.300 -13.306 -52.308 1.00 0.00 66 PRO A N 10
ATOM 10409 C CA . PRO A 1 66 ? -24.962 -13.100 -50.985 1.00 0.00 66 PRO A CA 10
ATOM 10410 C C . PRO A 1 66 ? -24.073 -13.540 -49.824 1.00 0.00 66 PRO A C 10
ATOM 10411 O O . PRO A 1 66 ? -23.369 -14.545 -49.915 1.00 0.00 66 PRO A O 10
ATOM 10422 N N . LEU A 1 67 ? -24.112 -12.779 -48.735 1.00 0.00 67 LEU A N 10
ATOM 10423 C CA . LEU A 1 67 ? -23.307 -13.100 -47.562 1.00 0.00 67 LEU A CA 10
ATOM 10424 C C . LEU A 1 67 ? -23.846 -12.381 -46.329 1.00 0.00 67 LEU A C 10
ATOM 10425 O O . LEU A 1 67 ? -24.945 -11.856 -46.407 1.00 0.00 67 LEU A O 10
ATOM 10441 N N . THR A 1 1 ? -3.369 -2.561 -0.817 1.00 0.00 1 THR A N 11
ATOM 10442 C CA . THR A 1 1 ? -2.553 -3.228 0.236 1.00 0.00 1 THR A CA 11
ATOM 10443 C C . THR A 1 1 ? -1.713 -2.174 0.958 1.00 0.00 1 THR A C 11
ATOM 10444 O O . THR A 1 1 ? -1.504 -1.077 0.441 1.00 0.00 1 THR A O 11
ATOM 10457 N N . PRO A 1 2 ? -1.233 -2.483 2.136 1.00 0.00 2 PRO A N 11
ATOM 10458 C CA . PRO A 1 2 ? -0.403 -1.539 2.939 1.00 0.00 2 PRO A CA 11
ATOM 10459 C C . PRO A 1 2 ? 1.012 -1.398 2.384 1.00 0.00 2 PRO A C 11
ATOM 10460 O O . PRO A 1 2 ? 1.509 -2.286 1.691 1.00 0.00 2 PRO A O 11
ATOM 10471 N N . ILE A 1 3 ? 1.654 -0.277 2.693 1.00 0.00 3 ILE A N 11
ATOM 10472 C CA . ILE A 1 3 ? 3.012 -0.030 2.220 1.00 0.00 3 ILE A CA 11
ATOM 10473 C C . ILE A 1 3 ? 3.906 -1.232 2.507 1.00 0.00 3 ILE A C 11
ATOM 10474 O O . ILE A 1 3 ? 3.772 -1.884 3.543 1.00 0.00 3 ILE A O 11
ATOM 10490 N N . GLU A 1 4 ? 4.816 -1.520 1.583 1.00 0.00 4 GLU A N 11
ATOM 10491 C CA . GLU A 1 4 ? 5.727 -2.647 1.748 1.00 0.00 4 GLU A CA 11
ATOM 10492 C C . GLU A 1 4 ? 7.166 -2.159 1.876 1.00 0.00 4 GLU A C 11
ATOM 10493 O O . GLU A 1 4 ? 7.444 -0.969 1.727 1.00 0.00 4 GLU A O 11
ATOM 10505 N N . SER A 1 5 ? 8.077 -3.086 2.155 1.00 0.00 5 SER A N 11
ATOM 10506 C CA . SER A 1 5 ? 9.486 -2.738 2.303 1.00 0.00 5 SER A CA 11
ATOM 10507 C C . SER A 1 5 ? 10.084 -2.341 0.957 1.00 0.00 5 SER A C 11
ATOM 10508 O O . SER A 1 5 ? 9.530 -2.652 -0.097 1.00 0.00 5 SER A O 11
ATOM 10516 N N . HIS A 1 6 ? 11.220 -1.652 1.002 1.00 0.00 6 HIS A N 11
ATOM 10517 C CA . HIS A 1 6 ? 11.887 -1.216 -0.221 1.00 0.00 6 HIS A CA 11
ATOM 10518 C C . HIS A 1 6 ? 13.148 -2.038 -0.465 1.00 0.00 6 HIS A C 11
ATOM 10519 O O . HIS A 1 6 ? 14.101 -1.563 -1.083 1.00 0.00 6 HIS A O 11
ATOM 10534 N N . GLN A 1 7 ? 13.147 -3.274 0.024 1.00 0.00 7 GLN A N 11
ATOM 10535 C CA . GLN A 1 7 ? 14.297 -4.154 -0.148 1.00 0.00 7 GLN A CA 11
ATOM 10536 C C . GLN A 1 7 ? 14.599 -4.358 -1.629 1.00 0.00 7 GLN A C 11
ATOM 10537 O O . GLN A 1 7 ? 13.697 -4.621 -2.426 1.00 0.00 7 GLN A O 11
ATOM 10551 N N . VAL A 1 8 ? 15.871 -4.236 -1.992 1.00 0.00 8 VAL A N 11
ATOM 10552 C CA . VAL A 1 8 ? 16.280 -4.409 -3.381 1.00 0.00 8 VAL A CA 11
ATOM 10553 C C . VAL A 1 8 ? 17.546 -5.254 -3.466 1.00 0.00 8 VAL A C 11
ATOM 10554 O O . VAL A 1 8 ? 18.443 -5.133 -2.631 1.00 0.00 8 VAL A O 11
ATOM 10567 N N . GLU A 1 9 ? 17.612 -6.111 -4.479 1.00 0.00 9 GLU A N 11
ATOM 10568 C CA . GLU A 1 9 ? 18.774 -6.973 -4.664 1.00 0.00 9 GLU A CA 11
ATOM 10569 C C . GLU A 1 9 ? 19.381 -6.764 -6.049 1.00 0.00 9 GLU A C 11
ATOM 10570 O O . GLU A 1 9 ? 19.472 -7.696 -6.847 1.00 0.00 9 GLU A O 11
ATOM 10582 N N . LYS A 1 10 ? 19.795 -5.531 -6.327 1.00 0.00 10 LYS A N 11
ATOM 10583 C CA . LYS A 1 10 ? 20.391 -5.211 -7.619 1.00 0.00 10 LYS A CA 11
ATOM 10584 C C . LYS A 1 10 ? 21.660 -6.029 -7.840 1.00 0.00 10 LYS A C 11
ATOM 10585 O O . LYS A 1 10 ? 22.250 -6.546 -6.892 1.00 0.00 10 LYS A O 11
ATOM 10604 N N . ARG A 1 11 ? 22.071 -6.145 -9.099 1.00 0.00 11 ARG A N 11
ATOM 10605 C CA . ARG A 1 11 ? 23.270 -6.906 -9.434 1.00 0.00 11 ARG A CA 11
ATOM 10606 C C . ARG A 1 11 ? 24.007 -6.266 -10.608 1.00 0.00 11 ARG A C 11
ATOM 10607 O O . ARG A 1 11 ? 23.458 -5.416 -11.309 1.00 0.00 11 ARG A O 11
ATOM 10628 N N . LYS A 1 12 ? 25.254 -6.679 -10.813 1.00 0.00 12 LYS A N 11
ATOM 10629 C CA . LYS A 1 12 ? 26.061 -6.139 -11.903 1.00 0.00 12 LYS A CA 11
ATOM 10630 C C . LYS A 1 12 ? 25.623 -6.732 -13.239 1.00 0.00 12 LYS A C 11
ATOM 10631 O O . LYS A 1 12 ? 25.150 -7.866 -13.298 1.00 0.00 12 LYS A O 11
ATOM 10650 N N . CYS A 1 13 ? 25.780 -5.956 -14.308 1.00 0.00 13 CYS A N 11
ATOM 10651 C CA . CYS A 1 13 ? 25.392 -6.418 -15.636 1.00 0.00 13 CYS A CA 11
ATOM 10652 C C . CYS A 1 13 ? 26.397 -7.435 -16.169 1.00 0.00 13 CYS A C 11
ATOM 10653 O O . CYS A 1 13 ? 27.134 -7.158 -17.115 1.00 0.00 13 CYS A O 11
ATOM 10660 N N . ASN A 1 14 ? 26.418 -8.613 -15.555 1.00 0.00 14 ASN A N 11
ATOM 10661 C CA . ASN A 1 14 ? 27.333 -9.670 -15.970 1.00 0.00 14 ASN A CA 11
ATOM 10662 C C . ASN A 1 14 ? 26.560 -10.834 -16.584 1.00 0.00 14 ASN A C 11
ATOM 10663 O O . ASN A 1 14 ? 26.978 -11.988 -16.491 1.00 0.00 14 ASN A O 11
ATOM 10674 N N . THR A 1 15 ? 25.432 -10.520 -17.213 1.00 0.00 15 THR A N 11
ATOM 10675 C CA . THR A 1 15 ? 24.609 -11.546 -17.842 1.00 0.00 15 THR A CA 11
ATOM 10676 C C . THR A 1 15 ? 24.022 -11.029 -19.152 1.00 0.00 15 THR A C 11
ATOM 10677 O O . THR A 1 15 ? 23.815 -9.827 -19.319 1.00 0.00 15 THR A O 11
ATOM 10688 N N . ALA A 1 16 ? 23.763 -11.943 -20.081 1.00 0.00 16 ALA A N 11
ATOM 10689 C CA . ALA A 1 16 ? 23.207 -11.570 -21.378 1.00 0.00 16 ALA A CA 11
ATOM 10690 C C . ALA A 1 16 ? 21.859 -10.871 -21.219 1.00 0.00 16 ALA A C 11
ATOM 10691 O O . ALA A 1 16 ? 21.413 -10.158 -22.118 1.00 0.00 16 ALA A O 11
ATOM 10698 N N . THR A 1 17 ? 21.210 -11.079 -20.077 1.00 0.00 17 THR A N 11
ATOM 10699 C CA . THR A 1 17 ? 19.913 -10.461 -19.826 1.00 0.00 17 THR A CA 11
ATOM 10700 C C . THR A 1 17 ? 20.028 -8.939 -19.826 1.00 0.00 17 THR A C 11
ATOM 10701 O O . THR A 1 17 ? 19.148 -8.241 -20.331 1.00 0.00 17 THR A O 11
ATOM 10712 N N . CYS A 1 18 ? 21.116 -8.430 -19.255 1.00 0.00 18 CYS A N 11
ATOM 10713 C CA . CYS A 1 18 ? 21.331 -6.988 -19.195 1.00 0.00 18 CYS A CA 11
ATOM 10714 C C . CYS A 1 18 ? 21.366 -6.391 -20.599 1.00 0.00 18 CYS A C 11
ATOM 10715 O O . CYS A 1 18 ? 20.686 -5.406 -20.882 1.00 0.00 18 CYS A O 11
ATOM 10722 N N . ALA A 1 19 ? 22.161 -6.995 -21.474 1.00 0.00 19 ALA A N 11
ATOM 10723 C CA . ALA A 1 19 ? 22.274 -6.514 -22.847 1.00 0.00 19 ALA A CA 11
ATOM 10724 C C . ALA A 1 19 ? 20.940 -6.641 -23.575 1.00 0.00 19 ALA A C 11
ATOM 10725 O O . ALA A 1 19 ? 20.529 -5.737 -24.301 1.00 0.00 19 ALA A O 11
ATOM 10732 N N . THR A 1 20 ? 20.276 -7.774 -23.386 1.00 0.00 20 THR A N 11
ATOM 10733 C CA . THR A 1 20 ? 18.996 -8.022 -24.039 1.00 0.00 20 THR A CA 11
ATOM 10734 C C . THR A 1 20 ? 18.054 -6.828 -23.894 1.00 0.00 20 THR A C 11
ATOM 10735 O O . THR A 1 20 ? 17.365 -6.455 -24.843 1.00 0.00 20 THR A O 11
ATOM 10746 N N . GLN A 1 21 ? 18.014 -6.243 -22.702 1.00 0.00 21 GLN A N 11
ATOM 10747 C CA . GLN A 1 21 ? 17.132 -5.105 -22.454 1.00 0.00 21 GLN A CA 11
ATOM 10748 C C . GLN A 1 21 ? 17.756 -3.788 -22.920 1.00 0.00 21 GLN A C 11
ATOM 10749 O O . GLN A 1 21 ? 17.039 -2.836 -23.227 1.00 0.00 21 GLN A O 11
ATOM 10763 N N . ARG A 1 22 ? 19.085 -3.724 -22.957 1.00 0.00 22 ARG A N 11
ATOM 10764 C CA . ARG A 1 22 ? 19.758 -2.494 -23.371 1.00 0.00 22 ARG A CA 11
ATOM 10765 C C . ARG A 1 22 ? 19.722 -2.318 -24.890 1.00 0.00 22 ARG A C 11
ATOM 10766 O O . ARG A 1 22 ? 19.742 -1.192 -25.388 1.00 0.00 22 ARG A O 11
ATOM 10787 N N . LEU A 1 23 ? 19.662 -3.424 -25.627 1.00 0.00 23 LEU A N 11
ATOM 10788 C CA . LEU A 1 23 ? 19.619 -3.340 -27.084 1.00 0.00 23 LEU A CA 11
ATOM 10789 C C . LEU A 1 23 ? 18.189 -3.129 -27.568 1.00 0.00 23 LEU A C 11
ATOM 10790 O O . LEU A 1 23 ? 17.961 -2.474 -28.586 1.00 0.00 23 LEU A O 11
ATOM 10806 N N . ALA A 1 24 ? 17.229 -3.693 -26.842 1.00 0.00 24 ALA A N 11
ATOM 10807 C CA . ALA A 1 24 ? 15.827 -3.564 -27.220 1.00 0.00 24 ALA A CA 11
ATOM 10808 C C . ALA A 1 24 ? 15.408 -2.098 -27.271 1.00 0.00 24 ALA A C 11
ATOM 10809 O O . ALA A 1 24 ? 14.782 -1.660 -28.235 1.00 0.00 24 ALA A O 11
ATOM 10816 N N . ASN A 1 25 ? 15.752 -1.344 -26.232 1.00 0.00 25 ASN A N 11
ATOM 10817 C CA . ASN A 1 25 ? 15.398 0.070 -26.176 1.00 0.00 25 ASN A CA 11
ATOM 10818 C C . ASN A 1 25 ? 16.103 0.855 -27.278 1.00 0.00 25 ASN A C 11
ATOM 10819 O O . ASN A 1 25 ? 15.517 1.748 -27.890 1.00 0.00 25 ASN A O 11
ATOM 10830 N N . PHE A 1 26 ? 17.366 0.523 -27.520 1.00 0.00 26 PHE A N 11
ATOM 10831 C CA . PHE A 1 26 ? 18.142 1.211 -28.546 1.00 0.00 26 PHE A CA 11
ATOM 10832 C C . PHE A 1 26 ? 17.563 0.951 -29.935 1.00 0.00 26 PHE A C 11
ATOM 10833 O O . PHE A 1 26 ? 17.551 1.840 -30.787 1.00 0.00 26 PHE A O 11
ATOM 10850 N N . LEU A 1 27 ? 17.095 -0.272 -30.161 1.00 0.00 27 LEU A N 11
ATOM 10851 C CA . LEU A 1 27 ? 16.530 -0.636 -31.456 1.00 0.00 27 LEU A CA 11
ATOM 10852 C C . LEU A 1 27 ? 15.234 0.133 -31.712 1.00 0.00 27 LEU A C 11
ATOM 10853 O O . LEU A 1 27 ? 15.113 0.847 -32.707 1.00 0.00 27 LEU A O 11
ATOM 10869 N N . VAL A 1 28 ? 14.264 -0.017 -30.814 1.00 0.00 28 VAL A N 11
ATOM 10870 C CA . VAL A 1 28 ? 12.983 0.666 -30.970 1.00 0.00 28 VAL A CA 11
ATOM 10871 C C . VAL A 1 28 ? 13.177 2.170 -31.146 1.00 0.00 28 VAL A C 11
ATOM 10872 O O . VAL A 1 28 ? 12.296 2.859 -31.662 1.00 0.00 28 VAL A O 11
ATOM 10885 N N . HIS A 1 29 ? 14.326 2.677 -30.710 1.00 0.00 29 HIS A N 11
ATOM 10886 C CA . HIS A 1 29 ? 14.605 4.105 -30.823 1.00 0.00 29 HIS A CA 11
ATOM 10887 C C . HIS A 1 29 ? 15.443 4.398 -32.063 1.00 0.00 29 HIS A C 11
ATOM 10888 O O . HIS A 1 29 ? 15.371 5.488 -32.630 1.00 0.00 29 HIS A O 11
ATOM 10903 N N . SER A 1 30 ? 16.242 3.419 -32.472 1.00 0.00 30 SER A N 11
ATOM 10904 C CA . SER A 1 30 ? 17.100 3.575 -33.641 1.00 0.00 30 SER A CA 11
ATOM 10905 C C . SER A 1 30 ? 16.459 2.957 -34.880 1.00 0.00 30 SER A C 11
ATOM 10906 O O . SER A 1 30 ? 17.146 2.669 -35.861 1.00 0.00 30 SER A O 11
ATOM 10914 N N . SER A 1 31 ? 15.143 2.756 -34.837 1.00 0.00 31 SER A N 11
ATOM 10915 C CA . SER A 1 31 ? 14.436 2.175 -35.973 1.00 0.00 31 SER A CA 11
ATOM 10916 C C . SER A 1 31 ? 14.810 2.911 -37.256 1.00 0.00 31 SER A C 11
ATOM 10917 O O . SER A 1 31 ? 15.146 2.292 -38.265 1.00 0.00 31 SER A O 11
ATOM 10925 N N . ASN A 1 32 ? 14.748 4.238 -37.201 1.00 0.00 32 ASN A N 11
ATOM 10926 C CA . ASN A 1 32 ? 15.084 5.063 -38.357 1.00 0.00 32 ASN A CA 11
ATOM 10927 C C . ASN A 1 32 ? 16.406 4.609 -38.966 1.00 0.00 32 ASN A C 11
ATOM 10928 O O . ASN A 1 32 ? 16.496 4.359 -40.168 1.00 0.00 32 ASN A O 11
ATOM 10939 N N . ASN A 1 33 ? 17.427 4.501 -38.124 1.00 0.00 33 ASN A N 11
ATOM 10940 C CA . ASN A 1 33 ? 18.742 4.070 -38.583 1.00 0.00 33 ASN A CA 11
ATOM 10941 C C . ASN A 1 33 ? 18.662 2.681 -39.205 1.00 0.00 33 ASN A C 11
ATOM 10942 O O . ASN A 1 33 ? 19.261 2.427 -40.250 1.00 0.00 33 ASN A O 11
ATOM 10953 N N . PHE A 1 34 ? 17.922 1.783 -38.564 1.00 0.00 34 PHE A N 11
ATOM 10954 C CA . PHE A 1 34 ? 17.782 0.425 -39.077 1.00 0.00 34 PHE A CA 11
ATOM 10955 C C . PHE A 1 34 ? 17.268 0.450 -40.512 1.00 0.00 34 PHE A C 11
ATOM 10956 O O . PHE A 1 34 ? 17.765 -0.275 -41.373 1.00 0.00 34 PHE A O 11
ATOM 10973 N N . GLY A 1 35 ? 16.269 1.291 -40.762 1.00 0.00 35 GLY A N 11
ATOM 10974 C CA . GLY A 1 35 ? 15.698 1.404 -42.098 1.00 0.00 35 GLY A CA 11
ATOM 10975 C C . GLY A 1 35 ? 16.745 1.893 -43.093 1.00 0.00 35 GLY A C 11
ATOM 10976 O O . GLY A 1 35 ? 16.812 1.420 -44.225 1.00 0.00 35 GLY A O 11
ATOM 10980 N N . ALA A 1 36 ? 17.556 2.851 -42.657 1.00 0.00 36 ALA A N 11
ATOM 10981 C CA . ALA A 1 36 ? 18.598 3.413 -43.510 1.00 0.00 36 ALA A CA 11
ATOM 10982 C C . ALA A 1 36 ? 19.591 2.336 -43.941 1.00 0.00 36 ALA A C 11
ATOM 10983 O O . ALA A 1 36 ? 19.974 2.266 -45.109 1.00 0.00 36 ALA A O 11
ATOM 10990 N N . ILE A 1 37 ? 20.007 1.503 -42.992 1.00 0.00 37 ILE A N 11
ATOM 10991 C CA . ILE A 1 37 ? 20.961 0.438 -43.289 1.00 0.00 37 ILE A CA 11
ATOM 10992 C C . ILE A 1 37 ? 20.318 -0.647 -44.150 1.00 0.00 37 ILE A C 11
ATOM 10993 O O . ILE A 1 37 ? 20.898 -1.085 -45.143 1.00 0.00 37 ILE A O 11
ATOM 11009 N N . LEU A 1 38 ? 19.122 -1.079 -43.766 1.00 0.00 38 LEU A N 11
ATOM 11010 C CA . LEU A 1 38 ? 18.421 -2.116 -44.515 1.00 0.00 38 LEU A CA 11
ATOM 11011 C C . LEU A 1 38 ? 18.188 -1.668 -45.955 1.00 0.00 38 LEU A C 11
ATOM 11012 O O . LEU A 1 38 ? 18.399 -2.430 -46.898 1.00 0.00 38 LEU A O 11
ATOM 11028 N N . SER A 1 39 ? 17.742 -0.427 -46.109 1.00 0.00 39 SER A N 11
ATOM 11029 C CA . SER A 1 39 ? 17.469 0.125 -47.432 1.00 0.00 39 SER A CA 11
ATOM 11030 C C . SER A 1 39 ? 18.663 -0.073 -48.360 1.00 0.00 39 SER A C 11
ATOM 11031 O O . SER A 1 39 ? 18.511 -0.121 -49.580 1.00 0.00 39 SER A O 11
ATOM 11039 N N . SER A 1 40 ? 19.851 -0.183 -47.774 1.00 0.00 40 SER A N 11
ATOM 11040 C CA . SER A 1 40 ? 21.065 -0.372 -48.560 1.00 0.00 40 SER A CA 11
ATOM 11041 C C . SER A 1 40 ? 21.366 -1.857 -48.741 1.00 0.00 40 SER A C 11
ATOM 11042 O O . SER A 1 40 ? 22.527 -2.261 -48.803 1.00 0.00 40 SER A O 11
ATOM 11050 N N . THR A 1 41 ? 20.313 -2.665 -48.826 1.00 0.00 41 THR A N 11
ATOM 11051 C CA . THR A 1 41 ? 20.477 -4.104 -49.001 1.00 0.00 41 THR A CA 11
ATOM 11052 C C . THR A 1 41 ? 20.472 -4.470 -50.483 1.00 0.00 41 THR A C 11
ATOM 11053 O O . THR A 1 41 ? 19.988 -5.534 -50.868 1.00 0.00 41 THR A O 11
ATOM 11064 N N . ASN A 1 42 ? 21.014 -3.581 -51.310 1.00 0.00 42 ASN A N 11
ATOM 11065 C CA . ASN A 1 42 ? 21.065 -3.823 -52.748 1.00 0.00 42 ASN A CA 11
ATOM 11066 C C . ASN A 1 42 ? 22.383 -4.485 -53.137 1.00 0.00 42 ASN A C 11
ATOM 11067 O O . ASN A 1 42 ? 22.831 -4.372 -54.278 1.00 0.00 42 ASN A O 11
ATOM 11078 N N . VAL A 1 43 ? 22.998 -5.178 -52.184 1.00 0.00 43 VAL A N 11
ATOM 11079 C CA . VAL A 1 43 ? 24.263 -5.856 -52.441 1.00 0.00 43 VAL A CA 11
ATOM 11080 C C . VAL A 1 43 ? 24.018 -7.294 -52.899 1.00 0.00 43 VAL A C 11
ATOM 11081 O O . VAL A 1 43 ? 24.882 -8.158 -52.760 1.00 0.00 43 VAL A O 11
ATOM 11094 N N . GLY A 1 44 ? 22.833 -7.542 -53.451 1.00 0.00 44 GLY A N 11
ATOM 11095 C CA . GLY A 1 44 ? 22.488 -8.877 -53.926 1.00 0.00 44 GLY A CA 11
ATOM 11096 C C . GLY A 1 44 ? 21.866 -9.711 -52.809 1.00 0.00 44 GLY A C 11
ATOM 11097 O O . GLY A 1 44 ? 21.856 -10.941 -52.874 1.00 0.00 44 GLY A O 11
ATOM 11101 N N . SER A 1 45 ? 21.348 -9.037 -51.786 1.00 0.00 45 SER A N 11
ATOM 11102 C CA . SER A 1 45 ? 20.728 -9.730 -50.662 1.00 0.00 45 SER A CA 11
ATOM 11103 C C . SER A 1 45 ? 19.277 -9.290 -50.496 1.00 0.00 45 SER A C 11
ATOM 11104 O O . SER A 1 45 ? 18.720 -9.356 -49.400 1.00 0.00 45 SER A O 11
ATOM 11112 N N . ASN A 1 46 ? 18.670 -8.839 -51.590 1.00 0.00 46 ASN A N 11
ATOM 11113 C CA . ASN A 1 46 ? 17.283 -8.388 -51.551 1.00 0.00 46 ASN A CA 11
ATOM 11114 C C . ASN A 1 46 ? 16.345 -9.491 -52.032 1.00 0.00 46 ASN A C 11
ATOM 11115 O O . ASN A 1 46 ? 15.256 -9.216 -52.536 1.00 0.00 46 ASN A O 11
ATOM 11126 N N . THR A 1 47 ? 16.775 -10.739 -51.874 1.00 0.00 47 THR A N 11
ATOM 11127 C CA . THR A 1 47 ? 15.964 -11.875 -52.299 1.00 0.00 47 THR A CA 11
ATOM 11128 C C . THR A 1 47 ? 15.070 -12.360 -51.161 1.00 0.00 47 THR A C 11
ATOM 11129 O O . THR A 1 47 ? 14.686 -13.528 -51.118 1.00 0.00 47 THR A O 11
ATOM 11140 N N . TYR A 1 48 ? 14.741 -11.457 -50.243 1.00 0.00 48 TYR A N 11
ATOM 11141 C CA . TYR A 1 48 ? 13.890 -11.809 -49.111 1.00 0.00 48 TYR A CA 11
ATOM 11142 C C . TYR A 1 48 ? 12.664 -10.899 -49.053 1.00 0.00 48 TYR A C 11
ATOM 11143 O O . TYR A 1 48 ? 12.035 -10.759 -48.004 1.00 0.00 48 TYR A O 11
ATOM 11161 N N . GLY A 1 49 ? 12.328 -10.284 -50.184 1.00 0.00 49 GLY A N 11
ATOM 11162 C CA . GLY A 1 49 ? 11.176 -9.392 -50.241 1.00 0.00 49 GLY A CA 11
ATOM 11163 C C . GLY A 1 49 ? 9.879 -10.159 -50.008 1.00 0.00 49 GLY A C 11
ATOM 11164 O O . GLY A 1 49 ? 9.826 -11.376 -50.181 1.00 0.00 49 GLY A O 11
ATOM 11168 N N . LYS A 1 50 ? 8.834 -9.437 -49.615 1.00 0.00 50 LYS A N 11
ATOM 11169 C CA . LYS A 1 50 ? 7.540 -10.058 -49.361 1.00 0.00 50 LYS A CA 11
ATOM 11170 C C . LYS A 1 50 ? 6.973 -10.659 -50.643 1.00 0.00 50 LYS A C 11
ATOM 11171 O O . LYS A 1 50 ? 6.211 -11.626 -50.604 1.00 0.00 50 LYS A O 11
ATOM 11190 N N . ARG A 1 51 ? 7.351 -10.081 -51.779 1.00 0.00 51 ARG A N 11
ATOM 11191 C CA . ARG A 1 51 ? 6.876 -10.568 -53.069 1.00 0.00 51 ARG A CA 11
ATOM 11192 C C . ARG A 1 51 ? 7.336 -12.004 -53.319 1.00 0.00 51 ARG A C 11
ATOM 11193 O O . ARG A 1 51 ? 6.833 -12.675 -54.220 1.00 0.00 51 ARG A O 11
ATOM 11214 N N . ASN A 1 52 ? 8.295 -12.472 -52.524 1.00 0.00 52 ASN A N 11
ATOM 11215 C CA . ASN A 1 52 ? 8.804 -13.829 -52.682 1.00 0.00 52 ASN A CA 11
ATOM 11216 C C . ASN A 1 52 ? 7.897 -14.831 -51.974 1.00 0.00 52 ASN A C 11
ATOM 11217 O O . ASN A 1 52 ? 7.779 -15.981 -52.397 1.00 0.00 52 ASN A O 11
ATOM 11228 N N . ALA A 1 53 ? 7.263 -14.389 -50.893 1.00 0.00 53 ALA A N 11
ATOM 11229 C CA . ALA A 1 53 ? 6.373 -15.258 -50.131 1.00 0.00 53 ALA A CA 11
ATOM 11230 C C . ALA A 1 53 ? 5.240 -15.782 -51.009 1.00 0.00 53 ALA A C 11
ATOM 11231 O O . ALA A 1 53 ? 4.898 -16.963 -50.956 1.00 0.00 53 ALA A O 11
ATOM 11238 N N . VAL A 1 54 ? 4.659 -14.899 -51.813 1.00 0.00 54 VAL A N 11
ATOM 11239 C CA . VAL A 1 54 ? 3.563 -15.292 -52.691 1.00 0.00 54 VAL A CA 11
ATOM 11240 C C . VAL A 1 54 ? 4.084 -16.091 -53.883 1.00 0.00 54 VAL A C 11
ATOM 11241 O O . VAL A 1 54 ? 3.380 -16.946 -54.420 1.00 0.00 54 VAL A O 11
ATOM 11254 N N . GLU A 1 55 ? 5.317 -15.810 -54.295 1.00 0.00 55 GLU A N 11
ATOM 11255 C CA . GLU A 1 55 ? 5.910 -16.515 -55.426 1.00 0.00 55 GLU A CA 11
ATOM 11256 C C . GLU A 1 55 ? 6.022 -18.010 -55.135 1.00 0.00 55 GLU A C 11
ATOM 11257 O O . GLU A 1 55 ? 5.615 -18.840 -55.947 1.00 0.00 55 GLU A O 11
ATOM 11269 N N . VAL A 1 56 ? 6.577 -18.348 -53.974 1.00 0.00 56 VAL A N 11
ATOM 11270 C CA . VAL A 1 56 ? 6.735 -19.749 -53.599 1.00 0.00 56 VAL A CA 11
ATOM 11271 C C . VAL A 1 56 ? 5.383 -20.373 -53.264 1.00 0.00 56 VAL A C 11
ATOM 11272 O O . VAL A 1 56 ? 5.131 -21.534 -53.585 1.00 0.00 56 VAL A O 11
ATOM 11285 N N . LEU A 1 57 ? 4.518 -19.597 -52.619 1.00 0.00 57 LEU A N 11
ATOM 11286 C CA . LEU A 1 57 ? 3.194 -20.086 -52.247 1.00 0.00 57 LEU A CA 11
ATOM 11287 C C . LEU A 1 57 ? 2.506 -20.756 -53.433 1.00 0.00 57 LEU A C 11
ATOM 11288 O O . LEU A 1 57 ? 2.020 -21.881 -53.320 1.00 0.00 57 LEU A O 11
ATOM 11304 N N . LYS A 1 58 ? 2.458 -20.062 -54.565 1.00 0.00 58 LYS A N 11
ATOM 11305 C CA . LYS A 1 58 ? 1.814 -20.618 -55.750 1.00 0.00 58 LYS A CA 11
ATOM 11306 C C . LYS A 1 58 ? 2.587 -21.832 -56.258 1.00 0.00 58 LYS A C 11
ATOM 11307 O O . LYS A 1 58 ? 1.997 -22.816 -56.703 1.00 0.00 58 LYS A O 11
ATOM 11326 N N . ARG A 1 59 ? 3.912 -21.752 -56.184 1.00 0.00 59 ARG A N 11
ATOM 11327 C CA . ARG A 1 59 ? 4.766 -22.845 -56.634 1.00 0.00 59 ARG A CA 11
ATOM 11328 C C . ARG A 1 59 ? 4.614 -24.063 -55.725 1.00 0.00 59 ARG A C 11
ATOM 11329 O O . ARG A 1 59 ? 4.906 -25.189 -56.129 1.00 0.00 59 ARG A O 11
ATOM 11350 N N . GLU A 1 60 ? 4.164 -23.830 -54.496 1.00 0.00 60 GLU A N 11
ATOM 11351 C CA . GLU A 1 60 ? 3.985 -24.915 -53.539 1.00 0.00 60 GLU A CA 11
ATOM 11352 C C . GLU A 1 60 ? 2.499 -25.212 -53.329 1.00 0.00 60 GLU A C 11
ATOM 11353 O O . GLU A 1 60 ? 1.899 -24.739 -52.364 1.00 0.00 60 GLU A O 11
ATOM 11365 N N . PRO A 1 61 ? 1.895 -25.982 -54.204 1.00 0.00 61 PRO A N 11
ATOM 11366 C CA . PRO A 1 61 ? 0.448 -26.336 -54.093 1.00 0.00 61 PRO A CA 11
ATOM 11367 C C . PRO A 1 61 ? 0.145 -27.191 -52.860 1.00 0.00 61 PRO A C 11
ATOM 11368 O O . PRO A 1 61 ? -1.017 -27.456 -52.553 1.00 0.00 61 PRO A O 11
ATOM 11379 N N . LEU A 1 62 ? 1.189 -27.614 -52.152 1.00 0.00 62 LEU A N 11
ATOM 11380 C CA . LEU A 1 62 ? 1.003 -28.428 -50.958 1.00 0.00 62 LEU A CA 11
ATOM 11381 C C . LEU A 1 62 ? 0.121 -27.694 -49.952 1.00 0.00 62 LEU A C 11
ATOM 11382 O O . LEU A 1 62 ? -0.766 -28.288 -49.341 1.00 0.00 62 LEU A O 11
ATOM 11398 N N . ASN A 1 63 ? 0.368 -26.397 -49.791 1.00 0.00 63 ASN A N 11
ATOM 11399 C CA . ASN A 1 63 ? -0.416 -25.593 -48.860 1.00 0.00 63 ASN A CA 11
ATOM 11400 C C . ASN A 1 63 ? -1.810 -25.312 -49.424 1.00 0.00 63 ASN A C 11
ATOM 11401 O O . ASN A 1 63 ? -2.711 -24.901 -48.692 1.00 0.00 63 ASN A O 11
ATOM 11412 N N . TYR A 1 64 ? -1.985 -25.538 -50.726 1.00 0.00 64 TYR A N 11
ATOM 11413 C CA . TYR A 1 64 ? -3.274 -25.307 -51.366 1.00 0.00 64 TYR A CA 11
ATOM 11414 C C . TYR A 1 64 ? -4.262 -26.409 -50.997 1.00 0.00 64 TYR A C 11
ATOM 11415 O O . TYR A 1 64 ? -5.470 -26.180 -50.947 1.00 0.00 64 TYR A O 11
ATOM 11433 N N . LEU A 1 65 ? -3.741 -27.604 -50.740 1.00 0.00 65 LEU A N 11
ATOM 11434 C CA . LEU A 1 65 ? -4.590 -28.732 -50.377 1.00 0.00 65 LEU A CA 11
ATOM 11435 C C . LEU A 1 65 ? -5.161 -28.535 -48.971 1.00 0.00 65 LEU A C 11
ATOM 11436 O O . LEU A 1 65 ? -4.611 -27.773 -48.176 1.00 0.00 65 LEU A O 11
ATOM 11452 N N . PRO A 1 66 ? -6.245 -29.199 -48.649 1.00 0.00 66 PRO A N 11
ATOM 11453 C CA . PRO A 1 66 ? -6.885 -29.081 -47.305 1.00 0.00 66 PRO A CA 11
ATOM 11454 C C . PRO A 1 66 ? -5.894 -29.336 -46.173 1.00 0.00 66 PRO A C 11
ATOM 11455 O O . PRO A 1 66 ? -5.048 -30.226 -46.264 1.00 0.00 66 PRO A O 11
ATOM 11466 N N . LEU A 1 67 ? -6.004 -28.549 -45.107 1.00 0.00 67 LEU A N 11
ATOM 11467 C CA . LEU A 1 67 ? -5.112 -28.699 -43.964 1.00 0.00 67 LEU A CA 11
ATOM 11468 C C . LEU A 1 67 ? -5.755 -28.128 -42.704 1.00 0.00 67 LEU A C 11
ATOM 11469 O O . LEU A 1 67 ? -6.233 -27.007 -42.762 1.00 0.00 67 LEU A O 11
ATOM 11485 N N . THR A 1 1 ? -2.634 -4.183 -1.918 1.00 0.00 1 THR A N 12
ATOM 11486 C CA . THR A 1 1 ? -1.387 -4.329 -1.114 1.00 0.00 1 THR A CA 12
ATOM 11487 C C . THR A 1 1 ? -1.341 -3.223 -0.060 1.00 0.00 1 THR A C 12
ATOM 11488 O O . THR A 1 1 ? -2.032 -2.212 -0.182 1.00 0.00 1 THR A O 12
ATOM 11501 N N . PRO A 1 2 ? -0.549 -3.396 0.968 1.00 0.00 2 PRO A N 12
ATOM 11502 C CA . PRO A 1 2 ? -0.421 -2.391 2.062 1.00 0.00 2 PRO A CA 12
ATOM 11503 C C . PRO A 1 2 ? 0.378 -1.164 1.629 1.00 0.00 2 PRO A C 12
ATOM 11504 O O . PRO A 1 2 ? 1.185 -1.231 0.702 1.00 0.00 2 PRO A O 12
ATOM 11515 N N . ILE A 1 3 ? 0.145 -0.044 2.306 1.00 0.00 3 ILE A N 12
ATOM 11516 C CA . ILE A 1 3 ? 0.847 1.193 1.984 1.00 0.00 3 ILE A CA 12
ATOM 11517 C C . ILE A 1 3 ? 2.354 0.959 1.939 1.00 0.00 3 ILE A C 12
ATOM 11518 O O . ILE A 1 3 ? 2.885 0.126 2.674 1.00 0.00 3 ILE A O 12
ATOM 11534 N N . GLU A 1 4 ? 3.037 1.698 1.071 1.00 0.00 4 GLU A N 12
ATOM 11535 C CA . GLU A 1 4 ? 4.484 1.562 0.936 1.00 0.00 4 GLU A CA 12
ATOM 11536 C C . GLU A 1 4 ? 5.185 1.945 2.236 1.00 0.00 4 GLU A C 12
ATOM 11537 O O . GLU A 1 4 ? 4.652 2.712 3.038 1.00 0.00 4 GLU A O 12
ATOM 11549 N N . SER A 1 5 ? 6.383 1.406 2.436 1.00 0.00 5 SER A N 12
ATOM 11550 C CA . SER A 1 5 ? 7.151 1.697 3.641 1.00 0.00 5 SER A CA 12
ATOM 11551 C C . SER A 1 5 ? 7.835 3.056 3.527 1.00 0.00 5 SER A C 12
ATOM 11552 O O . SER A 1 5 ? 7.887 3.647 2.448 1.00 0.00 5 SER A O 12
ATOM 11560 N N . HIS A 1 6 ? 8.358 3.545 4.646 1.00 0.00 6 HIS A N 12
ATOM 11561 C CA . HIS A 1 6 ? 9.037 4.836 4.662 1.00 0.00 6 HIS A CA 12
ATOM 11562 C C . HIS A 1 6 ? 10.336 4.776 3.862 1.00 0.00 6 HIS A C 12
ATOM 11563 O O . HIS A 1 6 ? 10.838 5.801 3.401 1.00 0.00 6 HIS A O 12
ATOM 11578 N N . GLN A 1 7 ? 10.877 3.572 3.702 1.00 0.00 7 GLN A N 12
ATOM 11579 C CA . GLN A 1 7 ? 12.119 3.397 2.956 1.00 0.00 7 GLN A CA 12
ATOM 11580 C C . GLN A 1 7 ? 11.948 3.855 1.512 1.00 0.00 7 GLN A C 12
ATOM 11581 O O . GLN A 1 7 ? 10.949 3.541 0.865 1.00 0.00 7 GLN A O 12
ATOM 11595 N N . VAL A 1 8 ? 12.929 4.599 1.013 1.00 0.00 8 VAL A N 12
ATOM 11596 C CA . VAL A 1 8 ? 12.878 5.095 -0.357 1.00 0.00 8 VAL A CA 12
ATOM 11597 C C . VAL A 1 8 ? 14.239 4.949 -1.030 1.00 0.00 8 VAL A C 12
ATOM 11598 O O . VAL A 1 8 ? 15.279 5.110 -0.392 1.00 0.00 8 VAL A O 12
ATOM 11611 N N . GLU A 1 9 ? 14.224 4.641 -2.323 1.00 0.00 9 GLU A N 12
ATOM 11612 C CA . GLU A 1 9 ? 15.463 4.475 -3.073 1.00 0.00 9 GLU A CA 12
ATOM 11613 C C . GLU A 1 9 ? 15.316 5.036 -4.483 1.00 0.00 9 GLU A C 12
ATOM 11614 O O . GLU A 1 9 ? 15.229 4.286 -5.455 1.00 0.00 9 GLU A O 12
ATOM 11626 N N . LYS A 1 10 ? 15.288 6.360 -4.587 1.00 0.00 10 LYS A N 12
ATOM 11627 C CA . LYS A 1 10 ? 15.151 7.012 -5.884 1.00 0.00 10 LYS A CA 12
ATOM 11628 C C . LYS A 1 10 ? 16.239 6.536 -6.842 1.00 0.00 10 LYS A C 12
ATOM 11629 O O . LYS A 1 10 ? 17.235 5.948 -6.422 1.00 0.00 10 LYS A O 12
ATOM 11648 N N . ARG A 1 11 ? 16.040 6.796 -8.130 1.00 0.00 11 ARG A N 12
ATOM 11649 C CA . ARG A 1 11 ? 17.011 6.390 -9.140 1.00 0.00 11 ARG A CA 12
ATOM 11650 C C . ARG A 1 11 ? 17.078 7.420 -10.263 1.00 0.00 11 ARG A C 12
ATOM 11651 O O . ARG A 1 11 ? 16.262 8.339 -10.325 1.00 0.00 11 ARG A O 12
ATOM 11672 N N . LYS A 1 12 ? 18.059 7.262 -11.146 1.00 0.00 12 LYS A N 12
ATOM 11673 C CA . LYS A 1 12 ? 18.224 8.187 -12.262 1.00 0.00 12 LYS A CA 12
ATOM 11674 C C . LYS A 1 12 ? 17.039 8.092 -13.218 1.00 0.00 12 LYS A C 12
ATOM 11675 O O . LYS A 1 12 ? 16.542 7.002 -13.499 1.00 0.00 12 LYS A O 12
ATOM 11694 N N . CYS A 1 13 ? 16.592 9.242 -13.711 1.00 0.00 13 CYS A N 12
ATOM 11695 C CA . CYS A 1 13 ? 15.463 9.282 -14.634 1.00 0.00 13 CYS A CA 12
ATOM 11696 C C . CYS A 1 13 ? 15.797 8.537 -15.924 1.00 0.00 13 CYS A C 12
ATOM 11697 O O . CYS A 1 13 ? 16.290 9.127 -16.886 1.00 0.00 13 CYS A O 12
ATOM 11704 N N . ASN A 1 14 ? 15.528 7.235 -15.938 1.00 0.00 14 ASN A N 12
ATOM 11705 C CA . ASN A 1 14 ? 15.808 6.424 -17.117 1.00 0.00 14 ASN A CA 12
ATOM 11706 C C . ASN A 1 14 ? 14.513 6.025 -17.825 1.00 0.00 14 ASN A C 12
ATOM 11707 O O . ASN A 1 14 ? 14.500 5.822 -19.039 1.00 0.00 14 ASN A O 12
ATOM 11718 N N . THR A 1 15 ? 13.428 5.911 -17.061 1.00 0.00 15 THR A N 12
ATOM 11719 C CA . THR A 1 15 ? 12.139 5.532 -17.633 1.00 0.00 15 THR A CA 12
ATOM 11720 C C . THR A 1 15 ? 11.827 6.377 -18.865 1.00 0.00 15 THR A C 12
ATOM 11721 O O . THR A 1 15 ? 12.186 7.553 -18.932 1.00 0.00 15 THR A O 12
ATOM 11732 N N . ALA A 1 16 ? 11.168 5.763 -19.842 1.00 0.00 16 ALA A N 12
ATOM 11733 C CA . ALA A 1 16 ? 10.820 6.456 -21.078 1.00 0.00 16 ALA A CA 12
ATOM 11734 C C . ALA A 1 16 ? 9.855 7.610 -20.820 1.00 0.00 16 ALA A C 12
ATOM 11735 O O . ALA A 1 16 ? 9.780 8.551 -21.609 1.00 0.00 16 ALA A O 12
ATOM 11742 N N . THR A 1 17 ? 9.115 7.536 -19.718 1.00 0.00 17 THR A N 12
ATOM 11743 C CA . THR A 1 17 ? 8.158 8.587 -19.384 1.00 0.00 17 THR A CA 12
ATOM 11744 C C . THR A 1 17 ? 8.880 9.868 -18.973 1.00 0.00 17 THR A C 12
ATOM 11745 O O . THR A 1 17 ? 8.507 10.964 -19.392 1.00 0.00 17 THR A O 12
ATOM 11756 N N . CYS A 1 18 ? 9.912 9.722 -18.151 1.00 0.00 18 CYS A N 12
ATOM 11757 C CA . CYS A 1 18 ? 10.676 10.875 -17.690 1.00 0.00 18 CYS A CA 12
ATOM 11758 C C . CYS A 1 18 ? 11.340 11.580 -18.868 1.00 0.00 18 CYS A C 12
ATOM 11759 O O . CYS A 1 18 ? 11.317 12.806 -18.964 1.00 0.00 18 CYS A O 12
ATOM 11766 N N . ALA A 1 19 ? 11.930 10.796 -19.763 1.00 0.00 19 ALA A N 12
ATOM 11767 C CA . ALA A 1 19 ? 12.598 11.355 -20.932 1.00 0.00 19 ALA A CA 12
ATOM 11768 C C . ALA A 1 19 ? 11.596 12.065 -21.838 1.00 0.00 19 ALA A C 12
ATOM 11769 O O . ALA A 1 19 ? 11.905 13.101 -22.425 1.00 0.00 19 ALA A O 12
ATOM 11776 N N . THR A 1 20 ? 10.400 11.496 -21.955 1.00 0.00 20 THR A N 12
ATOM 11777 C CA . THR A 1 20 ? 9.362 12.077 -22.802 1.00 0.00 20 THR A CA 12
ATOM 11778 C C . THR A 1 20 ? 9.210 13.573 -22.541 1.00 0.00 20 THR A C 12
ATOM 11779 O O . THR A 1 20 ? 9.080 14.363 -23.476 1.00 0.00 20 THR A O 12
ATOM 11790 N N . GLN A 1 21 ? 9.217 13.960 -21.270 1.00 0.00 21 GLN A N 12
ATOM 11791 C CA . GLN A 1 21 ? 9.070 15.368 -20.916 1.00 0.00 21 GLN A CA 12
ATOM 11792 C C . GLN A 1 21 ? 10.335 16.150 -21.263 1.00 0.00 21 GLN A C 12
ATOM 11793 O O . GLN A 1 21 ? 10.281 17.355 -21.508 1.00 0.00 21 GLN A O 12
ATOM 11807 N N . ARG A 1 22 ? 11.472 15.460 -21.280 1.00 0.00 22 ARG A N 12
ATOM 11808 C CA . ARG A 1 22 ? 12.741 16.108 -21.596 1.00 0.00 22 ARG A CA 12
ATOM 11809 C C . ARG A 1 22 ? 12.831 16.424 -23.088 1.00 0.00 22 ARG A C 12
ATOM 11810 O O . ARG A 1 22 ? 13.160 17.545 -23.476 1.00 0.00 22 ARG A O 12
ATOM 11831 N N . LEU A 1 23 ? 12.542 15.427 -23.918 1.00 0.00 23 LEU A N 12
ATOM 11832 C CA . LEU A 1 23 ? 12.600 15.616 -25.363 1.00 0.00 23 LEU A CA 12
ATOM 11833 C C . LEU A 1 23 ? 11.425 16.464 -25.841 1.00 0.00 23 LEU A C 12
ATOM 11834 O O . LEU A 1 23 ? 11.551 17.229 -26.797 1.00 0.00 23 LEU A O 12
ATOM 11850 N N . ALA A 1 24 ? 10.284 16.326 -25.173 1.00 0.00 24 ALA A N 12
ATOM 11851 C CA . ALA A 1 24 ? 9.099 17.089 -25.548 1.00 0.00 24 ALA A CA 12
ATOM 11852 C C . ALA A 1 24 ? 9.389 18.585 -25.485 1.00 0.00 24 ALA A C 12
ATOM 11853 O O . ALA A 1 24 ? 9.048 19.332 -26.401 1.00 0.00 24 ALA A O 12
ATOM 11860 N N . ASN A 1 25 ? 10.019 19.016 -24.398 1.00 0.00 25 ASN A N 12
ATOM 11861 C CA . ASN A 1 25 ? 10.348 20.426 -24.229 1.00 0.00 25 ASN A CA 12
ATOM 11862 C C . ASN A 1 25 ? 11.273 20.898 -25.346 1.00 0.00 25 ASN A C 12
ATOM 11863 O O . ASN A 1 25 ? 11.111 21.996 -25.878 1.00 0.00 25 ASN A O 12
ATOM 11874 N N . PHE A 1 26 ? 12.246 20.061 -25.694 1.00 0.00 26 PHE A N 12
ATOM 11875 C CA . PHE A 1 26 ? 13.196 20.403 -26.747 1.00 0.00 26 PHE A CA 12
ATOM 11876 C C . PHE A 1 26 ? 12.483 20.563 -28.087 1.00 0.00 26 PHE A C 12
ATOM 11877 O O . PHE A 1 26 ? 12.820 21.444 -28.878 1.00 0.00 26 PHE A O 12
ATOM 11894 N N . LEU A 1 27 ? 11.498 19.705 -28.338 1.00 0.00 27 LEU A N 12
ATOM 11895 C CA . LEU A 1 27 ? 10.748 19.761 -29.587 1.00 0.00 27 LEU A CA 12
ATOM 11896 C C . LEU A 1 27 ? 10.173 21.161 -29.790 1.00 0.00 27 LEU A C 12
ATOM 11897 O O . LEU A 1 27 ? 10.507 21.850 -30.754 1.00 0.00 27 LEU A O 12
ATOM 11913 N N . VAL A 1 28 ? 9.306 21.576 -28.870 1.00 0.00 28 VAL A N 12
ATOM 11914 C CA . VAL A 1 28 ? 8.686 22.893 -28.955 1.00 0.00 28 VAL A CA 12
ATOM 11915 C C . VAL A 1 28 ? 9.730 24.003 -28.841 1.00 0.00 28 VAL A C 12
ATOM 11916 O O . VAL A 1 28 ? 9.475 25.147 -29.218 1.00 0.00 28 VAL A O 12
ATOM 11929 N N . HIS A 1 29 ? 10.904 23.662 -28.313 1.00 0.00 29 HIS A N 12
ATOM 11930 C CA . HIS A 1 29 ? 11.971 24.643 -28.151 1.00 0.00 29 HIS A CA 12
ATOM 11931 C C . HIS A 1 29 ? 12.809 24.755 -29.421 1.00 0.00 29 HIS A C 12
ATOM 11932 O O . HIS A 1 29 ? 13.513 25.746 -29.620 1.00 0.00 29 HIS A O 12
ATOM 11947 N N . SER A 1 30 ? 12.737 23.739 -30.277 1.00 0.00 30 SER A N 12
ATOM 11948 C CA . SER A 1 30 ? 13.501 23.740 -31.521 1.00 0.00 30 SER A CA 12
ATOM 11949 C C . SER A 1 30 ? 12.751 24.472 -32.634 1.00 0.00 30 SER A C 12
ATOM 11950 O O . SER A 1 30 ? 13.046 24.286 -33.812 1.00 0.00 30 SER A O 12
ATOM 11958 N N . SER A 1 31 ? 11.781 25.301 -32.261 1.00 0.00 31 SER A N 12
ATOM 11959 C CA . SER A 1 31 ? 11.008 26.047 -33.248 1.00 0.00 31 SER A CA 12
ATOM 11960 C C . SER A 1 31 ? 11.915 26.984 -34.041 1.00 0.00 31 SER A C 12
ATOM 11961 O O . SER A 1 31 ? 11.738 27.175 -35.244 1.00 0.00 31 SER A O 12
ATOM 11969 N N . ASN A 1 32 ? 12.879 27.574 -33.341 1.00 0.00 32 ASN A N 12
ATOM 11970 C CA . ASN A 1 32 ? 13.816 28.507 -33.963 1.00 0.00 32 ASN A CA 12
ATOM 11971 C C . ASN A 1 32 ? 14.817 27.773 -34.851 1.00 0.00 32 ASN A C 12
ATOM 11972 O O . ASN A 1 32 ? 15.004 28.126 -36.015 1.00 0.00 32 ASN A O 12
ATOM 11983 N N . ASN A 1 33 ? 15.462 26.756 -34.292 1.00 0.00 33 ASN A N 12
ATOM 11984 C CA . ASN A 1 33 ? 16.448 25.982 -35.040 1.00 0.00 33 ASN A CA 12
ATOM 11985 C C . ASN A 1 33 ? 15.810 25.309 -36.251 1.00 0.00 33 ASN A C 12
ATOM 11986 O O . ASN A 1 33 ? 16.384 25.309 -37.339 1.00 0.00 33 ASN A O 12
ATOM 11997 N N . PHE A 1 34 ? 14.637 24.719 -36.053 1.00 0.00 34 PHE A N 12
ATOM 11998 C CA . PHE A 1 34 ? 13.939 24.023 -37.132 1.00 0.00 34 PHE A CA 12
ATOM 11999 C C . PHE A 1 34 ? 13.923 24.848 -38.418 1.00 0.00 34 PHE A C 12
ATOM 12000 O O . PHE A 1 34 ? 14.374 24.385 -39.465 1.00 0.00 34 PHE A O 12
ATOM 12017 N N . GLY A 1 35 ? 13.387 26.061 -38.339 1.00 0.00 35 GLY A N 12
ATOM 12018 C CA . GLY A 1 35 ? 13.306 26.922 -39.515 1.00 0.00 35 GLY A CA 12
ATOM 12019 C C . GLY A 1 35 ? 14.692 27.305 -40.025 1.00 0.00 35 GLY A C 12
ATOM 12020 O O . GLY A 1 35 ? 14.913 27.420 -41.229 1.00 0.00 35 GLY A O 12
ATOM 12024 N N . ALA A 1 36 ? 15.618 27.507 -39.095 1.00 0.00 36 ALA A N 12
ATOM 12025 C CA . ALA A 1 36 ? 16.982 27.883 -39.455 1.00 0.00 36 ALA A CA 12
ATOM 12026 C C . ALA A 1 36 ? 17.643 26.793 -40.295 1.00 0.00 36 ALA A C 12
ATOM 12027 O O . ALA A 1 36 ? 18.347 27.086 -41.261 1.00 0.00 36 ALA A O 12
ATOM 12034 N N . ILE A 1 37 ? 17.414 25.538 -39.926 1.00 0.00 37 ILE A N 12
ATOM 12035 C CA . ILE A 1 37 ? 17.997 24.420 -40.661 1.00 0.00 37 ILE A CA 12
ATOM 12036 C C . ILE A 1 37 ? 17.281 24.218 -41.993 1.00 0.00 37 ILE A C 12
ATOM 12037 O O . ILE A 1 37 ? 17.917 23.987 -43.021 1.00 0.00 37 ILE A O 12
ATOM 12053 N N . LEU A 1 38 ? 15.955 24.307 -41.969 1.00 0.00 38 LEU A N 12
ATOM 12054 C CA . LEU A 1 38 ? 15.169 24.132 -43.185 1.00 0.00 38 LEU A CA 12
ATOM 12055 C C . LEU A 1 38 ? 15.576 25.171 -44.225 1.00 0.00 38 LEU A C 12
ATOM 12056 O O . LEU A 1 38 ? 15.851 24.843 -45.378 1.00 0.00 38 LEU A O 12
ATOM 12072 N N . SER A 1 39 ? 15.602 26.428 -43.797 1.00 0.00 39 SER A N 12
ATOM 12073 C CA . SER A 1 39 ? 15.968 27.529 -44.681 1.00 0.00 39 SER A CA 12
ATOM 12074 C C . SER A 1 39 ? 17.275 27.227 -45.410 1.00 0.00 39 SER A C 12
ATOM 12075 O O . SER A 1 39 ? 17.516 27.733 -46.506 1.00 0.00 39 SER A O 12
ATOM 12083 N N . SER A 1 40 ? 18.115 26.403 -44.793 1.00 0.00 40 SER A N 12
ATOM 12084 C CA . SER A 1 40 ? 19.397 26.043 -45.391 1.00 0.00 40 SER A CA 12
ATOM 12085 C C . SER A 1 40 ? 19.268 24.767 -46.218 1.00 0.00 40 SER A C 12
ATOM 12086 O O . SER A 1 40 ? 20.225 24.004 -46.352 1.00 0.00 40 SER A O 12
ATOM 12094 N N . THR A 1 41 ? 18.080 24.542 -46.768 1.00 0.00 41 THR A N 12
ATOM 12095 C CA . THR A 1 41 ? 17.834 23.355 -47.579 1.00 0.00 41 THR A CA 12
ATOM 12096 C C . THR A 1 41 ? 18.779 23.308 -48.779 1.00 0.00 41 THR A C 12
ATOM 12097 O O . THR A 1 41 ? 18.973 22.252 -49.382 1.00 0.00 41 THR A O 12
ATOM 12108 N N . ASN A 1 42 ? 19.362 24.453 -49.123 1.00 0.00 42 ASN A N 12
ATOM 12109 C CA . ASN A 1 42 ? 20.281 24.519 -50.255 1.00 0.00 42 ASN A CA 12
ATOM 12110 C C . ASN A 1 42 ? 21.686 24.061 -49.858 1.00 0.00 42 ASN A C 12
ATOM 12111 O O . ASN A 1 42 ? 22.631 24.201 -50.635 1.00 0.00 42 ASN A O 12
ATOM 12122 N N . VAL A 1 43 ? 21.823 23.514 -48.651 1.00 0.00 43 VAL A N 12
ATOM 12123 C CA . VAL A 1 43 ? 23.123 23.045 -48.182 1.00 0.00 43 VAL A CA 12
ATOM 12124 C C . VAL A 1 43 ? 23.352 21.587 -48.583 1.00 0.00 43 VAL A C 12
ATOM 12125 O O . VAL A 1 43 ? 24.209 20.907 -48.019 1.00 0.00 43 VAL A O 12
ATOM 12138 N N . GLY A 1 44 ? 22.586 21.111 -49.563 1.00 0.00 44 GLY A N 12
ATOM 12139 C CA . GLY A 1 44 ? 22.724 19.733 -50.024 1.00 0.00 44 GLY A CA 12
ATOM 12140 C C . GLY A 1 44 ? 21.390 18.993 -49.955 1.00 0.00 44 GLY A C 12
ATOM 12141 O O . GLY A 1 44 ? 21.200 17.978 -50.624 1.00 0.00 44 GLY A O 12
ATOM 12145 N N . SER A 1 45 ? 20.470 19.506 -49.142 1.00 0.00 45 SER A N 12
ATOM 12146 C CA . SER A 1 45 ? 19.160 18.881 -48.998 1.00 0.00 45 SER A CA 12
ATOM 12147 C C . SER A 1 45 ? 18.128 19.593 -49.867 1.00 0.00 45 SER A C 12
ATOM 12148 O O . SER A 1 45 ? 16.959 19.701 -49.497 1.00 0.00 45 SER A O 12
ATOM 12156 N N . ASN A 1 46 ? 18.568 20.079 -51.024 1.00 0.00 46 ASN A N 12
ATOM 12157 C CA . ASN A 1 46 ? 17.673 20.782 -51.937 1.00 0.00 46 ASN A CA 12
ATOM 12158 C C . ASN A 1 46 ? 16.882 19.801 -52.806 1.00 0.00 46 ASN A C 12
ATOM 12159 O O . ASN A 1 46 ? 16.216 20.209 -53.758 1.00 0.00 46 ASN A O 12
ATOM 12170 N N . THR A 1 47 ? 16.952 18.512 -52.478 1.00 0.00 47 THR A N 12
ATOM 12171 C CA . THR A 1 47 ? 16.231 17.503 -53.245 1.00 0.00 47 THR A CA 12
ATOM 12172 C C . THR A 1 47 ? 14.862 17.238 -52.626 1.00 0.00 47 THR A C 12
ATOM 12173 O O . THR A 1 47 ? 14.318 16.139 -52.744 1.00 0.00 47 THR A O 12
ATOM 12184 N N . TYR A 1 48 ? 14.311 18.251 -51.965 1.00 0.00 48 TYR A N 12
ATOM 12185 C CA . TYR A 1 48 ? 13.005 18.117 -51.329 1.00 0.00 48 TYR A CA 12
ATOM 12186 C C . TYR A 1 48 ? 11.916 18.777 -52.175 1.00 0.00 48 TYR A C 12
ATOM 12187 O O . TYR A 1 48 ? 10.837 19.093 -51.675 1.00 0.00 48 TYR A O 12
ATOM 12205 N N . GLY A 1 49 ? 12.202 18.979 -53.459 1.00 0.00 49 GLY A N 12
ATOM 12206 C CA . GLY A 1 49 ? 11.233 19.601 -54.354 1.00 0.00 49 GLY A CA 12
ATOM 12207 C C . GLY A 1 49 ? 9.872 18.924 -54.239 1.00 0.00 49 GLY A C 12
ATOM 12208 O O . GLY A 1 49 ? 9.759 17.706 -54.374 1.00 0.00 49 GLY A O 12
ATOM 12212 N N . LYS A 1 50 ? 8.840 19.723 -53.990 1.00 0.00 50 LYS A N 12
ATOM 12213 C CA . LYS A 1 50 ? 7.488 19.193 -53.857 1.00 0.00 50 LYS A CA 12
ATOM 12214 C C . LYS A 1 50 ? 6.956 18.732 -55.211 1.00 0.00 50 LYS A C 12
ATOM 12215 O O . LYS A 1 50 ? 6.090 17.860 -55.284 1.00 0.00 50 LYS A O 12
ATOM 12234 N N . ARG A 1 51 ? 7.480 19.323 -56.280 1.00 0.00 51 ARG A N 12
ATOM 12235 C CA . ARG A 1 51 ? 7.051 18.967 -57.628 1.00 0.00 51 ARG A CA 12
ATOM 12236 C C . ARG A 1 51 ? 7.489 17.548 -57.985 1.00 0.00 51 ARG A C 12
ATOM 12237 O O . ARG A 1 51 ? 6.944 16.937 -58.904 1.00 0.00 51 ARG A O 12
ATOM 12258 N N . ASN A 1 52 ? 8.474 17.027 -57.260 1.00 0.00 52 ASN A N 12
ATOM 12259 C CA . ASN A 1 52 ? 8.967 15.679 -57.521 1.00 0.00 52 ASN A CA 12
ATOM 12260 C C . ASN A 1 52 ? 7.969 14.635 -57.028 1.00 0.00 52 ASN A C 12
ATOM 12261 O O . ASN A 1 52 ? 7.869 13.545 -57.591 1.00 0.00 52 ASN A O 12
ATOM 12272 N N . ALA A 1 53 ? 7.237 14.973 -55.973 1.00 0.00 53 ALA A N 12
ATOM 12273 C CA . ALA A 1 53 ? 6.254 14.053 -55.410 1.00 0.00 53 ALA A CA 12
ATOM 12274 C C . ALA A 1 53 ? 5.199 13.676 -56.446 1.00 0.00 53 ALA A C 12
ATOM 12275 O O . ALA A 1 53 ? 4.778 12.522 -56.523 1.00 0.00 53 ALA A O 12
ATOM 12282 N N . VAL A 1 54 ? 4.768 14.653 -57.237 1.00 0.00 54 VAL A N 12
ATOM 12283 C CA . VAL A 1 54 ? 3.755 14.400 -58.255 1.00 0.00 54 VAL A CA 12
ATOM 12284 C C . VAL A 1 54 ? 4.334 13.584 -59.409 1.00 0.00 54 VAL A C 12
ATOM 12285 O O . VAL A 1 54 ? 3.616 12.820 -60.055 1.00 0.00 54 VAL A O 12
ATOM 12298 N N . GLU A 1 55 ? 5.629 13.744 -59.666 1.00 0.00 55 GLU A N 12
ATOM 12299 C CA . GLU A 1 55 ? 6.272 13.007 -60.750 1.00 0.00 55 GLU A CA 12
ATOM 12300 C C . GLU A 1 55 ? 6.181 11.503 -60.508 1.00 0.00 55 GLU A C 12
ATOM 12301 O O . GLU A 1 55 ? 5.754 10.751 -61.383 1.00 0.00 55 GLU A O 12
ATOM 12313 N N . VAL A 1 56 ? 6.585 11.070 -59.317 1.00 0.00 56 VAL A N 12
ATOM 12314 C CA . VAL A 1 56 ? 6.539 9.650 -58.984 1.00 0.00 56 VAL A CA 12
ATOM 12315 C C . VAL A 1 56 ? 5.093 9.187 -58.814 1.00 0.00 56 VAL A C 12
ATOM 12316 O O . VAL A 1 56 ? 4.722 8.107 -59.272 1.00 0.00 56 VAL A O 12
ATOM 12329 N N . LEU A 1 57 ? 4.281 10.009 -58.155 1.00 0.00 57 LEU A N 12
ATOM 12330 C CA . LEU A 1 57 ? 2.880 9.669 -57.935 1.00 0.00 57 LEU A CA 12
ATOM 12331 C C . LEU A 1 57 ? 2.212 9.244 -59.239 1.00 0.00 57 LEU A C 12
ATOM 12332 O O . LEU A 1 57 ? 1.571 8.195 -59.301 1.00 0.00 57 LEU A O 12
ATOM 12348 N N . LYS A 1 58 ? 2.361 10.059 -60.278 1.00 0.00 58 LYS A N 12
ATOM 12349 C CA . LYS A 1 58 ? 1.758 9.742 -61.568 1.00 0.00 58 LYS A CA 12
ATOM 12350 C C . LYS A 1 58 ? 2.455 8.544 -62.202 1.00 0.00 58 LYS A C 12
ATOM 12351 O O . LYS A 1 58 ? 1.852 7.798 -62.974 1.00 0.00 58 LYS A O 12
ATOM 12370 N N . ARG A 1 59 ? 3.730 8.366 -61.869 1.00 0.00 59 ARG A N 12
ATOM 12371 C CA . ARG A 1 59 ? 4.505 7.255 -62.409 1.00 0.00 59 ARG A CA 12
ATOM 12372 C C . ARG A 1 59 ? 3.886 5.921 -62.002 1.00 0.00 59 ARG A C 12
ATOM 12373 O O . ARG A 1 59 ? 4.058 4.912 -62.686 1.00 0.00 59 ARG A O 12
ATOM 12394 N N . GLU A 1 60 ? 3.167 5.923 -60.884 1.00 0.00 60 GLU A N 12
ATOM 12395 C CA . GLU A 1 60 ? 2.528 4.708 -60.394 1.00 0.00 60 GLU A CA 12
ATOM 12396 C C . GLU A 1 60 ? 1.013 4.887 -60.333 1.00 0.00 60 GLU A C 12
ATOM 12397 O O . GLU A 1 60 ? 0.444 5.064 -59.256 1.00 0.00 60 GLU A O 12
ATOM 12409 N N . PRO A 1 61 ? 0.356 4.844 -61.463 1.00 0.00 61 PRO A N 12
ATOM 12410 C CA . PRO A 1 61 ? -1.126 5.005 -61.537 1.00 0.00 61 PRO A CA 12
ATOM 12411 C C . PRO A 1 61 ? -1.874 3.850 -60.870 1.00 0.00 61 PRO A C 12
ATOM 12412 O O . PRO A 1 61 ? -3.094 3.898 -60.720 1.00 0.00 61 PRO A O 12
ATOM 12423 N N . LEU A 1 62 ? -1.140 2.816 -60.465 1.00 0.00 62 LEU A N 12
ATOM 12424 C CA . LEU A 1 62 ? -1.758 1.669 -59.813 1.00 0.00 62 LEU A CA 12
ATOM 12425 C C . LEU A 1 62 ? -2.323 2.074 -58.455 1.00 0.00 62 LEU A C 12
ATOM 12426 O O . LEU A 1 62 ? -3.382 1.597 -58.046 1.00 0.00 62 LEU A O 12
ATOM 12442 N N . ASN A 1 63 ? -1.614 2.961 -57.765 1.00 0.00 63 ASN A N 12
ATOM 12443 C CA . ASN A 1 63 ? -2.058 3.431 -56.457 1.00 0.00 63 ASN A CA 12
ATOM 12444 C C . ASN A 1 63 ? -3.045 4.586 -56.609 1.00 0.00 63 ASN A C 12
ATOM 12445 O O . ASN A 1 63 ? -3.865 4.833 -55.725 1.00 0.00 63 ASN A O 12
ATOM 12456 N N . TYR A 1 64 ? -2.961 5.288 -57.735 1.00 0.00 64 TYR A N 12
ATOM 12457 C CA . TYR A 1 64 ? -3.853 6.414 -57.991 1.00 0.00 64 TYR A CA 12
ATOM 12458 C C . TYR A 1 64 ? -5.172 5.932 -58.589 1.00 0.00 64 TYR A C 12
ATOM 12459 O O . TYR A 1 64 ? -6.200 6.597 -58.463 1.00 0.00 64 TYR A O 12
ATOM 12477 N N . LEU A 1 65 ? -5.136 4.773 -59.238 1.00 0.00 65 LEU A N 12
ATOM 12478 C CA . LEU A 1 65 ? -6.336 4.214 -59.850 1.00 0.00 65 LEU A CA 12
ATOM 12479 C C . LEU A 1 65 ? -7.116 3.383 -58.830 1.00 0.00 65 LEU A C 12
ATOM 12480 O O . LEU A 1 65 ? -6.560 2.952 -57.820 1.00 0.00 65 LEU A O 12
ATOM 12496 N N . PRO A 1 66 ? -8.384 3.152 -59.069 1.00 0.00 66 PRO A N 12
ATOM 12497 C CA . PRO A 1 66 ? -9.241 2.354 -58.141 1.00 0.00 66 PRO A CA 12
ATOM 12498 C C . PRO A 1 66 ? -8.629 0.992 -57.823 1.00 0.00 66 PRO A C 12
ATOM 12499 O O . PRO A 1 66 ? -8.052 0.341 -58.693 1.00 0.00 66 PRO A O 12
ATOM 12510 N N . LEU A 1 67 ? -8.760 0.569 -56.570 1.00 0.00 67 LEU A N 12
ATOM 12511 C CA . LEU A 1 67 ? -8.217 -0.716 -56.147 1.00 0.00 67 LEU A CA 12
ATOM 12512 C C . LEU A 1 67 ? -9.303 -1.571 -55.501 1.00 0.00 67 LEU A C 12
ATOM 12513 O O . LEU A 1 67 ? -10.382 -1.049 -55.274 1.00 0.00 67 LEU A O 12
ATOM 12529 N N . THR A 1 1 ? -2.987 -3.623 -0.317 1.00 0.00 1 THR A N 13
ATOM 12530 C CA . THR A 1 1 ? -1.839 -4.089 0.510 1.00 0.00 1 THR A CA 13
ATOM 12531 C C . THR A 1 1 ? -1.376 -2.945 1.413 1.00 0.00 1 THR A C 13
ATOM 12532 O O . THR A 1 1 ? -1.680 -1.781 1.153 1.00 0.00 1 THR A O 13
ATOM 12545 N N . PRO A 1 2 ? -0.656 -3.252 2.461 1.00 0.00 2 PRO A N 13
ATOM 12546 C CA . PRO A 1 2 ? -0.149 -2.225 3.416 1.00 0.00 2 PRO A CA 13
ATOM 12547 C C . PRO A 1 2 ? 1.016 -1.426 2.839 1.00 0.00 2 PRO A C 13
ATOM 12548 O O . PRO A 1 2 ? 1.743 -1.909 1.970 1.00 0.00 2 PRO A O 13
ATOM 12559 N N . ILE A 1 3 ? 1.188 -0.202 3.328 1.00 0.00 3 ILE A N 13
ATOM 12560 C CA . ILE A 1 3 ? 2.269 0.655 2.853 1.00 0.00 3 ILE A CA 13
ATOM 12561 C C . ILE A 1 3 ? 3.620 -0.020 3.068 1.00 0.00 3 ILE A C 13
ATOM 12562 O O . ILE A 1 3 ? 3.878 -0.591 4.127 1.00 0.00 3 ILE A O 13
ATOM 12578 N N . GLU A 1 4 ? 4.478 0.051 2.056 1.00 0.00 4 GLU A N 13
ATOM 12579 C CA . GLU A 1 4 ? 5.801 -0.557 2.145 1.00 0.00 4 GLU A CA 13
ATOM 12580 C C . GLU A 1 4 ? 6.644 0.146 3.203 1.00 0.00 4 GLU A C 13
ATOM 12581 O O . GLU A 1 4 ? 6.357 1.280 3.587 1.00 0.00 4 GLU A O 13
ATOM 12593 N N . SER A 1 5 ? 7.686 -0.535 3.671 1.00 0.00 5 SER A N 13
ATOM 12594 C CA . SER A 1 5 ? 8.565 0.034 4.686 1.00 0.00 5 SER A CA 13
ATOM 12595 C C . SER A 1 5 ? 9.292 1.259 4.139 1.00 0.00 5 SER A C 13
ATOM 12596 O O . SER A 1 5 ? 9.568 1.346 2.943 1.00 0.00 5 SER A O 13
ATOM 12604 N N . HIS A 1 6 ? 9.597 2.202 5.024 1.00 0.00 6 HIS A N 13
ATOM 12605 C CA . HIS A 1 6 ? 10.292 3.419 4.619 1.00 0.00 6 HIS A CA 13
ATOM 12606 C C . HIS A 1 6 ? 11.671 3.091 4.055 1.00 0.00 6 HIS A C 13
ATOM 12607 O O . HIS A 1 6 ? 12.226 3.854 3.265 1.00 0.00 6 HIS A O 13
ATOM 12622 N N . GLN A 1 7 ? 12.219 1.951 4.465 1.00 0.00 7 GLN A N 13
ATOM 12623 C CA . GLN A 1 7 ? 13.534 1.534 3.992 1.00 0.00 7 GLN A CA 13
ATOM 12624 C C . GLN A 1 7 ? 13.400 0.546 2.838 1.00 0.00 7 GLN A C 13
ATOM 12625 O O . GLN A 1 7 ? 12.649 -0.425 2.924 1.00 0.00 7 GLN A O 13
ATOM 12639 N N . VAL A 1 8 ? 14.132 0.802 1.758 1.00 0.00 8 VAL A N 13
ATOM 12640 C CA . VAL A 1 8 ? 14.086 -0.073 0.592 1.00 0.00 8 VAL A CA 13
ATOM 12641 C C . VAL A 1 8 ? 15.493 -0.341 0.067 1.00 0.00 8 VAL A C 13
ATOM 12642 O O . VAL A 1 8 ? 16.344 0.549 0.061 1.00 0.00 8 VAL A O 13
ATOM 12655 N N . GLU A 1 9 ? 15.732 -1.573 -0.371 1.00 0.00 9 GLU A N 13
ATOM 12656 C CA . GLU A 1 9 ? 17.041 -1.947 -0.894 1.00 0.00 9 GLU A CA 13
ATOM 12657 C C . GLU A 1 9 ? 16.907 -3.037 -1.954 1.00 0.00 9 GLU A C 13
ATOM 12658 O O . GLU A 1 9 ? 17.293 -4.184 -1.732 1.00 0.00 9 GLU A O 13
ATOM 12670 N N . LYS A 1 10 ? 16.358 -2.670 -3.108 1.00 0.00 10 LYS A N 13
ATOM 12671 C CA . LYS A 1 10 ? 16.179 -3.627 -4.194 1.00 0.00 10 LYS A CA 13
ATOM 12672 C C . LYS A 1 10 ? 16.520 -2.986 -5.536 1.00 0.00 10 LYS A C 13
ATOM 12673 O O . LYS A 1 10 ? 16.452 -1.766 -5.687 1.00 0.00 10 LYS A O 13
ATOM 12692 N N . ARG A 1 11 ? 16.888 -3.816 -6.507 1.00 0.00 11 ARG A N 13
ATOM 12693 C CA . ARG A 1 11 ? 17.239 -3.321 -7.833 1.00 0.00 11 ARG A CA 13
ATOM 12694 C C . ARG A 1 11 ? 15.991 -2.876 -8.588 1.00 0.00 11 ARG A C 13
ATOM 12695 O O . ARG A 1 11 ? 14.919 -3.460 -8.434 1.00 0.00 11 ARG A O 13
ATOM 12716 N N . LYS A 1 12 ? 16.138 -1.837 -9.405 1.00 0.00 12 LYS A N 13
ATOM 12717 C CA . LYS A 1 12 ? 15.014 -1.322 -10.179 1.00 0.00 12 LYS A CA 13
ATOM 12718 C C . LYS A 1 12 ? 14.703 -2.244 -11.354 1.00 0.00 12 LYS A C 13
ATOM 12719 O O . LYS A 1 12 ? 15.616 -2.789 -11.975 1.00 0.00 12 LYS A O 13
ATOM 12738 N N . CYS A 1 13 ? 13.404 -2.392 -11.643 1.00 0.00 13 CYS A N 13
ATOM 12739 C CA . CYS A 1 13 ? 12.922 -3.239 -12.744 1.00 0.00 13 CYS A CA 13
ATOM 12740 C C . CYS A 1 13 ? 13.829 -4.443 -12.986 1.00 0.00 13 CYS A C 13
ATOM 12741 O O . CYS A 1 13 ? 14.581 -4.478 -13.959 1.00 0.00 13 CYS A O 13
ATOM 12748 N N . ASN A 1 14 ? 13.754 -5.427 -12.096 1.00 0.00 14 ASN A N 13
ATOM 12749 C CA . ASN A 1 14 ? 14.574 -6.625 -12.226 1.00 0.00 14 ASN A CA 13
ATOM 12750 C C . ASN A 1 14 ? 13.741 -7.794 -12.744 1.00 0.00 14 ASN A C 13
ATOM 12751 O O . ASN A 1 14 ? 14.013 -8.951 -12.423 1.00 0.00 14 ASN A O 13
ATOM 12762 N N . THR A 1 15 ? 12.726 -7.486 -13.545 1.00 0.00 15 THR A N 13
ATOM 12763 C CA . THR A 1 15 ? 11.863 -8.523 -14.099 1.00 0.00 15 THR A CA 13
ATOM 12764 C C . THR A 1 15 ? 11.336 -8.110 -15.470 1.00 0.00 15 THR A C 13
ATOM 12765 O O . THR A 1 15 ? 11.124 -6.926 -15.734 1.00 0.00 15 THR A O 13
ATOM 12776 N N . ALA A 1 16 ? 11.130 -9.094 -16.339 1.00 0.00 16 ALA A N 13
ATOM 12777 C CA . ALA A 1 16 ? 10.632 -8.829 -17.685 1.00 0.00 16 ALA A CA 13
ATOM 12778 C C . ALA A 1 16 ? 9.293 -8.095 -17.642 1.00 0.00 16 ALA A C 13
ATOM 12779 O O . ALA A 1 16 ? 8.894 -7.462 -18.619 1.00 0.00 16 ALA A O 13
ATOM 12786 N N . THR A 1 17 ? 8.600 -8.186 -16.511 1.00 0.00 17 THR A N 13
ATOM 12787 C CA . THR A 1 17 ? 7.307 -7.528 -16.366 1.00 0.00 17 THR A CA 13
ATOM 12788 C C . THR A 1 17 ? 7.443 -6.021 -16.566 1.00 0.00 17 THR A C 13
ATOM 12789 O O . THR A 1 17 ? 6.590 -5.389 -17.188 1.00 0.00 17 THR A O 13
ATOM 12800 N N . CYS A 1 18 ? 8.520 -5.451 -16.034 1.00 0.00 18 CYS A N 13
ATOM 12801 C CA . CYS A 1 18 ? 8.752 -4.017 -16.162 1.00 0.00 18 CYS A CA 13
ATOM 12802 C C . CYS A 1 18 ? 8.834 -3.614 -17.631 1.00 0.00 18 CYS A C 13
ATOM 12803 O O . CYS A 1 18 ? 8.255 -2.609 -18.041 1.00 0.00 18 CYS A O 13
ATOM 12810 N N . ALA A 1 19 ? 9.559 -4.401 -18.418 1.00 0.00 19 ALA A N 13
ATOM 12811 C CA . ALA A 1 19 ? 9.709 -4.111 -19.839 1.00 0.00 19 ALA A CA 13
ATOM 12812 C C . ALA A 1 19 ? 8.353 -4.138 -20.539 1.00 0.00 19 ALA A C 13
ATOM 12813 O O . ALA A 1 19 ? 8.065 -3.297 -21.390 1.00 0.00 19 ALA A O 13
ATOM 12820 N N . THR A 1 20 ? 7.535 -5.120 -20.184 1.00 0.00 20 THR A N 13
ATOM 12821 C CA . THR A 1 20 ? 6.215 -5.269 -20.789 1.00 0.00 20 T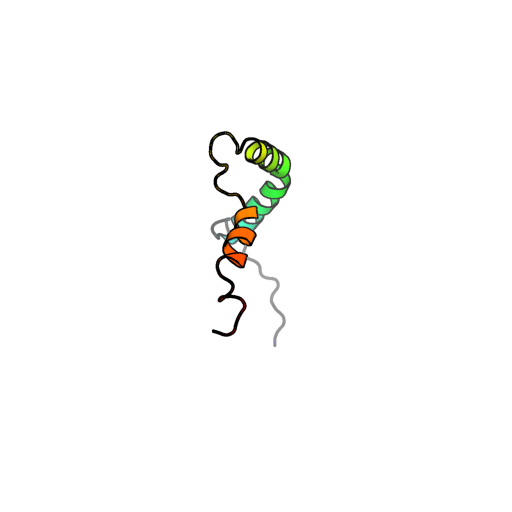HR A CA 13
ATOM 12822 C C . THR A 1 20 ? 5.341 -4.036 -20.553 1.00 0.00 20 THR A C 13
ATOM 12823 O O . THR A 1 20 ? 4.677 -3.556 -21.472 1.00 0.00 20 THR A O 13
ATOM 12834 N N . GLN A 1 21 ? 5.323 -3.541 -19.319 1.00 0.00 21 GLN A N 13
ATOM 12835 C CA . GLN A 1 21 ? 4.498 -2.380 -18.988 1.00 0.00 21 GLN A CA 13
ATOM 12836 C C . GLN A 1 21 ? 5.149 -1.073 -19.443 1.00 0.00 21 GLN A C 13
ATOM 12837 O O . GLN A 1 21 ? 4.453 -0.107 -19.755 1.00 0.00 21 GLN A O 13
ATOM 12851 N N . ARG A 1 22 ? 6.477 -1.039 -19.475 1.00 0.00 22 ARG A N 13
ATOM 12852 C CA . ARG A 1 22 ? 7.184 0.170 -19.889 1.00 0.00 22 ARG A CA 13
ATOM 12853 C C . ARG A 1 22 ? 7.281 0.259 -21.411 1.00 0.00 22 ARG A C 13
ATOM 12854 O O . ARG A 1 22 ? 7.450 1.345 -21.966 1.00 0.00 22 ARG A O 13
ATOM 12875 N N . LEU A 1 23 ? 7.173 -0.883 -22.081 1.00 0.00 23 LEU A N 13
ATOM 12876 C CA . LEU A 1 23 ? 7.252 -0.908 -23.537 1.00 0.00 23 LEU A CA 13
ATOM 12877 C C . LEU A 1 23 ? 5.896 -0.580 -24.152 1.00 0.00 23 LEU A C 13
ATOM 12878 O O . LEU A 1 23 ? 5.811 0.158 -25.134 1.00 0.00 23 LEU A O 13
ATOM 12894 N N . ALA A 1 24 ? 4.839 -1.139 -23.574 1.00 0.00 24 ALA A N 13
ATOM 12895 C CA . ALA A 1 24 ? 3.492 -0.906 -24.079 1.00 0.00 24 ALA A CA 13
ATOM 12896 C C . ALA A 1 24 ? 3.149 0.581 -24.047 1.00 0.00 24 ALA A C 13
ATOM 12897 O O . ALA A 1 24 ? 2.581 1.112 -25.000 1.00 0.00 24 ALA A O 13
ATOM 12904 N N . ASN A 1 25 ? 3.494 1.246 -22.949 1.00 0.00 25 ASN A N 13
ATOM 12905 C CA . ASN A 1 25 ? 3.211 2.671 -22.809 1.00 0.00 25 ASN A CA 13
ATOM 12906 C C . ASN A 1 25 ? 3.959 3.483 -23.862 1.00 0.00 25 ASN A C 13
ATOM 12907 O O . ASN A 1 25 ? 3.428 4.452 -24.406 1.00 0.00 25 ASN A O 13
ATOM 12918 N N . PHE A 1 26 ? 5.196 3.089 -24.137 1.00 0.00 26 PHE A N 13
ATOM 12919 C CA . PHE A 1 26 ? 6.012 3.793 -25.119 1.00 0.00 26 PHE A CA 13
ATOM 12920 C C . PHE A 1 26 ? 5.429 3.650 -26.524 1.00 0.00 26 PHE A C 13
ATOM 12921 O O . PHE A 1 26 ? 5.446 4.596 -27.310 1.00 0.00 26 PHE A O 13
ATOM 12938 N N . LEU A 1 27 ? 4.929 2.459 -26.839 1.00 0.00 27 LEU A N 13
ATOM 12939 C CA . LEU A 1 27 ? 4.361 2.205 -28.159 1.00 0.00 27 LEU A CA 13
ATOM 12940 C C . LEU A 1 27 ? 3.099 3.040 -28.376 1.00 0.00 27 LEU A C 13
ATOM 12941 O O . LEU A 1 27 ? 2.975 3.742 -29.379 1.00 0.00 27 LEU A O 13
ATOM 12957 N N . VAL A 1 28 ? 2.160 2.959 -27.437 1.00 0.00 28 VAL A N 13
ATOM 12958 C CA . VAL A 1 28 ? 0.913 3.710 -27.558 1.00 0.00 28 VAL A CA 13
ATOM 12959 C C . VAL A 1 28 ? 1.179 5.210 -27.647 1.00 0.00 28 VAL A C 13
ATOM 12960 O O . VAL A 1 28 ? 0.339 5.967 -28.134 1.00 0.00 28 VAL A O 13
ATOM 12973 N N . HIS A 1 29 ? 2.344 5.637 -27.170 1.00 0.00 29 HIS A N 13
ATOM 12974 C CA . HIS A 1 29 ? 2.688 7.054 -27.200 1.00 0.00 29 HIS A CA 13
ATOM 12975 C C . HIS A 1 29 ? 3.533 7.382 -28.426 1.00 0.00 29 HIS A C 13
ATOM 12976 O O . HIS A 1 29 ? 3.543 8.517 -28.901 1.00 0.00 29 HIS A O 13
ATOM 12991 N N . SER A 1 30 ? 4.246 6.380 -28.929 1.00 0.00 30 SER A N 13
ATOM 12992 C CA . SER A 1 30 ? 5.100 6.567 -30.097 1.00 0.00 30 SER A CA 13
ATOM 12993 C C . SER A 1 30 ? 4.427 6.039 -31.361 1.00 0.00 30 SER A C 13
ATOM 12994 O O . SER A 1 30 ? 5.092 5.786 -32.365 1.00 0.00 30 SER A O 13
ATOM 13002 N N . SER A 1 31 ? 3.107 5.879 -31.314 1.00 0.00 31 SER A N 13
ATOM 13003 C CA . SER A 1 31 ? 2.374 5.386 -32.473 1.00 0.00 31 SER A CA 13
ATOM 13004 C C . SER A 1 31 ? 2.700 6.233 -33.699 1.00 0.00 31 SER A C 13
ATOM 13005 O O . SER A 1 31 ? 3.057 5.708 -34.754 1.00 0.00 31 SER A O 13
ATOM 13013 N N . ASN A 1 32 ? 2.573 7.547 -33.546 1.00 0.00 32 ASN A N 13
ATOM 13014 C CA . ASN A 1 32 ? 2.854 8.472 -34.639 1.00 0.00 32 ASN A CA 13
ATOM 13015 C C . ASN A 1 32 ? 4.188 8.135 -35.296 1.00 0.00 32 ASN A C 13
ATOM 13016 O O . ASN A 1 32 ? 4.265 7.955 -36.511 1.00 0.00 32 ASN A O 13
ATOM 13027 N N . ASN A 1 33 ? 5.235 8.050 -34.484 1.00 0.00 33 ASN A N 13
ATOM 13028 C CA . ASN A 1 33 ? 6.563 7.732 -34.994 1.00 0.00 33 ASN A CA 13
ATOM 13029 C C . ASN A 1 33 ? 6.567 6.364 -35.669 1.00 0.00 33 ASN A C 13
ATOM 13030 O O . ASN A 1 33 ? 7.191 6.185 -36.715 1.00 0.00 33 ASN A O 13
ATOM 13041 N N . PHE A 1 34 ? 5.874 5.401 -35.071 1.00 0.00 34 PHE A N 13
ATOM 13042 C CA . PHE A 1 34 ? 5.820 4.059 -35.639 1.00 0.00 34 PHE A CA 13
ATOM 13043 C C . PHE A 1 34 ? 5.310 4.110 -37.076 1.00 0.00 34 PHE A C 13
ATOM 13044 O O . PHE A 1 34 ? 5.805 3.394 -37.946 1.00 0.00 34 PHE A O 13
ATOM 13061 N N . GLY A 1 35 ? 4.324 4.967 -37.317 1.00 0.00 35 GLY A N 13
ATOM 13062 C CA . GLY A 1 35 ? 3.760 5.110 -38.655 1.00 0.00 35 GLY A CA 13
ATOM 13063 C C . GLY A 1 35 ? 4.829 5.571 -39.639 1.00 0.00 35 GLY A C 13
ATOM 13064 O O . GLY A 1 35 ? 4.889 5.101 -40.775 1.00 0.00 35 GLY A O 13
ATOM 13068 N N . ALA A 1 36 ? 5.667 6.500 -39.192 1.00 0.00 36 ALA A N 13
ATOM 13069 C CA . ALA A 1 36 ? 6.732 7.031 -40.035 1.00 0.00 36 ALA A CA 13
ATOM 13070 C C . ALA A 1 36 ? 7.648 5.911 -40.518 1.00 0.00 36 ALA A C 13
ATOM 13071 O O . ALA A 1 36 ? 8.023 5.866 -41.689 1.00 0.00 36 ALA A O 13
ATOM 13078 N N . ILE A 1 37 ? 8.003 5.008 -39.610 1.00 0.00 37 ILE A N 13
ATOM 13079 C CA . ILE A 1 37 ? 8.875 3.891 -39.960 1.00 0.00 37 ILE A CA 13
ATOM 13080 C C . ILE A 1 37 ? 8.164 2.926 -40.905 1.00 0.00 37 ILE A C 13
ATOM 13081 O O . ILE A 1 37 ? 8.746 2.464 -41.886 1.00 0.00 37 ILE A O 13
ATOM 13097 N N . LEU A 1 38 ? 6.906 2.622 -40.604 1.00 0.00 38 LEU A N 13
ATOM 13098 C CA . LEU A 1 38 ? 6.134 1.705 -41.436 1.00 0.00 38 LEU A CA 13
ATOM 13099 C C . LEU A 1 38 ? 6.047 2.229 -42.867 1.00 0.00 38 LEU A C 13
ATOM 13100 O O . LEU A 1 38 ? 6.288 1.495 -43.824 1.00 0.00 38 LEU A O 13
ATOM 13116 N N . SER A 1 39 ? 5.692 3.501 -43.001 1.00 0.00 39 SER A N 13
ATOM 13117 C CA . SER A 1 39 ? 5.564 4.117 -44.317 1.00 0.00 39 SER A CA 13
ATOM 13118 C C . SER A 1 39 ? 6.796 3.829 -45.171 1.00 0.00 39 SER A C 13
ATOM 13119 O O . SER A 1 39 ? 6.702 3.715 -46.393 1.00 0.00 39 SER A O 13
ATOM 13127 N N . SER A 1 40 ? 7.949 3.717 -44.519 1.00 0.00 40 SER A N 13
ATOM 13128 C CA . SER A 1 40 ? 9.194 3.447 -45.229 1.00 0.00 40 SER A CA 13
ATOM 13129 C C . SER A 1 40 ? 9.500 1.952 -45.239 1.00 0.00 40 SER A C 13
ATOM 13130 O O . SER A 1 40 ? 10.660 1.547 -45.158 1.00 0.00 40 SER A O 13
ATOM 13138 N N . THR A 1 41 ? 8.455 1.136 -45.339 1.00 0.00 41 THR A N 13
ATOM 13139 C CA . THR A 1 41 ? 8.631 -0.313 -45.358 1.00 0.00 41 THR A CA 13
ATOM 13140 C C . THR A 1 41 ? 8.766 -0.822 -46.790 1.00 0.00 41 THR A C 13
ATOM 13141 O O . THR A 1 41 ? 8.334 -1.930 -47.108 1.00 0.00 41 THR A O 13
ATOM 13152 N N . ASN A 1 42 ? 9.370 -0.008 -47.651 1.00 0.00 42 ASN A N 13
ATOM 13153 C CA . ASN A 1 42 ? 9.557 -0.392 -49.046 1.00 0.00 42 ASN A CA 13
ATOM 13154 C C . ASN A 1 42 ? 10.849 -1.189 -49.228 1.00 0.00 42 ASN A C 13
ATOM 13155 O O . ASN A 1 42 ? 11.318 -1.373 -50.352 1.00 0.00 42 ASN A O 13
ATOM 13166 N N . VAL A 1 43 ? 11.420 -1.662 -48.122 1.00 0.00 43 VAL A N 13
ATOM 13167 C CA . VAL A 1 43 ? 12.654 -2.437 -48.185 1.00 0.00 43 VAL A CA 13
ATOM 13168 C C . VAL A 1 43 ? 12.429 -3.754 -48.924 1.00 0.00 43 VAL A C 13
ATOM 13169 O O . VAL A 1 43 ? 13.370 -4.352 -49.445 1.00 0.00 43 VAL A O 13
ATOM 13182 N N . GLY A 1 44 ? 11.177 -4.203 -48.963 1.00 0.00 44 GLY A N 13
ATOM 13183 C CA . GLY A 1 44 ? 10.845 -5.452 -49.639 1.00 0.00 44 GLY A CA 13
ATOM 13184 C C . GLY A 1 44 ? 9.665 -6.148 -48.963 1.00 0.00 44 GLY A C 13
ATOM 13185 O O . GLY A 1 44 ? 9.029 -7.021 -49.554 1.00 0.00 44 GLY A O 13
ATOM 13189 N N . SER A 1 45 ? 9.374 -5.757 -47.724 1.00 0.00 45 SER A N 13
ATOM 13190 C CA . SER A 1 45 ? 8.267 -6.353 -46.985 1.00 0.00 45 SER A CA 13
ATOM 13191 C C . SER A 1 45 ? 6.990 -5.542 -47.187 1.00 0.00 45 SER A C 13
ATOM 13192 O O . SER A 1 45 ? 6.105 -5.538 -46.331 1.00 0.00 45 SER A O 13
ATOM 13200 N N . ASN A 1 46 ? 6.903 -4.856 -48.322 1.00 0.00 46 ASN A N 13
ATOM 13201 C CA . ASN A 1 46 ? 5.730 -4.043 -48.626 1.00 0.00 46 ASN A CA 13
ATOM 13202 C C . ASN A 1 46 ? 4.708 -4.851 -49.419 1.00 0.00 46 ASN A C 13
ATOM 13203 O O . ASN A 1 46 ? 3.905 -4.291 -50.165 1.00 0.00 46 ASN A O 13
ATOM 13214 N N . THR A 1 47 ? 4.743 -6.169 -49.253 1.00 0.00 47 THR A N 13
ATOM 13215 C CA . THR A 1 47 ? 3.814 -7.044 -49.959 1.00 0.00 47 THR A CA 13
ATOM 13216 C C . THR A 1 47 ? 2.567 -7.298 -49.117 1.00 0.00 47 THR A C 13
ATOM 13217 O O . THR A 1 47 ? 1.928 -8.343 -49.237 1.00 0.00 47 THR A O 13
ATOM 13228 N N . TYR A 1 48 ? 2.227 -6.336 -48.264 1.00 0.00 48 TYR A N 13
ATOM 13229 C CA . TYR A 1 48 ? 1.055 -6.466 -47.407 1.00 0.00 48 TYR A CA 13
ATOM 13230 C C . TYR A 1 48 ? 0.029 -5.382 -47.728 1.00 0.00 48 TYR A C 13
ATOM 13231 O O . TYR A 1 48 ? -0.799 -5.029 -46.889 1.00 0.00 48 TYR A O 13
ATOM 13249 N N . GLY A 1 49 ? 0.087 -4.859 -48.950 1.00 0.00 49 GLY A N 13
ATOM 13250 C CA . GLY A 1 49 ? -0.843 -3.817 -49.368 1.00 0.00 49 GLY A CA 13
ATOM 13251 C C . GLY A 1 49 ? -2.288 -4.268 -49.184 1.00 0.00 49 GLY A C 13
ATOM 13252 O O . GLY A 1 49 ? -2.608 -5.445 -49.350 1.00 0.00 49 GLY A O 13
ATOM 13256 N N . LYS A 1 50 ? -3.157 -3.323 -48.838 1.00 0.00 50 LYS A N 13
ATOM 13257 C CA . LYS A 1 50 ? -4.567 -3.632 -48.631 1.00 0.00 50 LYS A CA 13
ATOM 13258 C C . LYS A 1 50 ? -5.204 -4.137 -49.922 1.00 0.00 50 LYS A C 13
ATOM 13259 O O . LYS A 1 50 ? -6.043 -5.038 -49.900 1.00 0.00 50 LYS A O 13
ATOM 13278 N N . ARG A 1 51 ? -4.803 -3.550 -51.045 1.00 0.00 51 ARG A N 13
ATOM 13279 C CA . ARG A 1 51 ? -5.345 -3.949 -52.340 1.00 0.00 51 ARG A CA 13
ATOM 13280 C C . ARG A 1 51 ? -5.001 -5.404 -52.656 1.00 0.00 51 ARG A C 13
ATOM 13281 O O . ARG A 1 51 ? -5.618 -6.019 -53.525 1.00 0.00 51 ARG A O 13
ATOM 13302 N N . ASN A 1 52 ? -4.017 -5.953 -51.949 1.00 0.00 52 ASN A N 13
ATOM 13303 C CA . ASN A 1 52 ? -3.613 -7.336 -52.171 1.00 0.00 52 ASN A CA 13
ATOM 13304 C C . ASN A 1 52 ? -4.645 -8.299 -51.592 1.00 0.00 52 ASN A C 13
ATOM 13305 O O . ASN A 1 52 ? -4.805 -9.418 -52.078 1.00 0.00 52 ASN A O 13
ATOM 13316 N N . ALA A 1 53 ? -5.339 -7.858 -50.548 1.00 0.00 53 ALA A N 13
ATOM 13317 C CA . ALA A 1 53 ? -6.350 -8.692 -49.906 1.00 0.00 53 ALA A CA 13
ATOM 13318 C C . ALA A 1 53 ? -7.433 -9.099 -50.901 1.00 0.00 53 ALA A C 13
ATOM 13319 O O . ALA A 1 53 ? -7.889 -10.242 -50.901 1.00 0.00 53 ALA A O 13
ATOM 13326 N N . VAL A 1 54 ? -7.847 -8.159 -51.743 1.00 0.00 54 VAL A N 13
ATOM 13327 C CA . VAL A 1 54 ? -8.884 -8.440 -52.730 1.00 0.00 54 VAL A CA 13
ATOM 13328 C C . VAL A 1 54 ? -8.339 -9.318 -53.855 1.00 0.00 54 VAL A C 13
ATOM 13329 O O . VAL A 1 54 ? -9.076 -10.110 -54.441 1.00 0.00 54 VAL A O 13
ATOM 13342 N N . GLU A 1 55 ? -7.052 -9.176 -54.156 1.00 0.00 55 GLU A N 13
ATOM 13343 C CA . GLU A 1 55 ? -6.440 -9.969 -55.217 1.00 0.00 55 GLU A CA 13
ATOM 13344 C C . GLU A 1 55 ? -6.477 -11.455 -54.868 1.00 0.00 55 GLU A C 13
ATOM 13345 O O . GLU A 1 55 ? -6.912 -12.278 -55.672 1.00 0.00 55 GLU A O 13
ATOM 13357 N N . VAL A 1 56 ? -6.016 -11.792 -53.667 1.00 0.00 56 VAL A N 13
ATOM 13358 C CA . VAL A 1 56 ? -6.004 -13.186 -53.234 1.00 0.00 56 VAL A CA 13
ATOM 13359 C C . VAL A 1 56 ? -7.427 -13.692 -53.013 1.00 0.00 56 VAL A C 13
ATOM 13360 O O . VAL A 1 56 ? -7.747 -14.834 -53.346 1.00 0.00 56 VAL A O 13
ATOM 13373 N N . LEU A 1 57 ? -8.278 -12.839 -52.452 1.00 0.00 57 LEU A N 13
ATOM 13374 C CA . LEU A 1 57 ? -9.665 -13.212 -52.193 1.00 0.00 57 LEU A CA 13
ATOM 13375 C C . LEU A 1 57 ? -10.336 -13.740 -53.457 1.00 0.00 57 LEU A C 13
ATOM 13376 O O . LEU A 1 57 ? -10.936 -14.814 -53.444 1.00 0.00 57 LEU A O 13
ATOM 13392 N N . LYS A 1 58 ? -10.240 -12.982 -54.544 1.00 0.00 58 LYS A N 13
ATOM 13393 C CA . LYS A 1 58 ? -10.856 -13.400 -55.798 1.00 0.00 58 LYS A CA 13
ATOM 13394 C C . LYS A 1 58 ? -10.120 -14.602 -56.381 1.00 0.00 58 LYS A C 13
ATOM 13395 O O . LYS A 1 58 ? -10.731 -15.486 -56.982 1.00 0.00 58 LYS A O 13
ATOM 13414 N N . ARG A 1 59 ? -8.804 -14.623 -56.198 1.00 0.00 59 ARG A N 13
ATOM 13415 C CA . ARG A 1 59 ? -7.985 -15.717 -56.708 1.00 0.00 59 ARG A CA 13
ATOM 13416 C C . ARG A 1 59 ? -8.395 -17.040 -56.068 1.00 0.00 59 ARG A C 13
ATOM 13417 O O . ARG A 1 59 ? -8.249 -18.103 -56.672 1.00 0.00 59 ARG A O 13
ATOM 13438 N N . GLU A 1 60 ? -8.904 -16.968 -54.843 1.00 0.00 60 GLU A N 13
ATOM 13439 C CA . GLU A 1 60 ? -9.326 -18.169 -54.131 1.00 0.00 60 GLU A CA 13
ATOM 13440 C C . GLU A 1 60 ? -10.840 -18.175 -53.930 1.00 0.00 60 GLU A C 13
ATOM 13441 O O . GLU A 1 60 ? -11.328 -17.933 -52.826 1.00 0.00 60 GLU A O 13
ATOM 13453 N N . PRO A 1 61 ? -11.582 -18.451 -54.970 1.00 0.00 61 PRO A N 13
ATOM 13454 C CA . PRO A 1 61 ? -13.074 -18.496 -54.908 1.00 0.00 61 PRO A CA 13
ATOM 13455 C C . PRO A 1 61 ? -13.591 -19.669 -54.075 1.00 0.00 61 PRO A C 13
ATOM 13456 O O . PRO A 1 61 ? -14.793 -19.782 -53.832 1.00 0.00 61 PRO A O 13
ATOM 13467 N N . LEU A 1 62 ? -12.684 -20.538 -53.635 1.00 0.00 62 LEU A N 13
ATOM 13468 C CA . LEU A 1 62 ? -13.076 -21.688 -52.830 1.00 0.00 62 LEU A CA 13
ATOM 13469 C C . LEU A 1 62 ? -13.705 -21.226 -51.520 1.00 0.00 62 LEU A C 13
ATOM 13470 O O . LEU A 1 62 ? -14.702 -21.787 -51.065 1.00 0.00 62 LEU A O 13
ATOM 13486 N N . ASN A 1 63 ? -13.118 -20.194 -50.922 1.00 0.00 63 ASN A N 13
ATOM 13487 C CA . ASN A 1 63 ? -13.633 -19.658 -49.667 1.00 0.00 63 ASN A CA 13
ATOM 13488 C C . ASN A 1 63 ? -15.033 -19.089 -49.871 1.00 0.00 63 ASN A C 13
ATOM 13489 O O . ASN A 1 63 ? -15.874 -19.142 -48.974 1.00 0.00 63 ASN A O 13
ATOM 13500 N N . TYR A 1 64 ? -15.274 -18.548 -51.061 1.00 0.00 64 TYR A N 13
ATOM 13501 C CA . TYR A 1 64 ? -16.575 -17.971 -51.383 1.00 0.00 64 TYR A CA 13
ATOM 13502 C C . TYR A 1 64 ? -17.605 -19.069 -51.632 1.00 0.00 64 TYR A C 13
ATOM 13503 O O . TYR A 1 64 ? -18.765 -18.942 -51.241 1.00 0.00 64 TYR A O 13
ATOM 13521 N N . LEU A 1 65 ? -17.177 -20.144 -52.285 1.00 0.00 65 LEU A N 13
ATOM 13522 C CA . LEU A 1 65 ? -18.078 -21.253 -52.578 1.00 0.00 65 LEU A CA 13
ATOM 13523 C C . LEU A 1 65 ? -18.475 -21.974 -51.288 1.00 0.00 65 LEU A C 13
ATOM 13524 O O . LEU A 1 65 ? -17.783 -21.866 -50.276 1.00 0.00 65 LEU A O 13
ATOM 13540 N N . PRO A 1 66 ? -19.568 -22.699 -51.301 1.00 0.00 66 PRO A N 13
ATOM 13541 C CA . PRO A 1 66 ? -20.050 -23.444 -50.098 1.00 0.00 66 PRO A CA 13
ATOM 13542 C C . PRO A 1 66 ? -18.975 -24.359 -49.518 1.00 0.00 66 PRO A C 13
ATOM 13543 O O . PRO A 1 66 ? -18.192 -24.959 -50.254 1.00 0.00 66 PRO A O 13
ATOM 13554 N N . LEU A 1 67 ? -18.946 -24.461 -48.193 1.00 0.00 67 LEU A N 13
ATOM 13555 C CA . LEU A 1 67 ? -17.966 -25.306 -47.521 1.00 0.00 67 LEU A CA 13
ATOM 13556 C C . LEU A 1 67 ? -18.596 -26.008 -46.322 1.00 0.00 67 LEU A C 13
ATOM 13557 O O . LEU A 1 67 ? -19.551 -25.474 -45.783 1.00 0.00 67 LEU A O 13
ATOM 13573 N N . THR A 1 1 ? -3.818 -3.478 0.461 1.00 0.00 1 THR A N 14
ATOM 13574 C CA . THR A 1 1 ? -2.354 -3.700 0.624 1.00 0.00 1 THR A CA 14
ATOM 13575 C C . THR A 1 1 ? -1.749 -2.497 1.355 1.00 0.00 1 THR A C 14
ATOM 13576 O O . THR A 1 1 ? -2.286 -1.392 1.281 1.00 0.00 1 THR A O 14
ATOM 13589 N N . PRO A 1 2 ? -0.655 -2.683 2.057 1.00 0.00 2 PRO A N 14
ATOM 13590 C CA . PRO A 1 2 ? 0.009 -1.575 2.806 1.00 0.00 2 PRO A CA 14
ATOM 13591 C C . PRO A 1 2 ? 0.695 -0.579 1.874 1.00 0.00 2 PRO A C 14
ATOM 13592 O O . PRO A 1 2 ? 1.101 -0.929 0.766 1.00 0.00 2 PRO A O 14
ATOM 13603 N N . ILE A 1 3 ? 0.819 0.662 2.333 1.00 0.00 3 ILE A N 14
ATOM 13604 C CA . ILE A 1 3 ? 1.458 1.702 1.534 1.00 0.00 3 ILE A CA 14
ATOM 13605 C C . ILE A 1 3 ? 2.883 1.298 1.168 1.00 0.00 3 ILE A C 14
ATOM 13606 O O . ILE A 1 3 ? 3.602 0.718 1.981 1.00 0.00 3 ILE A O 14
ATOM 13622 N N . GLU A 1 4 ? 3.284 1.610 -0.061 1.00 0.00 4 GLU A N 14
ATOM 13623 C CA . GLU A 1 4 ? 4.626 1.276 -0.524 1.00 0.00 4 GLU A CA 14
ATOM 13624 C C . GLU A 1 4 ? 5.677 1.976 0.331 1.00 0.00 4 GLU A C 14
ATOM 13625 O O . GLU A 1 4 ? 5.389 2.974 0.992 1.00 0.00 4 GLU A O 14
ATOM 13637 N N . SER A 1 5 ? 6.896 1.446 0.314 1.00 0.00 5 SER A N 14
ATOM 13638 C CA . SER A 1 5 ? 7.982 2.029 1.093 1.00 0.00 5 SER A CA 14
ATOM 13639 C C . SER A 1 5 ? 8.403 3.372 0.505 1.00 0.00 5 SER A C 14
ATOM 13640 O O . SER A 1 5 ? 8.141 3.659 -0.663 1.00 0.00 5 SER A O 14
ATOM 13648 N N . HIS A 1 6 ? 9.058 4.191 1.322 1.00 0.00 6 HIS A N 14
ATOM 13649 C CA . HIS A 1 6 ? 9.511 5.502 0.871 1.00 0.00 6 HIS A CA 14
ATOM 13650 C C . HIS A 1 6 ? 11.011 5.486 0.587 1.00 0.00 6 HIS A C 14
ATOM 13651 O O . HIS A 1 6 ? 11.667 6.527 0.613 1.00 0.00 6 HIS A O 14
ATOM 13666 N N . GLN A 1 7 ? 11.548 4.300 0.314 1.00 0.00 7 GLN A N 14
ATOM 13667 C CA . GLN A 1 7 ? 12.971 4.166 0.027 1.00 0.00 7 GLN A CA 14
ATOM 13668 C C . GLN A 1 7 ? 13.321 4.873 -1.278 1.00 0.00 7 GLN A C 14
ATOM 13669 O O . GLN A 1 7 ? 12.627 4.722 -2.283 1.00 0.00 7 GLN A O 14
ATOM 13683 N N . VAL A 1 8 ? 14.402 5.646 -1.255 1.00 0.00 8 VAL A N 14
ATOM 13684 C CA . VAL A 1 8 ? 14.834 6.373 -2.443 1.00 0.00 8 VAL A CA 14
ATOM 13685 C C . VAL A 1 8 ? 16.320 6.144 -2.701 1.00 0.00 8 VAL A C 14
ATOM 13686 O O . VAL A 1 8 ? 17.127 6.137 -1.772 1.00 0.00 8 VAL A O 14
ATOM 13699 N N . GLU A 1 9 ? 16.673 5.956 -3.968 1.00 0.00 9 GLU A N 14
ATOM 13700 C CA . GLU A 1 9 ? 18.065 5.727 -4.337 1.00 0.00 9 GLU A CA 14
ATOM 13701 C C . GLU A 1 9 ? 18.375 6.375 -5.683 1.00 0.00 9 GLU A C 14
ATOM 13702 O O . GLU A 1 9 ? 18.645 5.688 -6.668 1.00 0.00 9 GLU A O 14
ATOM 13714 N N . LYS A 1 10 ? 18.334 7.703 -5.717 1.00 0.00 10 LYS A N 14
ATOM 13715 C CA . LYS A 1 10 ? 18.613 8.434 -6.948 1.00 0.00 10 LYS A CA 14
ATOM 13716 C C . LYS A 1 10 ? 19.914 7.946 -7.576 1.00 0.00 10 LYS A C 14
ATOM 13717 O O . LYS A 1 10 ? 20.876 7.636 -6.874 1.00 0.00 10 LYS A O 14
ATOM 13736 N N . ARG A 1 11 ? 19.936 7.880 -8.903 1.00 0.00 11 ARG A N 14
ATOM 13737 C CA . ARG A 1 11 ? 21.125 7.429 -9.617 1.00 0.00 11 ARG A CA 14
ATOM 13738 C C . ARG A 1 11 ? 21.279 8.181 -10.935 1.00 0.00 11 ARG A C 14
ATOM 13739 O O . ARG A 1 11 ? 20.384 8.918 -11.349 1.00 0.00 11 ARG A O 14
ATOM 13760 N N . LYS A 1 12 ? 22.422 7.993 -11.587 1.00 0.00 12 LYS A N 14
ATOM 13761 C CA . LYS A 1 12 ? 22.685 8.662 -12.856 1.00 0.00 12 LYS A CA 14
ATOM 13762 C C . LYS A 1 12 ? 21.624 8.296 -13.889 1.00 0.00 12 LYS A C 14
ATOM 13763 O O . LYS A 1 12 ? 21.190 7.146 -13.968 1.00 0.00 12 LYS A O 14
ATOM 13782 N N . CYS A 1 13 ? 21.211 9.281 -14.679 1.00 0.00 13 CYS A N 14
ATOM 13783 C CA . CYS A 1 13 ? 20.200 9.054 -15.706 1.00 0.00 13 CYS A CA 14
ATOM 13784 C C . CYS A 1 13 ? 20.781 8.250 -16.865 1.00 0.00 13 CYS A C 14
ATOM 13785 O O . CYS A 1 13 ? 21.221 8.817 -17.865 1.00 0.00 13 CYS A O 14
ATOM 13792 N N . ASN A 1 14 ? 20.777 6.928 -16.726 1.00 0.00 14 ASN A N 14
ATOM 13793 C CA . ASN A 1 14 ? 21.307 6.064 -17.776 1.00 0.00 14 ASN A CA 14
ATOM 13794 C C . ASN A 1 14 ? 20.175 5.502 -18.633 1.00 0.00 14 ASN A C 14
ATOM 13795 O O . ASN A 1 14 ? 20.275 5.471 -19.860 1.00 0.00 14 ASN A O 14
ATOM 13806 N N . THR A 1 15 ? 19.103 5.052 -17.980 1.00 0.00 15 THR A N 14
ATOM 13807 C CA . THR A 1 15 ? 17.961 4.486 -18.694 1.00 0.00 15 THR A CA 14
ATOM 13808 C C . THR A 1 15 ? 17.551 5.377 -19.863 1.00 0.00 15 THR A C 14
ATOM 13809 O O . THR A 1 15 ? 17.783 6.586 -19.848 1.00 0.00 15 THR A O 14
ATOM 13820 N N . ALA A 1 16 ? 16.948 4.766 -20.878 1.00 0.00 16 ALA A N 14
ATOM 13821 C CA . ALA A 1 16 ? 16.514 5.502 -22.061 1.00 0.00 16 ALA A CA 14
ATOM 13822 C C . ALA A 1 16 ? 15.300 6.381 -21.759 1.00 0.00 16 ALA A C 14
ATOM 13823 O O . ALA A 1 16 ? 14.967 7.271 -22.540 1.00 0.00 16 ALA A O 14
ATOM 13830 N N . THR A 1 17 ? 14.641 6.132 -20.630 1.00 0.00 17 THR A N 14
ATOM 13831 C CA . THR A 1 17 ? 13.469 6.917 -20.258 1.00 0.00 17 THR A CA 14
ATOM 13832 C C . THR A 1 17 ? 13.866 8.350 -19.918 1.00 0.00 17 THR A C 14
ATOM 13833 O O . THR A 1 17 ? 13.214 9.304 -20.345 1.00 0.00 17 THR A O 14
ATOM 13844 N N . CYS A 1 18 ? 14.939 8.494 -19.149 1.00 0.00 18 CYS A N 14
ATOM 13845 C CA . CYS A 1 18 ? 15.414 9.815 -18.760 1.00 0.00 18 CYS A CA 14
ATOM 13846 C C . CYS A 1 18 ? 15.849 10.605 -19.989 1.00 0.00 18 CYS A C 14
ATOM 13847 O O . CYS A 1 18 ? 15.547 11.790 -20.118 1.00 0.00 18 CYS A O 14
ATOM 13854 N N . ALA A 1 19 ? 16.561 9.936 -20.890 1.00 0.00 19 ALA A N 14
ATOM 13855 C CA . ALA A 1 19 ? 17.034 10.580 -22.109 1.00 0.00 19 ALA A CA 14
ATOM 13856 C C . ALA A 1 19 ? 15.863 10.968 -23.008 1.00 0.00 19 ALA A C 14
ATOM 13857 O O . ALA A 1 19 ? 15.898 12.001 -23.673 1.00 0.00 19 ALA A O 14
ATOM 13864 N N . THR A 1 20 ? 14.833 10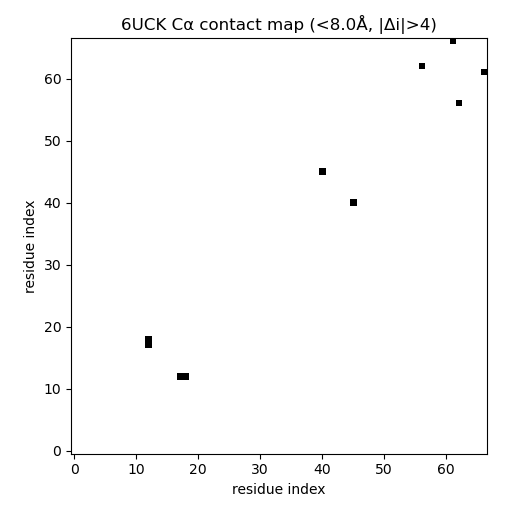.129 -23.030 1.00 0.00 20 THR A N 14
ATOM 13865 C CA . THR A 1 20 ? 13.661 10.389 -23.862 1.00 0.00 20 THR A CA 14
ATOM 13866 C C . THR A 1 20 ? 13.152 11.816 -23.669 1.00 0.00 20 THR A C 14
ATOM 13867 O O . THR A 1 20 ? 12.810 12.495 -24.636 1.00 0.00 20 THR A O 14
ATOM 13878 N N . GLN A 1 21 ? 13.090 12.262 -22.419 1.00 0.00 21 GLN A N 14
ATOM 13879 C CA . GLN A 1 21 ? 12.604 13.608 -22.129 1.00 0.00 21 GLN A CA 14
ATOM 13880 C C . GLN A 1 21 ? 13.636 14.664 -22.525 1.00 0.00 21 GLN A C 14
ATOM 13881 O O . GLN A 1 21 ? 13.282 15.807 -22.815 1.00 0.00 21 GLN A O 14
ATOM 13895 N N . ARG A 1 22 ? 14.909 14.281 -22.527 1.00 0.00 22 ARG A N 14
ATOM 13896 C CA . ARG A 1 22 ? 15.974 15.217 -22.881 1.00 0.00 22 ARG A CA 14
ATOM 13897 C C . ARG A 1 22 ? 16.022 15.447 -24.391 1.00 0.00 22 ARG A C 14
ATOM 13898 O O . ARG A 1 22 ? 16.236 16.570 -24.849 1.00 0.00 22 ARG A O 14
ATOM 13919 N N . LEU A 1 23 ? 15.825 14.380 -25.157 1.00 0.00 23 LEU A N 14
ATOM 13920 C CA . LEU A 1 23 ? 15.851 14.486 -26.611 1.00 0.00 23 LEU A CA 14
ATOM 13921 C C . LEU A 1 23 ? 14.492 14.933 -27.141 1.00 0.00 23 LEU A C 14
ATOM 13922 O O . LEU A 1 23 ? 14.408 15.601 -28.172 1.00 0.00 23 LEU A O 14
ATOM 13938 N N . ALA A 1 24 ? 13.430 14.563 -26.432 1.00 0.00 24 ALA A N 14
ATOM 13939 C CA . ALA A 1 24 ? 12.083 14.937 -26.847 1.00 0.00 24 ALA A CA 14
ATOM 13940 C C . ALA A 1 24 ? 11.945 16.455 -26.906 1.00 0.00 24 ALA A C 14
ATOM 13941 O O . ALA A 1 24 ? 11.437 17.003 -27.884 1.00 0.00 24 ALA A O 14
ATOM 13948 N N . ASN A 1 25 ? 12.399 17.128 -25.854 1.00 0.00 25 ASN A N 14
ATOM 13949 C CA . ASN A 1 25 ? 12.319 18.582 -25.800 1.00 0.00 25 ASN A CA 14
ATOM 13950 C C . ASN A 1 25 ? 13.178 19.211 -26.893 1.00 0.00 25 ASN A C 14
ATOM 13951 O O . ASN A 1 25 ? 12.781 20.192 -27.522 1.00 0.00 25 ASN A O 14
ATOM 13962 N N . PHE A 1 26 ? 14.358 18.639 -27.111 1.00 0.00 26 PHE A N 14
ATOM 13963 C CA . PHE A 1 26 ? 15.270 19.152 -28.128 1.00 0.00 26 PHE A CA 14
ATOM 13964 C C . PHE A 1 26 ? 14.662 19.008 -29.521 1.00 0.00 26 PHE A C 14
ATOM 13965 O O . PHE A 1 26 ? 14.847 19.868 -30.381 1.00 0.00 26 PHE A O 14
ATOM 13982 N N . LEU A 1 27 ? 13.942 17.911 -29.736 1.00 0.00 27 LEU A N 14
ATOM 13983 C CA . LEU A 1 27 ? 13.316 17.658 -31.028 1.00 0.00 27 LEU A CA 14
ATOM 13984 C C . LEU A 1 27 ? 12.464 18.855 -31.444 1.00 0.00 27 LEU A C 14
ATOM 13985 O O . LEU A 1 27 ? 12.722 19.489 -32.468 1.00 0.00 27 LEU A O 14
ATOM 14001 N N . VAL A 1 28 ? 11.447 19.160 -30.644 1.00 0.00 28 VAL A N 14
ATOM 14002 C CA . VAL A 1 28 ? 10.559 20.280 -30.940 1.00 0.00 28 VAL A CA 14
ATOM 14003 C C . VAL A 1 28 ? 11.307 21.611 -30.889 1.00 0.00 28 VAL A C 14
ATOM 14004 O O . VAL A 1 28 ? 10.845 22.612 -31.436 1.00 0.00 28 VAL A O 14
ATOM 14017 N N . HIS A 1 29 ? 12.456 21.620 -30.218 1.00 0.00 29 HIS A N 14
ATOM 14018 C CA . HIS A 1 29 ? 13.245 22.842 -30.092 1.00 0.00 29 HIS A CA 14
ATOM 14019 C C . HIS A 1 29 ? 14.337 22.921 -31.159 1.00 0.00 29 HIS A C 14
ATOM 14020 O O . HIS A 1 29 ? 15.092 23.893 -31.203 1.00 0.00 29 HIS A O 14
ATOM 14035 N N . SER A 1 30 ? 14.424 21.909 -32.018 1.00 0.00 30 SER A N 14
ATOM 14036 C CA . SER A 1 30 ? 15.432 21.899 -33.072 1.00 0.00 30 SER A CA 14
ATOM 14037 C C . SER A 1 30 ? 14.776 21.885 -34.453 1.00 0.00 30 SER A C 14
ATOM 14038 O O . SER A 1 30 ? 15.428 21.583 -35.451 1.00 0.00 30 SER A O 14
ATOM 14046 N N . SER A 1 31 ? 13.488 22.216 -34.507 1.00 0.00 31 SER A N 14
ATOM 14047 C CA . SER A 1 31 ? 12.771 22.237 -35.777 1.00 0.00 31 SER A CA 14
ATOM 14048 C C . SER A 1 31 ? 13.347 23.309 -36.695 1.00 0.00 31 SER A C 14
ATOM 14049 O O . SER A 1 31 ? 13.557 23.083 -37.887 1.00 0.00 31 SER A O 14
ATOM 14057 N N . ASN A 1 32 ? 13.589 24.482 -36.120 1.00 0.00 32 ASN A N 14
ATOM 14058 C CA . ASN A 1 32 ? 14.133 25.604 -36.877 1.00 0.00 32 ASN A CA 14
ATOM 14059 C C . ASN A 1 32 ? 15.476 25.239 -37.501 1.00 0.00 32 ASN A C 14
ATOM 14060 O O . ASN A 1 32 ? 15.636 25.284 -38.721 1.00 0.00 32 ASN A O 14
ATOM 14071 N N . ASN A 1 33 ? 16.440 24.882 -36.660 1.00 0.00 33 ASN A N 14
ATOM 14072 C CA . ASN A 1 33 ? 17.766 24.519 -37.146 1.00 0.00 33 ASN A CA 14
ATOM 14073 C C . ASN A 1 33 ? 17.695 23.315 -38.079 1.00 0.00 33 ASN A C 14
ATOM 14074 O O . ASN A 1 33 ? 18.368 23.281 -39.109 1.00 0.00 33 ASN A O 14
ATOM 14085 N N . PHE A 1 34 ? 16.890 22.323 -37.715 1.00 0.00 34 PHE A N 14
ATOM 14086 C CA . PHE A 1 34 ? 16.761 21.123 -38.534 1.00 0.00 34 PHE A CA 14
ATOM 14087 C C . PHE A 1 34 ? 16.487 21.484 -39.990 1.00 0.00 34 PHE A C 14
ATOM 14088 O O . PHE A 1 34 ? 17.074 20.903 -40.903 1.00 0.00 34 PHE A O 14
ATOM 14105 N N . GLY A 1 35 ? 15.591 22.442 -40.204 1.00 0.00 35 GLY A N 14
ATOM 14106 C CA . GLY A 1 35 ? 15.252 22.860 -41.559 1.00 0.00 35 GLY A CA 14
ATOM 14107 C C . GLY A 1 35 ? 16.481 23.404 -42.278 1.00 0.00 35 GLY A C 14
ATOM 14108 O O . GLY A 1 35 ? 16.666 23.184 -43.474 1.00 0.00 35 GLY A O 14
ATOM 14112 N N . ALA A 1 36 ? 17.313 24.121 -41.530 1.00 0.00 36 ALA A N 14
ATOM 14113 C CA . ALA A 1 36 ? 18.526 24.705 -42.092 1.00 0.00 36 ALA A CA 14
ATOM 14114 C C . ALA A 1 36 ? 19.427 23.616 -42.667 1.00 0.00 36 ALA A C 14
ATOM 14115 O O . ALA A 1 36 ? 19.995 23.775 -43.747 1.00 0.00 36 ALA A O 14
ATOM 14122 N N . ILE A 1 37 ? 19.549 22.509 -41.942 1.00 0.00 37 ILE A N 14
ATOM 14123 C CA . ILE A 1 37 ? 20.381 21.400 -42.396 1.00 0.00 37 ILE A CA 14
ATOM 14124 C C . ILE A 1 37 ? 19.756 20.727 -43.614 1.00 0.00 37 ILE A C 14
ATOM 14125 O O . ILE A 1 37 ? 20.453 20.388 -44.571 1.00 0.00 37 ILE A O 14
ATOM 14141 N N . LEU A 1 38 ? 18.441 20.540 -43.578 1.00 0.00 38 LEU A N 14
ATOM 14142 C CA . LEU A 1 38 ? 17.745 19.911 -44.694 1.00 0.00 38 LEU A CA 14
ATOM 14143 C C . LEU A 1 38 ? 17.969 20.719 -45.968 1.00 0.00 38 LEU A C 14
ATOM 14144 O O . LEU A 1 38 ? 18.378 20.182 -46.998 1.00 0.00 38 LEU A O 14
ATOM 14160 N N . SER A 1 39 ? 17.694 22.016 -45.883 1.00 0.00 39 SER A N 14
ATOM 14161 C CA . SER A 1 39 ? 17.864 22.906 -47.025 1.00 0.00 39 SER A CA 14
ATOM 14162 C C . SER A 1 39 ? 19.261 22.753 -47.620 1.00 0.00 39 SER A C 14
ATOM 14163 O O . SER A 1 39 ? 19.473 23.009 -48.805 1.00 0.00 39 SER A O 14
ATOM 14171 N N . SER A 1 40 ? 20.209 22.334 -46.788 1.00 0.00 40 SER A N 14
ATOM 14172 C CA . SER A 1 40 ? 21.584 22.150 -47.241 1.00 0.00 40 SER A CA 14
ATOM 14173 C C . SER A 1 40 ? 21.809 20.715 -47.708 1.00 0.00 40 SER A C 14
ATOM 14174 O O . SER A 1 40 ? 22.922 20.195 -47.631 1.00 0.00 40 SER A O 14
ATOM 14182 N N . THR A 1 41 ? 20.745 20.079 -48.191 1.00 0.00 41 THR A N 14
ATOM 14183 C CA . THR A 1 41 ? 20.839 18.702 -48.667 1.00 0.00 41 THR A CA 14
ATOM 14184 C C . THR A 1 41 ? 21.283 18.662 -50.128 1.00 0.00 41 THR A C 14
ATOM 14185 O O . THR A 1 41 ? 20.700 17.950 -50.945 1.00 0.00 41 THR A O 14
ATOM 14196 N N . ASN A 1 42 ? 22.321 19.428 -50.449 1.00 0.00 42 ASN A N 14
ATOM 14197 C CA . ASN A 1 42 ? 22.834 19.469 -51.813 1.00 0.00 42 ASN A CA 14
ATOM 14198 C C . ASN A 1 42 ? 23.924 18.419 -52.015 1.00 0.00 42 ASN A C 14
ATOM 14199 O O . ASN A 1 42 ? 24.745 18.532 -52.926 1.00 0.00 42 ASN A O 14
ATOM 14210 N N . VAL A 1 43 ? 23.929 17.399 -51.161 1.00 0.00 43 VAL A N 14
ATOM 14211 C CA . VAL A 1 43 ? 24.925 16.338 -51.259 1.00 0.00 43 VAL A CA 14
ATOM 14212 C C . VAL A 1 43 ? 24.426 15.209 -52.163 1.00 0.00 43 VAL A C 14
ATOM 14213 O O . VAL A 1 43 ? 24.917 14.083 -52.094 1.00 0.00 43 VAL A O 14
ATOM 14226 N N . GLY A 1 44 ? 23.450 15.518 -53.013 1.00 0.00 44 GLY A N 14
ATOM 14227 C CA . GLY A 1 44 ? 22.900 14.519 -53.922 1.00 0.00 44 GLY A CA 14
ATOM 14228 C C . GLY A 1 44 ? 21.804 13.701 -53.244 1.00 0.00 44 GLY A C 14
ATOM 14229 O O . GLY A 1 44 ? 21.486 12.594 -53.678 1.00 0.00 44 GLY A O 14
ATOM 14233 N N . SER A 1 45 ? 21.228 14.252 -52.179 1.00 0.00 45 SER A N 14
ATOM 14234 C CA . SER A 1 45 ? 20.168 13.562 -51.452 1.00 0.00 45 SER A CA 14
ATOM 14235 C C . SER A 1 45 ? 18.883 14.384 -51.471 1.00 0.00 45 SER A C 14
ATOM 14236 O O . SER A 1 45 ? 18.074 14.309 -50.547 1.00 0.00 45 SER A O 14
ATOM 14244 N N . ASN A 1 46 ? 18.702 15.167 -52.530 1.00 0.00 46 ASN A N 14
ATOM 14245 C CA . ASN A 1 46 ? 17.510 15.999 -52.656 1.00 0.00 46 ASN A CA 14
ATOM 14246 C C . ASN A 1 46 ? 16.454 15.297 -53.504 1.00 0.00 46 ASN A C 14
ATOM 14247 O O . ASN A 1 46 ? 15.622 15.946 -54.138 1.00 0.00 46 ASN A O 14
ATOM 14258 N N . THR A 1 47 ? 16.494 13.969 -53.510 1.00 0.00 47 THR A N 14
ATOM 14259 C CA . THR A 1 47 ? 15.535 13.187 -54.283 1.00 0.00 47 THR A CA 14
ATOM 14260 C C . THR A 1 47 ? 14.323 12.825 -53.430 1.00 0.00 47 THR A C 14
ATOM 14261 O O . THR A 1 47 ? 13.678 11.801 -53.656 1.00 0.00 47 THR A O 14
ATOM 14272 N N . TYR A 1 48 ? 14.019 13.670 -52.450 1.00 0.00 48 TYR A N 14
ATOM 14273 C CA . TYR A 1 48 ? 12.880 13.426 -51.570 1.00 0.00 48 TYR A CA 14
ATOM 14274 C C . TYR A 1 48 ? 11.805 14.492 -51.770 1.00 0.00 48 TYR A C 14
ATOM 14275 O O . TYR A 1 48 ? 10.980 14.727 -50.888 1.00 0.00 48 TYR A O 14
ATOM 14293 N N . GLY A 1 49 ? 11.818 15.133 -52.935 1.00 0.00 49 GLY A N 14
ATOM 14294 C CA . GLY A 1 49 ? 10.839 16.171 -53.236 1.00 0.00 49 GLY A CA 14
ATOM 14295 C C . GLY A 1 49 ? 9.429 15.593 -53.297 1.00 0.00 49 GLY A C 14
ATOM 14296 O O . GLY A 1 49 ? 9.248 14.387 -53.463 1.00 0.00 49 GLY A O 14
ATOM 14300 N N . LYS A 1 50 ? 8.435 16.464 -53.161 1.00 0.00 50 LYS A N 14
ATOM 14301 C CA . LYS A 1 50 ? 7.042 16.033 -53.202 1.00 0.00 50 LYS A CA 14
ATOM 14302 C C . LYS A 1 50 ? 6.701 15.442 -54.565 1.00 0.00 50 LYS A C 14
ATOM 14303 O O . LYS A 1 50 ? 5.866 14.544 -54.672 1.00 0.00 50 LYS A O 14
ATOM 14322 N N . ARG A 1 51 ? 7.354 15.950 -55.606 1.00 0.00 51 ARG A N 14
ATOM 14323 C CA . ARG A 1 51 ? 7.112 15.463 -56.960 1.00 0.00 51 ARG A CA 14
ATOM 14324 C C . ARG A 1 51 ? 7.381 13.962 -57.059 1.00 0.00 51 ARG A C 14
ATOM 14325 O O . ARG A 1 51 ? 6.958 13.312 -58.014 1.00 0.00 51 ARG A O 14
ATOM 14346 N N . ASN A 1 52 ? 8.087 13.414 -56.074 1.00 0.00 52 ASN A N 14
ATOM 14347 C CA . ASN A 1 52 ? 8.398 11.990 -56.076 1.00 0.00 52 ASN A CA 14
ATOM 14348 C C . ASN A 1 52 ? 7.202 11.176 -55.588 1.00 0.00 52 ASN A C 14
ATOM 14349 O O . ASN A 1 52 ? 7.051 10.008 -55.947 1.00 0.00 52 ASN A O 14
ATOM 14360 N N . ALA A 1 53 ? 6.358 11.793 -54.768 1.00 0.00 53 ALA A N 14
ATOM 14361 C CA . ALA A 1 53 ? 5.184 11.105 -54.241 1.00 0.00 53 ALA A CA 14
ATOM 14362 C C . ALA A 1 53 ? 4.272 10.639 -55.373 1.00 0.00 53 ALA A C 14
ATOM 14363 O O . ALA A 1 53 ? 3.895 9.470 -55.433 1.00 0.00 53 ALA A O 14
ATOM 14370 N N . VAL A 1 54 ? 3.924 11.555 -56.270 1.00 0.00 54 VAL A N 14
ATOM 14371 C CA . VAL A 1 54 ? 3.059 11.212 -57.394 1.00 0.00 54 VAL A CA 14
ATOM 14372 C C . VAL A 1 54 ? 3.762 10.238 -58.333 1.00 0.00 54 VAL A C 14
ATOM 14373 O O . VAL A 1 54 ? 3.117 9.413 -58.981 1.00 0.00 54 VAL A O 14
ATOM 14386 N N . GLU A 1 55 ? 5.085 10.333 -58.402 1.00 0.00 55 GLU A N 14
ATOM 14387 C CA . GLU A 1 55 ? 5.859 9.449 -59.265 1.00 0.00 55 GLU A CA 14
ATOM 14388 C C . GLU A 1 55 ? 5.741 8.000 -58.797 1.00 0.00 55 GLU A C 14
ATOM 14389 O O . GLU A 1 55 ? 5.497 7.099 -59.599 1.00 0.00 55 GLU A O 14
ATOM 14401 N N . VAL A 1 56 ? 5.920 7.781 -57.498 1.00 0.00 56 VAL A N 14
ATOM 14402 C CA . VAL A 1 56 ? 5.836 6.433 -56.946 1.00 0.00 56 VAL A CA 14
ATOM 14403 C C . VAL A 1 56 ? 4.381 5.994 -56.793 1.00 0.00 56 VAL A C 14
ATOM 14404 O O . VAL A 1 56 ? 4.075 4.804 -56.875 1.00 0.00 56 VAL A O 14
ATOM 14417 N N . LEU A 1 57 ? 3.486 6.952 -56.570 1.00 0.00 57 LEU A N 14
ATOM 14418 C CA . LEU A 1 57 ? 2.071 6.633 -56.407 1.00 0.00 57 LEU A CA 14
ATOM 14419 C C . LEU A 1 57 ? 1.523 5.941 -57.651 1.00 0.00 57 LEU A C 14
ATOM 14420 O O . LEU A 1 57 ? 0.796 4.953 -57.549 1.00 0.00 57 LEU A O 14
ATOM 14436 N N . LYS A 1 58 ? 1.871 6.458 -58.825 1.00 0.00 58 LYS A N 14
ATOM 14437 C CA . LYS A 1 58 ? 1.396 5.863 -60.069 1.00 0.00 58 LYS A CA 14
ATOM 14438 C C . LYS A 1 58 ? 2.001 4.476 -60.256 1.00 0.00 58 LYS A C 14
ATOM 14439 O O . LYS A 1 58 ? 1.329 3.551 -60.713 1.00 0.00 58 LYS A O 14
ATOM 14458 N N . ARG A 1 59 ? 3.271 4.337 -59.891 1.00 0.00 59 ARG A N 14
ATOM 14459 C CA . ARG A 1 59 ? 3.956 3.056 -60.015 1.00 0.00 59 ARG A CA 14
ATOM 14460 C C . ARG A 1 59 ? 3.303 2.015 -59.109 1.00 0.00 59 ARG A C 14
ATOM 14461 O O . ARG A 1 59 ? 3.386 0.814 -59.366 1.00 0.00 59 ARG A O 14
ATOM 14482 N N . GLU A 1 60 ? 2.654 2.486 -58.048 1.00 0.00 60 GLU A N 14
ATOM 14483 C CA . GLU A 1 60 ? 1.989 1.591 -57.108 1.00 0.00 60 GLU A CA 14
ATOM 14484 C C . GLU A 1 60 ? 0.470 1.704 -57.249 1.00 0.00 60 GLU A C 14
ATOM 14485 O O . GLU A 1 60 ? -0.180 2.394 -56.464 1.00 0.00 60 GLU A O 14
ATOM 14497 N N . PRO A 1 61 ? -0.103 1.048 -58.228 1.00 0.00 61 PRO A N 14
ATOM 14498 C CA . PRO A 1 61 ? -1.578 1.088 -58.465 1.00 0.00 61 PRO A CA 14
ATOM 14499 C C . PRO A 1 61 ? -2.378 0.454 -57.326 1.00 0.00 61 PRO A C 14
ATOM 14500 O O . PRO A 1 61 ? -3.606 0.528 -57.308 1.00 0.00 61 PRO A O 14
ATOM 14511 N N . LEU A 1 62 ? -1.682 -0.164 -56.376 1.00 0.00 62 LEU A N 14
ATOM 14512 C CA . LEU A 1 62 ? -2.354 -0.796 -55.248 1.00 0.00 62 LEU A CA 14
ATOM 14513 C C . LEU A 1 62 ? -3.192 0.227 -54.488 1.00 0.00 62 LEU A C 14
ATOM 14514 O O . LEU A 1 62 ? -4.314 -0.063 -54.072 1.00 0.00 62 LEU A O 14
ATOM 14530 N N . ASN A 1 63 ? -2.644 1.425 -54.313 1.00 0.00 63 ASN A N 14
ATOM 14531 C CA . ASN A 1 63 ? -3.358 2.481 -53.603 1.00 0.00 63 ASN A CA 14
ATOM 14532 C C . ASN A 1 63 ? -4.522 3.013 -54.442 1.00 0.00 63 ASN A C 14
ATOM 14533 O O . ASN A 1 63 ? -5.393 3.715 -53.929 1.00 0.00 63 ASN A O 14
ATOM 14544 N N . TYR A 1 64 ? -4.535 2.675 -55.731 1.00 0.00 64 TYR A N 14
ATOM 14545 C CA . TYR A 1 64 ? -5.603 3.128 -56.616 1.00 0.00 64 TYR A CA 14
ATOM 14546 C C . TYR A 1 64 ? -6.885 2.349 -56.344 1.00 0.00 64 TYR A C 14
ATOM 14547 O O . TYR A 1 64 ? -7.987 2.889 -56.448 1.00 0.00 64 TYR A O 14
ATOM 14565 N N . LEU A 1 65 ? -6.731 1.076 -55.994 1.00 0.00 65 LEU A N 14
ATOM 14566 C CA . LEU A 1 65 ? -7.881 0.226 -55.707 1.00 0.00 65 LEU A CA 14
ATOM 14567 C C . LEU A 1 65 ? -8.500 0.604 -54.360 1.00 0.00 65 LEU A C 14
ATOM 14568 O O . LEU A 1 65 ? -7.839 1.216 -53.521 1.00 0.00 65 LEU A O 14
ATOM 14584 N N . PRO A 1 66 ? -9.744 0.257 -54.135 1.00 0.00 66 PRO A N 14
ATOM 14585 C CA . PRO A 1 66 ? -10.444 0.575 -52.855 1.00 0.00 66 PRO A CA 14
ATOM 14586 C C . PRO A 1 66 ? -9.657 0.097 -51.637 1.00 0.00 66 PRO A C 14
ATOM 14587 O O . PRO A 1 66 ? -9.086 -0.994 -51.645 1.00 0.00 66 PRO A O 14
ATOM 14598 N N . LEU A 1 67 ? -9.633 0.919 -50.594 1.00 0.00 67 LEU A N 14
ATOM 14599 C CA . LEU A 1 67 ? -8.914 0.569 -49.374 1.00 0.00 67 LEU A CA 14
ATOM 14600 C C . LEU A 1 67 ? -9.307 1.503 -48.234 1.00 0.00 67 LEU A C 14
ATOM 14601 O O . LEU A 1 67 ? -10.294 2.204 -48.382 1.00 0.00 67 LEU A O 14
ATOM 14617 N N . THR A 1 1 ? -3.349 -4.064 0.679 1.00 0.00 1 THR A N 15
ATOM 14618 C CA . THR A 1 1 ? -1.885 -4.062 0.958 1.00 0.00 1 THR A CA 15
ATOM 14619 C C . THR A 1 1 ? -1.544 -2.852 1.829 1.00 0.00 1 THR A C 15
ATOM 14620 O O . THR A 1 1 ? -2.321 -1.901 1.912 1.00 0.00 1 THR A O 15
ATOM 14633 N N . PRO A 1 2 ? -0.408 -2.873 2.479 1.00 0.00 2 PRO A N 15
ATOM 14634 C CA . PRO A 1 2 ? 0.033 -1.756 3.365 1.00 0.00 2 PRO A CA 15
ATOM 14635 C C . PRO A 1 2 ? 0.479 -0.530 2.572 1.00 0.00 2 PRO A C 15
ATOM 14636 O O . PRO A 1 2 ? 0.789 -0.625 1.385 1.00 0.00 2 PRO A O 15
ATOM 14647 N N . ILE A 1 3 ? 0.507 0.620 3.238 1.00 0.00 3 ILE A N 15
ATOM 14648 C CA . ILE A 1 3 ? 0.916 1.860 2.587 1.00 0.00 3 ILE A CA 15
ATOM 14649 C C . ILE A 1 3 ? 2.229 1.664 1.835 1.00 0.00 3 ILE A C 15
ATOM 14650 O O . ILE A 1 3 ? 3.164 1.050 2.348 1.00 0.00 3 ILE A O 15
ATOM 14666 N N . GLU A 1 4 ? 2.289 2.189 0.615 1.00 0.00 4 GLU A N 15
ATOM 14667 C CA . GLU A 1 4 ? 3.491 2.065 -0.201 1.00 0.00 4 GLU A CA 15
ATOM 14668 C C . GLU A 1 4 ? 4.617 2.926 0.363 1.00 0.00 4 GLU A C 15
ATOM 14669 O O . GLU A 1 4 ? 4.395 3.755 1.246 1.00 0.00 4 GLU A O 15
ATOM 14681 N N . SER A 1 5 ? 5.824 2.724 -0.154 1.00 0.00 5 SER A N 15
ATOM 14682 C CA . SER A 1 5 ? 6.980 3.487 0.304 1.00 0.00 5 SER A CA 15
ATOM 14683 C C . SER A 1 5 ? 6.898 4.928 -0.188 1.00 0.00 5 SER A C 15
ATOM 14684 O O . SER A 1 5 ? 6.041 5.268 -1.003 1.00 0.00 5 SER A O 15
ATOM 14692 N N . HIS A 1 6 ? 7.795 5.772 0.313 1.00 0.00 6 HIS A N 15
ATOM 14693 C CA . HIS A 1 6 ? 7.812 7.175 -0.083 1.00 0.00 6 HIS A CA 15
ATOM 14694 C C . HIS A 1 6 ? 7.811 7.301 -1.603 1.00 0.00 6 HIS A C 15
ATOM 14695 O O . HIS A 1 6 ? 7.322 8.287 -2.153 1.00 0.00 6 HIS A O 15
ATOM 14710 N N . GLN A 1 7 ? 8.359 6.294 -2.275 1.00 0.00 7 GLN A N 15
ATOM 14711 C CA . GLN A 1 7 ? 8.413 6.302 -3.732 1.00 0.00 7 GLN A CA 15
ATOM 14712 C C . GLN A 1 7 ? 7.019 6.100 -4.317 1.00 0.00 7 GLN A C 15
ATOM 14713 O O . GLN A 1 7 ? 6.293 5.191 -3.916 1.00 0.00 7 GLN A O 15
ATOM 14727 N N . VAL A 1 8 ? 6.650 6.954 -5.266 1.00 0.00 8 VAL A N 15
ATOM 14728 C CA . VAL A 1 8 ? 5.338 6.858 -5.895 1.00 0.00 8 VAL A CA 15
ATOM 14729 C C . VAL A 1 8 ? 5.450 7.052 -7.404 1.00 0.00 8 VAL A C 15
ATOM 14730 O O . VAL A 1 8 ? 6.230 7.877 -7.879 1.00 0.00 8 VAL A O 15
ATOM 14743 N N . GLU A 1 9 ? 4.662 6.286 -8.151 1.00 0.00 9 GLU A N 15
ATOM 14744 C CA . GLU A 1 9 ? 4.676 6.380 -9.606 1.00 0.00 9 GLU A CA 15
ATOM 14745 C C . GLU A 1 9 ? 3.259 6.260 -10.160 1.00 0.00 9 GLU A C 15
ATOM 14746 O O . GLU A 1 9 ? 2.951 5.339 -10.916 1.00 0.00 9 GLU A O 15
ATOM 14758 N N . LYS A 1 10 ? 2.399 7.197 -9.774 1.00 0.00 10 LYS A N 15
ATOM 14759 C CA . LYS A 1 10 ? 1.015 7.187 -10.234 1.00 0.00 10 LYS A CA 15
ATOM 14760 C C . LYS A 1 10 ? 0.954 7.193 -11.758 1.00 0.00 10 LYS A C 15
ATOM 14761 O O . LYS A 1 10 ? 1.857 7.700 -12.424 1.00 0.00 10 LYS A O 15
ATOM 14780 N N . ARG A 1 11 ? -0.118 6.628 -12.302 1.00 0.00 11 ARG A N 15
ATOM 14781 C CA . ARG A 1 11 ? -0.290 6.573 -13.749 1.00 0.00 11 ARG A CA 15
ATOM 14782 C C . ARG A 1 11 ? -1.763 6.721 -14.118 1.00 0.00 11 ARG A C 15
ATOM 14783 O O . ARG A 1 11 ? -2.624 6.824 -13.245 1.00 0.00 11 ARG A O 15
ATOM 14804 N N . LYS A 1 12 ? -2.046 6.733 -15.417 1.00 0.00 12 LYS A N 15
ATOM 14805 C CA . LYS A 1 12 ? -3.419 6.873 -15.888 1.00 0.00 12 LYS A CA 15
ATOM 14806 C C . LYS A 1 12 ? -3.778 5.737 -16.842 1.00 0.00 12 LYS A C 15
ATOM 14807 O O . LYS A 1 12 ? -2.896 5.155 -17.474 1.00 0.00 12 LYS A O 15
ATOM 14826 N N . CYS A 1 13 ? -5.083 5.449 -16.935 1.00 0.00 13 CYS A N 15
ATOM 14827 C CA . CYS A 1 13 ? -5.606 4.388 -17.806 1.00 0.00 13 CYS A CA 15
ATOM 14828 C C . CYS A 1 13 ? -4.628 3.223 -17.947 1.00 0.00 13 CYS A C 15
ATOM 14829 O O . CYS A 1 13 ? -3.912 3.119 -18.943 1.00 0.00 13 CYS A O 15
ATOM 14836 N N . ASN A 1 14 ? -4.605 2.351 -16.945 1.00 0.00 14 ASN A N 15
ATOM 14837 C CA . ASN A 1 14 ? -3.713 1.198 -16.968 1.00 0.00 14 ASN A CA 15
ATOM 14838 C C . ASN A 1 14 ? -4.489 -0.071 -17.309 1.00 0.00 14 ASN A C 15
ATOM 14839 O O . ASN A 1 14 ? -4.135 -1.164 -16.868 1.00 0.00 14 ASN A O 15
ATOM 14850 N N . THR A 1 15 ? -5.549 0.082 -18.097 1.00 0.00 15 THR A N 15
ATOM 14851 C CA . THR A 1 15 ? -6.367 -1.060 -18.490 1.00 0.00 15 THR A CA 15
ATOM 14852 C C . THR A 1 15 ? -6.910 -0.873 -19.904 1.00 0.00 15 THR A C 15
ATOM 14853 O O . THR A 1 15 ? -7.139 0.252 -20.349 1.00 0.00 15 THR A O 15
ATOM 14864 N N . ALA A 1 16 ? -7.108 -1.984 -20.606 1.00 0.00 16 ALA A N 15
ATOM 14865 C CA . ALA A 1 16 ? -7.617 -1.942 -21.972 1.00 0.00 16 ALA A CA 15
ATOM 14866 C C . ALA A 1 16 ? -9.012 -1.323 -22.023 1.00 0.00 16 ALA A C 15
ATOM 14867 O O . ALA A 1 16 ? -9.445 -0.837 -23.068 1.00 0.00 16 ALA A O 15
ATOM 14874 N N . THR A 1 17 ? -9.714 -1.348 -20.895 1.00 0.00 17 THR A N 15
ATOM 14875 C CA . THR A 1 17 ? -11.061 -0.791 -20.834 1.00 0.00 17 THR A CA 15
ATOM 14876 C C . THR A 1 17 ? -11.052 0.696 -21.177 1.00 0.00 17 THR A C 15
ATOM 14877 O O . THR A 1 17 ? -11.953 1.190 -21.855 1.00 0.00 17 THR A O 15
ATOM 14888 N N . CYS A 1 18 ? -10.033 1.405 -20.704 1.00 0.00 18 CYS A N 15
ATOM 14889 C CA . CYS A 1 18 ? -9.927 2.836 -20.967 1.00 0.00 18 CYS A CA 15
ATOM 14890 C C . CYS A 1 18 ? -9.879 3.108 -22.467 1.00 0.00 18 CYS A C 15
ATOM 14891 O O . CYS A 1 18 ? -10.598 3.968 -22.973 1.00 0.00 18 CYS A O 15
ATOM 14898 N N . ALA A 1 19 ? -9.027 2.374 -23.173 1.00 0.00 19 ALA A N 15
ATOM 14899 C CA . ALA A 1 19 ? -8.899 2.553 -24.615 1.00 0.00 19 ALA A CA 15
ATOM 14900 C C . ALA A 1 19 ? -10.212 2.222 -25.319 1.00 0.00 19 ALA A C 15
ATOM 14901 O O . ALA A 1 19 ? -10.640 2.936 -26.224 1.00 0.00 19 ALA A O 15
ATOM 14908 N N . THR A 1 20 ? -10.838 1.128 -24.904 1.00 0.00 20 THR A N 15
ATOM 14909 C CA . THR A 1 20 ? -12.094 0.700 -25.509 1.00 0.00 20 THR A CA 15
ATOM 14910 C C . THR A 1 20 ? -13.086 1.858 -25.607 1.00 0.00 20 THR A C 15
ATOM 14911 O O . THR A 1 20 ? -13.768 2.015 -26.619 1.00 0.00 20 THR A O 15
ATOM 14922 N N . GLN A 1 21 ? -13.177 2.655 -24.548 1.00 0.00 21 GLN A N 15
ATOM 14923 C CA . GLN A 1 21 ? -14.107 3.781 -24.533 1.00 0.00 21 GLN A CA 15
ATOM 14924 C C . GLN A 1 21 ? -13.522 5.011 -25.229 1.00 0.00 21 GLN A C 15
ATOM 14925 O O . GLN A 1 21 ? -14.265 5.859 -25.723 1.00 0.00 21 GLN A O 15
ATOM 14939 N N . ARG A 1 22 ? -12.196 5.119 -25.252 1.00 0.00 22 ARG A N 15
ATOM 14940 C CA . ARG A 1 22 ? -11.554 6.273 -25.878 1.00 0.00 22 ARG A CA 15
ATOM 14941 C C . ARG A 1 22 ? -11.637 6.203 -27.404 1.00 0.00 22 ARG A C 15
ATOM 14942 O O . ARG A 1 22 ? -11.638 7.235 -28.076 1.00 0.00 22 ARG A O 15
ATOM 14963 N N . LEU A 1 23 ? -11.708 4.993 -27.952 1.00 0.00 23 LEU A N 15
ATOM 14964 C CA . LEU A 1 23 ? -11.790 4.839 -29.400 1.00 0.00 23 LEU A CA 15
ATOM 14965 C C . LEU A 1 23 ? -13.234 4.967 -29.875 1.00 0.00 23 LEU A C 15
ATOM 14966 O O . LEU A 1 23 ? -13.488 5.390 -31.002 1.00 0.00 23 LEU A O 15
ATOM 14982 N N . ALA A 1 24 ? -14.175 4.594 -29.015 1.00 0.00 24 ALA A N 15
ATOM 14983 C CA . ALA A 1 24 ? -15.587 4.668 -29.369 1.00 0.00 24 ALA A CA 15
ATOM 14984 C C . ALA A 1 24 ? -15.974 6.095 -29.744 1.00 0.00 24 ALA A C 15
ATOM 14985 O O . ALA A 1 24 ? -16.583 6.326 -30.788 1.00 0.00 24 ALA A O 15
ATOM 14992 N N . ASN A 1 25 ? -15.619 7.048 -28.888 1.00 0.00 25 ASN A N 15
ATOM 14993 C CA . ASN A 1 25 ? -15.938 8.448 -29.143 1.00 0.00 25 ASN A CA 15
ATOM 14994 C C . ASN A 1 25 ? -15.230 8.948 -30.398 1.00 0.00 25 ASN A C 15
ATOM 14995 O O . ASN A 1 25 ? -15.817 9.663 -31.210 1.00 0.00 25 ASN A O 15
ATOM 15006 N N . PHE A 1 26 ? -13.964 8.573 -30.547 1.00 0.00 26 PHE A N 15
ATOM 15007 C CA . PHE A 1 26 ? -13.184 8.996 -31.704 1.00 0.00 26 PHE A CA 15
ATOM 15008 C C . PHE A 1 26 ? -13.796 8.466 -32.998 1.00 0.00 26 PHE A C 15
ATOM 15009 O O . PHE A 1 26 ? -13.817 9.158 -34.014 1.00 0.00 26 PHE A O 15
ATOM 15026 N N . LEU A 1 27 ? -14.283 7.230 -32.955 1.00 0.00 27 LEU A N 15
ATOM 15027 C CA . LEU A 1 27 ? -14.883 6.610 -34.132 1.00 0.00 27 LEU A CA 15
ATOM 15028 C C . LEU A 1 27 ? -16.175 7.329 -34.517 1.00 0.00 27 LEU A C 15
ATOM 15029 O O . LEU A 1 27 ? -16.287 7.881 -35.612 1.00 0.00 27 LEU A O 15
ATOM 15045 N N . VAL A 1 28 ? -17.150 7.319 -33.614 1.00 0.00 28 VAL A N 15
ATOM 15046 C CA . VAL A 1 28 ? -18.431 7.967 -33.878 1.00 0.00 28 VAL A CA 15
ATOM 15047 C C . VAL A 1 28 ? -18.243 9.435 -34.252 1.00 0.00 28 VAL A C 15
ATOM 15048 O O . VAL A 1 28 ? -19.123 10.044 -34.860 1.00 0.00 28 VAL A O 15
ATOM 15061 N N . HIS A 1 29 ? -17.100 10.004 -33.878 1.00 0.00 29 HIS A N 15
ATOM 15062 C CA . HIS A 1 29 ? -16.829 11.406 -34.176 1.00 0.00 29 HIS A CA 15
ATOM 15063 C C . HIS A 1 29 ? -15.981 11.549 -35.437 1.00 0.00 29 HIS A C 15
ATOM 15064 O O . HIS A 1 29 ? -15.971 12.604 -36.071 1.00 0.00 29 HIS A O 15
ATOM 15079 N N . SER A 1 30 ? -15.266 10.486 -35.792 1.00 0.00 30 SER A N 15
ATOM 15080 C CA . SER A 1 30 ? -14.411 10.510 -36.974 1.00 0.00 30 SER A CA 15
ATOM 15081 C C . SER A 1 30 ? -15.114 9.890 -38.179 1.00 0.00 30 SER A C 15
ATOM 15082 O O . SER A 1 30 ? -14.465 9.507 -39.152 1.00 0.00 30 SER A O 15
ATOM 15090 N N . SER A 1 31 ? -16.440 9.797 -38.119 1.00 0.00 31 SER A N 15
ATOM 15091 C CA . SER A 1 31 ? -17.195 9.225 -39.228 1.00 0.00 31 SER A CA 15
ATOM 15092 C C . SER A 1 31 ? -16.867 9.971 -40.517 1.00 0.00 31 SER A C 15
ATOM 15093 O O . SER A 1 31 ? -16.499 9.367 -41.523 1.00 0.00 31 SER A O 15
ATOM 15101 N N . ASN A 1 32 ? -17.007 11.292 -40.469 1.00 0.00 32 ASN A N 15
ATOM 15102 C CA . ASN A 1 32 ? -16.725 12.131 -41.630 1.00 0.00 32 ASN A CA 15
ATOM 15103 C C . ASN A 1 32 ? -15.381 11.755 -42.245 1.00 0.00 32 ASN A C 15
ATOM 15104 O O . ASN A 1 32 ? -15.282 11.516 -43.449 1.00 0.00 32 ASN A O 15
ATOM 15115 N N . ASN A 1 33 ? -14.352 11.703 -41.408 1.00 0.00 33 ASN A N 15
ATOM 15116 C CA . ASN A 1 33 ? -13.015 11.354 -41.873 1.00 0.00 33 ASN A CA 15
ATOM 15117 C C . ASN A 1 33 ? -12.996 9.948 -42.465 1.00 0.00 33 ASN A C 15
ATOM 15118 O O . ASN A 1 33 ? -12.339 9.705 -43.477 1.00 0.00 33 ASN A O 15
ATOM 15129 N N . PHE A 1 34 ? -13.710 9.024 -41.832 1.00 0.00 34 PHE A N 15
ATOM 15130 C CA . PHE A 1 34 ? -13.751 7.648 -42.315 1.00 0.00 34 PHE A CA 15
ATOM 15131 C C . PHE A 1 34 ? -14.157 7.606 -43.785 1.00 0.00 34 PHE A C 15
ATOM 15132 O O . PHE A 1 34 ? -13.622 6.817 -44.564 1.00 0.00 34 PHE A O 15
ATOM 15149 N N . GLY A 1 35 ? -15.100 8.464 -44.159 1.00 0.00 35 GLY A N 15
ATOM 15150 C CA . GLY A 1 35 ? -15.563 8.518 -45.541 1.00 0.00 35 GLY A CA 15
ATOM 15151 C C . GLY A 1 35 ? -14.433 8.953 -46.468 1.00 0.00 35 GLY A C 15
ATOM 15152 O O . GLY A 1 35 ? -14.243 8.388 -47.545 1.00 0.00 35 GLY A O 15
ATOM 15156 N N . ALA A 1 36 ? -13.693 9.969 -46.037 1.00 0.00 36 ALA A N 15
ATOM 15157 C CA . ALA A 1 36 ? -12.584 10.491 -46.828 1.00 0.00 36 ALA A CA 15
ATOM 15158 C C . ALA A 1 36 ? -11.546 9.404 -47.090 1.00 0.00 36 ALA A C 15
ATOM 15159 O O . ALA A 1 36 ? -11.036 9.277 -48.203 1.00 0.00 36 ALA A O 15
ATOM 15166 N N . ILE A 1 37 ? -11.236 8.623 -46.061 1.00 0.00 37 ILE A N 15
ATOM 15167 C CA . ILE A 1 37 ? -10.254 7.552 -46.200 1.00 0.00 37 ILE A CA 15
ATOM 15168 C C . ILE A 1 37 ? -10.766 6.463 -47.139 1.00 0.00 37 ILE A C 15
ATOM 15169 O O . ILE A 1 37 ? -10.048 6.019 -48.035 1.00 0.00 37 ILE A O 15
ATOM 15185 N N . LEU A 1 38 ? -12.006 6.032 -46.928 1.00 0.00 38 LEU A N 15
ATOM 15186 C CA . LEU A 1 38 ? -12.590 4.989 -47.765 1.00 0.00 38 LEU A CA 15
ATOM 15187 C C . LEU A 1 38 ? -12.607 5.424 -49.227 1.00 0.00 38 LEU A C 15
ATOM 15188 O O . LEU A 1 38 ? -12.248 4.656 -50.119 1.00 0.00 38 LEU A O 15
ATOM 15204 N N . SER A 1 39 ? -13.033 6.659 -49.465 1.00 0.00 39 SER A N 15
ATOM 15205 C CA . SER A 1 39 ? -13.102 7.186 -50.823 1.00 0.00 39 SER A CA 15
ATOM 15206 C C . SER A 1 39 ? -11.790 6.945 -51.563 1.00 0.00 39 SER A C 15
ATOM 15207 O O . SER A 1 39 ? -11.774 6.794 -52.784 1.00 0.00 39 SER A O 15
ATOM 15215 N N . SER A 1 40 ? -10.691 6.912 -50.815 1.00 0.00 40 SER A N 15
ATOM 15216 C CA . SER A 1 40 ? -9.378 6.692 -51.413 1.00 0.00 40 SER A CA 15
ATOM 15217 C C . SER A 1 40 ? -9.007 5.212 -51.373 1.00 0.00 40 SER A C 15
ATOM 15218 O O . SER A 1 40 ? -7.837 4.861 -51.219 1.00 0.00 40 SER A O 15
ATOM 15226 N N . THR A 1 41 ? -10.008 4.349 -51.513 1.00 0.00 41 THR A N 15
ATOM 15227 C CA . THR A 1 41 ? -9.769 2.910 -51.491 1.00 0.00 41 THR A CA 15
ATOM 15228 C C . THR A 1 41 ? -9.555 2.379 -52.906 1.00 0.00 41 THR A C 15
ATOM 15229 O O . THR A 1 41 ? -9.894 1.235 -53.207 1.00 0.00 41 THR A O 15
ATOM 15240 N N . ASN A 1 42 ? -8.991 3.217 -53.770 1.00 0.00 42 ASN A N 15
ATOM 15241 C CA . ASN A 1 42 ? -8.737 2.818 -55.150 1.00 0.00 42 ASN A CA 15
ATOM 15242 C C . ASN A 1 42 ? -7.316 2.282 -55.305 1.00 0.00 42 ASN A C 15
ATOM 15243 O O . ASN A 1 42 ? -6.755 2.295 -56.401 1.00 0.00 42 ASN A O 15
ATOM 15254 N N . VAL A 1 43 ? -6.740 1.811 -54.203 1.00 0.00 43 VAL A N 15
ATOM 15255 C CA . VAL A 1 43 ? -5.384 1.272 -54.231 1.00 0.00 43 VAL A CA 15
ATOM 15256 C C . VAL A 1 43 ? -5.401 -0.225 -54.540 1.00 0.00 43 VAL A C 15
ATOM 15257 O O . VAL A 1 43 ? -4.434 -0.935 -54.266 1.00 0.00 43 VAL A O 15
ATOM 15270 N N . GLY A 1 44 ? -6.502 -0.702 -55.116 1.00 0.00 44 GLY A N 15
ATOM 15271 C CA . GLY A 1 44 ? -6.622 -2.116 -55.454 1.00 0.00 44 GLY A CA 15
ATOM 15272 C C . GLY A 1 44 ? -7.675 -2.803 -54.588 1.00 0.00 44 GLY A C 15
ATOM 15273 O O . GLY A 1 44 ? -8.164 -3.879 -54.932 1.00 0.00 44 GLY A O 15
ATOM 15277 N N . SER A 1 45 ? -8.021 -2.179 -53.465 1.00 0.00 45 SER A N 15
ATOM 15278 C CA . SER A 1 45 ? -9.019 -2.746 -52.565 1.00 0.00 45 SER A CA 15
ATOM 15279 C C . SER A 1 45 ? -10.410 -2.220 -52.905 1.00 0.00 45 SER A C 15
ATOM 15280 O O . SER A 1 45 ? -11.296 -2.184 -52.052 1.00 0.00 45 SER A O 15
ATOM 15288 N N . ASN A 1 46 ? -10.595 -1.811 -54.157 1.00 0.00 46 ASN A N 15
ATOM 15289 C CA . ASN A 1 46 ? -11.882 -1.287 -54.599 1.00 0.00 46 ASN A CA 15
ATOM 15290 C C . ASN A 1 46 ? -12.702 -2.378 -55.279 1.00 0.00 46 ASN A C 15
ATOM 15291 O O . ASN A 1 46 ? -13.546 -2.095 -56.130 1.00 0.00 46 ASN A O 15
ATOM 15302 N N . THR A 1 47 ? -12.448 -3.627 -54.900 1.00 0.00 47 THR A N 15
ATOM 15303 C CA . THR A 1 47 ? -13.170 -4.754 -55.482 1.00 0.00 47 THR A CA 15
ATOM 15304 C C . THR A 1 47 ? -14.459 -5.038 -54.711 1.00 0.00 47 THR A C 15
ATOM 15305 O O . THR A 1 47 ? -15.019 -6.130 -54.808 1.00 0.00 47 THR A O 15
ATOM 15316 N N . TYR A 1 48 ? -14.929 -4.051 -53.951 1.00 0.00 48 TYR A N 15
ATOM 15317 C CA . TYR A 1 48 ? -16.154 -4.214 -53.177 1.00 0.00 48 TYR A CA 15
ATOM 15318 C C . TYR A 1 48 ? -17.226 -3.238 -53.658 1.00 0.00 48 TYR A C 15
ATOM 15319 O O . TYR A 1 48 ? -18.159 -2.914 -52.923 1.00 0.00 48 TYR A O 15
ATOM 15337 N N . GLY A 1 49 ? -17.089 -2.775 -54.898 1.00 0.00 49 GLY A N 15
ATOM 15338 C CA . GLY A 1 49 ? -18.051 -1.837 -55.464 1.00 0.00 49 GLY A CA 15
ATOM 15339 C C . GLY A 1 49 ? -19.456 -2.430 -55.467 1.00 0.00 49 GLY A C 15
ATOM 15340 O O . GLY A 1 49 ? -19.627 -3.648 -55.497 1.00 0.00 49 GLY A O 15
ATOM 15344 N N . LYS A 1 50 ? -20.457 -1.557 -55.436 1.00 0.00 50 LYS A N 15
ATOM 15345 C CA . LYS A 1 50 ? -21.846 -2.001 -55.435 1.00 0.00 50 LYS A CA 15
ATOM 15346 C C . LYS A 1 50 ? -22.165 -2.775 -56.709 1.00 0.00 50 LYS A C 15
ATOM 15347 O O . LYS A 1 50 ? -22.927 -3.742 -56.685 1.00 0.00 50 LYS A O 15
ATOM 15366 N N . ARG A 1 51 ? -21.577 -2.346 -57.822 1.00 0.00 51 ARG A N 15
ATOM 15367 C CA . ARG A 1 51 ? -21.809 -3.009 -59.101 1.00 0.00 51 ARG A CA 15
ATOM 15368 C C . ARG A 1 51 ? -21.378 -4.474 -59.044 1.00 0.00 51 ARG A C 15
ATOM 15369 O O . ARG A 1 51 ? -21.746 -5.269 -59.909 1.00 0.00 51 ARG A O 15
ATOM 15390 N N . ASN A 1 52 ? -20.598 -4.830 -58.027 1.00 0.00 52 ASN A N 15
ATOM 15391 C CA . ASN A 1 52 ? -20.134 -6.205 -57.882 1.00 0.00 52 ASN A CA 15
ATOM 15392 C C . ASN A 1 52 ? -21.223 -7.075 -57.262 1.00 0.00 52 ASN A C 15
ATOM 15393 O O . ASN A 1 52 ? -21.356 -8.252 -57.598 1.00 0.00 52 ASN A O 15
ATOM 15404 N N . ALA A 1 53 ? -21.998 -6.491 -56.354 1.00 0.00 53 ALA A N 15
ATOM 15405 C CA . ALA A 1 53 ? -23.070 -7.226 -55.691 1.00 0.00 53 ALA A CA 15
ATOM 15406 C C . ALA A 1 53 ? -24.070 -7.761 -56.711 1.00 0.00 53 ALA A C 15
ATOM 15407 O O . ALA A 1 53 ? -24.490 -8.915 -56.634 1.00 0.00 53 ALA A O 15
ATOM 15414 N N . VAL A 1 54 ? -24.446 -6.919 -57.667 1.00 0.00 54 VAL A N 15
ATOM 15415 C CA . VAL A 1 54 ? -25.396 -7.327 -58.696 1.00 0.00 54 VAL A CA 15
ATOM 15416 C C . VAL A 1 54 ? -24.747 -8.307 -59.669 1.00 0.00 54 VAL A C 15
ATOM 15417 O O . VAL A 1 54 ? -25.412 -9.193 -60.206 1.00 0.00 54 VAL A O 15
ATOM 15430 N N . GLU A 1 55 ? -23.447 -8.146 -59.893 1.00 0.00 55 GLU A N 15
ATOM 15431 C CA . GLU A 1 55 ? -22.727 -9.029 -60.804 1.00 0.00 55 GLU A CA 15
ATOM 15432 C C . GLU A 1 55 ? -22.764 -10.470 -60.300 1.00 0.00 55 GLU A C 15
ATOM 15433 O O . GLU A 1 55 ? -23.107 -11.388 -61.046 1.00 0.00 55 GLU A O 15
ATOM 15445 N N . VAL A 1 56 ? -22.406 -10.662 -59.035 1.00 0.00 56 VAL A N 15
ATOM 15446 C CA . VAL A 1 56 ? -22.400 -11.998 -58.447 1.00 0.00 56 VAL A CA 15
ATOM 15447 C C . VAL A 1 56 ? -23.823 -12.500 -58.220 1.00 0.00 56 VAL A C 15
ATOM 15448 O O . VAL A 1 56 ? -24.090 -13.698 -58.319 1.00 0.00 56 VAL A O 15
ATOM 15461 N N . LEU A 1 57 ? -24.735 -11.582 -57.917 1.00 0.00 57 LEU A N 15
ATOM 15462 C CA . LEU A 1 57 ? -26.126 -11.952 -57.681 1.00 0.00 57 LEU A CA 15
ATOM 15463 C C . LEU A 1 57 ? -26.682 -12.755 -58.852 1.00 0.00 57 LEU A C 15
ATOM 15464 O O . LEU A 1 57 ? -27.338 -13.777 -58.653 1.00 0.00 57 LEU A O 15
ATOM 15480 N N . LYS A 1 58 ? -26.423 -12.294 -60.071 1.00 0.00 58 LYS A N 15
ATOM 15481 C CA . LYS A 1 58 ? -26.916 -12.997 -61.249 1.00 0.00 58 LYS A CA 15
ATOM 15482 C C . LYS A 1 58 ? -26.213 -14.342 -61.398 1.00 0.00 58 LYS A C 15
ATOM 15483 O O . LYS A 1 58 ? -26.837 -15.347 -61.739 1.00 0.00 58 LYS A O 15
ATOM 15502 N N . ARG A 1 59 ? -24.910 -14.352 -61.135 1.00 0.00 59 ARG A N 15
ATOM 15503 C CA . ARG A 1 59 ? -24.127 -15.578 -61.238 1.00 0.00 59 ARG A CA 15
ATOM 15504 C C . ARG A 1 59 ? -24.610 -16.611 -60.224 1.00 0.00 59 ARG A C 15
ATOM 15505 O O . ARG A 1 59 ? -24.425 -17.813 -60.412 1.00 0.00 59 ARG A O 15
ATOM 15526 N N . GLU A 1 60 ? -25.229 -16.134 -59.148 1.00 0.00 60 GLU A N 15
ATOM 15527 C CA . GLU A 1 60 ? -25.734 -17.025 -58.110 1.00 0.00 60 GLU A CA 15
ATOM 15528 C C . GLU A 1 60 ? -27.261 -17.083 -58.153 1.00 0.00 60 GLU A C 15
ATOM 15529 O O . GLU A 1 60 ? -27.934 -16.428 -57.359 1.00 0.00 60 GLU A O 15
ATOM 15541 N N . PRO A 1 61 ? -27.817 -17.848 -59.059 1.00 0.00 61 PRO A N 15
ATOM 15542 C CA . PRO A 1 61 ? -29.299 -17.980 -59.194 1.00 0.00 61 PRO A CA 15
ATOM 15543 C C . PRO A 1 61 ? -29.945 -18.625 -57.968 1.00 0.00 61 PRO A C 15
ATOM 15544 O O . PRO A 1 61 ? -31.171 -18.669 -57.859 1.00 0.00 61 PRO A O 15
ATOM 15555 N N . LEU A 1 62 ? -29.124 -19.116 -57.043 1.00 0.00 62 LEU A N 15
ATOM 15556 C CA . LEU A 1 62 ? -29.648 -19.742 -55.836 1.00 0.00 62 LEU A CA 15
ATOM 15557 C C . LEU A 1 62 ? -30.416 -18.720 -55.005 1.00 0.00 62 LEU A C 15
ATOM 15558 O O . LEU A 1 62 ? -31.493 -19.013 -54.485 1.00 0.00 62 LEU A O 15
ATOM 15574 N N . ASN A 1 63 ? -29.861 -17.517 -54.891 1.00 0.00 63 ASN A N 15
ATOM 15575 C CA . ASN A 1 63 ? -30.512 -16.457 -54.128 1.00 0.00 63 ASN A CA 15
ATOM 15576 C C . ASN A 1 63 ? -31.576 -15.750 -54.971 1.00 0.00 63 ASN A C 15
ATOM 15577 O O . ASN A 1 63 ? -32.302 -14.891 -54.471 1.00 0.00 63 ASN A O 15
ATOM 15588 N N . TYR A 1 64 ? -31.668 -16.116 -56.251 1.00 0.00 64 TYR A N 15
ATOM 15589 C CA . TYR A 1 64 ? -32.648 -15.510 -57.143 1.00 0.00 64 TYR A CA 15
ATOM 15590 C C . TYR A 1 64 ? -34.045 -16.040 -56.840 1.00 0.00 64 TYR A C 15
ATOM 15591 O O . TYR A 1 64 ? -35.032 -15.312 -56.944 1.00 0.00 64 TYR A O 15
ATOM 15609 N N . LEU A 1 65 ? -34.120 -17.312 -56.464 1.00 0.00 65 LEU A N 15
ATOM 15610 C CA . LEU A 1 65 ? -35.401 -17.930 -56.147 1.00 0.00 65 LEU A CA 15
ATOM 15611 C C . LEU A 1 65 ? -35.737 -17.726 -54.669 1.00 0.00 65 LEU A C 15
ATOM 15612 O O . LEU A 1 65 ? -34.848 -17.469 -53.857 1.00 0.00 65 LEU A O 15
ATOM 15628 N N . PRO A 1 66 ? -36.992 -17.835 -54.303 1.00 0.00 66 PRO A N 15
ATOM 15629 C CA . PRO A 1 66 ? -37.429 -17.656 -52.886 1.00 0.00 66 PRO A CA 15
ATOM 15630 C C . PRO A 1 66 ? -36.649 -18.552 -51.927 1.00 0.00 66 PRO A C 15
ATOM 15631 O O . PRO A 1 66 ? -36.361 -19.707 -52.238 1.00 0.00 66 PRO A O 15
ATOM 15642 N N . LEU A 1 67 ? -36.312 -18.010 -50.761 1.00 0.00 67 LEU A N 15
ATOM 15643 C CA . LEU A 1 67 ? -35.566 -18.770 -49.764 1.00 0.00 67 LEU A CA 15
ATOM 15644 C C . LEU A 1 67 ? -36.243 -18.675 -48.400 1.00 0.00 67 LEU A C 15
ATOM 15645 O O . LEU A 1 67 ? -37.381 -18.237 -48.355 1.00 0.00 67 LEU A O 15
ATOM 15661 N N . THR A 1 1 ? -3.162 -3.752 0.137 1.00 0.00 1 THR A N 16
ATOM 15662 C CA . THR A 1 1 ? -1.798 -3.794 0.735 1.00 0.00 1 THR A CA 16
ATOM 15663 C C . THR A 1 1 ? -1.536 -2.482 1.474 1.00 0.00 1 THR A C 16
ATOM 15664 O O . THR A 1 1 ? -2.209 -1.481 1.230 1.00 0.00 1 THR A O 16
ATOM 15677 N N . PRO A 1 2 ? -0.579 -2.468 2.367 1.00 0.00 2 PRO A N 16
ATOM 15678 C CA . PRO A 1 2 ? -0.232 -1.250 3.154 1.00 0.00 2 PRO A CA 16
ATOM 15679 C C . PRO A 1 2 ? 0.514 -0.214 2.316 1.00 0.00 2 PRO A C 16
ATOM 15680 O O . PRO A 1 2 ? 1.157 -0.552 1.322 1.00 0.00 2 PRO A O 16
ATOM 15691 N N . ILE A 1 3 ? 0.422 1.047 2.724 1.00 0.00 3 ILE A N 16
ATOM 15692 C CA . ILE A 1 3 ? 1.092 2.124 2.003 1.00 0.00 3 ILE A CA 16
ATOM 15693 C C . ILE A 1 3 ? 2.571 1.801 1.812 1.00 0.00 3 ILE A C 16
ATOM 15694 O O . ILE A 1 3 ? 3.236 1.325 2.732 1.00 0.00 3 ILE A O 16
ATOM 15710 N N . GLU A 1 4 ? 3.079 2.064 0.612 1.00 0.00 4 GLU A N 16
ATOM 15711 C CA . GLU A 1 4 ? 4.481 1.798 0.313 1.00 0.00 4 GLU A CA 16
ATOM 15712 C C . GLU A 1 4 ? 5.385 2.751 1.088 1.00 0.00 4 GLU A C 16
ATOM 15713 O O . GLU A 1 4 ? 4.960 3.833 1.493 1.00 0.00 4 GLU A O 16
ATOM 15725 N N . SER A 1 5 ? 6.633 2.342 1.291 1.00 0.00 5 SER A N 16
ATOM 15726 C CA . SER A 1 5 ? 7.588 3.169 2.020 1.00 0.00 5 SER A CA 16
ATOM 15727 C C . SER A 1 5 ? 7.970 4.396 1.198 1.00 0.00 5 SER A C 16
ATOM 15728 O O . SER A 1 5 ? 7.806 4.413 -0.022 1.00 0.00 5 SER A O 16
ATOM 15736 N N . HIS A 1 6 ? 8.481 5.419 1.874 1.00 0.00 6 HIS A N 16
ATOM 15737 C CA . HIS A 1 6 ? 8.883 6.646 1.195 1.00 0.00 6 HIS A CA 16
ATOM 15738 C C . HIS A 1 6 ? 10.403 6.788 1.188 1.00 0.00 6 HIS A C 16
ATOM 15739 O O . HIS A 1 6 ? 10.930 7.892 1.048 1.00 0.00 6 HIS A O 16
ATOM 15754 N N . GLN A 1 7 ? 11.103 5.668 1.340 1.00 0.00 7 GLN A N 16
ATOM 15755 C CA . GLN A 1 7 ? 12.562 5.688 1.348 1.00 0.00 7 GLN A CA 16
ATOM 15756 C C . GLN A 1 7 ? 13.101 5.967 -0.051 1.00 0.00 7 GLN A C 16
ATOM 15757 O O . GLN A 1 7 ? 12.672 5.351 -1.026 1.00 0.00 7 GLN A O 16
ATOM 15771 N N . VAL A 1 8 ? 14.043 6.900 -0.141 1.00 0.00 8 VAL A N 16
ATOM 15772 C CA . VAL A 1 8 ? 14.633 7.252 -1.427 1.00 0.00 8 VAL A CA 16
ATOM 15773 C C . VAL A 1 8 ? 15.662 6.209 -1.850 1.00 0.00 8 VAL A C 16
ATOM 15774 O O . VAL A 1 8 ? 16.503 5.793 -1.053 1.00 0.00 8 VAL A O 16
ATOM 15787 N N . GLU A 1 9 ? 15.589 5.790 -3.109 1.00 0.00 9 GLU A N 16
ATOM 15788 C CA . GLU A 1 9 ? 16.519 4.794 -3.629 1.00 0.00 9 GLU A CA 16
ATOM 15789 C C . GLU A 1 9 ? 16.804 5.049 -5.106 1.00 0.00 9 GLU A C 16
ATOM 15790 O O . GLU A 1 9 ? 16.448 4.245 -5.967 1.00 0.00 9 GLU A O 16
ATOM 15802 N N . LYS A 1 10 ? 17.449 6.176 -5.392 1.00 0.00 10 LYS A N 16
ATOM 15803 C CA . LYS A 1 10 ? 17.776 6.529 -6.769 1.00 0.00 10 LYS A CA 16
ATOM 15804 C C . LYS A 1 10 ? 18.524 5.389 -7.453 1.00 0.00 10 LYS A C 16
ATOM 15805 O O . LYS A 1 10 ? 19.092 4.520 -6.792 1.00 0.00 10 LYS A O 16
ATOM 15824 N N . ARG A 1 11 ? 18.518 5.399 -8.782 1.00 0.00 11 ARG A N 16
ATOM 15825 C CA . ARG A 1 11 ? 19.197 4.361 -9.551 1.00 0.00 11 ARG A CA 16
ATOM 15826 C C . ARG A 1 11 ? 19.797 4.946 -10.828 1.00 0.00 11 ARG A C 16
ATOM 15827 O O . ARG A 1 11 ? 19.271 5.907 -11.388 1.00 0.00 11 ARG A O 16
ATOM 15848 N N . LYS A 1 12 ? 20.905 4.362 -11.278 1.00 0.00 12 LYS A N 16
ATOM 15849 C CA . LYS A 1 12 ? 21.574 4.838 -12.486 1.00 0.00 12 LYS A CA 16
ATOM 15850 C C . LYS A 1 12 ? 20.777 4.466 -13.732 1.00 0.00 12 LYS A C 16
ATOM 15851 O O . LYS A 1 12 ? 20.151 3.409 -13.790 1.00 0.00 12 LYS A O 16
ATOM 15870 N N . CYS A 1 13 ? 20.810 5.342 -14.731 1.00 0.00 13 CYS A N 16
ATOM 15871 C CA . CYS A 1 13 ? 20.089 5.098 -15.975 1.00 0.00 13 CYS A CA 16
ATOM 15872 C C . CYS A 1 13 ? 20.743 3.969 -16.764 1.00 0.00 13 CYS A C 16
ATOM 15873 O O . CYS A 1 13 ? 21.681 4.196 -17.529 1.00 0.00 13 CYS A O 16
ATOM 15880 N N . ASN A 1 14 ? 20.243 2.752 -16.575 1.00 0.00 14 ASN A N 16
ATOM 15881 C CA . ASN A 1 14 ? 20.787 1.594 -17.277 1.00 0.00 14 ASN A CA 16
ATOM 15882 C C . ASN A 1 14 ? 19.686 0.844 -18.026 1.00 0.00 14 ASN A C 16
ATOM 15883 O O . ASN A 1 14 ? 19.892 0.386 -19.150 1.00 0.00 14 ASN A O 16
ATOM 15894 N N . THR A 1 15 ? 18.520 0.715 -17.397 1.00 0.00 15 THR A N 16
ATOM 15895 C CA . THR A 1 15 ? 17.401 0.011 -18.016 1.00 0.00 15 THR A 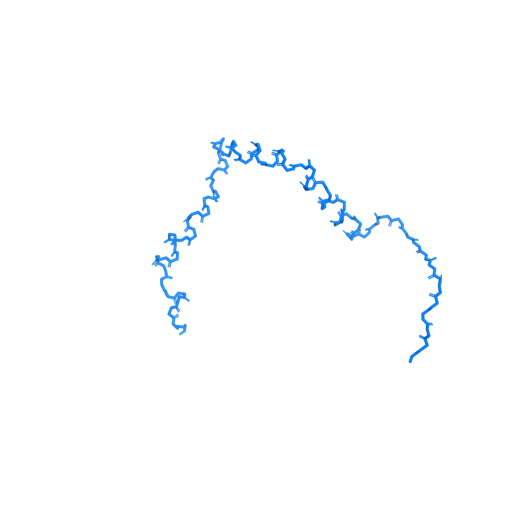CA 16
ATOM 15896 C C . THR A 1 15 ? 17.098 0.581 -19.400 1.00 0.00 15 THR A C 16
ATOM 15897 O O . THR A 1 15 ? 17.360 1.752 -19.673 1.00 0.00 15 THR A O 16
ATOM 15908 N N . ALA A 1 16 ? 16.552 -0.265 -20.269 1.00 0.00 16 ALA A N 16
ATOM 15909 C CA . ALA A 1 16 ? 16.221 0.148 -21.630 1.00 0.00 16 ALA A CA 16
ATOM 15910 C C . ALA A 1 16 ? 15.167 1.254 -21.635 1.00 0.00 16 ALA A C 16
ATOM 15911 O O . ALA A 1 16 ? 15.018 1.973 -22.623 1.00 0.00 16 ALA A O 16
ATOM 15918 N N . THR A 1 17 ? 14.436 1.386 -20.532 1.00 0.00 17 THR A N 16
ATOM 15919 C CA . THR A 1 17 ? 13.400 2.410 -20.436 1.00 0.00 17 THR A CA 16
ATOM 15920 C C . THR A 1 17 ? 14.015 3.806 -20.484 1.00 0.00 17 THR A C 16
ATOM 15921 O O . THR A 1 17 ? 13.444 4.727 -21.068 1.00 0.00 17 THR A O 16
ATOM 15932 N N . CYS A 1 18 ? 15.180 3.958 -19.864 1.00 0.00 18 CYS A N 16
ATOM 15933 C CA . CYS A 1 18 ? 15.859 5.248 -19.841 1.00 0.00 18 CYS A CA 16
ATOM 15934 C C . CYS A 1 18 ? 16.160 5.723 -21.259 1.00 0.00 18 CYS A C 16
ATOM 15935 O O . CYS A 1 18 ? 15.932 6.883 -21.596 1.00 0.00 18 CYS A O 16
ATOM 15942 N N . ALA A 1 19 ? 16.675 4.819 -22.085 1.00 0.00 19 ALA A N 16
ATOM 15943 C CA . ALA A 1 19 ? 17.006 5.160 -23.464 1.00 0.00 19 ALA A CA 16
ATOM 15944 C C . ALA A 1 19 ? 15.756 5.587 -24.230 1.00 0.00 19 ALA A C 16
ATOM 15945 O O . ALA A 1 19 ? 15.802 6.507 -25.045 1.00 0.00 19 ALA A O 16
ATOM 15952 N N . THR A 1 20 ? 14.646 4.903 -23.971 1.00 0.00 20 THR A N 16
ATOM 15953 C CA . THR A 1 20 ? 13.388 5.206 -24.649 1.00 0.00 20 THR A CA 16
ATOM 15954 C C . THR A 1 20 ? 13.101 6.706 -24.646 1.00 0.00 20 THR A C 16
ATOM 15955 O O . THR A 1 20 ? 12.678 7.264 -25.658 1.00 0.00 20 THR A O 16
ATOM 15966 N N . GLN A 1 21 ? 13.320 7.353 -23.506 1.00 0.00 21 GLN A N 16
ATOM 15967 C CA . GLN A 1 21 ? 13.065 8.787 -23.399 1.00 0.00 21 GLN A CA 16
ATOM 15968 C C . GLN A 1 21 ? 14.180 9.593 -24.061 1.00 0.00 21 GLN A C 16
ATOM 15969 O O . GLN A 1 21 ? 13.958 10.715 -24.516 1.00 0.00 21 GLN A O 16
ATOM 15983 N N . ARG A 1 22 ? 15.378 9.019 -24.112 1.00 0.00 22 ARG A N 16
ATOM 15984 C CA . ARG A 1 22 ? 16.513 9.704 -24.722 1.00 0.00 22 ARG A CA 16
ATOM 15985 C C . ARG A 1 22 ? 16.324 9.812 -26.234 1.00 0.00 22 ARG A C 16
ATOM 15986 O O . ARG A 1 22 ? 16.467 10.890 -26.811 1.00 0.00 22 ARG A O 16
ATOM 16007 N N . LEU A 1 23 ? 16.006 8.689 -26.868 1.00 0.00 23 LEU A N 16
ATOM 16008 C CA . LEU A 1 23 ? 15.805 8.673 -28.312 1.00 0.00 23 LEU A CA 16
ATOM 16009 C C . LEU A 1 23 ? 14.517 9.401 -28.684 1.00 0.00 23 LEU A C 16
ATOM 16010 O O . LEU A 1 23 ? 14.422 10.002 -29.754 1.00 0.00 23 LEU A O 16
ATOM 16026 N N . ALA A 1 24 ? 13.525 9.341 -27.799 1.00 0.00 24 ALA A N 16
ATOM 16027 C CA . ALA A 1 24 ? 12.249 9.997 -28.058 1.00 0.00 24 ALA A CA 16
ATOM 16028 C C . ALA A 1 24 ? 12.456 11.485 -28.320 1.00 0.00 24 ALA A C 16
ATOM 16029 O O . ALA A 1 24 ? 11.935 12.031 -29.292 1.00 0.00 24 ALA A O 16
ATOM 16036 N N . ASN A 1 25 ? 13.217 12.139 -27.448 1.00 0.00 25 ASN A N 16
ATOM 16037 C CA . ASN A 1 25 ? 13.480 13.564 -27.603 1.00 0.00 25 ASN A CA 16
ATOM 16038 C C . ASN A 1 25 ? 14.326 13.820 -28.847 1.00 0.00 25 ASN A C 16
ATOM 16039 O O . ASN A 1 25 ? 14.099 14.785 -29.578 1.00 0.00 25 ASN A O 16
ATOM 16050 N N . PHE A 1 26 ? 15.303 12.949 -29.076 1.00 0.00 26 PHE A N 16
ATOM 16051 C CA . PHE A 1 26 ? 16.185 13.084 -30.230 1.00 0.00 26 PHE A CA 16
ATOM 16052 C C . PHE A 1 26 ? 15.398 12.973 -31.533 1.00 0.00 26 PHE A C 16
ATOM 16053 O O . PHE A 1 26 ? 15.796 13.528 -32.556 1.00 0.00 26 PHE A O 16
ATOM 16070 N N . LEU A 1 27 ? 14.285 12.248 -31.492 1.00 0.00 27 LEU A N 16
ATOM 16071 C CA . LEU A 1 27 ? 13.458 12.070 -32.680 1.00 0.00 27 LEU A CA 16
ATOM 16072 C C . LEU A 1 27 ? 12.874 13.411 -33.124 1.00 0.00 27 LEU A C 16
ATOM 16073 O O . LEU A 1 27 ? 13.146 13.884 -34.227 1.00 0.00 27 LEU A O 16
ATOM 16089 N N . VAL A 1 28 ? 12.068 14.018 -32.256 1.00 0.00 28 VAL A N 16
ATOM 16090 C CA . VAL A 1 28 ? 11.446 15.301 -32.572 1.00 0.00 28 VAL A CA 16
ATOM 16091 C C . VAL A 1 28 ? 12.475 16.431 -32.583 1.00 0.00 28 VAL A C 16
ATOM 16092 O O . VAL A 1 28 ? 12.228 17.500 -33.141 1.00 0.00 28 VAL A O 16
ATOM 16105 N N . HIS A 1 29 ? 13.627 16.192 -31.960 1.00 0.00 29 HIS A N 16
ATOM 16106 C CA . HIS A 1 29 ? 14.677 17.203 -31.903 1.00 0.00 29 HIS A CA 16
ATOM 16107 C C . HIS A 1 29 ? 15.503 17.202 -33.185 1.00 0.00 29 HIS A C 16
ATOM 16108 O O . HIS A 1 29 ? 15.915 18.255 -33.671 1.00 0.00 29 HIS A O 16
ATOM 16123 N N . SER A 1 30 ? 15.749 16.013 -33.723 1.00 0.00 30 SER A N 16
ATOM 16124 C CA . SER A 1 30 ? 16.535 15.870 -34.943 1.00 0.00 30 SER A CA 16
ATOM 16125 C C . SER A 1 30 ? 15.637 15.629 -36.153 1.00 0.00 30 SER A C 16
ATOM 16126 O O . SER A 1 30 ? 16.099 15.142 -37.184 1.00 0.00 30 SER A O 16
ATOM 16134 N N . SER A 1 31 ? 14.357 15.966 -36.030 1.00 0.00 31 SER A N 16
ATOM 16135 C CA . SER A 1 31 ? 13.427 15.768 -37.136 1.00 0.00 31 SER A CA 16
ATOM 16136 C C . SER A 1 31 ? 13.937 16.481 -38.385 1.00 0.00 31 SER A C 16
ATOM 16137 O O . SER A 1 31 ? 13.999 15.895 -39.466 1.00 0.00 31 SER A O 16
ATOM 16145 N N . ASN A 1 32 ? 14.306 17.747 -38.223 1.00 0.00 32 ASN A N 16
ATOM 16146 C CA . ASN A 1 32 ? 14.816 18.532 -39.341 1.00 0.00 32 ASN A CA 16
ATOM 16147 C C . ASN A 1 32 ? 15.925 17.768 -40.056 1.00 0.00 32 ASN A C 16
ATOM 16148 O O . ASN A 1 32 ? 15.865 17.552 -41.265 1.00 0.00 32 ASN A O 16
ATOM 16159 N N . ASN A 1 33 ? 16.933 17.357 -39.296 1.00 0.00 33 ASN A N 16
ATOM 16160 C CA . ASN A 1 33 ? 18.053 16.611 -39.859 1.00 0.00 33 ASN A CA 16
ATOM 16161 C C . ASN A 1 33 ? 17.559 15.354 -40.569 1.00 0.00 33 ASN A C 16
ATOM 16162 O O . ASN A 1 33 ? 17.992 15.051 -41.681 1.00 0.00 33 ASN A O 16
ATOM 16173 N N . PHE A 1 34 ? 16.660 14.622 -39.922 1.00 0.00 34 PHE A N 16
ATOM 16174 C CA . PHE A 1 34 ? 16.125 13.395 -40.504 1.00 0.00 34 PHE A CA 16
ATOM 16175 C C . PHE A 1 34 ? 15.563 13.648 -41.900 1.00 0.00 34 PHE A C 16
ATOM 16176 O O . PHE A 1 34 ? 15.925 12.965 -42.857 1.00 0.00 34 PHE A O 16
ATOM 16193 N N . GLY A 1 35 ? 14.669 14.625 -42.007 1.00 0.00 35 GLY A N 16
ATOM 16194 C CA . GLY A 1 35 ? 14.058 14.946 -43.293 1.00 0.00 35 GLY A CA 16
ATOM 16195 C C . GLY A 1 35 ? 15.083 15.526 -44.261 1.00 0.00 35 GLY A C 16
ATOM 16196 O O . GLY A 1 35 ? 15.006 15.305 -45.469 1.00 0.00 35 GLY A O 16
ATOM 16200 N N . ALA A 1 36 ? 16.040 16.273 -43.722 1.00 0.00 36 ALA A N 16
ATOM 16201 C CA . ALA A 1 36 ? 17.078 16.885 -44.545 1.00 0.00 36 ALA A CA 16
ATOM 16202 C C . ALA A 1 36 ? 17.927 15.817 -45.229 1.00 0.00 36 ALA A C 16
ATOM 16203 O O . ALA A 1 36 ? 18.257 15.936 -46.409 1.00 0.00 36 ALA A O 16
ATOM 16210 N N . ILE A 1 37 ? 18.280 14.777 -44.481 1.00 0.00 37 ILE A N 16
ATOM 16211 C CA . ILE A 1 37 ? 19.094 13.695 -45.027 1.00 0.00 37 ILE A CA 16
ATOM 16212 C C . ILE A 1 37 ? 18.333 12.931 -46.106 1.00 0.00 37 ILE A C 16
ATOM 16213 O O . ILE A 1 37 ? 18.885 12.626 -47.164 1.00 0.00 37 ILE A O 16
ATOM 16229 N N . LEU A 1 38 ? 17.068 12.624 -45.841 1.00 0.00 38 LEU A N 16
ATOM 16230 C CA . LEU A 1 38 ? 16.258 11.896 -46.811 1.00 0.00 38 LEU A CA 16
ATOM 16231 C C . LEU A 1 38 ? 16.049 12.744 -48.062 1.00 0.00 38 LEU A C 16
ATOM 16232 O O . LEU A 1 38 ? 16.133 12.247 -49.185 1.00 0.00 38 LEU A O 16
ATOM 16248 N N . SER A 1 39 ? 15.777 14.027 -47.853 1.00 0.00 39 SER A N 16
ATOM 16249 C CA . SER A 1 39 ? 15.557 14.945 -48.964 1.00 0.00 39 SER A CA 16
ATOM 16250 C C . SER A 1 39 ? 16.780 14.988 -49.874 1.00 0.00 39 SER A C 16
ATOM 16251 O O . SER A 1 39 ? 16.655 15.090 -51.095 1.00 0.00 39 SER A O 16
ATOM 16259 N N . SER A 1 40 ? 17.963 14.909 -49.272 1.00 0.00 40 SER A N 16
ATOM 16260 C CA . SER A 1 40 ? 19.204 14.939 -50.038 1.00 0.00 40 SER A CA 16
ATOM 16261 C C . SER A 1 40 ? 19.647 13.525 -50.401 1.00 0.00 40 SER A C 16
ATOM 16262 O O . SER A 1 40 ? 20.841 13.226 -50.430 1.00 0.00 40 SER A O 16
ATOM 16270 N N . THR A 1 41 ? 18.677 12.659 -50.676 1.00 0.00 41 THR A N 16
ATOM 16271 C CA . THR A 1 41 ? 18.974 11.277 -51.037 1.00 0.00 41 THR A CA 16
ATOM 16272 C C . THR A 1 41 ? 19.902 11.214 -52.250 1.00 0.00 41 THR A C 16
ATOM 16273 O O . THR A 1 41 ? 20.523 10.183 -52.511 1.00 0.00 41 THR A O 16
ATOM 16284 N N . ASN A 1 42 ? 19.995 12.316 -52.990 1.00 0.00 42 ASN A N 16
ATOM 16285 C CA . ASN A 1 42 ? 20.853 12.357 -54.169 1.00 0.00 42 ASN A CA 16
ATOM 16286 C C . ASN A 1 42 ? 22.320 12.564 -53.784 1.00 0.00 42 ASN A C 16
ATOM 16287 O O . ASN A 1 42 ? 23.177 12.716 -54.654 1.00 0.00 42 ASN A O 16
ATOM 16298 N N . VAL A 1 43 ? 22.609 12.570 -52.482 1.00 0.00 43 VAL A N 16
ATOM 16299 C CA . VAL A 1 43 ? 23.979 12.760 -52.018 1.00 0.00 43 VAL A CA 16
ATOM 16300 C C . VAL A 1 43 ? 24.714 11.423 -51.917 1.00 0.00 43 VAL A C 16
ATOM 16301 O O . VAL A 1 43 ? 25.760 11.329 -51.274 1.00 0.00 43 VAL A O 16
ATOM 16314 N N . GLY A 1 44 ? 24.170 10.390 -52.557 1.00 0.00 44 GLY A N 16
ATOM 16315 C CA . GLY A 1 44 ? 24.795 9.072 -52.526 1.00 0.00 44 GLY A CA 16
ATOM 16316 C C . GLY A 1 44 ? 23.746 7.967 -52.593 1.00 0.00 44 GLY A C 16
ATOM 16317 O O . GLY A 1 44 ? 24.019 6.869 -53.076 1.00 0.00 44 GLY A O 16
ATOM 16321 N N . SER A 1 45 ? 22.546 8.266 -52.108 1.00 0.00 45 SER A N 16
ATOM 16322 C CA . SER A 1 45 ? 21.462 7.290 -52.121 1.00 0.00 45 SER A CA 16
ATOM 16323 C C . SER A 1 45 ? 20.528 7.547 -53.299 1.00 0.00 45 SER A C 16
ATOM 16324 O O . SER A 1 45 ? 19.319 7.335 -53.204 1.00 0.00 45 SER A O 16
ATOM 16332 N N . ASN A 1 46 ? 21.099 8.008 -54.408 1.00 0.00 46 ASN A N 16
ATOM 16333 C CA . ASN A 1 46 ? 20.312 8.295 -55.603 1.00 0.00 46 ASN A CA 16
ATOM 16334 C C . ASN A 1 46 ? 19.670 7.026 -56.166 1.00 0.00 46 ASN A C 16
ATOM 16335 O O . ASN A 1 46 ? 18.816 7.099 -57.050 1.00 0.00 46 ASN A O 16
ATOM 16346 N N . THR A 1 47 ? 20.079 5.865 -55.656 1.00 0.00 47 THR A N 16
ATOM 16347 C CA . THR A 1 47 ? 19.526 4.600 -56.128 1.00 0.00 47 THR A CA 16
ATOM 16348 C C . THR A 1 47 ? 18.308 4.197 -55.299 1.00 0.00 47 THR A C 16
ATOM 16349 O O . THR A 1 47 ? 18.006 3.012 -55.158 1.00 0.00 47 THR A O 16
ATOM 16360 N N . TYR A 1 48 ? 17.613 5.190 -54.753 1.00 0.00 48 TYR A N 16
ATOM 16361 C CA . TYR A 1 48 ? 16.429 4.926 -53.942 1.00 0.00 48 TYR A CA 16
ATOM 16362 C C . TYR A 1 48 ? 15.171 4.899 -54.809 1.00 0.00 48 TYR A C 16
ATOM 16363 O O . TYR A 1 48 ? 14.059 5.057 -54.306 1.00 0.00 48 TYR A O 16
ATOM 16381 N N . GLY A 1 49 ? 15.353 4.697 -56.113 1.00 0.00 49 GLY A N 16
ATOM 16382 C CA . GLY A 1 49 ? 14.224 4.654 -57.036 1.00 0.00 49 GLY A CA 16
ATOM 16383 C C . GLY A 1 49 ? 13.118 3.746 -56.510 1.00 0.00 49 GLY A C 16
ATOM 16384 O O . GLY A 1 49 ? 13.214 2.521 -56.591 1.00 0.00 49 GLY A O 16
ATOM 16388 N N . LYS A 1 50 ? 12.068 4.357 -55.971 1.00 0.00 50 LYS A N 16
ATOM 16389 C CA . LYS A 1 50 ? 10.944 3.599 -55.434 1.00 0.00 50 LYS A CA 16
ATOM 16390 C C . LYS A 1 50 ? 10.021 3.128 -56.556 1.00 0.00 50 LYS A C 16
ATOM 16391 O O . LYS A 1 50 ? 9.242 2.192 -56.378 1.00 0.00 50 LYS A O 16
ATOM 16410 N N . ARG A 1 51 ? 10.111 3.782 -57.711 1.00 0.00 51 ARG A N 16
ATOM 16411 C CA . ARG A 1 51 ? 9.276 3.420 -58.852 1.00 0.00 51 ARG A CA 16
ATOM 16412 C C . ARG A 1 51 ? 9.500 1.964 -59.259 1.00 0.00 51 ARG A C 16
ATOM 16413 O O . ARG A 1 51 ? 8.699 1.392 -59.998 1.00 0.00 51 ARG A O 16
ATOM 16434 N N . ASN A 1 52 ? 10.589 1.367 -58.781 1.00 0.00 52 ASN A N 16
ATOM 16435 C CA . ASN A 1 52 ? 10.891 -0.020 -59.114 1.00 0.00 52 ASN A CA 16
ATOM 16436 C C . ASN A 1 52 ? 9.981 -0.972 -58.342 1.00 0.00 52 ASN A C 16
ATOM 16437 O O . ASN A 1 52 ? 9.743 -2.101 -58.770 1.00 0.00 52 ASN A O 16
ATOM 16448 N N . ALA A 1 53 ? 9.483 -0.511 -57.199 1.00 0.00 53 ALA A N 16
ATOM 16449 C CA . ALA A 1 53 ? 8.608 -1.334 -56.370 1.00 0.00 53 ALA A CA 16
ATOM 16450 C C . ALA A 1 53 ? 7.373 -1.779 -57.149 1.00 0.00 53 ALA A C 16
ATOM 16451 O O . ALA A 1 53 ? 6.974 -2.941 -57.083 1.00 0.00 53 ALA A O 16
ATOM 16458 N N . VAL A 1 54 ? 6.769 -0.851 -57.884 1.00 0.00 54 VAL A N 16
ATOM 16459 C CA . VAL A 1 54 ? 5.579 -1.173 -58.664 1.00 0.00 54 VAL A CA 16
ATOM 16460 C C . VAL A 1 54 ? 5.955 -1.926 -59.937 1.00 0.00 54 VAL A C 16
ATOM 16461 O O . VAL A 1 54 ? 5.182 -2.747 -60.432 1.00 0.00 54 VAL A O 16
ATOM 16474 N N . GLU A 1 55 ? 7.144 -1.646 -60.464 1.00 0.00 55 GLU A N 16
ATOM 16475 C CA . GLU A 1 55 ? 7.601 -2.310 -61.680 1.00 0.00 55 GLU A CA 16
ATOM 16476 C C . GLU A 1 55 ? 7.798 -3.804 -61.440 1.00 0.00 55 GLU A C 16
ATOM 16477 O O . GLU A 1 55 ? 7.361 -4.631 -62.241 1.00 0.00 55 GLU A O 16
ATOM 16489 N N . VAL A 1 56 ? 8.457 -4.149 -60.337 1.00 0.00 56 VAL A N 16
ATOM 16490 C CA . VAL A 1 56 ? 8.699 -5.552 -60.018 1.00 0.00 56 VAL A CA 16
ATOM 16491 C C . VAL A 1 56 ? 7.402 -6.237 -59.591 1.00 0.00 56 VAL A C 16
ATOM 16492 O O . VAL A 1 56 ? 7.159 -7.394 -59.934 1.00 0.00 56 VAL A O 16
ATOM 16505 N N . LEU A 1 57 ? 6.574 -5.519 -58.841 1.00 0.00 57 LEU A N 16
ATOM 16506 C CA . LEU A 1 57 ? 5.307 -6.071 -58.375 1.00 0.00 57 LEU A CA 16
ATOM 16507 C C . LEU A 1 57 ? 4.535 -6.702 -59.528 1.00 0.00 57 LEU A C 16
ATOM 16508 O O . LEU A 1 57 ? 4.145 -7.868 -59.461 1.00 0.00 57 LEU A O 16
ATOM 16524 N N . LYS A 1 58 ? 4.308 -5.924 -60.582 1.00 0.00 58 LYS A N 16
ATOM 16525 C CA . LYS A 1 58 ? 3.570 -6.422 -61.737 1.00 0.00 58 LYS A CA 16
ATOM 16526 C C . LYS A 1 58 ? 4.334 -7.555 -62.418 1.00 0.00 58 LYS A C 16
ATOM 16527 O O . LYS A 1 58 ? 3.734 -8.467 -62.986 1.00 0.00 58 LYS A O 16
ATOM 16546 N N . ARG A 1 59 ? 5.660 -7.487 -62.357 1.00 0.00 59 ARG A N 16
ATOM 16547 C CA . ARG A 1 59 ? 6.499 -8.511 -62.972 1.00 0.00 59 ARG A CA 16
ATOM 16548 C C . ARG A 1 59 ? 6.257 -9.869 -62.319 1.00 0.00 59 ARG A C 16
ATOM 16549 O O . ARG A 1 59 ? 6.260 -10.900 -62.991 1.00 0.00 59 ARG A O 16
ATOM 16570 N N . GLU A 1 60 ? 6.050 -9.861 -61.006 1.00 0.00 60 GLU A N 16
ATOM 16571 C CA . GLU A 1 60 ? 5.812 -11.099 -60.272 1.00 0.00 60 GLU A CA 16
ATOM 16572 C C . GLU A 1 60 ? 4.406 -11.109 -59.676 1.00 0.00 60 GLU A C 16
ATOM 16573 O O . GLU A 1 60 ? 4.231 -10.896 -58.477 1.00 0.00 60 GLU A O 16
ATOM 16585 N N . PRO A 1 61 ? 3.409 -11.352 -60.487 1.00 0.00 61 PRO A N 16
ATOM 16586 C CA . PRO A 1 61 ? 1.987 -11.392 -60.029 1.00 0.00 61 PRO A CA 16
ATOM 16587 C C . PRO A 1 61 ? 1.705 -12.573 -59.101 1.00 0.00 61 PRO A C 16
ATOM 16588 O O . PRO A 1 61 ? 0.660 -12.625 -58.451 1.00 0.00 61 PRO A O 16
ATOM 16599 N N . LEU A 1 62 ? 2.636 -13.521 -59.045 1.00 0.00 62 LEU A N 16
ATOM 16600 C CA . LEU A 1 62 ? 2.467 -14.692 -58.193 1.00 0.00 62 LEU A CA 16
ATOM 16601 C C . LEU A 1 62 ? 2.295 -14.270 -56.737 1.00 0.00 62 LEU A C 16
ATOM 16602 O O . LEU A 1 62 ? 1.451 -14.808 -56.021 1.00 0.00 62 LEU A O 16
ATOM 16618 N N . ASN A 1 63 ? 3.101 -13.305 -56.306 1.00 0.00 63 ASN A N 16
ATOM 16619 C CA . ASN A 1 63 ? 3.027 -12.822 -54.932 1.00 0.00 63 ASN A CA 16
ATOM 16620 C C . ASN A 1 63 ? 1.587 -12.473 -54.565 1.00 0.00 63 ASN A C 16
ATOM 16621 O O . ASN A 1 63 ? 1.159 -12.678 -53.429 1.00 0.00 63 ASN A O 16
ATOM 16632 N N . TYR A 1 64 ? 0.845 -11.948 -55.535 1.00 0.00 64 TYR A N 16
ATOM 16633 C CA . TYR A 1 64 ? -0.547 -11.578 -55.304 1.00 0.00 64 TYR A CA 16
ATOM 16634 C C . TYR A 1 64 ? -1.434 -12.818 -55.260 1.00 0.00 64 TYR A C 16
ATOM 16635 O O . TYR A 1 64 ? -2.254 -12.975 -54.356 1.00 0.00 64 TYR A O 16
ATOM 16653 N N . LEU A 1 65 ? -1.264 -13.696 -56.243 1.00 0.00 65 LEU A N 16
ATOM 16654 C CA . LEU A 1 65 ? -2.055 -14.920 -56.308 1.00 0.00 65 LEU A CA 16
ATOM 16655 C C . LEU A 1 65 ? -1.610 -15.900 -55.221 1.00 0.00 65 LEU A C 16
ATOM 16656 O O . LEU A 1 65 ? -0.497 -15.796 -54.705 1.00 0.00 65 LEU A O 16
ATOM 16672 N N . PRO A 1 66 ? -2.448 -16.843 -54.863 1.00 0.00 66 PRO A N 16
ATOM 16673 C CA . PRO A 1 66 ? -2.115 -17.852 -53.813 1.00 0.00 66 PRO A CA 16
ATOM 16674 C C . PRO A 1 66 ? -0.803 -18.574 -54.108 1.00 0.00 66 PRO A C 16
ATOM 16675 O O . PRO A 1 66 ? -0.505 -18.894 -55.259 1.00 0.00 66 PRO A O 16
ATOM 16686 N N . LEU A 1 67 ? -0.024 -18.827 -53.062 1.00 0.00 67 LEU A N 16
ATOM 16687 C CA . LEU A 1 67 ? 1.253 -19.512 -53.222 1.00 0.00 67 LEU A CA 16
ATOM 16688 C C . LEU A 1 67 ? 1.357 -20.686 -52.253 1.00 0.00 67 LEU A C 16
ATOM 16689 O O . LEU A 1 67 ? 0.321 -21.204 -51.868 1.00 0.00 67 LEU A O 16
ATOM 16705 N N . THR A 1 1 ? -3.405 -4.440 0.182 1.00 0.00 1 THR A N 17
ATOM 16706 C CA . THR A 1 1 ? -1.972 -4.242 0.539 1.00 0.00 1 THR A CA 17
ATOM 16707 C C . THR A 1 1 ? -1.869 -3.147 1.600 1.00 0.00 1 THR A C 17
ATOM 16708 O O . THR A 1 1 ? -2.794 -2.353 1.773 1.00 0.00 1 THR A O 17
ATOM 16721 N N . PRO A 1 2 ? -0.771 -3.091 2.310 1.00 0.00 2 PRO A N 17
ATOM 16722 C CA . PRO A 1 2 ? -0.555 -2.069 3.375 1.00 0.00 2 PRO A CA 17
ATOM 16723 C C . PRO A 1 2 ? -0.266 -0.686 2.797 1.00 0.00 2 PRO A C 17
ATOM 16724 O O . PRO A 1 2 ? 0.249 -0.562 1.686 1.00 0.00 2 PRO A O 17
ATOM 16735 N N . ILE A 1 3 ? -0.602 0.350 3.559 1.00 0.00 3 ILE A N 17
ATOM 16736 C CA . ILE A 1 3 ? -0.374 1.719 3.113 1.00 0.00 3 ILE A CA 17
ATOM 16737 C C . ILE A 1 3 ? 1.118 1.985 2.940 1.00 0.00 3 ILE A C 17
ATOM 16738 O O . ILE A 1 3 ? 1.936 1.528 3.739 1.00 0.00 3 ILE A O 17
ATOM 16754 N N . GLU A 1 4 ? 1.464 2.728 1.894 1.00 0.00 4 GLU A N 17
ATOM 16755 C CA . GLU A 1 4 ? 2.862 3.048 1.628 1.00 0.00 4 GLU A CA 17
ATOM 16756 C C . GLU A 1 4 ? 3.467 3.818 2.797 1.00 0.00 4 GLU A C 17
ATOM 16757 O O . GLU A 1 4 ? 2.806 4.658 3.408 1.00 0.00 4 GLU A O 17
ATOM 16769 N N . SER A 1 5 ? 4.726 3.526 3.103 1.00 0.00 5 SER A N 17
ATOM 16770 C CA . SER A 1 5 ? 5.411 4.197 4.202 1.00 0.00 5 SER A CA 17
ATOM 16771 C C . SER A 1 5 ? 5.730 5.642 3.832 1.00 0.00 5 SER A C 17
ATOM 16772 O O . SER A 1 5 ? 5.745 6.003 2.655 1.00 0.00 5 SER A O 17
ATOM 16780 N N . HIS A 1 6 ? 5.983 6.465 4.845 1.00 0.00 6 HIS A N 17
ATOM 16781 C CA . HIS A 1 6 ? 6.301 7.870 4.614 1.00 0.00 6 HIS A CA 17
ATOM 16782 C C . HIS A 1 6 ? 7.607 8.006 3.835 1.00 0.00 6 HIS A C 17
ATOM 16783 O O . HIS A 1 6 ? 7.838 9.012 3.165 1.00 0.00 6 HIS A O 17
ATOM 16798 N N . GLN A 1 7 ? 8.457 6.988 3.928 1.00 0.00 7 GLN A N 17
ATOM 16799 C CA . GLN A 1 7 ? 9.736 7.008 3.227 1.00 0.00 7 GLN A CA 17
ATOM 16800 C C . GLN A 1 7 ? 9.523 6.934 1.719 1.00 0.00 7 GLN A C 17
ATOM 16801 O O . GLN A 1 7 ? 8.671 6.187 1.238 1.00 0.00 7 GLN A O 17
ATOM 16815 N N . VAL A 1 8 ? 10.304 7.713 0.977 1.00 0.00 8 VAL A N 17
ATOM 16816 C CA . VAL A 1 8 ? 10.193 7.728 -0.477 1.00 0.00 8 VAL A CA 17
ATOM 16817 C C . VAL A 1 8 ? 11.558 7.506 -1.121 1.00 0.00 8 VAL A C 17
ATOM 16818 O O . VAL A 1 8 ? 12.573 8.000 -0.631 1.00 0.00 8 VAL A O 17
ATOM 16831 N N . GLU A 1 9 ? 11.574 6.758 -2.220 1.00 0.00 9 GLU A N 17
ATOM 16832 C CA . GLU A 1 9 ? 12.821 6.476 -2.922 1.00 0.00 9 GLU A CA 17
ATOM 16833 C C . GLU A 1 9 ? 12.617 6.559 -4.431 1.00 0.00 9 GLU A C 17
ATOM 16834 O O . GLU A 1 9 ? 12.519 5.538 -5.112 1.00 0.00 9 GLU A O 17
ATOM 16846 N N . LYS A 1 10 ? 12.557 7.782 -4.948 1.00 0.00 10 LYS A N 17
ATOM 16847 C CA . LYS A 1 10 ? 12.365 7.989 -6.379 1.00 0.00 10 LYS A CA 17
ATOM 16848 C C . LYS A 1 10 ? 13.566 7.458 -7.159 1.00 0.00 10 LYS A C 17
ATOM 16849 O O . LYS A 1 10 ? 14.618 7.181 -6.584 1.00 0.00 10 LYS A O 17
ATOM 16868 N N . ARG A 1 11 ? 13.399 7.318 -8.470 1.00 0.00 11 ARG A N 17
ATOM 16869 C CA . ARG A 1 11 ? 14.477 6.818 -9.317 1.00 0.00 11 ARG A CA 17
ATOM 16870 C C . ARG A 1 11 ? 14.572 7.631 -10.605 1.00 0.00 11 ARG A C 17
ATOM 16871 O O . ARG A 1 11 ? 13.685 8.426 -10.917 1.00 0.00 11 ARG A O 17
ATOM 16892 N N . LYS A 1 12 ? 15.657 7.430 -11.346 1.00 0.00 12 LYS A N 17
ATOM 16893 C CA . LYS A 1 12 ? 15.863 8.152 -12.596 1.00 0.00 12 LYS A CA 17
ATOM 16894 C C . LYS A 1 12 ? 14.744 7.848 -13.587 1.00 0.00 12 LYS A C 17
ATOM 16895 O O . LYS A 1 12 ? 14.222 6.734 -13.627 1.00 0.00 12 LYS A O 17
ATOM 16914 N N . CYS A 1 13 ? 14.382 8.847 -14.386 1.00 0.00 13 CYS A N 17
ATOM 16915 C CA . CYS A 1 13 ? 13.323 8.677 -15.375 1.00 0.00 13 CYS A CA 17
ATOM 16916 C C . CYS A 1 13 ? 13.781 7.750 -16.498 1.00 0.00 13 CYS A C 17
ATOM 16917 O O . CYS A 1 13 ? 14.246 8.206 -17.543 1.00 0.00 13 CYS A O 17
ATOM 16924 N N . ASN A 1 14 ? 13.645 6.447 -16.277 1.00 0.00 14 ASN A N 17
ATOM 16925 C CA . ASN A 1 14 ? 14.048 5.469 -17.282 1.00 0.00 14 ASN A CA 17
ATOM 16926 C C . ASN A 1 14 ? 12.823 4.811 -17.913 1.00 0.00 14 ASN A C 17
ATOM 16927 O O . ASN A 1 14 ? 12.806 4.538 -19.113 1.00 0.00 14 ASN A O 17
ATOM 16938 N N . THR A 1 15 ? 11.800 4.557 -17.099 1.00 0.00 15 THR A N 17
ATOM 16939 C CA . THR A 1 15 ? 10.581 3.930 -17.596 1.00 0.00 15 THR A CA 17
ATOM 16940 C C . THR A 1 15 ? 10.081 4.656 -18.843 1.00 0.00 15 THR A C 17
ATOM 16941 O O . THR A 1 15 ? 10.318 5.852 -19.013 1.00 0.00 15 THR A O 17
ATOM 16952 N N . ALA A 1 16 ? 9.403 3.920 -19.717 1.00 0.00 16 ALA A N 17
ATOM 16953 C CA . ALA A 1 16 ? 8.886 4.495 -20.956 1.00 0.00 16 ALA A CA 17
ATOM 16954 C C . ALA A 1 16 ? 7.763 5.496 -20.689 1.00 0.00 16 ALA A C 17
ATOM 16955 O O . ALA A 1 16 ? 7.406 6.280 -21.566 1.00 0.00 16 ALA A O 17
ATOM 16962 N N . THR A 1 17 ? 7.206 5.468 -19.482 1.00 0.00 17 THR A N 17
ATOM 16963 C CA . THR A 1 17 ? 6.122 6.383 -19.136 1.00 0.00 17 THR A CA 17
ATOM 16964 C C . THR A 1 17 ? 6.630 7.819 -19.035 1.00 0.00 17 THR A C 17
ATOM 16965 O O . THR A 1 17 ? 5.960 8.756 -19.468 1.00 0.00 17 THR A O 17
ATOM 16976 N N . CYS A 1 18 ? 7.813 7.985 -18.453 1.00 0.00 18 CYS A N 17
ATOM 16977 C CA . CYS A 1 18 ? 8.397 9.311 -18.290 1.00 0.00 18 CYS A CA 17
ATOM 16978 C C . CYS A 1 18 ? 8.703 9.940 -19.647 1.00 0.00 18 CYS A C 17
ATOM 16979 O O . CYS A 1 18 ? 8.344 11.088 -19.904 1.00 0.00 18 CYS A O 17
ATOM 16986 N N . ALA A 1 19 ? 9.372 9.182 -20.509 1.00 0.00 19 ALA A N 17
ATOM 16987 C CA . ALA A 1 19 ? 9.723 9.680 -21.834 1.00 0.00 19 ALA A CA 17
ATOM 16988 C C . ALA A 1 19 ? 8.471 9.947 -22.665 1.00 0.00 19 ALA A C 17
ATOM 16989 O O . ALA A 1 19 ? 8.396 10.937 -23.390 1.00 0.00 19 ALA A O 17
ATOM 16996 N N . THR A 1 20 ? 7.496 9.053 -22.565 1.00 0.00 20 THR A N 17
ATOM 16997 C CA . THR A 1 20 ? 6.258 9.199 -23.324 1.00 0.00 20 THR A CA 17
ATOM 16998 C C . THR A 1 20 ? 5.683 10.607 -23.179 1.00 0.00 20 THR A C 17
ATOM 16999 O O . THR A 1 20 ? 5.082 11.138 -24.114 1.00 0.00 20 THR A O 17
ATOM 17010 N N . GLN A 1 21 ? 5.854 11.202 -22.005 1.00 0.00 21 GLN A N 17
ATOM 17011 C CA . GLN A 1 21 ? 5.327 12.542 -21.760 1.00 0.00 21 GLN A CA 17
ATOM 17012 C C . GLN A 1 21 ? 6.241 13.621 -22.343 1.00 0.00 21 GLN A C 17
ATOM 17013 O O . GLN A 1 21 ? 5.784 14.720 -22.657 1.00 0.00 21 GLN A O 17
ATOM 17027 N N . ARG A 1 22 ? 7.530 13.317 -22.473 1.00 0.00 22 ARG A N 17
ATOM 17028 C CA . ARG A 1 22 ? 8.474 14.297 -23.005 1.00 0.00 22 ARG A CA 17
ATOM 17029 C C . ARG A 1 22 ? 8.301 14.472 -24.514 1.00 0.00 22 ARG A C 17
ATOM 17030 O O . ARG A 1 22 ? 8.627 15.525 -25.063 1.00 0.00 22 ARG A O 17
ATOM 17051 N N . LEU A 1 23 ? 7.786 13.444 -25.183 1.00 0.00 23 LEU A N 17
ATOM 17052 C CA . LEU A 1 23 ? 7.583 13.525 -26.625 1.00 0.00 23 LEU A CA 17
ATOM 17053 C C . LEU A 1 23 ? 6.252 14.202 -26.942 1.00 0.00 23 LEU A C 17
ATOM 17054 O O . LEU A 1 23 ? 6.089 14.796 -28.008 1.00 0.00 23 LEU A O 17
ATOM 17070 N N . ALA A 1 24 ? 5.303 14.109 -26.015 1.00 0.00 24 ALA A N 17
ATOM 17071 C CA . ALA A 1 24 ? 3.995 14.719 -26.219 1.00 0.00 24 ALA A CA 17
ATOM 17072 C C . ALA A 1 24 ? 4.132 16.226 -26.403 1.00 0.00 24 ALA A C 17
ATOM 17073 O O . ALA A 1 24 ? 3.612 16.794 -27.363 1.00 0.00 24 ALA A O 17
ATOM 17080 N N . ASN A 1 25 ? 4.836 16.869 -25.476 1.00 0.00 25 ASN A N 17
ATOM 17081 C CA . ASN A 1 25 ? 5.035 18.311 -25.547 1.00 0.00 25 ASN A CA 17
ATOM 17082 C C . ASN A 1 25 ? 5.848 18.682 -26.783 1.00 0.00 25 ASN A C 17
ATOM 17083 O O . ASN A 1 25 ? 5.564 19.677 -27.449 1.00 0.00 25 ASN A O 17
ATOM 17094 N N . PHE A 1 26 ? 6.862 17.876 -27.081 1.00 0.00 26 PHE A N 17
ATOM 17095 C CA . PHE A 1 26 ? 7.711 18.131 -28.239 1.00 0.00 26 PHE A CA 17
ATOM 17096 C C . PHE A 1 26 ? 6.906 18.024 -29.530 1.00 0.00 26 PHE A C 17
ATOM 17097 O O . PHE A 1 26 ? 7.133 18.775 -30.479 1.00 0.00 26 PHE A O 17
ATOM 17114 N N . LEU A 1 27 ? 5.966 17.084 -29.560 1.00 0.00 27 LEU A N 17
ATOM 17115 C CA . LEU A 1 27 ? 5.133 16.884 -30.739 1.00 0.00 27 LEU A CA 17
ATOM 17116 C C . LEU A 1 27 ? 4.424 18.185 -31.109 1.00 0.00 27 LEU A C 17
ATOM 17117 O O . LEU A 1 27 ? 4.636 18.735 -32.190 1.00 0.00 27 LEU A O 17
ATOM 17133 N N . VAL A 1 28 ? 3.579 18.671 -30.204 1.00 0.00 28 VAL A N 17
ATOM 17134 C CA . VAL A 1 28 ? 2.838 19.903 -30.449 1.00 0.00 28 VAL A CA 17
ATOM 17135 C C . VAL A 1 28 ? 3.773 21.109 -30.517 1.00 0.00 28 VAL A C 17
ATOM 17136 O O . VAL A 1 28 ? 3.407 22.158 -31.046 1.00 0.00 28 VAL A O 17
ATOM 17149 N N . HIS A 1 29 ? 4.979 20.958 -29.974 1.00 0.00 29 HIS A N 17
ATOM 17150 C CA . HIS A 1 29 ? 5.947 22.049 -29.977 1.00 0.00 29 HIS A CA 17
ATOM 17151 C C . HIS A 1 29 ? 6.738 22.086 -31.283 1.00 0.00 29 HIS A C 17
ATOM 17152 O O . HIS A 1 29 ? 7.422 23.069 -31.570 1.00 0.00 29 HIS A O 17
ATOM 17167 N N . SER A 1 30 ? 6.647 21.019 -32.075 1.00 0.00 30 SER A N 17
ATOM 17168 C CA . SER A 1 30 ? 7.367 20.958 -33.344 1.00 0.00 30 SER A CA 17
ATOM 17169 C C . SER A 1 30 ? 6.566 21.617 -34.468 1.00 0.00 30 SER A C 17
ATOM 17170 O O . SER A 1 30 ? 6.820 21.367 -35.645 1.00 0.00 30 SER A O 17
ATOM 17178 N N . SER A 1 31 ? 5.598 22.453 -34.106 1.00 0.00 31 SER A N 17
ATOM 17179 C CA . SER A 1 31 ? 4.776 23.131 -35.101 1.00 0.00 31 SER A CA 17
ATOM 17180 C C . SER A 1 31 ? 5.636 24.010 -36.006 1.00 0.00 31 SER A C 17
ATOM 17181 O O . SER A 1 31 ? 5.382 24.124 -37.205 1.00 0.00 31 SER A O 17
ATOM 17189 N N . ASN A 1 32 ? 6.648 24.637 -35.416 1.00 0.00 32 ASN A N 17
ATOM 17190 C CA . ASN A 1 32 ? 7.540 25.518 -36.166 1.00 0.00 32 ASN A CA 17
ATOM 17191 C C . ASN A 1 32 ? 8.614 24.721 -36.902 1.00 0.00 32 ASN A C 17
ATOM 17192 O O . ASN A 1 32 ? 8.833 24.915 -38.097 1.00 0.00 32 ASN A O 17
ATOM 17203 N N . ASN A 1 33 ? 9.285 23.831 -36.180 1.00 0.00 33 ASN A N 17
ATOM 17204 C CA . ASN A 1 33 ? 10.340 23.017 -36.775 1.00 0.00 33 ASN A CA 17
ATOM 17205 C C . ASN A 1 33 ? 9.803 22.183 -37.933 1.00 0.00 33 ASN A C 17
ATOM 17206 O O . ASN A 1 33 ? 10.443 22.085 -38.980 1.00 0.00 33 ASN A O 17
ATOM 17217 N N . PHE A 1 34 ? 8.639 21.572 -37.734 1.00 0.00 34 PHE A N 17
ATOM 17218 C CA . PHE A 1 34 ? 8.031 20.731 -38.762 1.00 0.00 34 PHE A CA 17
ATOM 17219 C C . PHE A 1 34 ? 8.085 21.398 -40.134 1.00 0.00 34 PHE A C 17
ATOM 17220 O O . PHE A 1 34 ? 8.611 20.827 -41.089 1.00 0.00 34 PHE A O 17
ATOM 17237 N N . GLY A 1 35 ? 7.533 22.603 -40.230 1.00 0.00 35 GLY A N 17
ATOM 17238 C CA . GLY A 1 35 ? 7.525 23.320 -41.500 1.00 0.00 35 GLY A CA 17
ATOM 17239 C C . GLY A 1 35 ? 8.945 23.635 -41.959 1.00 0.00 35 GLY A C 17
ATOM 17240 O O . GLY A 1 35 ? 9.226 23.693 -43.155 1.00 0.00 35 GLY A O 17
ATOM 17244 N N . ALA A 1 36 ? 9.833 23.840 -40.992 1.00 0.00 36 ALA A N 17
ATOM 17245 C CA . ALA A 1 36 ? 11.226 24.151 -41.294 1.00 0.00 36 ALA A CA 17
ATOM 17246 C C . ALA A 1 36 ? 11.898 22.979 -42.005 1.00 0.00 36 ALA A C 17
ATOM 17247 O O . ALA A 1 36 ? 12.640 23.171 -42.968 1.00 0.00 36 ALA A O 17
ATOM 17254 N N . ILE A 1 37 ? 11.634 21.768 -41.527 1.00 0.00 37 ILE A N 17
ATOM 17255 C CA . ILE A 1 37 ? 12.221 20.577 -42.133 1.00 0.00 37 ILE A CA 17
ATOM 17256 C C . ILE A 1 37 ? 11.614 20.317 -43.508 1.00 0.00 37 ILE A C 17
ATOM 17257 O O . ILE A 1 37 ? 12.330 20.013 -44.462 1.00 0.00 37 ILE A O 17
ATOM 17273 N N . LEU A 1 38 ? 10.295 20.439 -43.609 1.00 0.00 38 LEU A N 17
ATOM 17274 C CA . LEU A 1 38 ? 9.620 20.215 -44.882 1.00 0.00 38 LEU A CA 17
ATOM 17275 C C . LEU A 1 38 ? 10.130 21.209 -45.920 1.00 0.00 38 LEU A C 17
ATOM 17276 O O . LEU A 1 38 ? 10.514 20.835 -47.029 1.00 0.00 38 LEU A O 17
ATOM 17292 N N . SER A 1 39 ? 10.124 22.482 -45.540 1.00 0.00 39 SER A N 17
ATOM 17293 C CA . SER A 1 39 ? 10.581 23.548 -46.424 1.00 0.00 39 SER A CA 17
ATOM 17294 C C . SER A 1 39 ? 11.935 23.198 -47.033 1.00 0.00 39 SER A C 17
ATOM 17295 O O . SER A 1 39 ? 12.259 23.629 -48.140 1.00 0.00 39 SER A O 17
ATOM 17303 N N . SER A 1 40 ? 12.722 22.417 -46.300 1.00 0.00 40 SER A N 17
ATOM 17304 C CA . SER A 1 40 ? 14.042 22.015 -46.773 1.00 0.00 40 SER A CA 17
ATOM 17305 C C . SER A 1 40 ? 13.963 20.700 -47.543 1.00 0.00 40 SER A C 17
ATOM 17306 O O . SER A 1 40 ? 14.867 19.870 -47.463 1.00 0.00 40 SER A O 17
ATOM 17314 N N . THR A 1 41 ? 12.876 20.516 -48.285 1.00 0.00 41 THR A N 17
ATOM 17315 C CA . THR A 1 41 ? 12.689 19.296 -49.063 1.00 0.00 41 THR A CA 17
ATOM 17316 C C . THR A 1 41 ? 13.861 19.073 -50.017 1.00 0.00 41 THR A C 17
ATOM 17317 O O . THR A 1 41 ? 14.103 17.951 -50.462 1.00 0.00 41 THR A O 17
ATOM 17328 N N . ASN A 1 42 ? 14.584 20.145 -50.332 1.00 0.00 42 ASN A N 17
ATOM 17329 C CA . ASN A 1 42 ? 15.725 20.044 -51.237 1.00 0.00 42 ASN A CA 17
ATOM 17330 C C . ASN A 1 42 ? 16.984 19.589 -50.496 1.00 0.00 42 ASN A C 17
ATOM 17331 O O . ASN A 1 42 ? 18.081 19.617 -51.054 1.00 0.00 42 ASN A O 17
ATOM 17342 N N . VAL A 1 43 ? 16.825 19.168 -49.243 1.00 0.00 43 VAL A N 17
ATOM 17343 C CA . VAL A 1 43 ? 17.961 18.710 -48.452 1.00 0.00 43 VAL A CA 17
ATOM 17344 C C . VAL A 1 43 ? 18.252 17.236 -48.729 1.00 0.00 43 VAL A C 17
ATOM 17345 O O . VAL A 1 43 ? 19.361 16.758 -48.492 1.00 0.00 43 VAL A O 17
ATOM 17358 N N . GLY A 1 44 ? 17.248 16.520 -49.231 1.00 0.00 44 GLY A N 17
ATOM 17359 C CA . GLY A 1 44 ? 17.410 15.102 -49.533 1.00 0.00 44 GLY A CA 17
ATOM 17360 C C . GLY A 1 44 ? 16.285 14.276 -48.912 1.00 0.00 44 GLY A C 17
ATOM 17361 O O . GLY A 1 44 ? 16.437 13.075 -48.688 1.00 0.00 44 GLY A O 17
ATOM 17365 N N . SER A 1 45 ? 15.157 14.926 -48.638 1.00 0.00 45 SER A N 17
ATOM 17366 C CA . SER A 1 45 ? 14.015 14.241 -48.046 1.00 0.00 45 SER A CA 17
ATOM 17367 C C . SER A 1 45 ? 12.772 14.434 -48.910 1.00 0.00 45 SER A C 17
ATOM 17368 O O . SER A 1 45 ? 11.656 14.523 -48.399 1.00 0.00 45 SER A O 17
ATOM 17376 N N . ASN A 1 46 ? 12.977 14.501 -50.221 1.00 0.00 46 ASN A N 17
ATOM 17377 C CA . ASN A 1 46 ? 11.870 14.688 -51.152 1.00 0.00 46 ASN A CA 17
ATOM 17378 C C . ASN A 1 46 ? 11.336 13.342 -51.635 1.00 0.00 46 ASN A C 17
ATOM 17379 O O . ASN A 1 46 ? 10.786 13.240 -52.732 1.00 0.00 46 ASN A O 17
ATOM 17390 N N . THR A 1 47 ? 11.505 12.312 -50.812 1.00 0.00 47 THR A N 17
ATOM 17391 C CA . THR A 1 47 ? 11.037 10.977 -51.168 1.00 0.00 47 THR A CA 17
ATOM 17392 C C . THR A 1 47 ? 9.614 10.748 -50.664 1.00 0.00 47 THR A C 17
ATOM 17393 O O . THR A 1 47 ? 9.215 9.614 -50.398 1.00 0.00 47 THR A O 17
ATOM 17404 N N . TYR A 1 48 ? 8.851 11.830 -50.536 1.00 0.00 48 TYR A N 17
ATOM 17405 C CA . TYR A 1 48 ? 7.475 11.730 -50.064 1.00 0.00 48 TYR A CA 17
ATOM 17406 C C . TYR A 1 48 ? 6.519 12.399 -51.048 1.00 0.00 48 TYR A C 17
ATOM 17407 O O . TYR A 1 48 ? 5.436 12.844 -50.670 1.00 0.00 48 TYR A O 17
ATOM 17425 N N . GLY A 1 49 ? 6.928 12.465 -52.311 1.00 0.00 49 GLY A N 17
ATOM 17426 C CA . GLY A 1 49 ? 6.099 13.083 -53.340 1.00 0.00 49 GLY A CA 17
ATOM 17427 C C . GLY A 1 49 ? 4.672 12.548 -53.288 1.00 0.00 49 GLY A C 17
ATOM 17428 O O . GLY A 1 49 ? 4.447 11.340 -53.373 1.00 0.00 49 GLY A O 17
ATOM 17432 N N . LYS A 1 50 ? 3.712 13.456 -53.148 1.00 0.00 50 LYS A N 17
ATOM 17433 C CA . LYS A 1 50 ? 2.307 13.070 -53.085 1.00 0.00 50 LYS A CA 17
ATOM 17434 C C . LYS A 1 50 ? 1.851 12.475 -54.414 1.00 0.00 50 LYS A C 17
ATOM 17435 O O . LYS A 1 50 ? 1.051 11.539 -54.444 1.00 0.00 50 LYS A O 17
ATOM 17454 N N . ARG A 1 51 ? 2.363 13.025 -55.509 1.00 0.00 51 ARG A N 17
ATOM 17455 C CA . ARG A 1 51 ? 2.000 12.543 -56.838 1.00 0.00 51 ARG A CA 17
ATOM 17456 C C . ARG A 1 51 ? 2.441 11.094 -57.035 1.00 0.00 51 ARG A C 17
ATOM 17457 O O . ARG A 1 51 ? 1.939 10.401 -57.919 1.00 0.00 51 ARG A O 17
ATOM 17478 N N . ASN A 1 52 ? 3.381 10.640 -56.211 1.00 0.00 52 ASN A N 17
ATOM 17479 C CA . ASN A 1 52 ? 3.872 9.271 -56.316 1.00 0.00 52 ASN A CA 17
ATOM 17480 C C . ASN A 1 52 ? 2.842 8.287 -55.772 1.00 0.00 52 ASN A C 17
ATOM 17481 O O . ASN A 1 52 ? 2.769 7.141 -56.216 1.00 0.00 52 ASN A O 17
ATOM 17492 N N . ALA A 1 53 ? 2.051 8.739 -54.805 1.00 0.00 53 ALA A N 17
ATOM 17493 C CA . ALA A 1 53 ? 1.031 7.889 -54.202 1.00 0.00 53 ALA A CA 17
ATOM 17494 C C . ALA A 1 53 ? 0.044 7.388 -55.253 1.00 0.00 53 ALA A C 17
ATOM 17495 O O . ALA A 1 53 ? -0.361 6.226 -55.230 1.00 0.00 53 ALA A O 17
ATOM 17502 N N . VAL A 1 54 ? -0.347 8.269 -56.168 1.00 0.00 54 VAL A N 17
ATOM 17503 C CA . VAL A 1 54 ? -1.295 7.892 -57.212 1.00 0.00 54 VAL A CA 17
ATOM 17504 C C . VAL A 1 54 ? -0.638 6.967 -58.235 1.00 0.00 54 VAL A C 17
ATOM 17505 O O . VAL A 1 54 ? -1.307 6.128 -58.838 1.00 0.00 54 VAL A O 17
ATOM 17518 N N . GLU A 1 55 ? 0.668 7.120 -58.430 1.00 0.00 55 GLU A N 17
ATOM 17519 C CA . GLU A 1 55 ? 1.382 6.282 -59.388 1.00 0.00 55 GLU A CA 17
ATOM 17520 C C . GLU A 1 55 ? 1.282 4.811 -58.994 1.00 0.00 55 GLU A C 17
ATOM 17521 O O . GLU A 1 55 ? 0.898 3.968 -59.805 1.00 0.00 55 GLU A O 17
ATOM 17533 N N . VAL A 1 56 ? 1.629 4.509 -57.747 1.00 0.00 56 VAL A N 17
ATOM 17534 C CA . VAL A 1 56 ? 1.570 3.133 -57.265 1.00 0.00 56 VAL A CA 17
ATOM 17535 C C . VAL A 1 56 ? 0.121 2.677 -57.122 1.00 0.00 56 VAL A C 17
ATOM 17536 O O . VAL A 1 56 ? -0.212 1.536 -57.444 1.00 0.00 56 VAL A O 17
ATOM 17549 N N . LEU A 1 57 ? -0.738 3.569 -56.640 1.00 0.00 57 LEU A N 17
ATOM 17550 C CA . LEU A 1 57 ? -2.149 3.241 -56.464 1.00 0.00 57 LEU A CA 17
ATOM 17551 C C . LEU A 1 57 ? -2.749 2.704 -57.760 1.00 0.00 57 LEU A C 17
ATOM 17552 O O . LEU A 1 57 ? -3.453 1.695 -57.753 1.00 0.00 57 LEU A O 17
ATOM 17568 N N . LYS A 1 58 ? -2.472 3.380 -58.871 1.00 0.00 58 LYS A N 17
ATOM 17569 C CA . LYS A 1 58 ? -3.003 2.945 -60.158 1.00 0.00 58 LYS A CA 17
ATOM 17570 C C . LYS A 1 58 ? -2.388 1.609 -60.562 1.00 0.00 58 LYS A C 17
ATOM 17571 O O . LYS A 1 58 ? -3.072 0.736 -61.097 1.00 0.00 58 LYS A O 17
ATOM 17590 N N . ARG A 1 59 ? -1.095 1.456 -60.296 1.00 0.00 59 ARG A N 17
ATOM 17591 C CA . ARG A 1 59 ? -0.396 0.220 -60.629 1.00 0.00 59 ARG A CA 17
ATOM 17592 C C . ARG A 1 59 ? -0.931 -0.939 -59.792 1.00 0.00 59 ARG A C 17
ATOM 17593 O O . ARG A 1 59 ? -0.836 -2.100 -60.189 1.00 0.00 59 ARG A O 17
ATOM 17614 N N . GLU A 1 60 ? -1.492 -0.613 -58.631 1.00 0.00 60 GLU A N 17
ATOM 17615 C CA . GLU A 1 60 ? -2.039 -1.631 -57.741 1.00 0.00 60 GLU A CA 17
ATOM 17616 C C . GLU A 1 60 ? -3.569 -1.614 -57.783 1.00 0.00 60 GLU A C 17
ATOM 17617 O O . GLU A 1 60 ? -4.205 -0.966 -56.952 1.00 0.00 60 GLU A O 17
ATOM 17629 N N . PRO A 1 61 ? -4.175 -2.302 -58.724 1.00 0.00 61 PRO A N 17
ATOM 17630 C CA . PRO A 1 61 ? -5.664 -2.344 -58.848 1.00 0.00 61 PRO A CA 17
ATOM 17631 C C . PRO A 1 61 ? -6.338 -2.994 -57.639 1.00 0.00 61 PRO A C 17
ATOM 17632 O O . PRO A 1 61 ? -7.562 -2.964 -57.515 1.00 0.00 61 PRO A O 17
ATOM 17643 N N . LEU A 1 62 ? -5.541 -3.573 -56.746 1.00 0.00 62 LEU A N 17
ATOM 17644 C CA . LEU A 1 62 ? -6.090 -4.211 -55.556 1.00 0.00 62 LEU A CA 17
ATOM 17645 C C . LEU A 1 62 ? -6.876 -3.198 -54.729 1.00 0.00 62 LEU A C 17
ATOM 17646 O O . LEU A 1 62 ? -7.960 -3.500 -54.230 1.00 0.00 62 LEU A O 17
ATOM 17662 N N . ASN A 1 63 ? -6.328 -1.994 -54.591 1.00 0.00 63 ASN A N 17
ATOM 17663 C CA . ASN A 1 63 ? -6.996 -0.947 -53.824 1.00 0.00 63 ASN A CA 17
ATOM 17664 C C . ASN A 1 63 ? -8.116 -0.298 -54.641 1.00 0.00 63 ASN A C 17
ATOM 17665 O O . ASN A 1 63 ? -8.915 0.470 -54.105 1.00 0.00 63 ASN A O 17
ATOM 17676 N N . TYR A 1 64 ? -8.172 -0.606 -55.936 1.00 0.00 64 TYR A N 17
ATOM 17677 C CA . TYR A 1 64 ? -9.202 -0.040 -56.801 1.00 0.00 64 TYR A CA 17
ATOM 17678 C C . TYR A 1 64 ? -10.549 -0.701 -56.532 1.00 0.00 64 TYR A C 17
ATOM 17679 O O . TYR A 1 64 ? -11.587 -0.039 -56.531 1.00 0.00 64 TYR A O 17
ATOM 17697 N N . LEU A 1 65 ? -10.526 -2.010 -56.303 1.00 0.00 65 LEU A N 17
ATOM 17698 C CA . LEU A 1 65 ? -11.753 -2.749 -56.033 1.00 0.00 65 LEU A CA 17
ATOM 17699 C C . LEU A 1 65 ? -12.279 -2.412 -54.637 1.00 0.00 65 LEU A C 17
ATOM 17700 O O . LEU A 1 65 ? -11.525 -1.947 -53.783 1.00 0.00 65 LEU A O 17
ATOM 17716 N N . PRO A 1 66 ? -13.547 -2.633 -54.389 1.00 0.00 66 PRO A N 17
ATOM 17717 C CA . PRO A 1 66 ? -14.164 -2.339 -53.061 1.00 0.00 66 PRO A CA 17
ATOM 17718 C C . PRO A 1 66 ? -13.390 -2.985 -51.914 1.00 0.00 66 PRO A C 17
ATOM 17719 O O . PRO A 1 66 ? -12.963 -4.135 -52.012 1.00 0.00 66 PRO A O 17
ATOM 17730 N N . LEU A 1 67 ? -13.215 -2.236 -50.830 1.00 0.00 67 LEU A N 17
ATOM 17731 C CA . LEU A 1 67 ? -12.491 -2.746 -49.671 1.00 0.00 67 LEU A CA 17
ATOM 17732 C C . LEU A 1 67 ? -12.879 -1.972 -48.414 1.00 0.00 67 LEU A C 17
ATOM 17733 O O . LEU A 1 67 ? -13.853 -1.240 -48.470 1.00 0.00 67 LEU A O 17
ATOM 17749 N N . THR A 1 1 ? -3.146 -4.506 -0.439 1.00 0.00 1 THR A N 18
ATOM 17750 C CA . THR A 1 1 ? -1.792 -4.382 0.170 1.00 0.00 1 THR A CA 18
ATOM 17751 C C . THR A 1 1 ? -1.780 -3.186 1.122 1.00 0.00 1 THR A C 18
ATOM 17752 O O . THR A 1 1 ? -2.639 -2.308 1.036 1.00 0.00 1 THR A O 18
ATOM 17765 N N . PRO A 1 2 ? -0.833 -3.138 2.024 1.00 0.00 2 PRO A N 18
ATOM 17766 C CA . PRO A 1 2 ? -0.719 -2.024 3.009 1.00 0.00 2 PRO A CA 18
ATOM 17767 C C . PRO A 1 2 ? -0.193 -0.741 2.370 1.00 0.00 2 PRO A C 18
ATOM 17768 O O . PRO A 1 2 ? 0.525 -0.783 1.371 1.00 0.00 2 PRO A O 18
ATOM 17779 N N . ILE A 1 3 ? -0.554 0.396 2.955 1.00 0.00 3 ILE A N 18
ATOM 17780 C CA . ILE A 1 3 ? -0.113 1.685 2.435 1.00 0.00 3 ILE A CA 18
ATOM 17781 C C . ILE A 1 3 ? 1.403 1.816 2.544 1.00 0.00 3 ILE A C 18
ATOM 17782 O O . ILE A 1 3 ? 2.003 1.385 3.529 1.00 0.00 3 ILE A O 18
ATOM 17798 N N . GLU A 1 4 ? 2.016 2.412 1.527 1.00 0.00 4 GLU A N 18
ATOM 17799 C CA . GLU A 1 4 ? 3.463 2.594 1.522 1.00 0.00 4 GLU A CA 18
ATOM 17800 C C . GLU A 1 4 ? 3.903 3.434 2.716 1.00 0.00 4 GLU A C 18
ATOM 17801 O O . GLU A 1 4 ? 3.202 4.358 3.129 1.00 0.00 4 GLU A O 18
ATOM 17813 N N . SER A 1 5 ? 5.066 3.106 3.268 1.00 0.00 5 SER A N 18
ATOM 17814 C CA . SER A 1 5 ? 5.590 3.837 4.416 1.00 0.00 5 SER A CA 18
ATOM 17815 C C . SER A 1 5 ? 6.068 5.223 3.998 1.00 0.00 5 SER A C 18
ATOM 17816 O O . SER A 1 5 ? 6.273 5.489 2.814 1.00 0.00 5 SER A O 18
ATOM 17824 N N . HIS A 1 6 ? 6.245 6.103 4.978 1.00 0.00 6 HIS A N 18
ATOM 17825 C CA . HIS A 1 6 ? 6.702 7.461 4.699 1.00 0.00 6 HIS A CA 18
ATOM 17826 C C . HIS A 1 6 ? 8.184 7.610 5.030 1.00 0.00 6 HIS A C 18
ATOM 17827 O O . HIS A 1 6 ? 8.664 8.715 5.285 1.00 0.00 6 HIS A O 18
ATOM 17842 N N . GLN A 1 7 ? 8.905 6.492 5.024 1.00 0.00 7 GLN A N 18
ATOM 17843 C CA . GLN A 1 7 ? 10.332 6.514 5.326 1.00 0.00 7 GLN A CA 18
ATOM 17844 C C . GLN A 1 7 ? 11.144 6.757 4.057 1.00 0.00 7 GLN A C 18
ATOM 17845 O O . GLN A 1 7 ? 10.911 6.121 3.029 1.00 0.00 7 GLN A O 18
ATOM 17859 N N . VAL A 1 8 ? 12.097 7.680 4.138 1.00 0.00 8 VAL A N 18
ATOM 17860 C CA . VAL A 1 8 ? 12.937 7.998 2.989 1.00 0.00 8 VAL A CA 18
ATOM 17861 C C . VAL A 1 8 ? 14.411 7.974 3.381 1.00 0.00 8 VAL A C 18
ATOM 17862 O O . VAL A 1 8 ? 14.777 8.383 4.483 1.00 0.00 8 VAL A O 18
ATOM 17875 N N . GLU A 1 9 ? 15.252 7.493 2.472 1.00 0.00 9 GLU A N 18
ATOM 17876 C CA . GLU A 1 9 ? 16.685 7.421 2.734 1.00 0.00 9 GLU A CA 18
ATOM 17877 C C . GLU A 1 9 ? 17.478 7.737 1.468 1.00 0.00 9 GLU A C 18
ATOM 17878 O O . GLU A 1 9 ? 18.130 6.864 0.896 1.00 0.00 9 GLU A O 18
ATOM 17890 N N . LYS A 1 10 ? 17.417 8.993 1.038 1.00 0.00 10 LYS A N 18
ATOM 17891 C CA . LYS A 1 10 ? 18.132 9.415 -0.161 1.00 0.00 10 LYS A CA 18
ATOM 17892 C C . LYS A 1 10 ? 19.615 9.074 -0.047 1.00 0.00 10 LYS A C 18
ATOM 17893 O O . LYS A 1 10 ? 20.147 8.935 1.054 1.00 0.00 10 LYS A O 18
ATOM 17912 N N . ARG A 1 11 ? 20.276 8.942 -1.193 1.00 0.00 11 ARG A N 18
ATOM 17913 C CA . ARG A 1 11 ? 21.699 8.618 -1.209 1.00 0.00 11 ARG A CA 18
ATOM 17914 C C . ARG A 1 11 ? 22.395 9.313 -2.376 1.00 0.00 11 ARG A C 18
ATOM 17915 O O . ARG A 1 11 ? 21.743 9.832 -3.282 1.00 0.00 11 ARG A O 18
ATOM 17936 N N . LYS A 1 12 ? 23.725 9.324 -2.342 1.00 0.00 12 LYS A N 18
ATOM 17937 C CA . LYS A 1 12 ? 24.502 9.962 -3.399 1.00 0.00 12 LYS A CA 18
ATOM 17938 C C . LYS A 1 12 ? 24.238 9.291 -4.743 1.00 0.00 12 LYS A C 18
ATOM 17939 O O . LYS A 1 12 ? 23.915 8.105 -4.804 1.00 0.00 12 LYS A O 18
ATOM 17958 N N . CYS A 1 13 ? 24.375 10.061 -5.818 1.00 0.00 13 CYS A N 18
ATOM 17959 C CA . CYS A 1 13 ? 24.145 9.531 -7.158 1.00 0.00 13 CYS A CA 18
ATOM 17960 C C . CYS A 1 13 ? 25.305 8.639 -7.593 1.00 0.00 13 CYS A C 18
ATOM 17961 O O . CYS A 1 13 ? 26.071 8.991 -8.490 1.00 0.00 13 CYS A O 18
ATOM 17968 N N . ASN A 1 14 ? 25.431 7.483 -6.949 1.00 0.00 14 ASN A N 18
ATOM 17969 C CA . ASN A 1 14 ? 26.503 6.550 -7.277 1.00 0.00 14 ASN A CA 18
ATOM 17970 C C . ASN A 1 14 ? 25.941 5.273 -7.895 1.00 0.00 14 ASN A C 18
ATOM 17971 O O . ASN A 1 14 ? 26.575 4.220 -7.846 1.00 0.00 14 ASN A O 18
ATOM 17982 N N . THR A 1 15 ? 24.750 5.372 -8.480 1.00 0.00 15 THR A N 18
ATOM 17983 C CA . THR A 1 15 ? 24.122 4.215 -9.107 1.00 0.00 15 THR A CA 18
ATOM 17984 C C . THR A 1 15 ? 23.642 4.565 -10.512 1.00 0.00 15 THR A C 18
ATOM 17985 O O . THR A 1 15 ? 23.369 5.727 -10.813 1.00 0.00 15 THR A O 18
ATOM 17996 N N . ALA A 1 16 ? 23.551 3.554 -11.370 1.00 0.00 16 ALA A N 18
ATOM 17997 C CA . ALA A 1 16 ? 23.114 3.764 -12.746 1.00 0.00 16 ALA A CA 18
ATOM 17998 C C . ALA A 1 16 ? 21.706 4.353 -12.796 1.00 0.00 16 ALA A C 18
ATOM 17999 O O . ALA A 1 16 ? 21.305 4.929 -13.807 1.00 0.00 16 ALA A O 18
ATOM 18006 N N . THR A 1 17 ? 20.957 4.206 -11.707 1.00 0.00 17 THR A N 18
ATOM 18007 C CA . THR A 1 17 ? 19.596 4.729 -11.655 1.00 0.00 17 THR A CA 18
ATOM 18008 C C . THR A 1 17 ? 19.592 6.250 -11.783 1.00 0.00 17 THR A C 18
ATOM 18009 O O . THR A 1 17 ? 18.751 6.821 -12.477 1.00 0.00 17 THR A O 18
ATOM 18020 N N . CYS A 1 18 ? 20.533 6.901 -11.108 1.00 0.00 18 CYS A N 18
ATOM 18021 C CA . CYS A 1 18 ? 20.621 8.356 -11.155 1.00 0.00 18 CYS A CA 18
ATOM 18022 C C . CYS A 1 18 ? 20.852 8.834 -12.585 1.00 0.00 18 CYS A C 18
ATOM 18023 O O . CYS A 1 18 ? 20.210 9.777 -13.045 1.00 0.00 18 CYS A O 18
ATOM 18030 N N . ALA A 1 19 ? 21.774 8.179 -13.282 1.00 0.00 19 ALA A N 18
ATOM 18031 C CA . ALA A 1 19 ? 22.081 8.550 -14.659 1.00 0.00 19 ALA A CA 18
ATOM 18032 C C . ALA A 1 19 ? 20.858 8.365 -15.554 1.00 0.00 19 ALA A C 18
ATOM 18033 O O . ALA A 1 19 ? 20.593 9.185 -16.431 1.00 0.00 19 ALA A O 18
ATOM 18040 N N . THR A 1 20 ? 20.128 7.274 -15.332 1.00 0.00 20 THR A N 18
ATOM 18041 C CA . THR A 1 20 ? 18.940 6.973 -16.129 1.00 0.00 20 THR A CA 18
ATOM 18042 C C . THR A 1 20 ? 18.054 8.205 -16.298 1.00 0.00 20 THR A C 18
ATOM 18043 O O . THR A 1 20 ? 17.540 8.462 -17.386 1.00 0.00 20 THR A O 18
ATOM 18054 N N . GLN A 1 21 ? 17.869 8.960 -15.220 1.00 0.00 21 GLN A N 18
ATOM 18055 C CA . GLN A 1 21 ? 17.031 10.154 -15.280 1.00 0.00 21 GLN A CA 18
ATOM 18056 C C . GLN A 1 21 ? 17.811 11.341 -15.841 1.00 0.00 21 GLN A C 18
ATOM 18057 O O . GLN A 1 21 ? 17.227 12.261 -16.415 1.00 0.00 21 GLN A O 18
ATOM 18071 N N . ARG A 1 22 ? 19.130 11.321 -15.669 1.00 0.00 22 ARG A N 18
ATOM 18072 C CA . ARG A 1 22 ? 19.969 12.409 -16.162 1.00 0.00 22 ARG A CA 18
ATOM 18073 C C . ARG A 1 22 ? 19.966 12.444 -17.689 1.00 0.00 22 ARG A C 18
ATOM 18074 O O . ARG A 1 22 ? 19.755 13.495 -18.294 1.00 0.00 22 ARG A O 18
ATOM 18095 N N . LEU A 1 23 ? 20.206 11.291 -18.304 1.00 0.00 23 LEU A N 18
ATOM 18096 C CA . LEU A 1 23 ? 20.231 11.211 -19.760 1.00 0.00 23 LEU A CA 18
ATOM 18097 C C . LEU A 1 23 ? 18.853 11.523 -20.336 1.00 0.00 23 LEU A C 18
ATOM 18098 O O . LEU A 1 23 ? 18.741 12.085 -21.426 1.00 0.00 23 LEU A O 18
ATOM 18114 N N . ALA A 1 24 ? 17.807 11.157 -19.601 1.00 0.00 24 ALA A N 18
ATOM 18115 C CA . ALA A 1 24 ? 16.445 11.406 -20.058 1.00 0.00 24 ALA A CA 18
ATOM 18116 C C . ALA A 1 24 ? 16.223 12.897 -20.287 1.00 0.00 24 ALA A C 18
ATOM 18117 O O . ALA A 1 24 ? 15.642 13.299 -21.294 1.00 0.00 24 ALA A O 18
ATOM 18124 N N . ASN A 1 25 ? 16.690 13.713 -19.349 1.00 0.00 25 ASN A N 18
ATOM 18125 C CA . ASN A 1 25 ? 16.536 15.158 -19.465 1.00 0.00 25 ASN A CA 18
ATOM 18126 C C . ASN A 1 25 ? 17.313 15.684 -20.668 1.00 0.00 25 ASN A C 18
ATOM 18127 O O . ASN A 1 25 ? 16.839 16.556 -21.395 1.00 0.00 25 ASN A O 18
ATOM 18138 N N . PHE A 1 26 ? 18.513 15.147 -20.866 1.00 0.00 26 PHE A N 18
ATOM 18139 C CA . PHE A 1 26 ? 19.357 15.567 -21.979 1.00 0.00 26 PHE A CA 18
ATOM 18140 C C . PHE A 1 26 ? 18.684 15.269 -23.315 1.00 0.00 26 PHE A C 18
ATOM 18141 O O . PHE A 1 26 ? 18.853 16.009 -24.282 1.00 0.00 26 PHE A O 18
ATOM 18158 N N . LEU A 1 27 ? 17.926 14.178 -23.365 1.00 0.00 27 LEU A N 18
ATOM 18159 C CA . LEU A 1 27 ? 17.238 13.793 -24.592 1.00 0.00 27 LEU A CA 18
ATOM 18160 C C . LEU A 1 27 ? 16.296 14.910 -25.039 1.00 0.00 27 LEU A C 18
ATOM 18161 O O . LEU A 1 27 ? 16.459 15.479 -26.119 1.00 0.00 27 LEU A O 18
ATOM 18177 N N . VAL A 1 28 ? 15.311 15.219 -24.201 1.00 0.00 28 VAL A N 18
ATOM 18178 C CA . VAL A 1 28 ? 14.345 16.265 -24.521 1.00 0.00 28 VAL A CA 18
ATOM 18179 C C . VAL A 1 28 ? 15.017 17.635 -24.610 1.00 0.00 28 VAL A C 18
ATOM 18180 O O . VAL A 1 28 ? 14.460 18.573 -25.181 1.00 0.00 28 VAL A O 18
ATOM 18193 N N . HIS A 1 29 ? 16.213 17.748 -24.037 1.00 0.00 29 HIS A N 18
ATOM 18194 C CA . HIS A 1 29 ? 16.944 19.010 -24.054 1.00 0.00 29 HIS A CA 18
ATOM 18195 C C . HIS A 1 29 ? 17.773 19.145 -25.327 1.00 0.00 29 HIS A C 18
ATOM 18196 O O . HIS A 1 29 ? 18.040 20.254 -25.790 1.00 0.00 29 HIS A O 18
ATOM 18211 N N . SER A 1 30 ? 18.185 18.012 -25.883 1.00 0.00 30 SER A N 18
ATOM 18212 C CA . SER A 1 30 ? 18.994 18.003 -27.096 1.00 0.00 30 SER A CA 18
ATOM 18213 C C . SER A 1 30 ? 18.129 17.796 -28.336 1.00 0.00 30 SER A C 18
ATOM 18214 O O . SER A 1 30 ? 18.634 17.409 -29.388 1.00 0.00 30 SER A O 18
ATOM 18222 N N . SER A 1 31 ? 16.830 18.048 -28.215 1.00 0.00 31 SER A N 18
ATOM 18223 C CA . SER A 1 31 ? 15.931 17.872 -29.351 1.00 0.00 31 SER A CA 18
ATOM 18224 C C . SER A 1 31 ? 16.418 18.693 -30.544 1.00 0.00 31 SER A C 18
ATOM 18225 O O . SER A 1 31 ? 16.651 18.158 -31.627 1.00 0.00 31 SER A O 18
ATOM 18233 N N . ASN A 1 32 ? 16.565 19.996 -30.330 1.00 0.00 32 ASN A N 18
ATOM 18234 C CA . ASN A 1 32 ? 17.023 20.891 -31.389 1.00 0.00 32 ASN A CA 18
ATOM 18235 C C . ASN A 1 32 ? 18.271 20.327 -32.059 1.00 0.00 32 ASN A C 18
ATOM 18236 O O . ASN A 1 32 ? 18.343 20.230 -33.284 1.00 0.00 32 ASN A O 18
ATOM 18247 N N . ASN A 1 33 ? 19.249 19.953 -31.244 1.00 0.00 33 ASN A N 18
ATOM 18248 C CA . ASN A 1 33 ? 20.493 19.393 -31.760 1.00 0.00 33 ASN A CA 18
ATOM 18249 C C . ASN A 1 33 ? 20.219 18.144 -32.592 1.00 0.00 33 ASN A C 18
ATOM 18250 O O . ASN A 1 33 ? 20.800 17.965 -33.662 1.00 0.00 33 ASN A O 18
ATOM 18261 N N . PHE A 1 34 ? 19.340 17.280 -32.098 1.00 0.00 34 PHE A N 18
ATOM 18262 C CA . PHE A 1 34 ? 19.011 16.050 -32.811 1.00 0.00 34 PHE A CA 18
ATOM 18263 C C . PHE A 1 34 ? 18.577 16.349 -34.242 1.00 0.00 34 PHE A C 18
ATOM 18264 O O . PHE A 1 34 ? 19.074 15.741 -35.190 1.00 0.00 34 PHE A O 18
ATOM 18281 N N . GLY A 1 35 ? 17.643 17.283 -34.393 1.00 0.00 35 GLY A N 18
ATOM 18282 C CA . GLY A 1 35 ? 17.149 17.641 -35.717 1.00 0.00 35 GLY A CA 18
ATOM 18283 C C . GLY A 1 35 ? 18.254 18.268 -36.561 1.00 0.00 35 GLY A C 18
ATOM 18284 O O . GLY A 1 35 ? 18.359 18.009 -37.759 1.00 0.00 35 GLY A O 18
ATOM 18288 N N . ALA A 1 36 ? 19.073 19.097 -35.922 1.00 0.00 36 ALA A N 18
ATOM 18289 C CA . ALA A 1 36 ? 20.170 19.764 -36.615 1.00 0.00 36 ALA A CA 18
ATOM 18290 C C . ALA A 1 36 ? 21.148 18.743 -37.191 1.00 0.00 36 ALA A C 18
ATOM 18291 O O . ALA A 1 36 ? 21.605 18.880 -38.326 1.00 0.00 36 ALA A O 18
ATOM 18298 N N . ILE A 1 37 ? 21.465 17.722 -36.403 1.00 0.00 37 ILE A N 18
ATOM 18299 C CA . ILE A 1 37 ? 22.391 16.686 -36.848 1.00 0.00 37 ILE A CA 18
ATOM 18300 C C . ILE A 1 37 ? 21.767 15.836 -37.951 1.00 0.00 37 ILE A C 18
ATOM 18301 O O . ILE A 1 37 ? 22.416 15.539 -38.954 1.00 0.00 37 ILE A O 18
ATOM 18317 N N . LEU A 1 38 ? 20.511 15.447 -37.766 1.00 0.00 38 LEU A N 18
ATOM 18318 C CA . LEU A 1 38 ? 19.827 14.631 -38.763 1.00 0.00 38 LEU A CA 18
ATOM 18319 C C . LEU A 1 38 ? 19.745 15.380 -40.090 1.00 0.00 38 LEU A C 18
ATOM 18320 O O . LEU A 1 38 ? 19.988 14.812 -41.154 1.00 0.00 38 LEU A O 18
ATOM 18336 N N . SER A 1 39 ? 19.396 16.659 -40.013 1.00 0.00 39 SER A N 18
ATOM 18337 C CA . SER A 1 39 ? 19.276 17.486 -41.207 1.00 0.00 39 SER A CA 18
ATOM 18338 C C . SER A 1 39 ? 20.555 17.422 -42.035 1.00 0.00 39 SER A C 18
ATOM 18339 O O . SER A 1 39 ? 20.513 17.463 -43.265 1.00 0.00 39 SER A O 18
ATOM 18347 N N . SER A 1 40 ? 21.692 17.320 -41.354 1.00 0.00 40 SER A N 18
ATOM 18348 C CA . SER A 1 40 ? 22.979 17.250 -42.037 1.00 0.00 40 SER A CA 18
ATOM 18349 C C . SER A 1 40 ? 23.366 15.799 -42.310 1.00 0.00 40 SER A C 18
ATOM 18350 O O . SER A 1 40 ? 24.542 15.439 -42.250 1.00 0.00 40 SER A O 18
ATOM 18358 N N . THR A 1 41 ? 22.370 14.971 -42.611 1.00 0.00 41 THR A N 18
ATOM 18359 C CA . THR A 1 41 ? 22.618 13.561 -42.892 1.00 0.00 41 THR A CA 18
ATOM 18360 C C . THR A 1 41 ? 23.604 13.398 -44.048 1.00 0.00 41 THR A C 18
ATOM 18361 O O . THR A 1 41 ? 24.183 12.328 -44.231 1.00 0.00 41 THR A O 18
ATOM 18372 N N . ASN A 1 42 ? 23.792 14.462 -44.828 1.00 0.00 42 ASN A N 18
ATOM 18373 C CA . ASN A 1 42 ? 24.711 14.412 -45.960 1.00 0.00 42 ASN A CA 18
ATOM 18374 C C . ASN A 1 42 ? 26.094 13.940 -45.515 1.00 0.00 42 ASN A C 18
ATOM 18375 O O . ASN A 1 42 ? 26.879 13.446 -46.323 1.00 0.00 42 ASN A O 18
ATOM 18386 N N . VAL A 1 43 ? 26.386 14.094 -44.225 1.00 0.00 43 VAL A N 18
ATOM 18387 C CA . VAL A 1 43 ? 27.677 13.677 -43.688 1.00 0.00 43 VAL A CA 18
ATOM 18388 C C . VAL A 1 43 ? 27.973 12.226 -44.061 1.00 0.00 43 VAL A C 18
ATOM 18389 O O . VAL A 1 43 ? 29.132 11.813 -44.107 1.00 0.00 43 VAL A O 18
ATOM 18402 N N . GLY A 1 44 ? 26.920 11.458 -44.325 1.00 0.00 44 GLY A N 18
ATOM 18403 C CA . GLY A 1 44 ? 27.082 10.055 -44.692 1.00 0.00 44 GLY A CA 18
ATOM 18404 C C . GLY A 1 44 ? 26.166 9.161 -43.861 1.00 0.00 44 GLY A C 18
ATOM 18405 O O . GLY A 1 44 ? 26.463 7.987 -43.642 1.00 0.00 44 GLY A O 18
ATOM 18409 N N . SER A 1 45 ? 25.053 9.724 -43.402 1.00 0.00 45 SER A N 18
ATOM 18410 C CA . SER A 1 45 ? 24.101 8.968 -42.597 1.00 0.00 45 SER A CA 18
ATOM 18411 C C . SER A 1 45 ? 22.720 8.984 -43.247 1.00 0.00 45 SER A C 18
ATOM 18412 O O . SER A 1 45 ? 21.701 8.895 -42.562 1.00 0.00 45 SER A O 18
ATOM 18420 N N . ASN A 1 46 ? 22.696 9.099 -44.571 1.00 0.00 46 ASN A N 18
ATOM 18421 C CA . ASN A 1 46 ? 21.435 9.127 -45.304 1.00 0.00 46 ASN A CA 18
ATOM 18422 C C . ASN A 1 46 ? 21.046 7.725 -45.768 1.00 0.00 46 ASN A C 18
ATOM 18423 O O . ASN A 1 46 ? 20.266 7.569 -46.708 1.00 0.00 46 ASN A O 18
ATOM 18434 N N . THR A 1 47 ? 21.592 6.709 -45.106 1.00 0.00 47 THR A N 18
ATOM 18435 C CA . THR A 1 47 ? 21.290 5.328 -45.465 1.00 0.00 47 THR A CA 18
ATOM 18436 C C . THR A 1 47 ? 20.126 4.800 -44.632 1.00 0.00 47 THR A C 18
ATOM 18437 O O . THR A 1 47 ? 20.031 3.602 -44.370 1.00 0.00 47 THR A O 18
ATOM 18448 N N . TYR A 1 48 ? 19.245 5.705 -44.219 1.00 0.00 48 TYR A N 18
ATOM 18449 C CA . TYR A 1 48 ? 18.091 5.322 -43.414 1.00 0.00 48 TYR A CA 18
ATOM 18450 C C . TYR A 1 48 ? 16.793 5.741 -44.101 1.00 0.00 48 TYR A C 18
ATOM 18451 O O . TYR A 1 48 ? 15.768 5.932 -43.448 1.00 0.00 48 TYR A O 18
ATOM 18469 N N . GLY A 1 49 ? 16.845 5.881 -45.423 1.00 0.00 49 GLY A N 18
ATOM 18470 C CA . GLY A 1 49 ? 15.668 6.279 -46.185 1.00 0.00 49 GLY A CA 18
ATOM 18471 C C . GLY A 1 49 ? 14.458 5.433 -45.803 1.00 0.00 49 GLY A C 18
ATOM 18472 O O . GLY A 1 49 ? 14.465 4.212 -45.963 1.00 0.00 49 GLY A O 18
ATOM 18476 N N . LYS A 1 50 ? 13.421 6.092 -45.297 1.00 0.00 50 LYS A N 18
ATOM 18477 C CA . LYS A 1 50 ? 12.205 5.394 -44.893 1.00 0.00 50 LYS A CA 18
ATOM 18478 C C . LYS A 1 50 ? 11.445 4.886 -46.114 1.00 0.00 50 LYS A C 18
ATOM 18479 O O . LYS A 1 50 ? 10.691 3.917 -46.028 1.00 0.00 50 LYS A O 18
ATOM 18498 N N . ARG A 1 51 ? 11.648 5.546 -47.250 1.00 0.00 51 ARG A N 18
ATOM 18499 C CA . ARG A 1 51 ? 10.976 5.152 -48.483 1.00 0.00 51 ARG A CA 18
ATOM 18500 C C . ARG A 1 51 ? 11.469 3.788 -48.964 1.00 0.00 51 ARG A C 18
ATOM 18501 O O . ARG A 1 51 ? 10.809 3.132 -49.770 1.00 0.00 51 ARG A O 18
ATOM 18522 N N . ASN A 1 52 ? 12.630 3.366 -48.471 1.00 0.00 52 ASN A N 18
ATOM 18523 C CA . ASN A 1 52 ? 13.191 2.079 -48.866 1.00 0.00 52 ASN A CA 18
ATOM 18524 C C . ASN A 1 52 ? 12.463 0.935 -48.165 1.00 0.00 52 ASN A C 18
ATOM 18525 O O . ASN A 1 52 ? 12.435 -0.192 -48.660 1.00 0.00 52 ASN A O 18
ATOM 18536 N N . ALA A 1 53 ? 11.880 1.232 -47.008 1.00 0.00 53 ALA A N 18
ATOM 18537 C CA . ALA A 1 53 ? 11.160 0.221 -46.242 1.00 0.00 53 ALA A CA 18
ATOM 18538 C C . ALA A 1 53 ? 9.997 -0.349 -47.048 1.00 0.00 53 ALA A C 18
ATOM 18539 O O . ALA A 1 53 ? 9.733 -1.551 -47.007 1.00 0.00 53 ALA A O 18
ATOM 18546 N N . VAL A 1 54 ? 9.302 0.517 -47.778 1.00 0.00 54 VAL A N 18
ATOM 18547 C CA . VAL A 1 54 ? 8.168 0.077 -48.583 1.00 0.00 54 VAL A CA 18
ATOM 18548 C C . VAL A 1 54 ? 8.648 -0.586 -49.872 1.00 0.00 54 VAL A C 18
ATOM 18549 O O . VAL A 1 54 ? 7.984 -1.474 -50.406 1.00 0.00 54 VAL A O 18
ATOM 18562 N N . GLU A 1 55 ? 9.802 -0.150 -50.369 1.00 0.00 55 GLU A N 18
ATOM 18563 C CA . GLU A 1 55 ? 10.353 -0.713 -51.597 1.00 0.00 55 GLU A CA 18
ATOM 18564 C C . GLU A 1 55 ? 10.666 -2.195 -51.418 1.00 0.00 55 GLU A C 18
ATOM 18565 O O . GLU A 1 55 ? 10.271 -3.024 -52.238 1.00 0.00 55 GLU A O 18
ATOM 18577 N N . VAL A 1 56 ? 11.378 -2.524 -50.344 1.00 0.00 56 VAL A N 18
ATOM 18578 C CA . VAL A 1 56 ? 11.734 -3.914 -50.080 1.00 0.00 56 VAL A CA 18
ATOM 18579 C C . VAL A 1 56 ? 10.487 -4.737 -49.763 1.00 0.00 56 VAL A C 18
ATOM 18580 O O . VAL A 1 56 ? 10.353 -5.874 -50.214 1.00 0.00 56 VAL A O 18
ATOM 18593 N N . LEU A 1 57 ? 9.577 -4.156 -48.986 1.00 0.00 57 LEU A N 18
ATOM 18594 C CA . LEU A 1 57 ? 8.346 -4.846 -48.615 1.00 0.00 57 LEU A CA 18
ATOM 18595 C C . LEU A 1 57 ? 7.618 -5.366 -49.851 1.00 0.00 57 LEU A C 18
ATOM 18596 O O . LEU A 1 57 ? 7.260 -6.542 -49.920 1.00 0.00 57 LEU A O 18
ATOM 18612 N N . LYS A 1 58 ? 7.394 -4.485 -50.820 1.00 0.00 58 LYS A N 18
ATOM 18613 C CA . LYS A 1 58 ? 6.697 -4.875 -52.041 1.00 0.00 58 LYS A CA 18
ATOM 18614 C C . LYS A 1 58 ? 7.498 -5.922 -52.813 1.00 0.00 58 LYS A C 18
ATOM 18615 O O . LYS A 1 58 ? 6.945 -6.664 -53.624 1.00 0.00 58 LYS A O 18
ATOM 18634 N N . ARG A 1 59 ? 8.803 -5.970 -52.560 1.00 0.00 59 ARG A N 18
ATOM 18635 C CA . ARG A 1 59 ? 9.671 -6.925 -53.240 1.00 0.00 59 ARG A CA 18
ATOM 18636 C C . ARG A 1 59 ? 9.342 -8.354 -52.815 1.00 0.00 59 ARG A C 18
ATOM 18637 O O . ARG A 1 59 ? 9.435 -9.286 -53.615 1.00 0.00 59 ARG A O 18
ATOM 18658 N N . GLU A 1 60 ? 8.962 -8.521 -51.552 1.00 0.00 60 GLU A N 18
ATOM 18659 C CA . GLU A 1 60 ? 8.626 -9.843 -51.033 1.00 0.00 60 GLU A CA 18
ATOM 18660 C C . GLU A 1 60 ? 7.217 -9.849 -50.445 1.00 0.00 60 GLU A C 18
ATOM 18661 O O . GLU A 1 60 ? 7.042 -9.854 -49.227 1.00 0.00 60 GLU A O 18
ATOM 18673 N N . PRO A 1 61 ? 6.218 -9.849 -51.287 1.00 0.00 61 PRO A N 18
ATOM 18674 C CA . PRO A 1 61 ? 4.791 -9.855 -50.847 1.00 0.00 61 PRO A CA 18
ATOM 18675 C C . PRO A 1 61 ? 4.394 -11.173 -50.186 1.00 0.00 61 PRO A C 18
ATOM 18676 O O . PRO A 1 61 ? 3.406 -11.238 -49.456 1.00 0.00 61 PRO A O 18
ATOM 18687 N N . LEU A 1 62 ? 5.167 -12.221 -50.450 1.00 0.00 62 LEU A N 18
ATOM 18688 C CA . LEU A 1 62 ? 4.882 -13.530 -49.877 1.00 0.00 62 LEU A CA 18
ATOM 18689 C C . LEU A 1 62 ? 4.935 -13.472 -48.354 1.00 0.00 62 LEU A C 18
ATOM 18690 O O . LEU A 1 62 ? 4.088 -14.046 -47.670 1.00 0.00 62 LEU A O 18
ATOM 18706 N N . ASN A 1 63 ? 5.941 -12.778 -47.831 1.00 0.00 63 ASN A N 18
ATOM 18707 C CA . ASN A 1 63 ? 6.103 -12.654 -46.387 1.00 0.00 63 ASN A CA 18
ATOM 18708 C C . ASN A 1 63 ? 4.954 -11.854 -45.781 1.00 0.00 63 ASN A C 18
ATOM 18709 O O . ASN A 1 63 ? 4.544 -12.102 -44.647 1.00 0.00 63 ASN A O 18
ATOM 18720 N N . TYR A 1 64 ? 4.441 -10.892 -46.541 1.00 0.00 64 TYR A N 18
ATOM 18721 C CA . TYR A 1 64 ? 3.342 -10.061 -46.062 1.00 0.00 64 TYR A CA 18
ATOM 18722 C C . TYR A 1 64 ? 2.029 -10.836 -46.082 1.00 0.00 64 TYR A C 18
ATOM 18723 O O . TYR A 1 64 ? 1.226 -10.735 -45.154 1.00 0.00 64 TYR A O 18
ATOM 18741 N N . LEU A 1 65 ? 1.811 -11.606 -47.143 1.00 0.00 65 LEU A N 18
ATOM 18742 C CA . LEU A 1 65 ? 0.585 -12.387 -47.267 1.00 0.00 65 LEU A CA 18
ATOM 18743 C C . LEU A 1 65 ? 0.515 -13.449 -46.168 1.00 0.00 65 LEU A C 18
ATOM 18744 O O . LEU A 1 65 ? 1.537 -13.816 -45.588 1.00 0.00 65 LEU A O 18
ATOM 18760 N N . PRO A 1 66 ? -0.662 -13.947 -45.871 1.00 0.00 66 PRO A N 18
ATOM 18761 C CA . PRO A 1 66 ? -0.848 -14.988 -44.816 1.00 0.00 66 PRO A CA 18
ATOM 18762 C C . PRO A 1 66 ? 0.058 -16.196 -45.037 1.00 0.00 66 PRO A C 18
ATOM 18763 O O . PRO A 1 66 ? 0.271 -16.626 -46.171 1.00 0.00 66 PRO A O 18
ATOM 18774 N N . LEU A 1 67 ? 0.587 -16.740 -43.946 1.00 0.00 67 LEU A N 18
ATOM 18775 C CA . LEU A 1 67 ? 1.468 -17.899 -44.032 1.00 0.00 67 LEU A CA 18
ATOM 18776 C C . LEU A 1 67 ? 1.635 -18.548 -42.661 1.00 0.00 67 LEU A C 18
ATOM 18777 O O . LEU A 1 67 ? 1.346 -17.888 -41.677 1.00 0.00 67 LEU A O 18
ATOM 18793 N N . THR A 1 1 ? -3.644 -3.397 -0.295 1.00 0.00 1 THR A N 19
ATOM 18794 C CA . THR A 1 1 ? -2.310 -3.854 0.186 1.00 0.00 1 THR A CA 19
ATOM 18795 C C . THR A 1 1 ? -1.632 -2.709 0.941 1.00 0.00 1 THR A C 19
ATOM 18796 O O . THR A 1 1 ? -2.007 -1.547 0.783 1.00 0.00 1 THR A O 19
ATOM 18809 N N . PRO A 1 2 ? -0.653 -3.014 1.754 1.00 0.00 2 PRO A N 19
ATOM 18810 C CA . PRO A 1 2 ? 0.082 -1.986 2.547 1.00 0.00 2 PRO A CA 19
ATOM 18811 C C . PRO A 1 2 ? 1.014 -1.144 1.679 1.00 0.00 2 PRO A C 19
ATOM 18812 O O . PRO A 1 2 ? 1.398 -1.556 0.584 1.00 0.00 2 PRO A O 19
ATOM 18823 N N . ILE A 1 3 ? 1.373 0.035 2.175 1.00 0.00 3 ILE A N 19
ATOM 18824 C CA . ILE A 1 3 ? 2.259 0.927 1.436 1.00 0.00 3 ILE A CA 19
ATOM 18825 C C . ILE A 1 3 ? 3.493 0.173 0.948 1.00 0.00 3 ILE A C 19
ATOM 18826 O O . ILE A 1 3 ? 4.137 -0.546 1.712 1.00 0.00 3 ILE A O 19
ATOM 18842 N N . GLU A 1 4 ? 3.814 0.341 -0.330 1.00 0.00 4 GLU A N 19
ATOM 18843 C CA . GLU A 1 4 ? 4.971 -0.329 -0.912 1.00 0.00 4 GLU A CA 19
ATOM 18844 C C . GLU A 1 4 ? 6.257 0.400 -0.539 1.00 0.00 4 GLU A C 19
ATOM 18845 O O . GLU A 1 4 ? 6.222 1.475 0.059 1.00 0.00 4 GLU A O 19
ATOM 18857 N N . SER A 1 5 ? 7.392 -0.192 -0.897 1.00 0.00 5 SER A N 19
ATOM 18858 C CA . SER A 1 5 ? 8.685 0.409 -0.594 1.00 0.00 5 SER A CA 19
ATOM 18859 C C . SER A 1 5 ? 8.821 1.763 -1.285 1.00 0.00 5 SER A C 19
ATOM 18860 O O . SER A 1 5 ? 8.234 1.993 -2.342 1.00 0.00 5 SER A O 19
ATOM 18868 N N . HIS A 1 6 ? 9.598 2.655 -0.679 1.00 0.00 6 HIS A N 19
ATOM 18869 C CA . HIS A 1 6 ? 9.803 3.984 -1.244 1.00 0.00 6 HIS A CA 19
ATOM 18870 C C . HIS A 1 6 ? 10.445 3.888 -2.625 1.00 0.00 6 HIS A C 19
ATOM 18871 O O . HIS A 1 6 ? 10.290 4.784 -3.454 1.00 0.00 6 HIS A O 19
ATOM 18886 N N . GLN A 1 7 ? 11.165 2.797 -2.865 1.00 0.00 7 GLN A N 19
ATOM 18887 C CA . GLN A 1 7 ? 11.824 2.598 -4.150 1.00 0.00 7 GLN A CA 19
ATOM 18888 C C . GLN A 1 7 ? 10.898 1.872 -5.120 1.00 0.00 7 GLN A C 19
ATOM 18889 O O . GLN A 1 7 ? 10.910 0.644 -5.205 1.00 0.00 7 GLN A O 19
ATOM 18903 N N . VAL A 1 8 ? 10.095 2.640 -5.849 1.00 0.00 8 VAL A N 19
ATOM 18904 C CA . VAL A 1 8 ? 9.165 2.061 -6.811 1.00 0.00 8 VAL A CA 19
ATOM 18905 C C . VAL A 1 8 ? 9.125 2.897 -8.085 1.00 0.00 8 VAL A C 19
ATOM 18906 O O . VAL A 1 8 ? 9.260 4.120 -8.041 1.00 0.00 8 VAL A O 19
ATOM 18919 N N . GLU A 1 9 ? 8.939 2.231 -9.219 1.00 0.00 9 GLU A N 19
ATOM 18920 C CA . GLU A 1 9 ? 8.882 2.925 -10.500 1.00 0.00 9 GLU A CA 19
ATOM 18921 C C . GLU A 1 9 ? 7.801 2.322 -11.392 1.00 0.00 9 GLU A C 19
ATOM 18922 O O . GLU A 1 9 ? 7.399 1.173 -11.206 1.00 0.00 9 GLU A O 19
ATOM 18934 N N . LYS A 1 10 ? 7.334 3.105 -12.358 1.00 0.00 10 LYS A N 19
ATOM 18935 C CA . LYS A 1 10 ? 6.298 2.638 -13.272 1.00 0.00 10 LYS A CA 19
ATOM 18936 C C . LYS A 1 10 ? 6.594 3.096 -14.697 1.00 0.00 10 LYS A C 19
ATOM 18937 O O . LYS A 1 10 ? 7.351 4.043 -14.910 1.00 0.00 10 LYS A O 19
ATOM 18956 N N . ARG A 1 11 ? 5.992 2.417 -15.668 1.00 0.00 11 ARG A N 19
ATOM 18957 C CA . ARG A 1 11 ? 6.198 2.763 -17.070 1.00 0.00 11 ARG A CA 19
ATOM 18958 C C . ARG A 1 11 ? 4.876 3.155 -17.722 1.00 0.00 11 ARG A C 19
ATOM 18959 O O . ARG A 1 11 ? 3.867 2.467 -17.563 1.00 0.00 11 ARG A O 19
ATOM 18980 N N . LYS A 1 12 ? 4.887 4.263 -18.455 1.00 0.00 12 LYS A N 19
ATOM 18981 C CA . LYS A 1 12 ? 3.681 4.734 -19.125 1.00 0.00 12 LYS A CA 19
ATOM 18982 C C . LYS A 1 12 ? 3.241 3.741 -20.195 1.00 0.00 12 LYS A C 19
ATOM 18983 O O . LYS A 1 12 ? 4.075 3.207 -20.927 1.00 0.00 12 LYS A O 19
ATOM 19002 N N . CYS A 1 13 ? 1.923 3.516 -20.270 1.00 0.00 13 CYS A N 19
ATOM 19003 C CA . CYS A 1 13 ? 1.325 2.590 -21.242 1.00 0.00 13 CYS A CA 19
ATOM 19004 C C . CYS A 1 13 ? 2.250 1.417 -21.561 1.00 0.00 13 CYS A C 19
ATOM 19005 O O . CYS A 1 13 ? 2.930 1.412 -22.587 1.00 0.00 13 CYS A O 19
ATOM 19012 N N . ASN A 1 14 ? 2.270 0.427 -20.675 1.00 0.00 14 ASN A N 19
ATOM 19013 C CA . ASN A 1 14 ? 3.115 -0.745 -20.871 1.00 0.00 14 ASN A CA 19
ATOM 19014 C C . ASN A 1 14 ? 2.275 -1.949 -21.285 1.00 0.00 14 ASN A C 19
ATOM 19015 O O . ASN A 1 14 ? 2.616 -3.091 -20.974 1.00 0.00 14 ASN A O 19
ATOM 19026 N N . THR A 1 15 ? 1.176 -1.689 -21.986 1.00 0.00 15 THR A N 19
ATOM 19027 C CA . THR A 1 15 ? 0.299 -2.765 -22.434 1.00 0.00 15 THR A CA 19
ATOM 19028 C C . THR A 1 15 ? -0.266 -2.461 -23.820 1.00 0.00 15 THR A C 19
ATOM 19029 O O . THR A 1 15 ? -0.482 -1.302 -24.174 1.00 0.00 15 THR A O 19
ATOM 19040 N N . ALA A 1 16 ? -0.492 -3.513 -24.600 1.00 0.00 16 ALA A N 19
ATOM 19041 C CA . ALA A 1 16 ? -1.022 -3.361 -25.952 1.00 0.00 16 ALA A CA 19
ATOM 19042 C C . ALA A 1 16 ? -2.382 -2.669 -25.936 1.00 0.00 16 ALA A C 19
ATOM 19043 O O . ALA A 1 16 ? -2.774 -2.031 -26.914 1.00 0.00 16 ALA A O 19
ATOM 19050 N N . THR A 1 17 ? -3.103 -2.806 -24.829 1.00 0.00 17 THR A N 19
ATOM 19051 C CA . THR A 1 17 ? -4.423 -2.196 -24.708 1.00 0.00 17 THR A CA 19
ATOM 19052 C C . THR A 1 17 ? -4.347 -0.684 -24.908 1.00 0.00 17 THR A C 19
ATOM 19053 O O . THR A 1 17 ? -5.231 -0.086 -25.521 1.00 0.00 17 THR A O 19
ATOM 19064 N N . CYS A 1 18 ? -3.290 -0.071 -24.384 1.00 0.00 18 CYS A N 19
ATOM 19065 C CA . CYS A 1 18 ? -3.120 1.372 -24.511 1.00 0.00 18 CYS A CA 19
ATOM 19066 C C . CYS A 1 18 ? -3.053 1.784 -25.978 1.00 0.00 18 CYS A C 19
ATOM 19067 O O . CYS A 1 18 ? -3.685 2.758 -26.386 1.00 0.00 18 CYS A O 19
ATOM 19074 N N . ALA A 1 19 ? -2.282 1.043 -26.766 1.00 0.00 19 ALA A N 19
ATOM 19075 C CA . ALA A 1 19 ? -2.142 1.352 -28.184 1.00 0.00 19 ALA A CA 19
ATOM 19076 C C . ALA A 1 19 ? -3.497 1.297 -28.883 1.00 0.00 19 ALA A C 19
ATOM 19077 O O . ALA A 1 19 ? -3.826 2.166 -29.687 1.00 0.00 19 ALA A O 19
ATOM 19084 N N . THR A 1 20 ? -4.273 0.266 -28.581 1.00 0.00 20 THR A N 19
ATOM 19085 C CA . THR A 1 20 ? -5.586 0.104 -29.197 1.00 0.00 20 THR A CA 19
ATOM 19086 C C . THR A 1 20 ? -6.459 1.336 -28.968 1.00 0.00 20 THR A C 19
ATOM 19087 O O . THR A 1 20 ? -7.140 1.801 -29.883 1.00 0.00 20 THR A O 19
ATOM 19098 N N . GLN A 1 21 ? -6.450 1.852 -27.743 1.00 0.00 21 GLN A N 19
ATOM 19099 C CA . GLN A 1 21 ? -7.262 3.018 -27.410 1.00 0.00 21 GLN A CA 19
ATOM 19100 C C . GLN A 1 21 ? -6.679 4.302 -28.003 1.00 0.00 21 GLN A C 19
ATOM 19101 O O . GLN A 1 21 ? -7.363 5.022 -28.730 1.00 0.00 21 GLN A O 19
ATOM 19115 N N . ARG A 1 22 ? -5.422 4.592 -27.680 1.00 0.00 22 ARG A N 19
ATOM 19116 C CA . ARG A 1 22 ? -4.777 5.804 -28.180 1.00 0.00 22 ARG A CA 19
ATOM 19117 C C . ARG A 1 22 ? -4.765 5.838 -29.707 1.00 0.00 22 ARG A C 19
ATOM 19118 O O . ARG A 1 22 ? -4.750 6.913 -30.308 1.00 0.00 22 ARG A O 19
ATOM 19139 N N . LEU A 1 23 ? -4.771 4.666 -30.332 1.00 0.00 23 LEU A N 19
ATOM 19140 C CA . LEU A 1 23 ? -4.761 4.596 -31.791 1.00 0.00 23 LEU A CA 19
ATOM 19141 C C . LEU A 1 23 ? -6.108 5.035 -32.355 1.00 0.00 23 LEU A C 19
ATOM 19142 O O . LEU A 1 23 ? -6.170 5.838 -33.286 1.00 0.00 23 LEU A O 19
ATOM 19158 N N . ALA A 1 24 ? -7.183 4.495 -31.793 1.00 0.00 24 ALA A N 19
ATOM 19159 C CA . ALA A 1 24 ? -8.525 4.831 -32.255 1.00 0.00 24 ALA A CA 19
ATOM 19160 C C . ALA A 1 24 ? -8.793 6.325 -32.111 1.00 0.00 24 ALA A C 19
ATOM 19161 O O . ALA A 1 24 ? -9.373 6.946 -33.001 1.00 0.00 24 ALA A O 19
ATOM 19168 N N . ASN A 1 25 ? -8.374 6.898 -30.987 1.00 0.00 25 ASN A N 19
ATOM 19169 C CA . ASN A 1 25 ? -8.582 8.321 -30.743 1.00 0.00 25 ASN A CA 19
ATOM 19170 C C . ASN A 1 25 ? -7.819 9.166 -31.759 1.00 0.00 25 ASN A C 19
ATOM 19171 O O . ASN A 1 25 ? -8.314 10.192 -32.225 1.00 0.00 25 ASN A O 19
ATOM 19182 N N . PHE A 1 26 ? -6.608 8.733 -32.091 1.00 0.00 26 PHE A N 19
ATOM 19183 C CA . PHE A 1 26 ? -5.783 9.461 -33.048 1.00 0.00 26 PHE A CA 19
ATOM 19184 C C . PHE A 1 26 ? -6.331 9.313 -34.465 1.00 0.00 26 PHE A C 19
ATOM 19185 O O . PHE A 1 26 ? -6.269 10.248 -35.264 1.00 0.00 26 PHE A O 19
ATOM 19202 N N . LEU A 1 27 ? -6.856 8.132 -34.775 1.00 0.00 27 LEU A N 19
ATOM 19203 C CA . LEU A 1 27 ? -7.399 7.871 -36.104 1.00 0.00 27 LEU A CA 19
ATOM 19204 C C . LEU A 1 27 ? -8.605 8.770 -36.377 1.00 0.00 27 LEU A C 19
ATOM 19205 O O . LEU A 1 27 ? -8.604 9.551 -37.328 1.00 0.00 27 LEU A O 19
ATOM 19221 N N . VAL A 1 28 ? -9.634 8.656 -35.542 1.00 0.00 28 VAL A N 19
ATOM 19222 C CA . VAL A 1 28 ? -10.842 9.460 -35.717 1.00 0.00 28 VAL A CA 19
ATOM 19223 C C . VAL A 1 28 ? -10.508 10.943 -35.862 1.00 0.00 28 VAL A C 19
ATOM 19224 O O . VAL A 1 28 ? -11.296 11.711 -36.415 1.00 0.00 28 VAL A O 19
ATOM 19237 N N . HIS A 1 29 ? -9.345 11.345 -35.359 1.00 0.00 29 HIS A N 19
ATOM 19238 C CA . HIS A 1 29 ? -8.936 12.743 -35.438 1.00 0.00 29 HIS A CA 19
ATOM 19239 C C . HIS A 1 29 ? -8.055 12.984 -36.660 1.00 0.00 29 HIS A C 19
ATOM 19240 O O . HIS A 1 29 ? -8.052 14.075 -37.230 1.00 0.00 29 HIS A O 19
ATOM 19255 N N . SER A 1 30 ? -7.306 11.960 -37.052 1.00 0.00 30 SER A N 19
ATOM 19256 C CA . SER A 1 30 ? -6.416 12.065 -38.204 1.00 0.00 30 SER A CA 19
ATOM 19257 C C . SER A 1 30 ? -7.050 11.450 -39.449 1.00 0.00 30 SER A C 19
ATOM 19258 O O . SER A 1 30 ? -6.351 11.120 -40.407 1.00 0.00 30 SER A O 19
ATOM 19266 N N . SER A 1 31 ? -8.373 11.299 -39.434 1.00 0.00 31 SER A N 19
ATOM 19267 C CA . SER A 1 31 ? -9.076 10.725 -40.577 1.00 0.00 31 SER A CA 19
ATOM 19268 C C . SER A 1 31 ? -8.641 11.414 -41.867 1.00 0.00 31 SER A C 19
ATOM 19269 O O . SER A 1 31 ? -8.288 10.755 -42.845 1.00 0.00 31 SER A O 19
ATOM 19277 N N . ASN A 1 32 ? -8.677 12.745 -41.857 1.00 0.00 32 ASN A N 19
ATOM 19278 C CA . ASN A 1 32 ? -8.289 13.526 -43.028 1.00 0.00 32 ASN A CA 19
ATOM 19279 C C . ASN A 1 32 ? -6.972 13.011 -43.600 1.00 0.00 32 ASN A C 19
ATOM 19280 O O . ASN A 1 32 ? -6.874 12.717 -44.791 1.00 0.00 32 ASN A O 19
ATOM 19291 N N . ASN A 1 33 ? -5.966 12.898 -42.741 1.00 0.00 33 ASN A N 19
ATOM 19292 C CA . ASN A 1 33 ? -4.662 12.409 -43.171 1.00 0.00 33 ASN A CA 19
ATOM 19293 C C . ASN A 1 33 ? -4.795 11.029 -43.805 1.00 0.00 33 ASN A C 19
ATOM 19294 O O . ASN A 1 33 ? -4.212 10.763 -44.856 1.00 0.00 33 ASN A O 19
ATOM 19305 N N . PHE A 1 34 ? -5.563 10.152 -43.167 1.00 0.00 34 PHE A N 19
ATOM 19306 C CA . PHE A 1 34 ? -5.756 8.804 -43.691 1.00 0.00 34 PHE A CA 19
ATOM 19307 C C . PHE A 1 34 ? -6.315 8.859 -45.110 1.00 0.00 34 PHE A C 19
ATOM 19308 O O . PHE A 1 34 ? -5.844 8.153 -46.001 1.00 0.00 34 PHE A O 19
ATOM 19325 N N . GLY A 1 35 ? -7.320 9.706 -45.309 1.00 0.00 35 GLY A N 19
ATOM 19326 C CA . GLY A 1 35 ? -7.935 9.850 -46.624 1.00 0.00 35 GLY A CA 19
ATOM 19327 C C . GLY A 1 35 ? -6.920 10.355 -47.643 1.00 0.00 35 GLY A C 19
ATOM 19328 O O . GLY A 1 35 ? -6.785 9.798 -48.732 1.00 0.00 35 GLY A O 19
ATOM 19332 N N . ALA A 1 36 ? -6.217 11.422 -47.281 1.00 0.00 36 ALA A N 19
ATOM 19333 C CA . ALA A 1 36 ? -5.220 12.013 -48.167 1.00 0.00 36 ALA A CA 19
ATOM 19334 C C . ALA A 1 36 ? -4.161 10.986 -48.557 1.00 0.00 36 ALA A C 19
ATOM 19335 O O . ALA A 1 36 ? -3.746 10.919 -49.714 1.00 0.00 36 ALA A O 19
ATOM 19342 N N . ILE A 1 37 ? -3.727 10.190 -47.587 1.00 0.00 37 ILE A N 19
ATOM 19343 C CA . ILE A 1 37 ? -2.713 9.172 -47.845 1.00 0.00 37 ILE A CA 19
ATOM 19344 C C . ILE A 1 37 ? -3.230 8.123 -48.825 1.00 0.00 37 ILE A C 19
ATOM 19345 O O . ILE A 1 37 ? -2.550 7.781 -49.792 1.00 0.00 37 ILE A O 19
ATOM 19361 N N . LEU A 1 38 ? -4.430 7.611 -48.571 1.00 0.00 38 LEU A N 19
ATOM 19362 C CA . LEU A 1 38 ? -5.013 6.597 -49.443 1.00 0.00 38 LEU A CA 19
ATOM 19363 C C . LEU A 1 38 ? -5.238 7.160 -50.844 1.00 0.00 38 LEU A C 19
ATOM 19364 O O . LEU A 1 38 ? -5.029 6.470 -51.841 1.00 0.00 38 LEU A O 19
ATOM 19380 N N . SER A 1 39 ? -5.669 8.414 -50.909 1.00 0.00 39 SER A N 19
ATOM 19381 C CA . SER A 1 39 ? -5.926 9.060 -52.191 1.00 0.00 39 SER A CA 19
ATOM 19382 C C . SER A 1 39 ? -4.740 8.876 -53.133 1.00 0.00 39 SER A C 19
ATOM 19383 O O . SER A 1 39 ? -4.906 8.812 -54.351 1.00 0.00 39 SER A O 19
ATOM 19391 N N . SER A 1 40 ? -3.544 8.796 -52.559 1.00 0.00 40 SER A N 19
ATOM 19392 C CA . SER A 1 40 ? -2.333 8.624 -53.353 1.00 0.00 40 SER A CA 19
ATOM 19393 C C . SER A 1 40 ? -2.015 7.143 -53.544 1.00 0.00 40 SER A C 19
ATOM 19394 O O . SER A 1 40 ? -0.849 6.748 -53.560 1.00 0.00 40 SER A O 19
ATOM 19402 N N . THR A 1 41 ? -3.057 6.329 -53.688 1.00 0.00 41 THR A N 19
ATOM 19403 C CA . THR A 1 41 ? -2.871 4.893 -53.877 1.00 0.00 41 THR A CA 19
ATOM 19404 C C . THR A 1 41 ? -2.647 4.553 -55.351 1.00 0.00 41 THR A C 19
ATOM 19405 O O . THR A 1 41 ? -2.758 3.393 -55.747 1.00 0.00 41 THR A O 19
ATOM 19416 N N . ASN A 1 42 ? -2.330 5.561 -56.160 1.00 0.00 42 ASN A N 19
ATOM 19417 C CA . ASN A 1 42 ? -2.094 5.336 -57.581 1.00 0.00 42 ASN A CA 19
ATOM 19418 C C . ASN A 1 42 ? -0.610 5.096 -57.858 1.00 0.00 42 ASN A C 19
ATOM 19419 O O . ASN A 1 42 ? -0.167 5.168 -59.004 1.00 0.00 42 ASN A O 19
ATOM 19430 N N . VAL A 1 43 ? 0.155 4.809 -56.806 1.00 0.00 43 VAL A N 19
ATOM 19431 C CA . VAL A 1 43 ? 1.583 4.560 -56.959 1.00 0.00 43 VAL A CA 19
ATOM 19432 C C . VAL A 1 43 ? 1.852 3.072 -57.189 1.00 0.00 43 VAL A C 19
ATOM 19433 O O . VAL A 1 43 ? 2.968 2.595 -56.986 1.00 0.00 43 VAL A O 19
ATOM 19446 N N . GLY A 1 44 ? 0.824 2.343 -57.617 1.00 0.00 44 GLY A N 19
ATOM 19447 C CA . GLY A 1 44 ? 0.969 0.914 -57.869 1.00 0.00 44 GLY A CA 19
ATOM 19448 C C . GLY A 1 44 ? 0.237 0.091 -56.813 1.00 0.00 44 GLY A C 19
ATOM 19449 O O . GLY A 1 44 ? 0.532 -1.088 -56.619 1.00 0.00 44 GLY A O 19
ATOM 19453 N N . SER A 1 45 ? -0.719 0.718 -56.132 1.00 0.00 45 SER A N 19
ATOM 19454 C CA . SER A 1 45 ? -1.484 0.029 -55.100 1.00 0.00 45 SER A CA 19
ATOM 19455 C C . SER A 1 45 ? -2.980 0.141 -55.380 1.00 0.00 45 SER A C 19
ATOM 19456 O O . SER A 1 45 ? -3.797 0.121 -54.459 1.00 0.00 45 SER A O 19
ATOM 19464 N N . ASN A 1 46 ? -3.330 0.263 -56.656 1.00 0.00 46 ASN A N 19
ATOM 19465 C CA . ASN A 1 46 ? -4.730 0.381 -57.046 1.00 0.00 46 ASN A CA 19
ATOM 19466 C C . ASN A 1 46 ? -5.311 -0.985 -57.407 1.00 0.00 46 ASN A C 19
ATOM 19467 O O . ASN A 1 46 ? -6.305 -1.075 -58.127 1.00 0.00 46 ASN A O 19
ATOM 19478 N N . THR A 1 47 ? -4.685 -2.045 -56.904 1.00 0.00 47 THR A N 19
ATOM 19479 C CA . THR A 1 47 ? -5.152 -3.398 -57.183 1.00 0.00 47 THR A CA 19
ATOM 19480 C C . THR A 1 47 ? -6.095 -3.879 -56.083 1.00 0.00 47 THR A C 19
ATOM 19481 O O . THR A 1 47 ? -6.223 -5.079 -55.844 1.00 0.00 47 THR A O 19
ATOM 19492 N N . TYR A 1 48 ? -6.751 -2.933 -55.418 1.00 0.00 48 TYR A N 19
ATOM 19493 C CA . TYR A 1 48 ? -7.679 -3.272 -54.344 1.00 0.00 48 TYR A CA 19
ATOM 19494 C C . TYR A 1 48 ? -9.091 -2.796 -54.677 1.00 0.00 48 TYR A C 19
ATOM 19495 O O . TYR A 1 48 ? -9.917 -2.606 -53.785 1.00 0.00 48 TYR A O 19
ATOM 19513 N N . GLY A 1 49 ? -9.362 -2.606 -55.966 1.00 0.00 49 GLY A N 19
ATOM 19514 C CA . GLY A 1 49 ? -10.679 -2.151 -56.400 1.00 0.00 49 GLY A CA 19
ATOM 19515 C C . GLY A 1 49 ? -11.784 -2.980 -55.755 1.00 0.00 49 GLY A C 19
ATOM 19516 O O . GLY A 1 49 ? -11.985 -4.144 -56.102 1.00 0.00 49 GLY A O 19
ATOM 19520 N N . LYS A 1 50 ? -12.499 -2.372 -54.813 1.00 0.00 50 LYS A N 19
ATOM 19521 C CA . LYS A 1 50 ? -13.583 -3.061 -54.124 1.00 0.00 50 LYS A CA 19
ATOM 19522 C C . LYS A 1 50 ? -14.761 -3.283 -55.068 1.00 0.00 50 LYS A C 19
ATOM 19523 O O . LYS A 1 50 ? -15.536 -4.224 -54.898 1.00 0.00 50 LYS A O 19
ATOM 19542 N N . ARG A 1 51 ? -14.888 -2.410 -56.061 1.00 0.00 51 ARG A N 19
ATOM 19543 C CA . ARG A 1 51 ? -15.976 -2.519 -57.026 1.00 0.00 51 ARG A CA 19
ATOM 19544 C C . ARG A 1 51 ? -15.920 -3.856 -57.763 1.00 0.00 51 ARG A C 19
ATOM 19545 O O . ARG A 1 51 ? -16.911 -4.292 -58.350 1.00 0.00 51 ARG A O 19
ATOM 19566 N N . ASN A 1 52 ? -14.760 -4.507 -57.727 1.00 0.00 52 ASN A N 19
ATOM 19567 C CA . ASN A 1 52 ? -14.599 -5.794 -58.393 1.00 0.00 52 ASN A CA 19
ATOM 19568 C C . ASN A 1 52 ? -15.115 -6.924 -57.508 1.00 0.00 52 ASN A C 19
ATOM 19569 O O . ASN A 1 52 ? -15.513 -7.980 -58.001 1.00 0.00 52 ASN A O 19
ATOM 19580 N N . ALA A 1 53 ? -15.105 -6.695 -56.198 1.00 0.00 53 ALA A N 19
ATOM 19581 C CA . ALA A 1 53 ? -15.572 -7.701 -55.251 1.00 0.00 53 ALA A CA 19
ATOM 19582 C C . ALA A 1 53 ? -17.042 -8.030 -55.488 1.00 0.00 53 ALA A C 19
ATOM 19583 O O . ALA A 1 53 ? -17.430 -9.197 -55.495 1.00 0.00 53 ALA A O 19
ATOM 19590 N N . VAL A 1 54 ? -17.859 -6.999 -55.676 1.00 0.00 54 VAL A N 19
ATOM 19591 C CA . VAL A 1 54 ? -19.284 -7.211 -55.906 1.00 0.00 54 VAL A CA 19
ATOM 19592 C C . VAL A 1 54 ? -19.526 -7.754 -57.311 1.00 0.00 54 VAL A C 19
ATOM 19593 O O . VAL A 1 54 ? -20.475 -8.504 -57.540 1.00 0.00 54 VAL A O 19
ATOM 19606 N N . GLU A 1 55 ? -18.662 -7.376 -58.248 1.00 0.00 55 GLU A N 19
ATOM 19607 C CA . GLU A 1 55 ? -18.792 -7.837 -59.625 1.00 0.00 55 GLU A CA 19
ATOM 19608 C C . GLU A 1 55 ? -18.606 -9.349 -59.707 1.00 0.00 55 GLU A C 19
ATOM 19609 O O . GLU A 1 55 ? -19.375 -10.043 -60.374 1.00 0.00 55 GLU A O 19
ATOM 19621 N N . VAL A 1 56 ? -17.581 -9.854 -59.028 1.00 0.00 56 VAL A N 19
ATOM 19622 C CA . VAL A 1 56 ? -17.306 -11.287 -59.036 1.00 0.00 56 VAL A CA 19
ATOM 19623 C C . VAL A 1 56 ? -18.293 -12.031 -58.142 1.00 0.00 56 VAL A C 19
ATOM 19624 O O . VAL A 1 56 ? -18.644 -13.179 -58.415 1.00 0.00 56 VAL A O 19
ATOM 19637 N N . LEU A 1 57 ? -18.742 -11.373 -57.077 1.00 0.00 57 LEU A N 19
ATOM 19638 C CA . LEU A 1 57 ? -19.693 -11.987 -56.157 1.00 0.00 57 LEU A CA 19
ATOM 19639 C C . LEU A 1 57 ? -20.994 -12.325 -56.876 1.00 0.00 57 LEU A C 19
ATOM 19640 O O . LEU A 1 57 ? -21.595 -13.372 -56.633 1.00 0.00 57 LEU A O 19
ATOM 19656 N N . LYS A 1 58 ? -21.426 -11.431 -57.759 1.00 0.00 58 LYS A N 19
ATOM 19657 C CA . LYS A 1 58 ? -22.660 -11.645 -58.506 1.00 0.00 58 LYS A CA 19
ATOM 19658 C C . LYS A 1 58 ? -22.552 -12.889 -59.381 1.00 0.00 58 LYS A C 19
ATOM 19659 O O . LYS A 1 58 ? -23.475 -13.702 -59.436 1.00 0.00 58 LYS A O 19
ATOM 19678 N N . ARG A 1 59 ? -21.422 -13.030 -60.066 1.00 0.00 59 ARG A N 19
ATOM 19679 C CA . ARG A 1 59 ? -21.209 -14.179 -60.938 1.00 0.00 59 ARG A CA 19
ATOM 19680 C C . ARG A 1 59 ? -21.048 -15.455 -60.117 1.00 0.00 59 ARG A C 19
ATOM 19681 O O . ARG A 1 59 ? -21.532 -16.519 -60.503 1.00 0.00 59 ARG A O 19
ATOM 19702 N N . GLU A 1 60 ? -20.362 -15.342 -58.984 1.00 0.00 60 GLU A N 19
ATOM 19703 C CA . GLU A 1 60 ? -20.140 -16.495 -58.118 1.00 0.00 60 GLU A CA 19
ATOM 19704 C C . GLU A 1 60 ? -21.412 -16.829 -57.336 1.00 0.00 60 GLU A C 19
ATOM 19705 O O . GLU A 1 60 ? -22.273 -15.970 -57.148 1.00 0.00 60 GLU A O 19
ATOM 19717 N N . PRO A 1 61 ? -21.546 -18.051 -56.879 1.00 0.00 61 PRO A N 19
ATOM 19718 C CA . PRO A 1 61 ? -22.743 -18.491 -56.102 1.00 0.00 61 PRO A CA 19
ATOM 19719 C C . PRO A 1 61 ? -22.772 -17.914 -54.686 1.00 0.00 61 PRO A C 19
ATOM 19720 O O . PRO A 1 61 ? -23.743 -18.106 -53.954 1.00 0.00 61 PRO A O 19
ATOM 19731 N N . LEU A 1 62 ? -21.713 -17.204 -54.303 1.00 0.00 62 LEU A N 19
ATOM 19732 C CA . LEU A 1 62 ? -21.652 -16.609 -52.974 1.00 0.00 62 LEU A CA 19
ATOM 19733 C C . LEU A 1 62 ? -22.866 -15.716 -52.737 1.00 0.00 62 LEU A C 19
ATOM 19734 O O . LEU A 1 62 ? -23.465 -15.737 -51.662 1.00 0.00 62 LEU A O 19
ATOM 19750 N N . ASN A 1 63 ? -23.227 -14.937 -53.752 1.00 0.00 63 ASN A N 19
ATOM 19751 C CA . ASN A 1 63 ? -24.376 -14.045 -53.645 1.00 0.00 63 ASN A CA 19
ATOM 19752 C C . ASN A 1 63 ? -25.678 -14.826 -53.804 1.00 0.00 63 ASN A C 19
ATOM 19753 O O . ASN A 1 63 ? -26.732 -14.395 -53.337 1.00 0.00 63 ASN A O 19
ATOM 19764 N N . TYR A 1 64 ? -25.597 -15.976 -54.468 1.00 0.00 64 TYR A N 19
ATOM 19765 C CA . TYR A 1 64 ? -26.775 -16.808 -54.685 1.00 0.00 64 TYR A CA 19
ATOM 19766 C C . TYR A 1 64 ? -27.172 -17.526 -53.399 1.00 0.00 64 TYR A C 19
ATOM 19767 O O . TYR A 1 64 ? -28.356 -17.725 -53.129 1.00 0.00 64 TYR A O 19
ATOM 19785 N N . LEU A 1 65 ? -26.176 -17.915 -52.609 1.00 0.00 65 LEU A N 19
ATOM 19786 C CA . LEU A 1 65 ? -26.436 -18.611 -51.355 1.00 0.00 65 LEU A CA 19
ATOM 19787 C C . LEU A 1 65 ? -26.974 -17.635 -50.306 1.00 0.00 65 LEU A C 19
ATOM 19788 O O . LEU A 1 65 ? -26.778 -16.426 -50.422 1.00 0.00 65 LEU A O 19
ATOM 19804 N N . PRO A 1 66 ? -27.642 -18.130 -49.292 1.00 0.00 66 PRO A N 19
ATOM 19805 C CA . PRO A 1 66 ? -28.210 -17.269 -48.212 1.00 0.00 66 PRO A CA 19
ATOM 19806 C C . PRO A 1 66 ? -27.156 -16.352 -47.596 1.00 0.00 66 PRO A C 19
ATOM 19807 O O . PRO A 1 66 ? -26.012 -16.756 -47.390 1.00 0.00 66 PRO A O 19
ATOM 19818 N N . LEU A 1 67 ? -27.551 -15.117 -47.306 1.00 0.00 67 LEU A N 19
ATOM 19819 C CA . LEU A 1 67 ? -26.633 -14.151 -46.715 1.00 0.00 67 LEU A CA 19
ATOM 19820 C C . LEU A 1 67 ? -27.397 -12.943 -46.181 1.00 0.00 67 LEU A C 19
ATOM 19821 O O . LEU A 1 67 ? -28.545 -13.113 -45.804 1.00 0.00 67 LEU A O 19
ATOM 19837 N N . THR A 1 1 ? -3.413 -3.980 -0.892 1.00 0.00 1 THR A N 20
ATOM 19838 C CA . THR A 1 1 ? -2.441 -4.339 0.179 1.00 0.00 1 THR A CA 20
ATOM 19839 C C . THR A 1 1 ? -2.063 -3.076 0.953 1.00 0.00 1 THR A C 20
ATOM 19840 O O . THR A 1 1 ? -2.253 -1.963 0.465 1.00 0.00 1 THR A O 20
ATOM 19853 N N . PRO A 1 2 ? -1.539 -3.226 2.142 1.00 0.00 2 PRO A N 20
ATOM 19854 C CA . PRO A 1 2 ? -1.135 -2.069 2.993 1.00 0.00 2 PRO A CA 20
ATOM 19855 C C . PRO A 1 2 ? 0.128 -1.387 2.475 1.00 0.00 2 PRO A C 20
ATOM 19856 O O . PRO A 1 2 ? 0.906 -1.982 1.729 1.00 0.00 2 PRO A O 20
ATOM 19867 N N . ILE A 1 3 ? 0.326 -0.135 2.875 1.00 0.00 3 ILE A N 20
ATOM 19868 C CA . ILE A 1 3 ? 1.498 0.618 2.443 1.00 0.00 3 ILE A CA 20
ATOM 19869 C C . ILE A 1 3 ? 2.768 -0.199 2.657 1.00 0.00 3 ILE A C 20
ATOM 19870 O O . ILE A 1 3 ? 2.911 -0.890 3.666 1.00 0.00 3 ILE A O 20
ATOM 19886 N N . GLU A 1 4 ? 3.687 -0.115 1.700 1.00 0.00 4 GLU A N 20
ATOM 19887 C CA . GLU A 1 4 ? 4.942 -0.851 1.793 1.00 0.00 4 GLU A CA 20
ATOM 19888 C C . GLU A 1 4 ? 5.685 -0.488 3.075 1.00 0.00 4 GLU A C 20
ATOM 19889 O O . GLU A 1 4 ? 5.253 0.385 3.828 1.00 0.00 4 GLU A O 20
ATOM 19901 N N . SER A 1 5 ? 6.804 -1.164 3.316 1.00 0.00 5 SER A N 20
ATOM 19902 C CA . SER A 1 5 ? 7.601 -0.905 4.510 1.00 0.00 5 SER A CA 20
ATOM 19903 C C . SER A 1 5 ? 8.144 0.520 4.494 1.00 0.00 5 SER A C 20
ATOM 19904 O O . SER A 1 5 ? 8.168 1.174 3.451 1.00 0.00 5 SER A O 20
ATOM 19912 N N . HIS A 1 6 ? 8.576 0.996 5.657 1.00 0.00 6 HIS A N 20
ATOM 19913 C CA . HIS A 1 6 ? 9.115 2.348 5.766 1.00 0.00 6 HIS A CA 20
ATOM 19914 C C . HIS A 1 6 ? 10.453 2.465 5.036 1.00 0.00 6 HIS A C 20
ATOM 19915 O O . HIS A 1 6 ? 10.939 3.570 4.793 1.00 0.00 6 HIS A O 20
ATOM 19930 N N . GLN A 1 7 ? 11.043 1.325 4.685 1.00 0.00 7 GLN A N 20
ATOM 19931 C CA . GLN A 1 7 ? 12.321 1.326 3.982 1.00 0.00 7 GLN A CA 20
ATOM 19932 C C . GLN A 1 7 ? 12.178 2.001 2.622 1.00 0.00 7 GLN A C 20
ATOM 19933 O O . GLN A 1 7 ? 11.245 1.715 1.872 1.00 0.00 7 GLN A O 20
ATOM 19947 N N . VAL A 1 8 ? 13.107 2.899 2.311 1.00 0.00 8 VAL A N 20
ATOM 19948 C CA . VAL A 1 8 ? 13.070 3.610 1.038 1.00 0.00 8 VAL A CA 20
ATOM 19949 C C . VAL A 1 8 ? 14.365 3.392 0.262 1.00 0.00 8 VAL A C 20
ATOM 19950 O O . VAL A 1 8 ? 15.440 3.271 0.849 1.00 0.00 8 VAL A O 20
ATOM 19963 N N . GLU A 1 9 ? 14.253 3.344 -1.061 1.00 0.00 9 GLU A N 20
ATOM 19964 C CA . GLU A 1 9 ? 15.419 3.142 -1.912 1.00 0.00 9 GLU A CA 20
ATOM 19965 C C . GLU A 1 9 ? 15.252 3.885 -3.234 1.00 0.00 9 GLU A C 20
ATOM 19966 O O . GLU A 1 9 ? 14.142 4.264 -3.606 1.00 0.00 9 GLU A O 20
ATOM 19978 N N . LYS A 1 10 ? 16.360 4.090 -3.937 1.00 0.00 10 LYS A N 20
ATOM 19979 C CA . LYS A 1 10 ? 16.321 4.791 -5.216 1.00 0.00 10 LYS A CA 20
ATOM 19980 C C . LYS A 1 10 ? 17.076 4.004 -6.282 1.00 0.00 10 LYS A C 20
ATOM 19981 O O . LYS A 1 10 ? 18.006 3.258 -5.976 1.00 0.00 10 LYS A O 20
ATOM 20000 N N . ARG A 1 11 ? 16.668 4.177 -7.535 1.00 0.00 11 ARG A N 20
ATOM 20001 C CA . ARG A 1 11 ? 17.312 3.478 -8.642 1.00 0.00 11 ARG A CA 20
ATOM 20002 C C . ARG A 1 11 ? 17.337 4.358 -9.888 1.00 0.00 11 ARG A C 20
ATOM 20003 O O . ARG A 1 11 ? 16.607 5.345 -9.976 1.00 0.00 11 ARG A O 20
ATOM 20024 N N . LYS A 1 12 ? 18.179 3.993 -10.850 1.00 0.00 12 LYS A N 20
ATOM 20025 C CA . LYS A 1 12 ? 18.287 4.759 -12.086 1.00 0.00 12 LYS A CA 20
ATOM 20026 C C . LYS A 1 12 ? 17.184 4.360 -13.061 1.00 0.00 12 LYS A C 20
ATOM 20027 O O . LYS A 1 12 ? 16.916 3.175 -13.255 1.00 0.00 12 LYS A O 20
ATOM 20046 N N . CYS A 1 13 ? 16.544 5.359 -13.663 1.00 0.00 13 CYS A N 20
ATOM 20047 C CA . CYS A 1 13 ? 15.464 5.110 -14.614 1.00 0.00 13 CYS A CA 20
ATOM 20048 C C . CYS A 1 13 ? 15.911 4.149 -15.712 1.00 0.00 13 CYS A C 20
ATOM 20049 O O . CYS A 1 13 ? 16.506 4.562 -16.707 1.00 0.00 13 CYS A O 20
ATOM 20056 N N . ASN A 1 14 ? 15.620 2.865 -15.523 1.00 0.00 14 ASN A N 20
ATOM 20057 C CA . ASN A 1 14 ? 15.999 1.854 -16.505 1.00 0.00 14 ASN A CA 20
ATOM 20058 C C . ASN A 1 14 ? 14.765 1.251 -17.175 1.00 0.00 14 ASN A C 20
ATOM 20059 O O . ASN A 1 14 ? 14.796 0.928 -18.363 1.00 0.00 14 ASN A O 20
ATOM 20070 N N . THR A 1 15 ? 13.686 1.089 -16.406 1.00 0.00 15 THR A N 20
ATOM 20071 C CA . THR A 1 15 ? 12.453 0.512 -16.938 1.00 0.00 15 THR A CA 20
ATOM 20072 C C . THR A 1 15 ? 12.093 1.132 -18.285 1.00 0.00 15 THR A C 20
ATOM 20073 O O . THR A 1 15 ? 12.334 2.315 -18.522 1.00 0.00 15 THR A O 20
ATOM 20084 N N . ALA A 1 16 ? 11.519 0.317 -19.165 1.00 0.00 16 ALA A N 20
ATOM 20085 C CA . ALA A 1 16 ? 11.132 0.780 -20.493 1.00 0.00 16 ALA A CA 20
ATOM 20086 C C . ALA A 1 16 ? 10.049 1.852 -20.409 1.00 0.00 16 ALA A C 20
ATOM 20087 O O . ALA A 1 16 ? 9.864 2.630 -21.345 1.00 0.00 16 ALA A O 20
ATOM 20094 N N . THR A 1 17 ? 9.333 1.890 -19.289 1.00 0.00 17 THR A N 20
ATOM 20095 C CA . THR A 1 17 ? 8.271 2.874 -19.108 1.00 0.00 17 THR A CA 20
ATOM 20096 C C . THR A 1 17 ? 8.853 4.276 -18.961 1.00 0.00 17 THR A C 20
ATOM 20097 O O . THR A 1 17 ? 8.318 5.241 -19.506 1.00 0.00 17 THR A O 20
ATOM 20108 N N . CYS A 1 18 ? 9.949 4.381 -18.219 1.00 0.00 18 CYS A N 20
ATOM 20109 C CA . CYS A 1 18 ? 10.593 5.670 -18.002 1.00 0.00 18 CYS A CA 20
ATOM 20110 C C . CYS A 1 18 ? 11.065 6.265 -19.325 1.00 0.00 18 CYS A C 20
ATOM 20111 O O . CYS A 1 18 ? 10.842 7.443 -19.602 1.00 0.00 18 CYS A O 20
ATOM 20118 N N . ALA A 1 19 ? 11.721 5.444 -20.138 1.00 0.00 19 ALA A N 20
ATOM 20119 C CA . ALA A 1 19 ? 12.222 5.902 -21.429 1.00 0.00 19 ALA A CA 20
ATOM 20120 C C . ALA A 1 19 ? 11.069 6.272 -22.358 1.00 0.00 19 ALA A C 20
ATOM 20121 O O . ALA A 1 19 ? 11.171 7.217 -23.140 1.00 0.00 19 ALA A O 20
ATOM 20128 N N . THR A 1 20 ? 9.979 5.516 -22.276 1.00 0.00 20 THR A N 20
ATOM 20129 C CA . THR A 1 20 ? 8.816 5.767 -23.124 1.00 0.00 20 THR A CA 20
ATOM 20130 C C . THR A 1 20 ? 8.440 7.247 -23.117 1.00 0.00 20 THR A C 20
ATOM 20131 O O . THR A 1 20 ? 8.110 7.815 -24.157 1.00 0.00 20 THR A O 20
ATOM 20142 N N . GLN A 1 21 ? 8.485 7.868 -21.943 1.00 0.00 21 GLN A N 20
ATOM 20143 C CA . GLN A 1 21 ? 8.138 9.281 -21.831 1.00 0.00 21 GLN A CA 20
ATOM 20144 C C . GLN A 1 21 ? 9.271 10.160 -22.356 1.00 0.00 21 GLN A C 20
ATOM 20145 O O . GLN A 1 21 ? 9.041 11.285 -22.800 1.00 0.00 21 GLN A O 20
ATOM 20159 N N . ARG A 1 22 ? 10.495 9.643 -22.298 1.00 0.00 22 ARG A N 20
ATOM 20160 C CA . ARG A 1 22 ? 11.657 10.393 -22.767 1.00 0.00 22 ARG A CA 20
ATOM 20161 C C . ARG A 1 22 ? 11.660 10.494 -24.291 1.00 0.00 22 ARG A C 20
ATOM 20162 O O . ARG A 1 22 ? 11.926 11.558 -24.849 1.00 0.00 22 ARG A O 20
ATOM 20183 N N . LEU A 1 23 ? 11.369 9.382 -24.956 1.00 0.00 23 LEU A N 20
ATOM 20184 C CA . LEU A 1 23 ? 11.348 9.366 -26.415 1.00 0.00 23 LEU A CA 20
ATOM 20185 C C . LEU A 1 23 ? 10.055 9.978 -26.945 1.00 0.00 23 LEU A C 20
ATOM 20186 O O . LEU A 1 23 ? 10.035 10.562 -28.028 1.00 0.00 23 LEU A O 20
ATOM 20202 N N . ALA A 1 24 ? 8.976 9.842 -26.180 1.00 0.00 24 ALA A N 20
ATOM 20203 C CA . ALA A 1 24 ? 7.691 10.391 -26.596 1.00 0.00 24 ALA A CA 20
ATOM 20204 C C . ALA A 1 24 ? 7.805 11.895 -26.813 1.00 0.00 24 ALA A C 20
ATOM 20205 O O . ALA A 1 24 ? 7.394 12.415 -27.851 1.00 0.00 24 ALA A O 20
ATOM 20212 N N . ASN A 1 25 ? 8.368 12.590 -25.831 1.00 0.00 25 ASN A N 20
ATOM 20213 C CA . ASN A 1 25 ? 8.532 14.034 -25.930 1.00 0.00 25 ASN A CA 20
ATOM 20214 C C . ASN A 1 25 ? 9.475 14.385 -27.076 1.00 0.00 25 ASN A C 20
ATOM 20215 O O . ASN A 1 25 ? 9.264 15.364 -27.792 1.00 0.00 25 ASN A O 20
ATOM 20226 N N . PHE A 1 26 ? 10.518 13.576 -27.239 1.00 0.00 26 PHE A N 20
ATOM 20227 C CA . PHE A 1 26 ? 11.498 13.802 -28.295 1.00 0.00 26 PHE A CA 20
ATOM 20228 C C . PHE A 1 26 ? 10.848 13.691 -29.671 1.00 0.00 26 PHE A C 20
ATOM 20229 O O . PHE A 1 26 ? 11.225 14.399 -30.603 1.00 0.00 26 PHE A O 20
ATOM 20246 N N . LEU A 1 27 ? 9.875 12.796 -29.793 1.00 0.00 27 LEU A N 20
ATOM 20247 C CA . LEU A 1 27 ? 9.186 12.600 -31.063 1.00 0.00 27 LEU A CA 20
ATOM 20248 C C . LEU A 1 27 ? 8.558 13.913 -31.528 1.00 0.00 27 LEU A C 20
ATOM 20249 O O . LEU A 1 27 ? 8.903 14.441 -32.586 1.00 0.00 27 LEU A O 20
ATOM 20265 N N . VAL A 1 28 ? 7.629 14.432 -30.730 1.00 0.00 28 VAL A N 20
ATOM 20266 C CA . VAL A 1 28 ? 6.948 15.677 -31.068 1.00 0.00 28 VAL A CA 20
ATOM 20267 C C . VAL A 1 28 ? 7.902 16.870 -31.018 1.00 0.00 28 VAL A C 20
ATOM 20268 O O . VAL A 1 28 ? 7.614 17.928 -31.577 1.00 0.00 28 VAL A O 20
ATOM 20281 N N . HIS A 1 29 ? 9.032 16.698 -30.336 1.00 0.00 29 HIS A N 20
ATOM 20282 C CA . HIS A 1 29 ? 10.009 17.775 -30.213 1.00 0.00 29 HIS A CA 20
ATOM 20283 C C . HIS A 1 29 ? 10.990 17.769 -31.381 1.00 0.00 29 HIS A C 20
ATOM 20284 O O . HIS A 1 29 ? 11.624 18.782 -31.675 1.00 0.00 29 HIS A O 20
ATOM 20299 N N . SER A 1 30 ? 11.122 16.621 -32.035 1.00 0.00 30 SER A N 20
ATOM 20300 C CA . SER A 1 30 ? 12.038 16.484 -33.162 1.00 0.00 30 SER A CA 20
ATOM 20301 C C . SER A 1 30 ? 11.294 16.558 -34.492 1.00 0.00 30 SER A C 20
ATOM 20302 O O . SER A 1 30 ? 11.811 16.121 -35.518 1.00 0.00 30 SER A O 20
ATOM 20310 N N . SER A 1 31 ? 10.083 17.104 -34.476 1.00 0.00 31 SER A N 20
ATOM 20311 C CA . SER A 1 31 ? 9.299 17.214 -35.703 1.00 0.00 31 SER A CA 20
ATOM 20312 C C . SER A 1 31 ? 10.012 18.105 -36.719 1.00 0.00 31 SER A C 20
ATOM 20313 O O . SER A 1 31 ? 10.220 17.715 -37.868 1.00 0.00 31 SER A O 20
ATOM 20321 N N . ASN A 1 32 ? 10.377 19.306 -36.283 1.00 0.00 32 ASN A N 20
ATOM 20322 C CA . ASN A 1 32 ? 11.063 20.257 -37.154 1.00 0.00 32 ASN A CA 20
ATOM 20323 C C . ASN A 1 32 ? 12.313 19.629 -37.766 1.00 0.00 32 ASN A C 20
ATOM 20324 O O . ASN A 1 32 ? 12.503 19.658 -38.982 1.00 0.00 32 ASN A O 20
ATOM 20335 N N . ASN A 1 33 ? 13.160 19.063 -36.915 1.00 0.00 33 ASN A N 20
ATOM 20336 C CA . ASN A 1 33 ? 14.389 18.429 -37.380 1.00 0.00 33 ASN A CA 20
ATOM 20337 C C . ASN A 1 33 ? 14.077 17.271 -38.323 1.00 0.00 33 ASN A C 20
ATOM 20338 O O . ASN A 1 33 ? 14.734 17.104 -39.351 1.00 0.00 33 ASN A O 20
ATOM 20349 N N . PHE A 1 34 ? 13.082 16.470 -37.967 1.00 0.00 34 PHE A N 20
ATOM 20350 C CA . PHE A 1 34 ? 12.702 15.325 -38.787 1.00 0.00 34 PHE A CA 20
ATOM 20351 C C . PHE A 1 34 ? 12.542 15.727 -40.250 1.00 0.00 34 PHE A C 20
ATOM 20352 O O . PHE A 1 34 ? 13.073 15.068 -41.143 1.00 0.00 34 PHE A O 20
ATOM 20369 N N . GLY A 1 35 ? 11.800 16.803 -40.490 1.00 0.00 35 GLY A N 20
ATOM 20370 C CA . GLY A 1 35 ? 11.573 17.264 -41.855 1.00 0.00 35 GLY A CA 20
ATOM 20371 C C . GLY A 1 35 ? 12.881 17.689 -42.514 1.00 0.00 35 GLY A C 20
ATOM 20372 O O . GLY A 1 35 ? 13.105 17.436 -43.697 1.00 0.00 35 GLY A O 20
ATOM 20376 N N . ALA A 1 36 ? 13.735 18.346 -41.737 1.00 0.00 36 ALA A N 20
ATOM 20377 C CA . ALA A 1 36 ? 15.019 18.818 -42.246 1.00 0.00 36 ALA A CA 20
ATOM 20378 C C . ALA A 1 36 ? 15.875 17.655 -42.741 1.00 0.00 36 ALA A C 20
ATOM 20379 O O . ALA A 1 36 ? 16.498 17.740 -43.800 1.00 0.00 36 ALA A O 20
ATOM 20386 N N . ILE A 1 37 ? 15.908 16.572 -41.971 1.00 0.00 37 ILE A N 20
ATOM 20387 C CA . ILE A 1 37 ? 16.699 15.404 -42.349 1.00 0.00 37 ILE A CA 20
ATOM 20388 C C . ILE A 1 37 ? 16.027 14.630 -43.482 1.00 0.00 37 ILE A C 20
ATOM 20389 O O . ILE A 1 37 ? 16.688 14.206 -44.430 1.00 0.00 37 ILE A O 20
ATOM 20405 N N . LEU A 1 38 ? 14.717 14.445 -43.377 1.00 0.00 38 LEU A N 20
ATOM 20406 C CA . LEU A 1 38 ? 13.976 13.716 -44.402 1.00 0.00 38 LEU A CA 20
ATOM 20407 C C . LEU A 1 38 ? 14.133 14.395 -45.759 1.00 0.00 38 LEU A C 20
ATOM 20408 O O . LEU A 1 38 ? 14.426 13.745 -46.761 1.00 0.00 38 LEU A O 20
ATOM 20424 N N . SER A 1 39 ? 13.928 15.706 -45.781 1.00 0.00 39 SER A N 20
ATOM 20425 C CA . SER A 1 39 ? 14.041 16.471 -47.018 1.00 0.00 39 SER A CA 20
ATOM 20426 C C . SER A 1 39 ? 15.341 16.136 -47.743 1.00 0.00 39 SER A C 20
ATOM 20427 O O . SER A 1 39 ? 15.427 16.250 -48.966 1.00 0.00 39 SER A O 20
ATOM 20435 N N . SER A 1 40 ? 16.351 15.726 -46.982 1.00 0.00 40 SER A N 20
ATOM 20436 C CA . SER A 1 40 ? 17.643 15.381 -47.565 1.00 0.00 40 SER A CA 20
ATOM 20437 C C . SER A 1 40 ? 17.696 13.898 -47.919 1.00 0.00 40 SER A C 20
ATOM 20438 O O . SER A 1 40 ? 18.738 13.256 -47.785 1.00 0.00 40 SER A O 20
ATOM 20446 N N . THR A 1 41 ? 16.568 13.359 -48.369 1.00 0.00 41 THR A N 20
ATOM 20447 C CA . THR A 1 41 ? 16.500 11.949 -48.738 1.00 0.00 41 THR A CA 20
ATOM 20448 C C . THR A 1 41 ? 16.936 11.748 -50.187 1.00 0.00 41 THR A C 20
ATOM 20449 O O . THR A 1 41 ? 16.285 11.031 -50.947 1.00 0.00 41 THR A O 20
ATOM 20460 N N . ASN A 1 42 ? 18.041 12.384 -50.562 1.00 0.00 42 ASN A N 20
ATOM 20461 C CA . ASN A 1 42 ? 18.553 12.266 -51.923 1.00 0.00 42 ASN A CA 20
ATOM 20462 C C . ASN A 1 42 ? 19.678 11.237 -51.989 1.00 0.00 42 ASN A C 20
ATOM 20463 O O . ASN A 1 42 ? 20.492 11.253 -52.912 1.00 0.00 42 ASN A O 20
ATOM 20474 N N . VAL A 1 43 ? 19.718 10.342 -51.005 1.00 0.00 43 VAL A N 20
ATOM 20475 C CA . VAL A 1 43 ? 20.748 9.311 -50.965 1.00 0.00 43 VAL A CA 20
ATOM 20476 C C . VAL A 1 43 ? 20.304 8.070 -51.741 1.00 0.00 43 VAL A C 20
ATOM 20477 O O . VAL A 1 43 ? 20.887 6.995 -51.597 1.00 0.00 43 VAL A O 20
ATOM 20490 N N . GLY A 1 44 ? 19.273 8.224 -52.568 1.00 0.00 44 GLY A N 20
ATOM 20491 C CA . GLY A 1 44 ? 18.768 7.106 -53.359 1.00 0.00 44 GLY A CA 20
ATOM 20492 C C . GLY A 1 44 ? 17.510 6.510 -52.731 1.00 0.00 44 GLY A C 20
ATOM 20493 O O . GLY A 1 44 ? 17.032 5.460 -53.161 1.00 0.00 44 GLY A O 20
ATOM 20497 N N . SER A 1 45 ? 16.978 7.183 -51.715 1.00 0.00 45 SER A N 20
ATOM 20498 C CA . SER A 1 45 ? 15.776 6.703 -51.041 1.00 0.00 45 SER A CA 20
ATOM 20499 C C . SER A 1 45 ? 14.586 7.601 -51.366 1.00 0.00 45 SER A C 20
ATOM 20500 O O . SER A 1 45 ? 13.638 7.698 -50.586 1.00 0.00 45 SER A O 20
ATOM 20508 N N . ASN A 1 46 ? 14.644 8.256 -52.521 1.00 0.00 46 ASN A N 20
ATOM 20509 C CA . ASN A 1 46 ? 13.566 9.146 -52.939 1.00 0.00 46 ASN A CA 20
ATOM 20510 C C . ASN A 1 46 ? 12.551 8.396 -53.797 1.00 0.00 46 ASN A C 20
ATOM 20511 O O . ASN A 1 46 ? 11.840 8.997 -54.602 1.00 0.00 46 ASN A O 20
ATOM 20522 N N . THR A 1 47 ? 12.489 7.080 -53.619 1.00 0.00 47 THR A N 20
ATOM 20523 C CA . THR A 1 47 ? 11.556 6.259 -54.383 1.00 0.00 47 THR A CA 20
ATOM 20524 C C . THR A 1 47 ? 10.233 6.109 -53.637 1.00 0.00 47 THR A C 20
ATOM 20525 O O . THR A 1 47 ? 9.488 5.155 -53.861 1.00 0.00 47 THR A O 20
ATOM 20536 N N . TYR A 1 48 ? 9.947 7.058 -52.751 1.00 0.00 48 TYR A N 20
ATOM 20537 C CA . TYR A 1 48 ? 8.709 7.021 -51.979 1.00 0.00 48 TYR A CA 20
ATOM 20538 C C . TYR A 1 48 ? 7.732 8.081 -52.480 1.00 0.00 48 TYR A C 20
ATOM 20539 O O . TYR A 1 48 ? 6.793 8.455 -51.778 1.00 0.00 48 TYR A O 20
ATOM 20557 N N . GLY A 1 49 ? 7.959 8.562 -53.698 1.00 0.00 49 GLY A N 20
ATOM 20558 C CA . GLY A 1 49 ? 7.092 9.579 -54.281 1.00 0.00 49 GLY A CA 20
ATOM 20559 C C . GLY A 1 49 ? 5.629 9.154 -54.215 1.00 0.00 49 GLY A C 20
ATOM 20560 O O . GLY A 1 49 ? 5.305 7.980 -54.392 1.00 0.00 49 GLY A O 20
ATOM 20564 N N . LYS A 1 50 ? 4.750 10.118 -53.959 1.00 0.00 50 LYS A N 20
ATOM 20565 C CA . LYS A 1 50 ? 3.322 9.835 -53.870 1.00 0.00 50 LYS A CA 20
ATOM 20566 C C . LYS A 1 50 ? 2.798 9.297 -55.197 1.00 0.00 50 LYS A C 20
ATOM 20567 O O . LYS A 1 50 ? 1.957 8.398 -55.224 1.00 0.00 50 LYS A O 20
ATOM 20586 N N . ARG A 1 51 ? 3.298 9.853 -56.296 1.00 0.00 51 ARG A N 20
ATOM 20587 C CA . ARG A 1 51 ? 2.871 9.420 -57.622 1.00 0.00 51 ARG A CA 20
ATOM 20588 C C . ARG A 1 51 ? 3.332 7.991 -57.908 1.00 0.00 51 ARG A C 20
ATOM 20589 O O . ARG A 1 51 ? 2.835 7.345 -58.829 1.00 0.00 51 ARG A O 20
ATOM 20610 N N . ASN A 1 52 ? 4.284 7.501 -57.117 1.00 0.00 52 ASN A N 20
ATOM 20611 C CA . ASN A 1 52 ? 4.793 6.148 -57.307 1.00 0.00 52 ASN A CA 20
ATOM 20612 C C . ASN A 1 52 ? 3.855 5.127 -56.671 1.00 0.00 52 ASN A C 20
ATOM 20613 O O . ASN A 1 52 ? 3.798 3.973 -57.096 1.00 0.00 52 ASN A O 20
ATOM 20624 N N . ALA A 1 53 ? 3.126 5.557 -55.646 1.00 0.00 53 ALA A N 20
ATOM 20625 C CA . ALA A 1 53 ? 2.199 4.670 -54.954 1.00 0.00 53 ALA A CA 20
ATOM 20626 C C . ALA A 1 53 ? 1.147 4.125 -55.915 1.00 0.00 53 ALA A C 20
ATOM 20627 O O . ALA A 1 53 ? 0.818 2.939 -55.880 1.00 0.00 53 ALA A O 20
ATOM 20634 N N . VAL A 1 54 ? 0.619 4.994 -56.770 1.00 0.00 54 VAL A N 20
ATOM 20635 C CA . VAL A 1 54 ? -0.398 4.577 -57.727 1.00 0.00 54 VAL A CA 20
ATOM 20636 C C . VAL A 1 54 ? 0.230 3.786 -58.871 1.00 0.00 54 VAL A C 20
ATOM 20637 O O . VAL A 1 54 ? -0.413 2.916 -59.459 1.00 0.00 54 VAL A O 20
ATOM 20650 N N . GLU A 1 55 ? 1.486 4.091 -59.187 1.00 0.00 55 GLU A N 20
ATOM 20651 C CA . GLU A 1 55 ? 2.179 3.399 -60.266 1.00 0.00 55 GLU A CA 20
ATOM 20652 C C . GLU A 1 55 ? 2.341 1.915 -59.944 1.00 0.00 55 GLU A C 20
ATOM 20653 O O . GLU A 1 55 ? 2.059 1.057 -60.779 1.00 0.00 55 GLU A O 20
ATOM 20665 N N . VAL A 1 56 ? 2.798 1.618 -58.730 1.00 0.00 56 VAL A N 20
ATOM 20666 C CA . VAL A 1 56 ? 2.990 0.229 -58.324 1.00 0.00 56 VAL A CA 20
ATOM 20667 C C . VAL A 1 56 ? 1.644 -0.451 -58.082 1.00 0.00 56 VAL A C 20
ATOM 20668 O O . VAL A 1 56 ? 1.469 -1.627 -58.401 1.00 0.00 56 VAL A O 20
ATOM 20681 N N . LEU A 1 57 ? 0.699 0.294 -57.517 1.00 0.00 57 LEU A N 20
ATOM 20682 C CA . LEU A 1 57 ? -0.627 -0.248 -57.238 1.00 0.00 57 LEU A CA 20
ATOM 20683 C C . LEU A 1 57 ? -1.261 -0.815 -58.504 1.00 0.00 57 LEU A C 20
ATOM 20684 O O . LEU A 1 57 ? -1.724 -1.956 -58.517 1.00 0.00 57 LEU A O 20
ATOM 20700 N N . LYS A 1 58 ? -1.289 -0.014 -59.563 1.00 0.00 58 LYS A N 20
ATOM 20701 C CA . LYS A 1 58 ? -1.881 -0.457 -60.820 1.00 0.00 58 LYS A CA 20
ATOM 20702 C C . LYS A 1 58 ? -1.022 -1.542 -61.464 1.00 0.00 58 LYS A C 20
ATOM 20703 O O . LYS A 1 58 ? -1.520 -2.377 -62.219 1.00 0.00 58 LYS A O 20
ATOM 20722 N N . ARG A 1 59 ? 0.272 -1.517 -61.161 1.00 0.00 59 ARG A N 20
ATOM 20723 C CA . ARG A 1 59 ? 1.200 -2.498 -61.714 1.00 0.00 59 ARG A CA 20
ATOM 20724 C C . ARG A 1 59 ? 0.911 -3.890 -61.160 1.00 0.00 59 ARG A C 20
ATOM 20725 O O . ARG A 1 59 ? 1.127 -4.894 -61.838 1.00 0.00 59 ARG A O 20
ATOM 20746 N N . GLU A 1 60 ? 0.427 -3.942 -59.923 1.00 0.00 60 GLU A N 20
ATOM 20747 C CA . GLU A 1 60 ? 0.118 -5.218 -59.288 1.00 0.00 60 GLU A CA 20
ATOM 20748 C C . GLU A 1 60 ? -1.342 -5.262 -58.844 1.00 0.00 60 GLU A C 20
ATOM 20749 O O . GLU A 1 60 ? -1.643 -5.163 -57.655 1.00 0.00 60 GLU A O 20
ATOM 20761 N N . PRO A 1 61 ? -2.246 -5.411 -59.777 1.00 0.00 61 PRO A N 20
ATOM 20762 C CA . PRO A 1 61 ? -3.709 -5.473 -59.484 1.00 0.00 61 PRO A CA 20
ATOM 20763 C C . PRO A 1 61 ? -4.108 -6.754 -58.748 1.00 0.00 61 PRO A C 20
ATOM 20764 O O . PRO A 1 61 ? -5.246 -6.891 -58.301 1.00 0.00 61 PRO A O 20
ATOM 20775 N N . LEU A 1 62 ? -3.168 -7.688 -58.625 1.00 0.00 62 LEU A N 20
ATOM 20776 C CA . LEU A 1 62 ? -3.445 -8.946 -57.942 1.00 0.00 62 LEU A CA 20
ATOM 20777 C C . LEU A 1 62 ? -3.743 -8.697 -56.467 1.00 0.00 62 LEU A C 20
ATOM 20778 O O . LEU A 1 62 ? -4.662 -9.288 -55.900 1.00 0.00 62 LEU A O 20
ATOM 20794 N N . ASN A 1 63 ? -2.959 -7.819 -55.851 1.00 0.00 63 ASN A N 20
ATOM 20795 C CA . ASN A 1 63 ? -3.147 -7.501 -54.440 1.00 0.00 63 ASN A CA 20
ATOM 20796 C C . ASN A 1 63 ? -4.560 -6.983 -54.192 1.00 0.00 63 ASN A C 20
ATOM 20797 O O . ASN A 1 63 ? -5.132 -7.200 -53.123 1.00 0.00 63 ASN A O 20
ATOM 20808 N N . TYR A 1 64 ? -5.118 -6.299 -55.185 1.00 0.00 64 TYR A N 20
ATOM 20809 C CA . TYR A 1 64 ? -6.467 -5.755 -55.063 1.00 0.00 64 TYR A CA 20
ATOM 20810 C C . TYR A 1 64 ? -7.512 -6.837 -55.316 1.00 0.00 64 TYR A C 20
ATOM 20811 O O . TYR A 1 64 ? -8.501 -6.937 -54.591 1.00 0.00 64 TYR A O 20
ATOM 20829 N N . LEU A 1 65 ? -7.288 -7.644 -56.347 1.00 0.00 65 LEU A N 20
ATOM 20830 C CA . LEU A 1 65 ? -8.222 -8.714 -56.682 1.00 0.00 65 LEU A CA 20
ATOM 20831 C C . LEU A 1 65 ? -8.129 -9.843 -55.654 1.00 0.00 65 LEU A C 20
ATOM 20832 O O . LEU A 1 65 ? -7.124 -9.968 -54.954 1.00 0.00 65 LEU A O 20
ATOM 20848 N N . PRO A 1 66 ? -9.148 -10.662 -55.548 1.00 0.00 66 PRO A N 20
ATOM 20849 C CA . PRO A 1 66 ? -9.164 -11.798 -54.579 1.00 0.00 66 PRO A CA 20
ATOM 20850 C C . PRO A 1 66 ? -7.930 -12.686 -54.714 1.00 0.00 66 PRO A C 20
ATOM 20851 O O . PRO A 1 66 ? -7.479 -12.974 -55.822 1.00 0.00 66 PRO A O 20
ATOM 20862 N N . LEU A 1 67 ? -7.389 -13.115 -53.578 1.00 0.00 67 LEU A N 20
ATOM 20863 C CA . LEU A 1 67 ? -6.207 -13.969 -53.581 1.00 0.00 67 LEU A CA 20
ATOM 20864 C C . LEU A 1 67 ? -6.564 -15.379 -53.121 1.00 0.00 67 LEU A C 20
ATOM 20865 O O . LEU A 1 67 ? -7.706 -15.769 -53.302 1.00 0.00 67 LEU A O 20
#

Radius of gyration: 22.74 Å; Cα contacts (8 Å, |Δi|>4): 5; chains: 1; bounding box: 29×38×60 Å

GO terms:
  GO:0005576 extracellular region (C, IDA)
  GO:0150059 amylin receptor 1 signaling pathway (P, IDA)
  GO:0150060 amylin receptor 2 signaling pathway (P, IDA)
  GO:0150061 amylin receptor 3 signaling pathway (P, IDA)
  GO:0097647 amylin receptor signaling pathway (P, IDA)
  GO:0048018 receptor ligand activity (F, IDA)
  GO:0001540 amyloid-beta binding (F, TAS)
  GO:0043065 positive regulation of apoptotic process (P, TAS)
  GO:0050850 positive regulation of calcium-mediated signaling (P, IGI)
  GO:1905907 negative regulation of amyloid fibril formation (P, TAS)
  GO:0031333 negative regulation of protein-containing complex assembly (P, TAS)
  GO:0141163 positive regulation of cAMP/PKA signal transduction (P, IGI)
  GO:0005102 signaling receptor binding (F, IPI)
  GO:0005515 protein binding (F, IPI)
  GO:0005102 signaling receptor binding (F, TAS)
  GO:0006915 apoptotic process (P, TAS)
  GO:0007165 signal transduction (P, TAS)
  GO:0007267 cell-cell signaling (P, TAS)
  GO:0005576 extracellular region (C, TAS)
  GO:0042802 identical protein binding (F, IPI)

Foldseek 3Di:
DDDDDPDDDDDDPDDPVSVCVVVVCVVVVCPVVVCVVVVPVPPPNPCPDPVNVVVVCVVCVVVVDDD

Nearest PDB structures (foldseek):
  6uck-assembly1_A  TM=7.123E-01  e=1.753E-09  Homo sapiens
  6ucj-assembly1_A  TM=4.583E-01  e=3.573E-09  Homo sapiens
  6uck-assembly1_A  TM=8.382E-01  e=2.653E-10  Homo sapiens
  6ucj-assembly1_A  TM=5.230E-01  e=1.495E-09  Homo sapiens
  6uck-assembly1_A  TM=7.060E-01  e=2.464E-09  Homo sapiens

Organism: Homo sapiens (NCBI:txid9606)

Secondary structure (DSSP, 8-state):
-PPPP-------S-SHHHHHHHHHHHHHHSHHHHHHHHHGGGGT--TT-TTHHHHHHHH-GGGTS--

Sequence (67 aa):
TPIESHQVEKRKCNTATCATQRLANFLVHSSNNFGAILSSTNVGSNTYGKRNAVEVLKREPLNYLPLTPIESHQVEKRKCNTATCATQRLANFLVHSSNNFGAILSSTNVGSNTYGKRNAVEVLKREPLNYLPLTPIESHQVEKRKCNTATCATQRLANFLVHSSNNFGAILSSTNVGSNTYGKRNAVEVLKREPLNYLPLTPIESHQVEKRKCNTATCATQRLANFLVHSSNNFGAILSSTNVGSNTYGKRNAVEVLKREPLNYLPLTPIESHQVEKRKCNTATCATQRLANFLVHSSNNFGAILSSTNVGSNTYGKRNAVEVLKREPLNYLPLTPIESHQVEKRKCNTATCATQRLANFLVHSSNNFGAILSSTNVGSNTYGKRNAVEVLKREPLNYLPLTPIESHQVEKRKCNTATCATQRLANFLVHSSNNFGAILSSTNVGSNTYGKRNAVEVLKREPLNYLPLTPIESHQVEKRKCNTATCATQRLANFLVHSSNNFGAILSSTNVGSNTYGKRNAVEVLKREPLNYLPLTPIESHQVEKRKCNTATCATQRLANFLVHSSNNFGAILSSTNVGSNTYGKRNAVEVLKREPLNYLPLTPIESHQVEKRKCNTATCATQRLANFLVHSSNNFGAILSSTNVGSNTYGKRNAVEVLKREPLNYLPLTPIESHQVEKRKCNTATCATQRLANFLVHSSNNFGAILSSTNVGSNTYGKRNAVEVLKREPLNYLPLTPIESHQVEKRKCNTATCATQRLANFLVHSSNNFGAILSSTNVGSNTYGKRNAVEVLKREPLNYLPLTPIESHQVEKRKCNTATCATQRLANFLVHSSNNFGAILSSTNVGSNTYGKRNAVEVLKREPLNYLPLTPIESHQVEKRKCNTATCATQRLANFLVHSSNNFGAILSSTNVGSNTYGKRNAVEVLKREPLNYLPLTPIESHQVEKRKCNTATCATQRLANFLVHSSNNFGAILSSTNVGSNTYGKRNAVEVLKREPLNYLPLTPIESHQVEKRKCNTATCATQRLANFLVHSSNNFGAILSSTNVGSNTYGKRNAVEVLKREPLNYLPLTPIESHQVEKRKCNTATCATQRLANFLVHSSNNFGAILSSTNVGSNTYGKRNAVEVLKREPLNYLPLTPIESHQVEKRKCNTATCATQRLANFLVHSSNNFGAILSSTNVGSNTYGKRNAVEVLKREPLNYLPLTPIESHQVEKRKCNTATCATQRLANFLVHSSNNFGAILSSTNVGSNTYGKRNAVEVLKREPLNYLPLTPIESHQVEKRKCNTATCATQRLANFLVHSSNNFGAILSSTNVGSNTYGKRNAVEVLKREPLNYLPL